Protein 7LV7 (pdb70)

B-factor: mean 26.64, std 9.07, range [10.81, 112.99]

Radius of gyration: 42.6 Å; Cα contacts (8 Å, |Δi|>4): 3576; chains: 4; bounding box: 91×140×83 Å

Foldseek 3Di:
DDAADDLVPDPQLPFAPDDGQFQWKWKWKDADHDIDDIDTDGDPDDDFDPQFCCVVPFQKFKFKWWWAQFPVRFIWTFQVLVRQVQQCVQNVQVVHDGDHSVSSVVSVLVQCVVRVSQADHPPQLKTKMKMKMKGGRAGDDDPDGHNMMMIMIDIHIGTNNDPDDAFAFAEEEDPPADLAAQPGSLQHGDVSLVSCVVVCVVCVVVVGNWYWYAHPVPRFWTAQISAWFKKFKAPFDADPVRHTQEIEIEGEDGPNHHPAPLVVVLQCCQCVVRNYHYHHYTGTPVCPLRGLWMWTAHNSNSIHTHQWYHYPPDIRGNHDGRNDGDPVRVVSVVVVVCCSRVNDPVPPPRIGTHDD/DAADDLVPDPQLPFADDDGQFQWKWKWKDAPHDIDPIDTGRDPDDDADPQFCCVPPFLKFKFKWWWAQFPVRFIWTFQVLVRQVQQCVQNVQVVHDGDHSVSSVVRVLVQCVVRVSQADHPPQQKTKMKMWMKGGRAGDDDDDGHNMMMIMIDIHIGGNNDPDDAFAFAEEEDPPADLAAQPGSLQHGDVSQVSCVVVCVVCVVVVGNWYWYAHPVPRFWTAQISAFFKKFKAPFDADPVRHTQEIEIETEDGPNHHPAPLVVVLQCCQCVVRNYHYHHYTHTPVCPLRGLWMWTDHNSNSIHTHQWYHYPPDIRGNHDGRRDGDDSRVVSVCVVVCCSRVNDDVVVPRIGTHDD/DDADDLVPDPQLPFADDDGQFQWKWKWKDAPHDIDDIDTDRDPDDDFDPQFCCVPPFLKFKFKWWWAQFPVRFIWTFQVLVRQVQQCVQNVQVVHDHDHSVSSVVRVLVQCVVRVSQADHPPFLKTKMKMWMKGGRAGDDDNDYHNMMMIMIDIHIGGRNDPDDAFAFAEEEDPPAAQAAQPGSLQHGDVSLVSCVVVCVVCVVVVGNWYWYAHPVPRFWTAQISAFFKKFKAPFDADPVRHTLEIEIEGEDGPNHHPAPLVVVLQCCQCVVRNYHYHHYTGTPVCPLRGLWMWTDHNSNSIHTYQWYHYPPDIRGNHDDRRDHDPSRVVSVCVVVCCSNVNDDPVVPRIGTHDD/DDAADDLVPDPQLPFADDDGQFQWKWKWKDAPHDIDDIDTGGDPDDDFDPQFCCVPPFLKFKFKWWWAQFPVGFIWTFQVLVRQVQQCVQNVQVVHDGDHSVSSVVRVLVQCVVRVSQADHPPQLKTKMKMKMKGGRAGDDDPDGHNMIMIMIDIHIGGRNDPDDAFAFAEEEDPPADQAAQPGSLQHGDVSLVSCVVVCVVCVVVVGNWYWYAHPVPSFWTAAISAWFKWFKAPFDADPVRHTQEIEIETEDGPNHHPAPLVVVLQCCQCVVRNYHYHYYTGTPVCVLRGLWMWTDHNSNSIHTHQWYDYPNDIRGNHDGRVDGDPSRRVSVCVVSCPSRVNDPPPPPRIGTHGD

Solvent-accessible surface area: 52538 Å² total

Structure (mmCIF, N/CA/C/O backbone):
data_7LV7
#
_entry.id   7LV7
#
_cell.length_a   58.990
_cell.length_b   243.180
_cell.length_c   60.500
_cell.angle_alpha   90.000
_cell.angle_beta   118.918
_cell.angle_gamma   90.000
#
_symmetry.space_group_name_H-M   'P 1 21 1'
#
loop_
_entity.id
_entity.type
_entity.pdbx_description
1 polymer 'Branched-chain amino acid aminotransferase'
2 non-polymer 1,2-ETHANEDIOL
3 non-polymer 'MAGNESIUM ION'
4 non-polymer 'CHLORIDE ION'
5 water water
#
loop_
_atom_site.group_PDB
_atom_site.id
_atom_site.type_symbol
_atom_site.label_atom_id
_atom_site.label_alt_id
_atom_site.label_comp_id
_atom_site.label_asym_id
_atom_site.label_entity_id
_atom_site.label_seq_id
_atom_site.pdbx_PDB_ins_code
_atom_site.Cartn_x
_atom_site.Cartn_y
_atom_site.Cartn_z
_atom_site.occupancy
_atom_site.B_iso_or_equiv
_atom_site.auth_seq_id
_atom_site.auth_comp_id
_atom_site.auth_asym_id
_atom_site.auth_atom_id
_atom_site.pdbx_PDB_model_num
ATOM 1 N N . GLY A 1 20 ? 15.74884 4.08936 35.07447 1.000 57.22224 -1 GLY A N 1
ATOM 2 C CA . GLY A 1 20 ? 16.02025 3.15034 36.14805 1.000 55.09315 -1 GLY A CA 1
ATOM 3 C C . GLY A 1 20 ? 14.81303 2.30128 36.48782 1.000 55.48210 -1 GLY A C 1
ATOM 4 O O . GLY A 1 20 ? 14.59975 1.92780 37.64109 1.000 54.17664 -1 GLY A O 1
ATOM 5 N N . SER A 1 21 ? 14.02745 1.98523 35.46417 1.000 54.18090 0 SER A N 1
ATOM 6 C CA . SER A 1 21 ? 12.77261 1.27404 35.65474 1.000 49.33574 0 SER A CA 1
ATOM 7 C C . SER A 1 21 ? 13.01714 -0.16678 36.10409 1.000 49.90767 0 SER A C 1
ATOM 8 O O . SER A 1 21 ? 13.98957 -0.81682 35.70002 1.000 43.36515 0 SER A O 1
ATOM 11 N N . MET A 1 22 ? 12.11077 -0.66491 36.94571 1.000 45.12277 1 MET A N 1
ATOM 12 C CA . MET A 1 22 ? 12.27561 -1.95570 37.59073 1.000 43.03828 1 MET A CA 1
ATOM 13 C C . MET A 1 22 ? 11.62015 -3.06491 36.78167 1.000 40.28390 1 MET A C 1
ATOM 14 O O . MET A 1 22 ? 10.64734 -2.85148 36.04960 1.000 37.27713 1 MET A O 1
ATOM 19 N N . ALA A 1 23 ? 12.18601 -4.25942 36.91771 1.000 35.25513 2 ALA A N 1
ATOM 20 C CA . ALA A 1 23 ? 11.63110 -5.43633 36.27818 1.000 36.86372 2 ALA A CA 1
ATOM 21 C C . ALA A 1 23 ? 10.22516 -5.70427 36.80121 1.000 35.76409 2 ALA A C 1
ATOM 22 O O . ALA A 1 23 ? 9.89864 -5.41382 37.95810 1.000 40.65773 2 ALA A O 1
ATOM 24 N N . VAL A 1 24 ? 9.37657 -6.23112 35.91794 1.000 36.95762 3 VAL A N 1
ATOM 25 C CA . VAL A 1 24 ? 8.03773 -6.65566 36.31345 1.000 38.23695 3 VAL A CA 1
ATOM 26 C C . VAL A 1 24 ? 8.14645 -7.85214 37.24825 1.000 37.04584 3 VAL A C 1
ATOM 27 O O . VAL A 1 24 ? 8.95461 -8.76374 37.01971 1.000 34.95201 3 VAL A O 1
ATOM 31 N N . ASP A 1 25 ? 7.35097 -7.84801 38.31169 1.000 35.56597 4 ASP A N 1
ATOM 32 C CA . ASP A 1 25 ? 7.31823 -8.96385 39.24861 1.000 37.81178 4 ASP A CA 1
ATOM 33 C C . ASP A 1 25 ? 6.76334 -10.19547 38.54710 1.000 40.21896 4 ASP A C 1
ATOM 34 O O . ASP A 1 25 ? 5.56864 -10.21750 38.22314 1.000 41.47878 4 ASP A O 1
ATOM 39 N N . PRO A 1 26 ? 7.56734 -11.23389 38.30040 1.000 38.44906 5 PRO A N 1
ATOM 40 C CA . PRO A 1 26 ? 7.04689 -12.38180 37.53909 1.000 40.69984 5 PRO A CA 1
ATOM 41 C C . PRO A 1 26 ? 5.93798 -13.11820 38.25563 1.000 43.85188 5 PRO A C 1
ATOM 42 O O . PRO A 1 26 ? 5.06005 -13.69231 37.59863 1.000 42.88180 5 PRO A O 1
ATOM 46 N N . SER A 1 27 ? 5.93702 -13.09738 39.58801 1.000 42.05700 6 SER A N 1
ATOM 47 C CA . SER A 1 27 ? 4.92816 -13.81139 40.35486 1.000 40.46222 6 SER A CA 1
ATOM 48 C C . SER A 1 27 ? 3.55105 -13.16602 40.28378 1.000 47.09633 6 SER A C 1
ATOM 49 O O . SER A 1 27 ? 2.58580 -13.74275 40.80399 1.000 47.93373 6 SER A O 1
ATOM 52 N N . THR A 1 28 ? 3.44222 -11.97638 39.69585 1.000 43.77900 7 THR A N 1
ATOM 53 C CA . THR A 1 28 ? 2.18151 -11.25172 39.61212 1.000 43.62338 7 THR A CA 1
ATOM 54 C C . THR A 1 28 ? 1.67959 -11.09872 38.18484 1.000 43.93544 7 THR A C 1
ATOM 55 O O . THR A 1 28 ? 0.71207 -10.36385 37.95879 1.000 43.95570 7 THR A O 1
ATOM 59 N N . ILE A 1 29 ? 2.31919 -11.74840 37.21621 1.000 41.82560 8 ILE A N 1
ATOM 60 C CA . ILE A 1 29 ? 1.91837 -11.59696 35.82253 1.000 40.21546 8 ILE A CA 1
ATOM 61 C C . ILE A 1 29 ? 0.65807 -12.41623 35.59032 1.000 39.49669 8 ILE A C 1
ATOM 62 O O . ILE A 1 29 ? 0.62574 -13.62790 35.83086 1.000 35.85817 8 ILE A O 1
ATOM 67 N N . ASP A 1 30 ? -0.38085 -11.75682 35.11305 1.000 38.64339 9 ASP A N 1
ATOM 68 C CA . ASP A 1 30 ? -1.58444 -12.45611 34.70054 1.000 39.70294 9 ASP A CA 1
ATOM 69 C C . ASP A 1 30 ? -1.32183 -12.95791 33.29000 1.000 40.02730 9 ASP A C 1
ATOM 70 O O . ASP A 1 30 ? -1.43022 -12.20273 32.32481 1.000 37.98841 9 ASP A O 1
ATOM 75 N N . TRP A 1 31 ? -0.91512 -14.22929 33.17999 1.000 39.43728 10 TRP A N 1
ATOM 76 C CA . TRP A 1 31 ? -0.54104 -14.79376 31.88471 1.000 35.97474 10 TRP A CA 1
ATOM 77 C C . TRP A 1 31 ? -1.68950 -14.70181 30.89644 1.000 40.51297 10 TRP A C 1
ATOM 78 O O . TRP A 1 31 ? -1.46555 -14.49934 29.69545 1.000 42.66661 10 TRP A O 1
ATOM 89 N N . SER A 1 32 ? -2.92380 -14.84482 31.38535 1.000 40.39411 11 SER A N 1
ATOM 90 C CA . SER A 1 32 ? -4.08818 -14.86380 30.50809 1.000 45.35261 11 SER A CA 1
ATOM 91 C C . SER A 1 32 ? -4.30912 -13.52519 29.80699 1.000 44.59154 11 SER A C 1
ATOM 92 O O . SER A 1 32 ? -4.90857 -13.49017 28.72606 1.000 45.39704 11 SER A O 1
ATOM 95 N N . ALA A 1 33 ? -3.83675 -12.42236 30.38847 1.000 42.09287 12 ALA A N 1
ATOM 96 C CA . ALA A 1 33 ? -3.99535 -11.11292 29.77256 1.000 37.80667 12 ALA A CA 1
ATOM 97 C C . ALA A 1 33 ? -2.87902 -10.75921 28.80156 1.000 40.06576 12 ALA A C 1
ATOM 98 O O . ALA A 1 33 ? -3.00940 -9.76814 28.07662 1.000 39.27122 12 ALA A O 1
ATOM 100 N N . LEU A 1 34 ? -1.80646 -11.54925 28.74918 1.000 37.18177 13 LEU A N 1
ATOM 101 C CA . LEU A 1 34 ? -0.68840 -11.23067 27.87420 1.000 34.39706 13 LEU A CA 1
ATOM 102 C C . LEU A 1 34 ? -1.10947 -11.27551 26.41080 1.000 33.66696 13 LEU A C 1
ATOM 103 O O . LEU A 1 34 ? -1.87774 -12.14578 25.99077 1.000 32.43760 13 LEU A O 1
ATOM 108 N N . LYS A 1 35 ? -0.61627 -10.31487 25.64544 1.000 29.51621 14 LYS A N 1
ATOM 109 C CA . LYS A 1 35 ? -0.71321 -10.32331 24.19021 1.000 29.78128 14 LYS A CA 1
ATOM 110 C C . LYS A 1 35 ? 0.70504 -10.44939 23.63156 1.000 30.53557 14 LYS A C 1
ATOM 111 O O . LYS A 1 35 ? 1.45799 -11.29286 24.12650 1.000 27.63147 14 LYS A O 1
ATOM 117 N N . PHE A 1 36 ? 1.11604 -9.61094 22.69263 1.000 31.35425 15 PHE A N 1
ATOM 118 C CA . PHE A 1 36 ? 2.44389 -9.65491 22.09427 1.000 29.38899 15 PHE A CA 1
ATOM 119 C C . PHE A 1 36 ? 3.01055 -8.24121 22.26143 1.000 31.26464 15 PHE A C 1
ATOM 120 O O . PHE A 1 36 ? 2.93101 -7.42271 21.34662 1.000 32.94880 15 PHE A O 1
ATOM 128 N N . SER A 1 37 ? 3.52989 -7.95025 23.46015 1.000 29.57634 16 SER A N 1
ATOM 129 C CA . SER A 1 37 ? 3.94591 -6.60610 23.84852 1.000 33.08045 16 SER A CA 1
ATOM 130 C C . SER A 1 37 ? 5.29369 -6.66173 24.55483 1.000 32.28029 16 SER A C 1
ATOM 131 O O . SER A 1 37 ? 5.69979 -7.69725 25.08095 1.000 33.40425 16 SER A O 1
ATOM 134 N N . TRP A 1 38 ? 6.00595 -5.54078 24.53649 1.000 32.01376 17 TRP A N 1
ATOM 135 C CA . TRP A 1 38 ? 7.25079 -5.46936 25.28462 1.000 34.16222 17 TRP A CA 1
ATOM 136 C C . TRP A 1 38 ? 6.94811 -5.47583 26.78168 1.000 35.55507 17 TRP A C 1
ATOM 137 O O . TRP A 1 38 ? 6.03734 -4.79275 27.25151 1.000 34.61423 17 TRP A O 1
ATOM 148 N N . LEU A 1 39 ? 7.70097 -6.27885 27.52546 1.000 35.53266 18 LEU A N 1
ATOM 149 C CA . LEU A 1 39 ? 7.57742 -6.39923 28.97377 1.000 37.36094 18 LEU A CA 1
ATOM 150 C C . LEU A 1 39 ? 8.99191 -6.51707 29.52120 1.000 41.49826 18 LEU A C 1
ATOM 151 O O . LEU A 1 39 ? 9.81916 -7.23840 28.95044 1.000 38.49277 18 LEU A O 1
ATOM 156 N N . GLN A 1 40 ? 9.28974 -5.79483 30.59854 1.000 36.90209 19 GLN A N 1
ATOM 157 C CA . GLN A 1 40 ? 10.64829 -5.77183 31.12934 1.000 33.49503 19 GLN A CA 1
ATOM 158 C C . GLN A 1 40 ? 10.84401 -6.95460 32.07769 1.000 31.87745 19 GLN A C 1
ATOM 159 O O . GLN A 1 40 ? 10.25510 -6.99654 33.16309 1.000 31.09317 19 GLN A O 1
ATOM 165 N N . THR A 1 41 ? 11.66967 -7.91553 31.66771 1.000 29.08197 20 THR A N 1
ATOM 166 C CA . THR A 1 41 ? 12.00029 -9.04888 32.51537 1.000 28.74429 20 THR A CA 1
ATOM 167 C C . THR A 1 41 ? 13.27536 -8.73531 33.30067 1.000 23.51233 20 THR A C 1
ATOM 168 O O . THR A 1 41 ? 13.77540 -7.60946 33.29085 1.000 25.39725 20 THR A O 1
ATOM 172 N N . ARG A 1 42 ? 13.84299 -9.75017 33.95338 1.000 28.32697 21 ARG A N 1
ATOM 173 C CA . ARG A 1 42 ? 14.94518 -9.51905 34.89153 1.000 26.92306 21 ARG A CA 1
ATOM 174 C C . ARG A 1 42 ? 16.19565 -9.03324 34.17649 1.000 28.20167 21 ARG A C 1
ATOM 175 O O . ARG A 1 42 ? 16.91949 -8.17703 34.69953 1.000 25.44118 21 ARG A O 1
ATOM 183 N N . SER A 1 43 ? 16.48228 -9.57615 32.99122 1.000 27.99078 22 SER A N 1
ATOM 184 C CA . SER A 1 43 ? 17.76361 -9.28728 32.36217 1.000 25.19176 22 SER A CA 1
ATOM 185 C C . SER A 1 43 ? 17.72399 -9.59696 30.87576 1.000 24.42218 22 SER A C 1
ATOM 186 O O . SER A 1 43 ? 16.85950 -10.32774 30.38151 1.000 22.31827 22 SER A O 1
ATOM 189 N N . HIS A 1 44 ? 18.73270 -9.07575 30.18750 1.000 21.35795 23 HIS A N 1
ATOM 190 C CA . HIS A 1 44 ? 19.08430 -9.49042 28.84320 1.000 23.76622 23 HIS A CA 1
ATOM 191 C C . HIS A 1 44 ? 20.57029 -9.81957 28.84254 1.000 23.15442 23 HIS A C 1
ATOM 192 O O . HIS A 1 44 ? 21.27856 -9.56941 29.81943 1.000 27.36989 23 HIS A O 1
ATOM 199 N N . VAL A 1 45 ? 21.05892 -10.37032 27.74704 1.000 23.45680 24 VAL A N 1
ATOM 200 C CA . VAL A 1 45 ? 22.47290 -10.69107 27.65651 1.000 23.51087 24 VAL A CA 1
ATOM 201 C C . VAL A 1 45 ? 23.09008 -9.85415 26.54211 1.000 25.34151 24 VAL A C 1
ATOM 202 O O . VAL A 1 45 ? 22.42608 -9.47233 25.57226 1.000 20.38296 24 VAL A O 1
ATOM 206 N N . ARG A 1 46 ? 24.37186 -9.54309 26.70978 1.000 27.98844 25 ARG A N 1
ATOM 207 C CA . ARG A 1 46 ? 25.07067 -8.58251 25.87561 1.000 28.40240 25 ARG A CA 1
ATOM 208 C C . ARG A 1 46 ? 26.44636 -9.14413 25.55159 1.000 26.08626 25 ARG A C 1
ATOM 209 O O . ARG A 1 46 ? 27.04897 -9.82447 26.38293 1.000 25.74876 25 ARG A O 1
ATOM 217 N N . SER A 1 47 ? 26.91685 -8.88712 24.33177 1.000 26.08482 26 SER A N 1
ATOM 218 C CA . SER A 1 47 ? 28.31146 -9.09103 23.95732 1.000 26.61674 26 SER A CA 1
ATOM 219 C C . SER A 1 47 ? 28.69683 -7.98603 22.97755 1.000 24.79497 26 SER A C 1
ATOM 220 O O . SER A 1 47 ? 27.87750 -7.54505 22.16729 1.000 23.62544 26 SER A O 1
ATOM 223 N N . VAL A 1 48 ? 29.95078 -7.55249 23.03057 1.000 25.93998 27 VAL A N 1
ATOM 224 C CA . VAL A 1 48 ? 30.40280 -6.44588 22.19380 1.000 29.17164 27 VAL A CA 1
ATOM 225 C C . VAL A 1 48 ? 31.57264 -6.89615 21.32805 1.000 28.40456 27 VAL A C 1
ATOM 226 O O . VAL A 1 48 ? 32.49060 -7.56997 21.80556 1.000 25.69134 27 VAL A O 1
ATOM 230 N N . TRP A 1 49 ? 31.53630 -6.51426 20.05185 1.000 28.76990 28 TRP A N 1
ATOM 231 C CA . TRP A 1 49 ? 32.57901 -6.85959 19.09399 1.000 31.36999 28 TRP A CA 1
ATOM 232 C C . TRP A 1 49 ? 33.45342 -5.64901 18.81870 1.000 30.69507 28 TRP A C 1
ATOM 233 O O . TRP A 1 49 ? 32.94012 -4.57045 18.50405 1.000 31.26955 28 TRP A O 1
ATOM 244 N N . ARG A 1 50 ? 34.76642 -5.83110 18.95146 1.000 31.91136 29 ARG A N 1
ATOM 245 C CA . ARG A 1 50 ? 35.75795 -4.88109 18.46199 1.000 38.05745 29 ARG A CA 1
ATOM 246 C C . ARG A 1 50 ? 37.07751 -5.63182 18.32385 1.000 38.85033 29 ARG A C 1
ATOM 247 O O . ARG A 1 50 ? 37.36828 -6.55240 19.09656 1.000 42.38620 29 ARG A O 1
ATOM 255 N N . ASN A 1 51 ? 37.87222 -5.22451 17.33719 1.000 38.54840 30 ASN A N 1
ATOM 256 C CA . ASN A 1 51 ? 39.21049 -5.77841 17.11600 1.000 40.76020 30 ASN A CA 1
ATOM 257 C C . ASN A 1 51 ? 39.17693 -7.29598 16.95021 1.000 41.12014 30 ASN A C 1
ATOM 258 O O . ASN A 1 51 ? 40.03656 -8.00917 17.46948 1.000 41.08045 30 ASN A O 1
ATOM 263 N N . GLY A 1 52 ? 38.16125 -7.80085 16.25471 1.000 37.50769 31 GLY A N 1
ATOM 264 C CA . GLY A 1 52 ? 38.18613 -9.17935 15.82364 1.000 35.55698 31 GLY A CA 1
ATOM 265 C C . GLY A 1 52 ? 37.56783 -10.18861 16.76398 1.000 37.79631 31 GLY A C 1
ATOM 266 O O . GLY A 1 52 ? 37.60854 -11.38540 16.46078 1.000 38.14452 31 GLY A O 1
ATOM 267 N N . GLU A 1 53 ? 37.01206 -9.76605 17.89734 1.000 35.00621 32 GLU A N 1
ATOM 268 C CA . GLU A 1 53 ? 36.50602 -10.73597 18.85452 1.000 33.56020 32 GLU A CA 1
ATOM 269 C C . GLU A 1 53 ? 35.30055 -10.16780 19.58526 1.000 32.38116 32 GLU A C 1
ATOM 270 O O . GLU A 1 53 ? 35.20645 -8.95860 19.82440 1.000 32.99997 32 GLU A O 1
ATOM 276 N N . TRP A 1 54 ? 34.37598 -11.06637 19.92113 1.000 30.67366 33 TRP A N 1
ATOM 277 C CA . TRP A 1 54 ? 33.26728 -10.77090 20.81574 1.000 26.78633 33 TRP A CA 1
ATOM 278 C C . TRP A 1 54 ? 33.70927 -10.91356 22.27007 1.000 28.85982 33 TRP A C 1
ATOM 279 O O . TRP A 1 54 ? 34.46114 -11.82624 22.61436 1.000 28.53814 33 TRP A O 1
ATOM 290 N N . SER A 1 55 ? 33.19466 -10.04409 23.13421 1.000 29.99181 34 SER A N 1
ATOM 291 C CA . SER A 1 55 ? 33.49686 -10.10947 24.56048 1.000 30.26384 34 SER A CA 1
ATOM 292 C C . SER A 1 55 ? 32.65127 -11.18747 25.24749 1.000 28.27692 34 SER A C 1
ATOM 293 O O . SER A 1 55 ? 31.60947 -11.58933 24.72986 1.000 27.98791 34 SER A O 1
ATOM 296 N N . PRO A 1 56 ? 33.06180 -11.65760 26.43070 1.000 29.95376 35 PRO A N 1
ATOM 297 C CA . PRO A 1 56 ? 32.26073 -12.67924 27.12550 1.000 29.65329 35 PRO A CA 1
ATOM 298 C C . PRO A 1 56 ? 30.84069 -12.19721 27.37757 1.000 27.29521 35 PRO A C 1
ATOM 299 O O . PRO A 1 56 ? 30.61470 -11.04433 27.75747 1.000 29.91277 35 PRO A O 1
ATOM 303 N N . LEU A 1 57 ? 29.88393 -13.10117 27.17701 1.000 25.17532 36 LEU A N 1
ATOM 304 C CA . LEU A 1 57 ? 28.48255 -12.77288 27.39361 1.000 28.20110 36 LEU A CA 1
ATOM 305 C C . LEU A 1 57 ? 28.26832 -12.32415 28.83149 1.000 29.90487 36 LEU A C 1
ATOM 306 O O . LEU A 1 57 ? 28.84707 -12.88575 29.76277 1.000 31.35183 36 LEU A O 1
ATOM 311 N N . GLU A 1 58 ? 27.44920 -11.29274 29.01461 1.000 27.91126 37 GLU A N 1
ATOM 312 C CA . GLU A 1 58 ? 27.14991 -10.80595 30.35495 1.000 32.13966 37 GLU A CA 1
ATOM 313 C C . GLU A 1 58 ? 25.66674 -10.51241 30.48902 1.000 29.92738 37 GLU A C 1
ATOM 314 O O . GLU A 1 58 ? 25.02362 -10.03878 29.54395 1.000 28.16973 37 GLU A O 1
ATOM 320 N N . LEU A 1 59 ? 25.12853 -10.83363 31.66213 1.000 27.65892 38 LEU A N 1
ATOM 321 C CA . LEU A 1 59 ? 23.76156 -10.47667 31.99866 1.000 31.34634 38 LEU A CA 1
ATOM 322 C C . LEU A 1 59 ? 23.69820 -9.00715 32.38650 1.000 28.58154 38 LEU A C 1
ATOM 323 O O . LEU A 1 59 ? 24.57435 -8.50518 33.09379 1.000 29.43176 38 LEU A O 1
ATOM 328 N N . VAL A 1 60 ? 22.68065 -8.30881 31.88114 1.000 29.00007 39 VAL A N 1
ATOM 329 C CA . VAL A 1 60 ? 22.48879 -6.88594 32.14218 1.000 27.92730 39 VAL A CA 1
ATOM 330 C C . VAL A 1 60 ? 21.06369 -6.70283 32.64048 1.000 27.14793 39 VAL A C 1
ATOM 331 O O . VAL A 1 60 ? 20.11748 -7.15594 31.99248 1.000 26.31350 39 VAL A O 1
ATOM 335 N N . ASN A 1 61 ? 20.90970 -6.08093 33.81084 1.000 26.49761 40 ASN A N 1
ATOM 336 C CA . ASN A 1 61 ? 19.57137 -5.94672 34.38808 1.000 26.94920 40 ASN A CA 1
ATOM 337 C C . ASN A 1 61 ? 18.81357 -4.72997 33.84755 1.000 29.44252 40 ASN A C 1
ATOM 338 O O . ASN A 1 61 ? 17.60238 -4.81214 33.60480 1.000 25.00232 40 ASN A O 1
ATOM 343 N N . GLU A 1 62 ? 19.49031 -3.59909 33.66366 1.000 27.49933 41 GLU A N 1
ATOM 344 C CA . GLU A 1 62 ? 18.79981 -2.39918 33.19795 1.000 27.27866 41 GLU A CA 1
ATOM 345 C C . GLU A 1 62 ? 18.49074 -2.54172 31.70731 1.000 27.29951 41 GLU A C 1
ATOM 346 O O . GLU A 1 62 ? 19.34747 -2.99483 30.94071 1.000 21.91091 41 GLU A O 1
ATOM 352 N N . PRO A 1 63 ? 17.27295 -2.21848 31.27006 1.000 27.81205 42 PRO A N 1
ATOM 353 C CA . PRO A 1 63 ? 16.88765 -2.49202 29.87678 1.000 26.59448 42 PRO A CA 1
ATOM 354 C C . PRO A 1 63 ? 17.20975 -1.32899 28.95068 1.000 24.24284 42 PRO A C 1
ATOM 355 O O . PRO A 1 63 ? 16.44257 -1.00212 28.04013 1.000 22.47220 42 PRO A O 1
ATOM 359 N N . THR A 1 64 ? 18.32580 -0.66350 29.22061 1.000 23.98482 43 THR A N 1
ATOM 360 C CA . THR A 1 64 ? 18.83345 0.40328 28.37509 1.000 25.53996 43 THR A CA 1
ATOM 361 C C . THR A 1 64 ? 20.34263 0.26020 28.30476 1.000 27.99693 43 THR A C 1
ATOM 362 O O . THR A 1 64 ? 20.95695 -0.42643 29.12392 1.000 29.76407 43 THR A O 1
ATOM 366 N N . PHE A 1 65 ? 20.94672 0.90686 27.31760 1.000 28.89890 44 PHE A N 1
ATOM 367 C CA . PHE A 1 65 ? 22.39724 1.01644 27.29953 1.000 28.07743 44 PHE A CA 1
ATOM 368 C C . PHE A 1 65 ? 22.77416 2.37548 26.74146 1.000 26.97512 44 PHE A C 1
ATOM 369 O O . PHE A 1 65 ? 21.93303 3.12811 26.24005 1.000 26.15326 44 PHE A O 1
ATOM 377 N N . ASN A 1 66 ? 24.05152 2.69794 26.86864 1.000 29.10886 45 ASN A N 1
ATOM 378 C CA . ASN A 1 66 ? 24.56824 3.97223 26.40213 1.000 29.50805 45 ASN A CA 1
ATOM 379 C C . ASN A 1 66 ? 25.11851 3.80287 24.99109 1.000 23.55322 45 ASN A C 1
ATOM 380 O O . ASN A 1 66 ? 26.02274 2.99887 24.75810 1.000 24.76782 45 ASN A O 1
ATOM 385 N N . ILE A 1 67 ? 24.54718 4.54044 24.05466 1.000 25.74785 46 ILE A N 1
ATOM 386 C CA . ILE A 1 67 ? 24.86107 4.42145 22.64010 1.000 22.95467 46 ILE A CA 1
ATOM 387 C C . ILE A 1 67 ? 25.37145 5.76701 22.15402 1.000 21.63204 46 ILE A C 1
ATOM 388 O O . ILE A 1 67 ? 24.88226 6.81624 22.58513 1.000 21.19851 46 ILE A O 1
ATOM 393 N N . SER A 1 68 ? 26.35853 5.73069 21.26609 1.000 20.74855 47 SER A N 1
ATOM 394 C CA . SER A 1 68 ? 26.88119 6.95109 20.67114 1.000 22.13247 47 SER A CA 1
ATOM 395 C C . SER A 1 68 ? 25.78174 7.68264 19.91761 1.000 21.57873 47 SER A C 1
ATOM 396 O O . SER A 1 68 ? 24.95881 7.06541 19.23528 1.000 18.62273 47 SER A O 1
ATOM 399 N N . ILE A 1 69 ? 25.77819 9.01408 20.03351 1.000 19.74646 48 ILE A N 1
ATOM 400 C CA . ILE A 1 69 ? 24.88725 9.80316 19.19296 1.000 22.11905 48 ILE A CA 1
ATOM 401 C C . ILE A 1 69 ? 25.23593 9.60649 17.72237 1.000 19.23692 48 ILE A C 1
ATOM 402 O O . ILE A 1 69 ? 24.43102 9.93492 16.84777 1.000 17.82708 48 ILE A O 1
ATOM 407 N N . ALA A 1 70 ? 26.43084 9.08454 17.43634 1.000 18.97554 49 ALA A N 1
ATOM 408 C CA . ALA A 1 70 ? 26.91132 8.83152 16.08416 1.000 19.79302 49 ALA A CA 1
ATOM 409 C C . ALA A 1 70 ? 26.95970 7.34456 15.72321 1.000 24.00517 49 ALA A C 1
ATOM 410 O O . ALA A 1 70 ? 27.63632 6.96833 14.74726 1.000 21.17525 49 ALA A O 1
ATOM 412 N N . ALA A 1 71 ? 26.25208 6.49172 16.46677 1.000 17.75241 50 ALA A N 1
ATOM 413 C CA . ALA A 1 71 ? 26.32191 5.05399 16.20177 1.000 23.91915 50 ALA A CA 1
ATOM 414 C C . ALA A 1 71 ? 25.79970 4.73089 14.80569 1.000 19.59221 50 ALA A C 1
ATOM 415 O O . ALA A 1 71 ? 24.73712 5.20901 14.39384 1.000 17.05805 50 ALA A O 1
ATOM 417 N N . SER A 1 72 ? 26.54789 3.87599 14.10512 1.000 19.60526 51 SER A N 1
ATOM 418 C CA . SER A 1 72 ? 26.21783 3.48179 12.73787 1.000 20.40390 51 SER A CA 1
ATOM 419 C C . SER A 1 72 ? 24.80766 2.90808 12.62848 1.000 21.54618 51 SER A C 1
ATOM 420 O O . SER A 1 72 ? 24.14785 3.09048 11.59805 1.000 20.18833 51 SER A O 1
ATOM 423 N N . ALA A 1 73 ? 24.32406 2.21334 13.67320 1.000 19.06302 52 ALA A N 1
ATOM 424 C CA . ALA A 1 73 ? 22.96041 1.66283 13.65875 1.000 17.36055 52 ALA A CA 1
ATOM 425 C C . ALA A 1 73 ? 21.89706 2.75118 13.49775 1.000 17.89353 52 ALA A C 1
ATOM 426 O O . ALA A 1 73 ? 20.81840 2.49081 12.95212 1.000 16.58507 52 ALA A O 1
ATOM 428 N N . LEU A 1 74 ? 22.13833 3.93791 14.05061 1.000 16.39714 53 LEU A N 1
ATOM 429 C CA . LEU A 1 74 ? 21.12697 4.98933 14.03601 1.000 18.30199 53 LEU A CA 1
ATOM 430 C C . LEU A 1 74 ? 21.16216 5.79410 12.74832 1.000 16.07718 53 LEU A C 1
ATOM 431 O O . LEU A 1 74 ? 20.11744 6.24365 12.26280 1.000 15.60676 53 LEU A O 1
ATOM 436 N N . HIS A 1 75 ? 22.35328 6.00572 12.20176 1.000 15.41432 54 HIS A N 1
ATOM 437 C CA . HIS A 1 75 ? 22.50293 6.82682 11.01359 1.000 17.28882 54 HIS A CA 1
ATOM 438 C C . HIS A 1 75 ? 22.44608 5.99641 9.73810 1.000 19.07815 54 HIS A C 1
ATOM 439 O O . HIS A 1 75 ? 21.76638 6.37074 8.78131 1.000 17.64590 54 HIS A O 1
ATOM 446 N N . TYR A 1 76 ? 23.11978 4.85248 9.70859 1.000 18.11548 55 TYR A N 1
ATOM 447 C CA . TYR A 1 76 ? 23.29529 4.12148 8.46122 1.000 20.23199 55 TYR A CA 1
ATOM 448 C C . TYR A 1 76 ? 22.70501 2.72046 8.51795 1.000 17.38700 55 TYR A C 1
ATOM 449 O O . TYR A 1 76 ? 23.03933 1.88884 7.67283 1.000 18.34892 55 TYR A O 1
ATOM 458 N N . GLY A 1 77 ? 21.86734 2.43533 9.51109 1.000 17.85384 56 GLY A N 1
ATOM 459 C CA . GLY A 1 77 ? 20.96000 1.30362 9.45651 1.000 17.51991 56 GLY A CA 1
ATOM 460 C C . GLY A 1 77 ? 21.56032 -0.06454 9.69586 1.000 17.51990 56 GLY A C 1
ATOM 461 O O . GLY A 1 77 ? 20.92171 -1.06782 9.34936 1.000 16.92548 56 GLY A O 1
ATOM 462 N N . GLN A 1 78 ? 22.76532 -0.15129 10.26487 1.000 16.84790 57 GLN A N 1
ATOM 463 C CA . GLN A 1 78 ? 23.38536 -1.45246 10.53202 1.000 19.83755 57 GLN A CA 1
ATOM 464 C C . GLN A 1 78 ? 22.75690 -2.03774 11.78871 1.000 18.83628 57 GLN A C 1
ATOM 465 O O . GLN A 1 78 ? 23.28437 -1.91071 12.89727 1.000 17.96781 57 GLN A O 1
ATOM 471 N N . ALA A 1 79 ? 21.62409 -2.70700 11.59147 1.000 19.74735 58 ALA A N 1
ATOM 472 C CA . ALA A 1 79 ? 20.79370 -3.21744 12.67563 1.000 17.98075 58 ALA A CA 1
ATOM 473 C C . ALA A 1 79 ? 19.93312 -4.33363 12.10055 1.000 19.13279 58 ALA A C 1
ATOM 474 O O . ALA A 1 79 ? 19.18451 -4.10299 11.14001 1.000 16.16410 58 ALA A O 1
ATOM 476 N N . VAL A 1 80 ? 20.06302 -5.54080 12.65312 1.000 16.07359 59 VAL A N 1
ATOM 477 C CA . VAL A 1 80 ? 19.25920 -6.68701 12.24721 1.000 17.04126 59 VAL A CA 1
ATOM 478 C C . VAL A 1 80 ? 18.82293 -7.43475 13.50144 1.000 17.48228 59 VAL A C 1
ATOM 479 O O . VAL A 1 80 ? 19.43132 -7.32091 14.56836 1.000 18.12675 59 VAL A O 1
ATOM 483 N N . PHE A 1 81 ? 17.77555 -8.23228 13.36806 1.000 17.14390 60 PHE A N 1
ATOM 484 C CA . PHE A 1 81 ? 17.23678 -8.87294 14.55522 1.000 18.61215 60 PHE A CA 1
ATOM 485 C C . PHE A 1 81 ? 16.70906 -10.25798 14.20064 1.000 19.08147 60 PHE A C 1
ATOM 486 O O . PHE A 1 81 ? 16.67928 -10.67032 13.03304 1.000 17.16734 60 PHE A O 1
ATOM 494 N N . GLU A 1 82 ? 16.33266 -10.99397 15.24076 1.000 18.89330 61 GLU A N 1
ATOM 495 C CA . GLU A 1 82 ? 15.71935 -12.30166 15.09046 1.000 18.23334 61 GLU A CA 1
ATOM 496 C C . GLU A 1 82 ? 14.51067 -12.41192 16.01381 1.000 21.63283 61 GLU A C 1
ATOM 497 O O . GLU A 1 82 ? 14.27106 -11.55411 16.87469 1.000 20.35499 61 GLU A O 1
ATOM 503 N N . GLY A 1 83 ? 13.76413 -13.50476 15.83946 1.000 19.00481 62 GLY A N 1
ATOM 504 C CA . GLY A 1 83 ? 12.61000 -13.80860 16.66108 1.000 20.31648 62 GLY A CA 1
ATOM 505 C C . GLY A 1 83 ? 12.34238 -15.29754 16.73911 1.000 21.95798 62 GLY A C 1
ATOM 506 O O . GLY A 1 83 ? 12.16079 -15.95851 15.71044 1.000 20.32254 62 GLY A O 1
ATOM 507 N N . LEU A 1 84 ? 12.32386 -15.83936 17.95637 1.000 20.66150 63 LEU A N 1
ATOM 508 C CA . LEU A 1 84 ? 12.02754 -17.25021 18.16280 1.000 22.20195 63 LEU A CA 1
ATOM 509 C C . LEU A 1 84 ? 11.31418 -17.38391 19.50304 1.000 22.07266 63 LEU A C 1
ATOM 510 O O . LEU A 1 84 ? 11.16769 -16.40876 20.25099 1.000 21.00559 63 LEU A O 1
ATOM 515 N N . LYS A 1 85 ? 10.83059 -18.58995 19.78854 1.000 19.04701 64 LYS A N 1
ATOM 516 C CA . LYS A 1 85 ? 10.02407 -18.80919 20.97802 1.000 21.49722 64 LYS A CA 1
ATOM 517 C C . LYS A 1 85 ? 10.59995 -19.91522 21.85500 1.000 24.75429 64 LYS A C 1
ATOM 518 O O . LYS A 1 85 ? 11.18259 -20.89077 21.36000 1.000 23.02861 64 LYS A O 1
ATOM 524 N N . VAL A 1 86 ? 10.44420 -19.73328 23.17349 1.000 20.59222 65 VAL A N 1
ATOM 525 C CA . VAL A 1 86 ? 10.82215 -20.71838 24.18002 1.000 20.70781 65 VAL A CA 1
ATOM 526 C C . VAL A 1 86 ? 9.56490 -21.14938 24.93118 1.000 22.12895 65 VAL A C 1
ATOM 527 O O . VAL A 1 86 ? 8.72683 -20.31578 25.29055 1.000 23.78236 65 VAL A O 1
ATOM 531 N N . PHE A 1 87 ? 9.43247 -22.44838 25.18429 1.000 24.86311 66 PHE A N 1
ATOM 532 C CA . PHE A 1 87 ? 8.19031 -22.98077 25.72111 1.000 23.31483 66 PHE A CA 1
ATOM 533 C C . PHE A 1 87 ? 8.44239 -23.79116 26.97975 1.000 26.59713 66 PHE A C 1
ATOM 534 O O . PHE A 1 87 ? 9.44476 -24.50922 27.07929 1.000 26.51228 66 PHE A O 1
ATOM 542 N N . ARG A 1 88 ? 7.50801 -23.67732 27.92984 1.000 27.72173 67 ARG A N 1
ATOM 543 C CA . ARG A 1 88 ? 7.36318 -24.66277 28.99429 1.000 26.16138 67 ARG A CA 1
ATOM 544 C C . ARG A 1 88 ? 6.50377 -25.79893 28.45571 1.000 28.09100 67 ARG A C 1
ATOM 545 O O . ARG A 1 88 ? 5.35440 -25.57437 28.05090 1.000 27.89831 67 ARG A O 1
ATOM 553 N N . THR A 1 89 ? 7.07435 -27.00766 28.40480 1.000 26.32579 68 THR A N 1
ATOM 554 C CA . THR A 1 89 ? 6.43576 -28.13584 27.75089 1.000 29.34403 68 THR A CA 1
ATOM 555 C C . THR A 1 89 ? 5.52973 -28.88994 28.72336 1.000 31.09515 68 THR A C 1
ATOM 556 O O . THR A 1 89 ? 5.48095 -28.61021 29.92605 1.000 25.80434 68 THR A O 1
ATOM 560 N N . VAL A 1 90 ? 4.82559 -29.89202 28.18364 1.000 28.58567 69 VAL A N 1
ATOM 561 C CA . VAL A 1 90 ? 3.81999 -30.62173 28.95111 1.000 32.75833 69 VAL A CA 1
ATOM 562 C C . VAL A 1 90 ? 4.44469 -31.34786 30.13485 1.000 32.07337 69 VAL A C 1
ATOM 563 O O . VAL A 1 90 ? 3.80008 -31.51039 31.17606 1.000 30.76037 69 VAL A O 1
ATOM 567 N N . ASP A 1 91 ? 5.69236 -31.80624 30.00444 1.000 32.13804 70 ASP A N 1
ATOM 568 C CA . ASP A 1 91 ? 6.36613 -32.52610 31.08110 1.000 31.14133 70 ASP A CA 1
ATOM 569 C C . ASP A 1 91 ? 7.23721 -31.61721 31.93617 1.000 31.00361 70 ASP A C 1
ATOM 570 O O . ASP A 1 91 ? 8.14733 -32.10180 32.61784 1.000 30.31094 70 ASP A O 1
ATOM 575 N N . GLY A 1 92 ? 7.01349 -30.30996 31.87414 1.000 31.24002 71 GLY A N 1
ATOM 576 C CA . GLY A 1 92 ? 7.66701 -29.39707 32.78322 1.000 27.08117 71 GLY A CA 1
ATOM 577 C C . GLY A 1 92 ? 9.03822 -28.93531 32.36363 1.000 27.67468 71 GLY A C 1
ATOM 578 O O . GLY A 1 92 ? 9.72976 -28.30538 33.16983 1.000 29.78123 71 GLY A O 1
ATOM 579 N N . ARG A 1 93 ? 9.47013 -29.23264 31.14316 1.000 29.40593 72 ARG A N 1
ATOM 580 C CA A ARG A 1 93 ? 10.78569 -28.82732 30.68214 0.527 28.80665 72 ARG A CA 1
ATOM 581 C CA B ARG A 1 93 ? 10.78970 -28.81123 30.70839 0.473 28.80839 72 ARG A CA 1
ATOM 582 C C . ARG A 1 93 ? 10.68794 -27.51187 29.91226 1.000 27.08198 72 ARG A C 1
ATOM 583 O O . ARG A 1 93 ? 9.61371 -26.93119 29.75244 1.000 26.18789 72 ARG A O 1
ATOM 598 N N . VAL A 1 94 ? 11.83280 -27.04062 29.42879 1.000 25.16803 73 VAL A N 1
ATOM 599 C CA . VAL A 1 94 ? 11.93640 -25.78477 28.70047 1.000 26.84189 73 VAL A CA 1
ATOM 600 C C . VAL A 1 94 ? 12.66274 -26.04071 27.38257 1.000 27.30044 73 VAL A C 1
ATOM 601 O O . VAL A 1 94 ? 13.75805 -26.61741 27.37327 1.000 24.38148 73 VAL A O 1
ATOM 605 N N . ALA A 1 95 ? 12.06643 -25.59602 26.27265 1.000 24.43196 74 ALA A N 1
ATOM 606 C CA . ALA A 1 95 ? 12.64915 -25.82024 24.95606 1.000 21.07831 74 ALA A CA 1
ATOM 607 C C . ALA A 1 95 ? 12.53170 -24.57225 24.09546 1.000 22.83802 74 ALA A C 1
ATOM 608 O O . ALA A 1 95 ? 11.48934 -23.90872 24.08280 1.000 22.64840 74 ALA A O 1
ATOM 610 N N . ALA A 1 96 ? 13.59997 -24.28435 23.35012 1.000 22.26923 75 ALA A N 1
ATOM 611 C CA . ALA A 1 96 ? 13.57037 -23.30695 22.27281 1.000 21.30354 75 ALA A CA 1
ATOM 612 C C . ALA A 1 96 ? 13.28898 -24.02348 20.95524 1.000 21.81545 75 ALA A C 1
ATOM 613 O O . ALA A 1 96 ? 13.83574 -25.09646 20.69878 1.000 20.90897 75 ALA A O 1
ATOM 615 N N . PHE A 1 97 ? 12.45978 -23.41467 20.10442 1.000 19.64609 76 PHE A N 1
ATOM 616 C CA . PHE A 1 97 ? 12.04010 -24.04920 18.85664 1.000 19.43835 76 PHE A CA 1
ATOM 617 C C . PHE A 1 97 ? 12.96021 -23.62984 17.70793 1.000 19.51973 76 PHE A C 1
ATOM 618 O O . PHE A 1 97 ? 12.90780 -22.48733 17.24928 1.000 19.15657 76 PHE A O 1
ATOM 626 N N . ARG A 1 98 ? 13.77141 -24.56860 17.21872 1.000 18.69556 77 ARG A N 1
ATOM 627 C CA . ARG A 1 98 ? 14.67035 -24.39624 16.07541 1.000 21.89707 77 ARG A CA 1
ATOM 628 C C . ARG A 1 98 ? 15.62843 -23.20216 16.14763 1.000 22.22313 77 ARG A C 1
ATOM 629 O O . ARG A 1 98 ? 15.83933 -22.54179 15.13123 1.000 20.63482 77 ARG A O 1
ATOM 637 N N . PRO A 1 99 ? 16.28370 -22.93403 17.28936 1.000 25.05336 78 PRO A N 1
ATOM 638 C CA . PRO A 1 99 ? 17.12120 -21.72246 17.38033 1.000 20.28255 78 PRO A CA 1
ATOM 639 C C . PRO A 1 99 ? 18.33568 -21.74023 16.46798 1.000 23.87338 78 PRO A C 1
ATOM 640 O O . PRO A 1 99 ? 18.83351 -20.66763 16.10455 1.000 19.82962 78 PRO A O 1
ATOM 644 N N . VAL A 1 100 ? 18.84879 -22.91816 16.09761 1.000 21.12359 79 VAL A N 1
ATOM 645 C CA . VAL A 1 100 ? 19.97340 -22.94166 15.17211 1.000 22.10053 79 VAL A CA 1
ATOM 646 C C . VAL A 1 100 ? 19.57148 -22.29153 13.85791 1.000 22.27992 79 VAL A C 1
ATOM 647 O O . VAL A 1 100 ? 20.38523 -21.63061 13.20134 1.000 20.03121 79 VAL A O 1
ATOM 651 N N . GLU A 1 101 ? 18.31522 -22.46487 13.45667 1.000 20.69484 80 GLU A N 1
ATOM 652 C CA . GLU A 1 101 ? 17.82965 -21.78526 12.26239 1.000 23.11035 80 GLU A CA 1
ATOM 653 C C . GLU A 1 101 ? 17.92036 -20.26842 12.42103 1.000 21.66789 80 GLU A C 1
ATOM 654 O O . GLU A 1 101 ? 18.27420 -19.55497 11.47441 1.000 21.45339 80 GLU A O 1
ATOM 660 N N . ASN A 1 102 ? 17.57967 -19.75899 13.60764 1.000 18.85835 81 ASN A N 1
ATOM 661 C CA . ASN A 1 102 ? 17.67736 -18.32054 13.86629 1.000 20.12122 81 ASN A CA 1
ATOM 662 C C . ASN A 1 102 ? 19.11955 -17.84268 13.92306 1.000 20.58413 81 ASN A C 1
ATOM 663 O O . ASN A 1 102 ? 19.42954 -16.74193 13.45822 1.000 19.65990 81 ASN A O 1
ATOM 668 N N . ALA A 1 103 ? 20.00262 -18.62168 14.54580 1.000 22.52805 82 ALA A N 1
ATOM 669 C CA . ALA A 1 103 ? 21.40443 -18.23686 14.60369 1.000 20.82389 82 ALA A CA 1
ATOM 670 C C . ALA A 1 103 ? 21.98928 -18.09897 13.20544 1.000 21.95928 82 ALA A C 1
ATOM 671 O O . ALA A 1 103 ? 22.75463 -17.16802 12.93474 1.000 18.26809 82 ALA A O 1
ATOM 673 N N . ARG A 1 104 ? 21.63566 -19.02163 12.30269 1.000 23.90355 83 ARG A N 1
ATOM 674 C CA . ARG A 1 104 ? 22.16355 -18.97216 10.94111 1.000 21.51117 83 ARG A CA 1
ATOM 675 C C . ARG A 1 104 ? 21.55637 -17.82188 10.14636 1.000 21.39873 83 ARG A C 1
ATOM 676 O O . ARG A 1 104 ? 22.24975 -17.17931 9.35156 1.000 22.71802 83 ARG A O 1
ATOM 684 N N . ARG A 1 105 ? 20.26653 -17.54772 10.33780 1.000 19.96536 84 ARG A N 1
ATOM 685 C CA . ARG A 1 105 ? 19.66928 -16.43851 9.61309 1.000 19.78298 84 ARG A CA 1
ATOM 686 C C . ARG A 1 105 ? 20.22510 -15.10912 10.10346 1.000 22.22182 84 ARG A C 1
ATOM 687 O O . ARG A 1 105 ? 20.45642 -14.18949 9.30187 1.000 18.49217 84 ARG A O 1
ATOM 695 N N . LEU A 1 106 ? 20.47247 -15.00201 11.41413 1.000 20.60277 85 LEU A N 1
ATOM 696 C CA . LEU A 1 106 ? 21.11089 -13.80794 11.95409 1.000 19.50355 85 LEU A CA 1
ATOM 697 C C . LEU A 1 106 ? 22.44149 -13.55424 11.26247 1.000 19.62488 85 LEU A C 1
ATOM 698 O O . LEU A 1 106 ? 22.73245 -12.42739 10.84545 1.000 17.19752 85 LEU A O 1
ATOM 703 N N . ILE A 1 107 ? 23.24911 -14.60475 11.09764 1.000 19.58253 86 ILE A N 1
ATOM 704 C CA . ILE A 1 107 ? 24.52304 -14.46440 10.38833 1.000 21.06431 86 ILE A CA 1
ATOM 705 C C . ILE A 1 107 ? 24.29241 -14.00056 8.95329 1.000 22.21025 86 ILE A C 1
ATOM 706 O O . ILE A 1 107 ? 25.00829 -13.12769 8.43856 1.000 20.67608 86 ILE A O 1
ATOM 711 N N . SER A 1 108 ? 23.29283 -14.58207 8.28763 1.000 20.81788 87 SER A N 1
ATOM 712 C CA . SER A 1 108 ? 22.94953 -14.16787 6.93581 1.000 21.70169 87 SER A CA 1
ATOM 713 C C . SER A 1 108 ? 22.47374 -12.71615 6.88377 1.000 19.42396 87 SER A C 1
ATOM 714 O O . SER A 1 108 ? 22.80010 -11.99116 5.93970 1.000 21.83213 87 SER A O 1
ATOM 717 N N . SER A 1 109 ? 21.64790 -12.28887 7.84767 1.000 21.17745 88 SER A N 1
ATOM 718 C CA . SER A 1 109 ? 21.20467 -10.89545 7.84497 1.000 19.63647 88 SER A CA 1
ATOM 719 C C . SER A 1 109 ? 22.37174 -9.95295 8.07999 1.000 19.91290 88 SER A C 1
ATOM 720 O O . SER A 1 109 ? 22.47464 -8.91181 7.42071 1.000 19.61230 88 SER A O 1
ATOM 723 N N . CYS A 1 110 ? 23.25294 -10.30357 9.01788 1.000 19.66881 89 CYS A N 1
ATOM 724 C CA . CYS A 1 110 ? 24.44428 -9.50612 9.27584 1.000 19.75163 89 CYS A CA 1
ATOM 725 C C . CYS A 1 110 ? 25.32226 -9.40246 8.03646 1.000 20.30124 89 CYS A C 1
ATOM 726 O O . CYS A 1 110 ? 25.73909 -8.30258 7.65614 1.000 23.32800 89 CYS A O 1
ATOM 729 N N . ASP A 1 111 ? 25.61579 -10.53588 7.39348 1.000 20.14478 90 ASP A N 1
ATOM 730 C CA . ASP A 1 111 ? 26.46657 -10.49906 6.20690 1.000 23.61326 90 ASP A CA 1
ATOM 731 C C . ASP A 1 111 ? 25.89966 -9.58175 5.12744 1.000 21.50062 90 ASP A C 1
ATOM 732 O O . ASP A 1 111 ? 26.64201 -8.80921 4.52368 1.000 22.27160 90 ASP A O 1
ATOM 737 N N . GLY A 1 112 ? 24.58623 -9.63741 4.88583 1.000 22.67445 91 GLY A N 1
ATOM 738 C CA . GLY A 1 112 ? 23.98160 -8.82733 3.83964 1.000 22.30183 91 GLY A CA 1
ATOM 739 C C . GLY A 1 112 ? 24.11133 -7.33112 4.06677 1.000 21.42362 91 GLY A C 1
ATOM 740 O O . GLY A 1 112 ? 23.98618 -6.55055 3.11508 1.000 20.10257 91 GLY A O 1
ATOM 741 N N . LEU A 1 113 ? 24.34398 -6.91485 5.31081 1.000 21.80082 92 LEU A N 1
ATOM 742 C CA . LEU A 1 113 ? 24.54618 -5.51789 5.66924 1.000 20.60650 92 LEU A CA 1
ATOM 743 C C . LEU A 1 113 ? 25.97991 -5.24403 6.12061 1.000 21.50256 92 LEU A C 1
ATOM 744 O O . LEU A 1 113 ? 26.23768 -4.21042 6.73825 1.000 19.97217 92 LEU A O 1
ATOM 749 N N . CYS A 1 114 ? 26.91315 -6.15750 5.82701 1.000 22.11036 93 CYS A N 1
ATOM 750 C CA . CYS A 1 114 ? 28.33549 -5.97809 6.13383 1.000 20.32908 93 CYS A CA 1
ATOM 751 C C . CYS A 1 114 ? 28.56512 -5.75857 7.62772 1.000 20.84927 93 CYS A C 1
ATOM 752 O O . CYS A 1 114 ? 29.33059 -4.88225 8.04235 1.000 22.23653 93 CYS A O 1
ATOM 755 N N . MET A 1 115 ? 27.88978 -6.56194 8.44114 1.000 20.40755 94 MET A N 1
ATOM 756 C CA . MET A 1 115 ? 28.00507 -6.49685 9.89108 1.000 23.67370 94 MET A CA 1
ATOM 757 C C . MET A 1 115 ? 28.67440 -7.76036 10.41760 1.000 25.63916 94 MET A C 1
ATOM 758 O O . MET A 1 115 ? 28.55682 -8.83262 9.82232 1.000 19.77953 94 MET A O 1
ATOM 763 N N . GLU A 1 116 ? 29.39761 -7.62687 11.52831 1.000 25.25578 95 GLU A N 1
ATOM 764 C CA . GLU A 1 116 ? 29.87255 -8.81352 12.22288 1.000 23.79003 95 GLU A CA 1
ATOM 765 C C . GLU A 1 116 ? 28.70100 -9.49080 12.92830 1.000 25.28164 95 GLU A C 1
ATOM 766 O O . GLU A 1 116 ? 27.71974 -8.84604 13.31247 1.000 25.01528 95 GLU A O 1
ATOM 772 N N . SER A 1 117 ? 28.82749 -10.79352 13.14388 1.000 24.19413 96 SER A N 1
ATOM 773 C CA . SER A 1 117 ? 27.75292 -11.57165 13.73653 1.000 23.71870 96 SER A CA 1
ATOM 774 C C . SER A 1 117 ? 28.33473 -12.56080 14.73146 1.000 22.15404 96 SER A C 1
ATOM 775 O O . SER A 1 117 ? 29.47709 -13.00364 14.57603 1.000 26.77686 96 SER A O 1
ATOM 778 N N . PRO A 1 118 ? 27.58778 -12.89982 15.77506 1.000 23.84133 97 PRO A N 1
ATOM 779 C CA . PRO A 1 118 ? 28.01879 -13.98311 16.66305 1.000 24.21585 97 PRO A CA 1
ATOM 780 C C . PRO A 1 118 ? 27.96118 -15.30733 15.93365 1.000 24.23301 97 PRO A C 1
ATOM 781 O O . PRO A 1 118 ? 27.11955 -15.52367 15.05635 1.000 22.18430 97 PRO A O 1
ATOM 785 N N . SER A 1 119 ? 28.86621 -16.20277 16.30487 1.000 25.43888 98 SER A N 1
ATOM 786 C CA . SER A 1 119 ? 28.78580 -17.54488 15.76077 1.000 26.04153 98 SER A CA 1
ATOM 787 C C . SER A 1 119 ? 27.53317 -18.22646 16.30021 1.000 25.12970 98 SER A C 1
ATOM 788 O O . SER A 1 119 ? 26.86261 -17.72800 17.21552 1.000 24.24127 98 SER A O 1
ATOM 791 N N . GLU A 1 120 ? 27.18775 -19.35040 15.67106 1.000 27.29827 99 GLU A N 1
ATOM 792 C CA . GLU A 1 120 ? 26.05634 -20.15076 16.12672 1.000 28.40285 99 GLU A CA 1
ATOM 793 C C . GLU A 1 120 ? 26.18775 -20.51223 17.59836 1.000 26.87417 99 GLU A C 1
ATOM 794 O O . GLU A 1 120 ? 25.19853 -20.49868 18.33949 1.000 29.05451 99 GLU A O 1
ATOM 800 N N . GLN A 1 121 ? 27.39616 -20.89330 18.02800 1.000 26.84015 100 GLN A N 1
ATOM 801 C CA . GLN A 1 121 ? 27.58421 -21.30764 19.41608 1.000 28.58595 100 GLN A CA 1
ATOM 802 C C . GLN A 1 121 ? 27.43991 -20.14193 20.38323 1.000 27.00974 100 GLN A C 1
ATOM 803 O O . GLN A 1 121 ? 26.84098 -20.29495 21.45388 1.000 27.99558 100 GLN A O 1
ATOM 809 N N . LEU A 1 122 ? 28.00962 -18.98145 20.04701 1.000 26.52224 101 LEU A N 1
ATOM 810 C CA . LEU A 1 122 ? 27.81455 -17.80957 20.89708 1.000 24.91008 101 LEU A CA 1
ATOM 811 C C . LEU A 1 122 ? 26.33485 -17.47803 20.99620 1.000 26.05534 101 LEU A C 1
ATOM 812 O O . LEU A 1 122 ? 25.81829 -17.18589 22.08437 1.000 24.04734 101 LEU A O 1
ATOM 817 N N . PHE A 1 123 ? 25.63087 -17.56719 19.86606 1.000 25.34871 102 PHE A N 1
ATOM 818 C CA . PHE A 1 123 ? 24.18801 -17.36082 19.84913 1.000 21.74898 102 PHE A CA 1
ATOM 819 C C . PHE A 1 123 ? 23.48896 -18.32562 20.79643 1.000 23.29444 102 PHE A C 1
ATOM 820 O O . PHE A 1 123 ? 22.67511 -17.91412 21.63566 1.000 22.28867 102 PHE A O 1
ATOM 828 N N . LEU A 1 124 ? 23.80656 -19.62051 20.68350 1.000 21.74038 103 LEU A N 1
ATOM 829 C CA . LEU A 1 124 ? 23.15796 -20.61519 21.53080 1.000 25.36482 103 LEU A CA 1
ATOM 830 C C . LEU A 1 124 ? 23.54075 -20.44471 22.99311 1.000 23.48083 103 LEU A C 1
ATOM 831 O O . LEU A 1 124 ? 22.72671 -20.72469 23.87560 1.000 21.40251 103 LEU A O 1
ATOM 836 N N . ASN A 1 125 ? 24.78247 -20.03829 23.26376 1.000 23.23008 104 ASN A N 1
ATOM 837 C CA . ASN A 1 125 ? 25.18647 -19.73368 24.63528 1.000 24.08727 104 ASN A CA 1
ATOM 838 C C . ASN A 1 125 ? 24.41211 -18.54473 25.18393 1.000 23.20340 104 ASN A C 1
ATOM 839 O O . ASN A 1 125 ? 23.98451 -18.54872 26.34533 1.000 22.48758 104 ASN A O 1
ATOM 844 N N . ALA A 1 126 ? 24.23397 -17.50791 24.36638 1.000 22.66245 105 ALA A N 1
ATOM 845 C CA . ALA A 1 126 ? 23.44660 -16.36552 24.80637 1.000 22.45422 105 ALA A CA 1
ATOM 846 C C . ALA A 1 126 ? 22.02078 -16.79366 25.14685 1.000 24.44723 105 ALA A C 1
ATOM 847 O O . ALA A 1 126 ? 21.47983 -16.40659 26.19527 1.000 19.74804 105 ALA A O 1
ATOM 849 N N . LEU A 1 127 ? 21.42811 -17.65328 24.30334 1.000 23.31648 106 LEU A N 1
ATOM 850 C CA . LEU A 1 127 ? 20.05962 -18.11283 24.52120 1.000 20.83533 106 LEU A CA 1
ATOM 851 C C . LEU A 1 127 ? 19.92924 -18.83880 25.85265 1.000 23.80113 106 LEU A C 1
ATOM 852 O O . LEU A 1 127 ? 19.05810 -18.50879 26.66335 1.000 24.85807 106 LEU A O 1
ATOM 857 N N . ALA A 1 128 ? 20.80235 -19.82216 26.10638 1.000 23.98611 107 ALA A N 1
ATOM 858 C CA . ALA A 1 128 ? 20.73132 -20.55338 27.36826 1.000 24.72775 107 ALA A CA 1
ATOM 859 C C . ALA A 1 128 ? 20.93732 -19.61347 28.55286 1.000 26.81479 107 ALA A C 1
ATOM 860 O O . ALA A 1 128 ? 20.22440 -19.70159 29.56362 1.000 27.12089 107 ALA A O 1
ATOM 862 N N . MET A 1 129 ? 21.88165 -18.67918 28.43035 1.000 24.83608 108 MET A N 1
ATOM 863 C CA . MET A 1 129 ? 22.16226 -17.77576 29.53813 1.000 27.39531 108 MET A CA 1
ATOM 864 C C . MET A 1 129 ? 20.95969 -16.88980 29.82369 1.000 25.58991 108 MET A C 1
ATOM 865 O O . MET A 1 129 ? 20.55494 -16.73156 30.98157 1.000 23.32648 108 MET A O 1
ATOM 870 N N . VAL A 1 130 ? 20.35726 -16.31669 28.77391 1.000 25.62706 109 VAL A N 1
ATOM 871 C CA . VAL A 1 130 ? 19.24927 -15.40277 29.02051 1.000 24.04100 109 VAL A CA 1
ATOM 872 C C . VAL A 1 130 ? 18.00866 -16.16832 29.44627 1.000 24.28008 109 VAL A C 1
ATOM 873 O O . VAL A 1 130 ? 17.25563 -15.69591 30.30549 1.000 21.60892 109 VAL A O 1
ATOM 877 N N . VAL A 1 131 ? 17.79753 -17.37771 28.91193 1.000 23.07608 110 VAL A N 1
ATOM 878 C CA . VAL A 1 131 ? 16.62415 -18.14713 29.31659 1.000 26.02004 110 VAL A CA 1
ATOM 879 C C . VAL A 1 131 ? 16.73692 -18.56252 30.78354 1.000 24.62330 110 VAL A C 1
ATOM 880 O O . VAL A 1 131 ? 15.76322 -18.47949 31.53691 1.000 27.83697 110 VAL A O 1
ATOM 884 N N . ARG A 1 132 ? 17.91822 -19.01102 31.21604 1.000 27.04405 111 ARG A N 1
ATOM 885 C CA . ARG A 1 132 ? 18.06875 -19.43905 32.60558 1.000 26.64902 111 ARG A CA 1
ATOM 886 C C . ARG A 1 132 ? 17.84315 -18.28164 33.57000 1.000 27.21868 111 ARG A C 1
ATOM 887 O O . ARG A 1 132 ? 17.23545 -18.45942 34.63050 1.000 26.44467 111 ARG A O 1
ATOM 895 N N . ASP A 1 133 ? 18.35843 -17.09618 33.24412 1.000 25.34813 112 ASP A N 1
ATOM 896 C CA . ASP A 1 133 ? 18.19099 -15.98069 34.16586 1.000 27.52014 112 ASP A CA 1
ATOM 897 C C . ASP A 1 133 ? 16.75382 -15.47174 34.19141 1.000 27.40616 112 ASP A C 1
ATOM 898 O O . ASP A 1 133 ? 16.39151 -14.72760 35.11119 1.000 24.52246 112 ASP A O 1
ATOM 903 N N . ASN A 1 134 ? 15.95170 -15.77046 33.16343 1.000 24.75363 113 ASN A N 1
ATOM 904 C CA . ASN A 1 134 ? 14.57231 -15.29636 33.14356 1.000 24.85711 113 ASN A CA 1
ATOM 905 C C . ASN A 1 134 ? 13.56089 -16.43558 33.19161 1.000 27.27099 113 ASN A C 1
ATOM 906 O O . ASN A 1 134 ? 12.41161 -16.24467 32.77967 1.000 27.60964 113 ASN A O 1
ATOM 911 N N . VAL A 1 135 ? 13.96197 -17.61040 33.69985 1.000 26.60603 114 VAL A N 1
ATOM 912 C CA . VAL A 1 135 ? 13.11168 -18.79966 33.63159 1.000 26.00681 114 VAL A CA 1
ATOM 913 C C . VAL A 1 135 ? 11.76898 -18.55446 34.32012 1.000 29.29708 114 VAL A C 1
ATOM 914 O O . VAL A 1 135 ? 10.72125 -19.02986 33.85822 1.000 28.36674 114 VAL A O 1
ATOM 918 N N . ASP A 1 136 ? 11.76333 -17.79245 35.41704 1.000 29.64558 115 ASP A N 1
ATOM 919 C CA . ASP A 1 136 ? 10.47359 -17.56854 36.07522 1.000 31.09934 115 ASP A CA 1
ATOM 920 C C . ASP A 1 136 ? 9.51200 -16.72283 35.24161 1.000 26.87040 115 ASP A C 1
ATOM 921 O O . ASP A 1 136 ? 8.37342 -16.52829 35.67612 1.000 27.13989 115 ASP A O 1
ATOM 926 N N . TYR A 1 137 ? 9.92636 -16.21206 34.07724 1.000 26.16799 116 TYR A N 1
ATOM 927 C CA . TYR A 1 137 ? 9.05213 -15.44586 33.19329 1.000 27.16955 116 TYR A CA 1
ATOM 928 C C . TYR A 1 137 ? 8.43454 -16.28234 32.07977 1.000 27.69409 116 TYR A C 1
ATOM 929 O O . TYR A 1 137 ? 7.62143 -15.75987 31.31192 1.000 29.82590 116 TYR A O 1
ATOM 938 N N . ILE A 1 138 ? 8.78654 -17.55708 31.97168 1.000 25.49832 117 ILE A N 1
ATOM 939 C CA . ILE A 1 138 ? 8.19737 -18.42726 30.95917 1.000 25.70673 117 ILE A CA 1
ATOM 940 C C . ILE A 1 138 ? 6.76866 -18.76316 31.37393 1.000 27.72352 117 ILE A C 1
ATOM 941 O O . ILE A 1 138 ? 6.55163 -19.28993 32.47474 1.000 26.90876 117 ILE A O 1
ATOM 946 N N . PRO A 1 139 ? 5.76920 -18.45032 30.55260 1.000 26.31135 118 PRO A N 1
ATOM 947 C CA . PRO A 1 139 ? 4.36909 -18.73053 30.92512 1.000 24.18181 118 PRO A CA 1
ATOM 948 C C . PRO A 1 139 ? 4.15225 -20.21678 31.14619 1.000 28.62107 118 PRO A C 1
ATOM 949 O O . PRO A 1 139 ? 4.66312 -21.04006 30.37422 1.000 28.58705 118 PRO A O 1
ATOM 953 N N . PRO A 1 140 ? 3.41913 -20.60146 32.19415 1.000 28.02322 119 PRO A N 1
ATOM 954 C CA . PRO A 1 140 ? 3.31400 -22.02406 32.54339 1.000 28.41929 119 PRO A CA 1
ATOM 955 C C . PRO A 1 140 ? 2.48553 -22.80645 31.53606 1.000 29.70340 119 PRO A C 1
ATOM 956 O O . PRO A 1 140 ? 1.65757 -22.26183 30.79891 1.000 28.23591 119 PRO A O 1
ATOM 960 N N . TYR A 1 141 ? 2.70121 -24.12373 31.54008 1.000 31.84672 120 TYR A N 1
ATOM 961 C CA . TYR A 1 141 ? 1.98547 -24.99936 30.61599 1.000 30.41911 120 TYR A CA 1
ATOM 962 C C . TYR A 1 141 ? 0.48836 -24.95688 30.88916 1.000 29.79230 120 TYR A C 1
ATOM 963 O O . TYR A 1 141 ? 0.04671 -25.04884 32.03717 1.000 30.72996 120 TYR A O 1
ATOM 972 N N . GLY A 1 142 ? -0.29554 -24.83196 29.82670 1.000 30.53322 121 GLY A N 1
ATOM 973 C CA . GLY A 1 142 ? -1.71346 -24.63038 29.95329 1.000 28.22442 121 GLY A CA 1
ATOM 974 C C . GLY A 1 142 ? -2.15754 -23.21409 29.67521 1.000 26.04033 121 GLY A C 1
ATOM 975 O O . GLY A 1 142 ? -3.35769 -22.97698 29.51337 1.000 31.88943 121 GLY A O 1
ATOM 976 N N . THR A 1 143 ? -1.23452 -22.25755 29.68697 1.000 27.61184 122 THR A N 1
ATOM 977 C CA . THR A 1 143 ? -1.59241 -20.88363 29.35438 1.000 28.59071 122 THR A CA 1
ATOM 978 C C . THR A 1 143 ? -1.59861 -20.63200 27.85377 1.000 29.10785 122 THR A C 1
ATOM 979 O O . THR A 1 143 ? -2.16938 -19.62707 27.41023 1.000 29.28796 122 THR A O 1
ATOM 983 N N . GLY A 1 144 ? -0.95530 -21.49820 27.06795 1.000 28.13354 123 GLY A N 1
ATOM 984 C CA . GLY A 1 144 ? -0.78204 -21.20429 25.66369 1.000 27.17908 123 GLY A CA 1
ATOM 985 C C . GLY A 1 144 ? 0.17611 -20.07158 25.38147 1.000 26.45508 123 GLY A C 1
ATOM 986 O O . GLY A 1 144 ? 0.27022 -19.62845 24.23359 1.000 23.61709 123 GLY A O 1
ATOM 987 N N . GLY A 1 145 ? 0.88699 -19.58156 26.40028 1.000 24.56811 124 GLY A N 1
ATOM 988 C CA . GLY A 1 145 ? 1.86012 -18.52940 26.22127 1.000 22.50470 124 GLY A CA 1
ATOM 989 C C . GLY A 1 145 ? 3.24105 -19.09061 25.96027 1.000 24.61684 124 GLY A C 1
ATOM 990 O O . GLY A 1 145 ? 3.45263 -20.29902 25.85877 1.000 23.72162 124 GLY A O 1
ATOM 991 N N . SER A 1 146 ? 4.20175 -18.18211 25.86400 1.000 22.81533 125 SER A N 1
ATOM 992 C CA . SER A 1 146 ? 5.56981 -18.56511 25.56120 1.000 21.09092 125 SER A CA 1
ATOM 993 C C . SER A 1 146 ? 6.47722 -17.40398 25.93552 1.000 20.84933 125 SER A C 1
ATOM 994 O O . SER A 1 146 ? 6.01965 -16.33641 26.34222 1.000 23.32700 125 SER A O 1
ATOM 997 N N . LEU A 1 147 ? 7.76951 -17.63860 25.82928 1.000 21.01149 126 LEU A N 1
ATOM 998 C CA . LEU A 1 147 ? 8.77861 -16.60977 26.02231 1.000 20.05164 126 LEU A CA 1
ATOM 999 C C . LEU A 1 147 ? 9.32352 -16.23934 24.64921 1.000 23.51715 126 LEU A C 1
ATOM 1000 O O . LEU A 1 147 ? 9.98740 -17.05405 23.99244 1.000 24.45301 126 LEU A O 1
ATOM 1005 N N . TYR A 1 148 ? 8.99922 -15.03006 24.19846 1.000 22.52657 127 TYR A N 1
ATOM 1006 C CA . TYR A 1 148 ? 9.49867 -14.52384 22.93109 1.000 21.60605 127 TYR A CA 1
ATOM 1007 C C . TYR A 1 148 ? 10.94647 -14.08576 23.09825 1.000 21.86596 127 TYR A C 1
ATOM 1008 O O . TYR A 1 148 ? 11.28629 -13.38299 24.06146 1.000 18.77122 127 TYR A O 1
ATOM 1017 N N . VAL A 1 149 ? 11.79840 -14.52075 22.17381 1.000 17.29654 128 VAL A N 1
ATOM 1018 C CA . VAL A 1 149 ? 13.22733 -14.24268 22.22310 1.000 17.63683 128 VAL A CA 1
ATOM 1019 C C . VAL A 1 149 ? 13.57641 -13.31955 21.06958 1.000 19.61292 128 VAL A C 1
ATOM 1020 O O . VAL A 1 149 ? 13.31001 -13.64216 19.90408 1.000 21.82224 128 VAL A O 1
ATOM 1024 N N . ARG A 1 150 ? 14.19275 -12.17944 21.38423 1.000 18.23592 129 ARG A N 1
ATOM 1025 C CA . ARG A 1 150 ? 14.54606 -11.17232 20.38422 1.000 16.85483 129 ARG A CA 1
ATOM 1026 C C . ARG A 1 150 ? 16.05387 -10.96222 20.40804 1.000 16.29717 129 ARG A C 1
ATOM 1027 O O . ARG A 1 150 ? 16.56254 -10.10209 21.14252 1.000 15.87838 129 ARG A O 1
ATOM 1035 N N . PRO A 1 151 ? 16.80958 -11.71816 19.62087 1.000 17.08013 130 PRO A N 1
ATOM 1036 C CA . PRO A 1 151 ? 18.21088 -11.34565 19.37828 1.000 18.47378 130 PRO A CA 1
ATOM 1037 C C . PRO A 1 151 ? 18.30655 -10.11850 18.46990 1.000 19.23800 130 PRO A C 1
ATOM 1038 O O . PRO A 1 151 ? 17.42447 -9.86148 17.64173 1.000 19.23216 130 PRO A O 1
ATOM 1042 N N . LEU A 1 152 ? 19.39939 -9.36119 18.64475 1.000 16.73142 131 LEU A N 1
ATOM 1043 C CA . LEU A 1 152 ? 19.65456 -8.09203 17.96383 1.000 16.15389 131 LEU A CA 1
ATOM 1044 C C . LEU A 1 152 ? 21.15685 -7.90394 17.78721 1.000 19.14298 131 LEU A C 1
ATOM 1045 O O . LEU A 1 152 ? 21.92650 -8.16869 18.71442 1.000 17.88460 131 LEU A O 1
ATOM 1050 N N . VAL A 1 153 ? 21.57695 -7.48089 16.59197 1.000 17.76752 132 VAL A N 1
ATOM 1051 C CA . VAL A 1 153 ? 22.94736 -7.02994 16.35562 1.000 18.21341 132 VAL A CA 1
ATOM 1052 C C . VAL A 1 153 ? 22.88620 -5.65152 15.72148 1.000 16.90889 132 VAL A C 1
ATOM 1053 O O . VAL A 1 153 ? 22.12760 -5.43345 14.76763 1.000 18.31444 132 VAL A O 1
ATOM 1057 N N . ILE A 1 154 ? 23.68807 -4.72953 16.24593 1.000 16.71706 133 ILE A N 1
ATOM 1058 C CA . ILE A 1 154 ? 23.68712 -3.33380 15.82987 1.000 17.37794 133 ILE A CA 1
ATOM 1059 C C . ILE A 1 154 ? 25.12602 -2.85049 15.74747 1.000 17.36235 133 ILE A C 1
ATOM 1060 O O . ILE A 1 154 ? 25.96800 -3.21246 16.57616 1.000 20.65755 133 ILE A O 1
ATOM 1065 N N . GLY A 1 155 ? 25.40854 -2.03198 14.74446 1.000 19.32603 134 GLY A N 1
ATOM 1066 C CA . GLY A 1 155 ? 26.68167 -1.34587 14.67815 1.000 18.06922 134 GLY A CA 1
ATOM 1067 C C . GLY A 1 155 ? 26.69627 -0.20012 15.66343 1.000 20.37259 134 GLY A C 1
ATOM 1068 O O . GLY A 1 155 ? 25.81749 0.66440 15.63858 1.000 21.73330 134 GLY A O 1
ATOM 1069 N N . THR A 1 156 ? 27.68184 -0.18278 16.55082 1.000 21.75126 135 THR A N 1
ATOM 1070 C CA . THR A 1 156 ? 27.73573 0.82795 17.58546 1.000 22.19459 135 THR A CA 1
ATOM 1071 C C . THR A 1 156 ? 28.94039 1.74792 17.48754 1.000 23.52728 135 THR A C 1
ATOM 1072 O O . THR A 1 156 ? 29.03758 2.68376 18.29218 1.000 25.07119 135 THR A O 1
ATOM 1076 N N . GLY A 1 157 ? 29.87398 1.50224 16.57226 1.000 21.03295 136 GLY A N 1
ATOM 1077 C CA . GLY A 1 157 ? 30.95894 2.44738 16.38128 1.000 25.74133 136 GLY A CA 1
ATOM 1078 C C . GLY A 1 157 ? 30.44930 3.80294 15.91744 1.000 30.51454 136 GLY A C 1
ATOM 1079 O O . GLY A 1 157 ? 29.45705 3.91026 15.19197 1.000 27.40361 136 GLY A O 1
ATOM 1080 N N . ALA A 1 158 ? 31.13226 4.85395 16.35928 1.000 31.58172 137 ALA A N 1
ATOM 1081 C CA . ALA A 1 158 ? 30.82250 6.22392 15.96575 1.000 30.00776 137 ALA A CA 1
ATOM 1082 C C . ALA A 1 158 ? 31.55512 6.58053 14.67753 1.000 38.62871 137 ALA A C 1
ATOM 1083 O O . ALA A 1 158 ? 32.78937 6.51110 14.62158 1.000 40.59915 137 ALA A O 1
ATOM 1085 N N . GLN A 1 159 ? 30.80621 7.00632 13.65980 1.000 48.67460 138 GLN A N 1
ATOM 1086 C CA . GLN A 1 159 ? 31.41090 7.30349 12.36598 1.000 48.38118 138 GLN A CA 1
ATOM 1087 C C . GLN A 1 159 ? 30.54183 8.26783 11.56215 1.000 47.41385 138 GLN A C 1
ATOM 1088 O O . GLN A 1 159 ? 29.31613 8.31374 11.72331 1.000 45.66040 138 GLN A O 1
ATOM 1094 N N . LEU A 1 160 ? 31.19648 9.00799 10.66783 1.000 37.84027 139 LEU A N 1
ATOM 1095 C CA . LEU A 1 160 ? 30.54409 9.94358 9.75863 1.000 34.75489 139 LEU A CA 1
ATOM 1096 C C . LEU A 1 160 ? 30.45572 9.41821 8.33145 1.000 31.37690 139 LEU A C 1
ATOM 1097 O O . LEU A 1 160 ? 29.38421 9.44265 7.72479 1.000 30.06163 139 LEU A O 1
ATOM 1102 N N . GLY A 1 161 ? 31.56459 8.94446 7.77485 1.000 35.19621 140 GLY A N 1
ATOM 1103 C CA . GLY A 1 161 ? 31.51302 8.36380 6.44701 1.000 33.19150 140 GLY A CA 1
ATOM 1104 C C . GLY A 1 161 ? 30.64151 7.12302 6.41632 1.000 31.61429 140 GLY A C 1
ATOM 1105 O O . GLY A 1 161 ? 30.53976 6.37147 7.38816 1.000 30.65549 140 GLY A O 1
ATOM 1106 N N . VAL A 1 162 ? 29.98563 6.91783 5.28285 1.000 29.31690 141 VAL A N 1
ATOM 1107 C CA . VAL A 1 162 ? 29.14965 5.73905 5.09511 1.000 29.47102 141 VAL A CA 1
ATOM 1108 C C . VAL A 1 162 ? 30.06748 4.54357 4.83705 1.000 28.56658 141 VAL A C 1
ATOM 1109 O O . VAL A 1 162 ? 30.73567 4.46506 3.80372 1.000 30.83392 141 VAL A O 1
ATOM 1113 N N . ALA A 1 163 ? 30.14508 3.65014 5.81058 1.000 27.48764 142 ALA A N 1
ATOM 1114 C CA . ALA A 1 163 ? 31.03494 2.49658 5.80876 1.000 28.51911 142 ALA A CA 1
ATOM 1115 C C . ALA A 1 163 ? 30.60307 1.58509 6.94986 1.000 28.22437 142 ALA A C 1
ATOM 1116 O O . ALA A 1 163 ? 29.90314 2.03439 7.85714 1.000 31.63203 142 ALA A O 1
ATOM 1118 N N . PRO A 1 164 ? 30.96581 0.30149 6.90716 1.000 27.18774 143 PRO A N 1
ATOM 1119 C CA . PRO A 1 164 ? 30.61165 -0.58974 8.02293 1.000 25.37371 143 PRO A CA 1
ATOM 1120 C C . PRO A 1 164 ? 31.24519 -0.13768 9.32785 1.000 24.74462 143 PRO A C 1
ATOM 1121 O O . PRO A 1 164 ? 32.41081 0.26343 9.37323 1.000 26.78097 143 PRO A O 1
ATOM 1125 N N . SER A 1 165 ? 30.46794 -0.22566 10.39979 1.000 23.87447 144 SER A N 1
ATOM 1126 C CA . SER A 1 165 ? 30.97762 0.12601 11.71492 1.000 27.44867 144 SER A CA 1
ATOM 1127 C C . SER A 1 165 ? 32.16622 -0.75567 12.09253 1.000 27.28992 144 SER A C 1
ATOM 1128 O O . SER A 1 165 ? 32.30679 -1.88795 11.61893 1.000 23.95481 144 SER A O 1
ATOM 1131 N N . SER A 1 166 ? 33.03427 -0.21066 12.94582 1.000 25.07005 145 SER A N 1
ATOM 1132 C CA . SER A 1 166 ? 34.17086 -0.92400 13.51814 1.000 26.34277 145 SER A CA 1
ATOM 1133 C C . SER A 1 166 ? 33.84794 -1.59637 14.84729 1.000 29.99161 145 SER A C 1
ATOM 1134 O O . SER A 1 166 ? 34.73255 -2.22093 15.44237 1.000 27.91018 145 SER A O 1
ATOM 1137 N N . GLU A 1 167 ? 32.62026 -1.45982 15.34002 1.000 25.79653 146 GLU A N 1
ATOM 1138 C CA . GLU A 1 167 ? 32.22486 -2.06436 16.59956 1.000 26.16057 146 GLU A CA 1
ATOM 1139 C C . GLU A 1 167 ? 30.76456 -2.47248 16.48441 1.000 25.58526 146 GLU A C 1
ATOM 1140 O O . GLU A 1 167 ? 29.96668 -1.76875 15.85931 1.000 22.86392 146 GLU A O 1
ATOM 1146 N N . TYR A 1 168 ? 30.42805 -3.62351 17.06828 1.000 23.81983 147 TYR A N 1
ATOM 1147 C CA . TYR A 1 168 ? 29.07313 -4.15371 17.02143 1.000 25.13474 147 TYR A CA 1
ATOM 1148 C C . TYR A 1 168 ? 28.67557 -4.65813 18.40137 1.000 21.73468 147 TYR A C 1
ATOM 1149 O O . TYR A 1 168 ? 29.52127 -5.08688 19.18767 1.000 24.59200 147 TYR A O 1
ATOM 1158 N N . MET A 1 169 ? 27.37423 -4.64963 18.67066 1.000 20.71713 148 MET A N 1
ATOM 1159 C CA . MET A 1 169 ? 26.84284 -5.18319 19.91989 1.000 24.24787 148 MET A CA 1
ATOM 1160 C C . MET A 1 169 ? 25.78246 -6.22451 19.60523 1.000 22.13282 148 MET A C 1
ATOM 1161 O O . MET A 1 169 ? 24.89547 -5.98865 18.77417 1.000 21.66575 148 MET A O 1
ATOM 1166 N N . PHE A 1 170 ? 25.86241 -7.35511 20.29117 1.000 22.21572 149 PHE A N 1
ATOM 1167 C CA . PHE A 1 170 ? 24.91128 -8.44902 20.15572 1.000 19.27810 149 PHE A CA 1
ATOM 1168 C C . PHE A 1 170 ? 24.10509 -8.50598 21.44589 1.000 21.11293 149 PHE A C 1
ATOM 1169 O O . PHE A 1 170 ? 24.67078 -8.65277 22.53886 1.000 21.59811 149 PHE A O 1
ATOM 1177 N N . LEU A 1 171 ? 22.80017 -8.32338 21.32984 1.000 18.44591 150 LEU A N 1
ATOM 1178 C CA . LEU A 1 171 ? 21.91880 -8.40300 22.48023 1.000 17.70895 150 LEU A CA 1
ATOM 1179 C C . LEU A 1 171 ? 20.92849 -9.52974 22.26585 1.000 20.57770 150 LEU A C 1
ATOM 1180 O O . LEU A 1 171 ? 20.60842 -9.87952 21.12766 1.000 19.33108 150 LEU A O 1
ATOM 1185 N N . MET A 1 172 ? 20.47257 -10.11782 23.36955 1.000 19.99700 151 MET A N 1
ATOM 1186 C CA . MET A 1 172 ? 19.36240 -11.05553 23.32227 1.000 19.21929 151 MET A CA 1
ATOM 1187 C C . MET A 1 172 ? 18.46277 -10.76414 24.50777 1.000 18.67536 151 MET A C 1
ATOM 1188 O O . MET A 1 172 ? 18.89150 -10.86430 25.66176 1.000 18.70218 151 MET A O 1
ATOM 1193 N N . MET A 1 173 ? 17.24129 -10.34080 24.21421 1.000 17.58897 152 MET A N 1
ATOM 1194 C CA . MET A 1 173 ? 16.25611 -9.98386 25.21639 1.000 18.99566 152 MET A CA 1
ATOM 1195 C C . MET A 1 173 ? 15.04846 -10.89368 25.06507 1.000 17.29423 152 MET A C 1
ATOM 1196 O O . MET A 1 173 ? 14.86453 -11.54230 24.03413 1.000 18.25249 152 MET A O 1
ATOM 1201 N N . VAL A 1 174 ? 14.21884 -10.93689 26.10228 1.000 16.71040 153 VAL A N 1
ATOM 1202 C CA . VAL A 1 174 ? 13.10261 -11.86724 26.14584 1.000 20.55326 153 VAL A CA 1
ATOM 1203 C C . VAL A 1 174 ? 11.90047 -11.18153 26.76957 1.000 22.93722 153 VAL A C 1
ATOM 1204 O O . VAL A 1 174 ? 12.03011 -10.27110 27.59105 1.000 23.01141 153 VAL A O 1
ATOM 1208 N N . ALA A 1 175 ? 10.71979 -11.66407 26.40098 1.000 22.86967 154 ALA A N 1
ATOM 1209 C CA . ALA A 1 175 ? 9.51436 -11.17865 26.99319 1.000 24.08781 154 ALA A CA 1
ATOM 1210 C C . ALA A 1 175 ? 8.47724 -12.28323 26.89612 1.000 20.76580 154 ALA A C 1
ATOM 1211 O O . ALA A 1 175 ? 8.36292 -12.92554 25.84104 1.000 22.94116 154 ALA A O 1
ATOM 1213 N N . PRO A 1 176 ? 7.72652 -12.53881 27.96070 1.000 23.65870 155 PRO A N 1
ATOM 1214 C CA . PRO A 1 176 ? 6.59985 -13.46881 27.84445 1.000 24.26937 155 PRO A CA 1
ATOM 1215 C C . PRO A 1 176 ? 5.46039 -12.84504 27.04706 1.000 24.42185 155 PRO A C 1
ATOM 1216 O O . PRO A 1 176 ? 5.13095 -11.66917 27.21264 1.000 25.94323 155 PRO A O 1
ATOM 1220 N N . VAL A 1 177 ? 4.87323 -13.64631 26.16551 1.000 20.78528 156 VAL A N 1
ATOM 1221 C CA . VAL A 1 177 ? 3.72248 -13.25663 25.36697 1.000 20.93947 156 VAL A CA 1
ATOM 1222 C C . VAL A 1 177 ? 2.65377 -14.31871 25.57658 1.000 25.55030 156 VAL A C 1
ATOM 1223 O O . VAL A 1 177 ? 2.95247 -15.45891 25.94386 1.000 24.08174 156 VAL A O 1
ATOM 1227 N N . GLY A 1 178 ? 1.39792 -13.92910 25.39594 1.000 27.05013 157 GLY A N 1
ATOM 1228 C CA . GLY A 1 178 ? 0.29943 -14.83454 25.63106 1.000 28.24818 157 GLY A CA 1
ATOM 1229 C C . GLY A 1 178 ? 0.00161 -15.68387 24.41392 1.000 28.87773 157 GLY A C 1
ATOM 1230 O O . GLY A 1 178 ? 0.69562 -15.61465 23.39327 1.000 26.31372 157 GLY A O 1
ATOM 1231 N N . PRO A 1 179 ? -1.04140 -16.50502 24.49035 1.000 27.01785 158 PRO A N 1
ATOM 1232 C CA . PRO A 1 179 ? -1.48714 -17.20762 23.28449 1.000 30.23969 158 PRO A CA 1
ATOM 1233 C C . PRO A 1 179 ? -1.93488 -16.18947 22.25180 1.000 30.47472 158 PRO A C 1
ATOM 1234 O O . PRO A 1 179 ? -2.73977 -15.30468 22.54493 1.000 31.84888 158 PRO A O 1
ATOM 1238 N N . TYR A 1 180 ? -1.36060 -16.28113 21.05087 1.000 29.06955 159 TYR A N 1
ATOM 1239 C CA . TYR A 1 180 ? -1.75548 -15.35138 20.00239 1.000 28.45534 159 TYR A CA 1
ATOM 1240 C C . TYR A 1 180 ? -3.24094 -15.50981 19.67682 1.000 33.67467 159 TYR A C 1
ATOM 1241 O O . TYR A 1 180 ? -3.94882 -14.51901 19.46168 1.000 32.28257 159 TYR A O 1
ATOM 1250 N N . TYR A 1 181 ? -3.73356 -16.75020 19.65961 1.000 32.26901 160 TYR A N 1
ATOM 1251 C CA . TYR A 1 181 ? -5.14791 -17.05917 19.47420 1.000 35.87463 160 TYR A CA 1
ATOM 1252 C C . TYR A 1 181 ? -5.68482 -17.51028 20.83166 1.000 42.20158 160 TYR A C 1
ATOM 1253 O O . TYR A 1 181 ? -5.64153 -18.69294 21.17463 1.000 42.27314 160 TYR A O 1
ATOM 1262 N N . ARG A 1 182 ? -6.19980 -16.56019 21.60772 1.000 54.10387 161 ARG A N 1
ATOM 1263 C CA . ARG A 1 182 ? -6.94495 -16.90304 22.81725 1.000 55.55885 161 ARG A CA 1
ATOM 1264 C C . ARG A 1 182 ? -8.34994 -17.26837 22.36907 1.000 60.96666 161 ARG A C 1
ATOM 1265 O O . ARG A 1 182 ? -9.19825 -16.39826 22.17620 1.000 75.37043 161 ARG A O 1
ATOM 1267 N N . GLY A 1 183 ? -8.59762 -18.55891 22.18852 1.000 59.36768 162 GLY A N 1
ATOM 1268 C CA . GLY A 1 183 ? -9.90572 -19.01897 21.76322 1.000 67.43478 162 GLY A CA 1
ATOM 1269 C C . GLY A 1 183 ? -10.06053 -19.30558 20.27959 1.000 61.50397 162 GLY A C 1
ATOM 1270 O O . GLY A 1 183 ? -11.07247 -18.94794 19.66819 1.000 63.69964 162 GLY A O 1
ATOM 1271 N N . GLY A 1 184 ? -9.07337 -19.95519 19.69209 1.000 51.49716 163 GLY A N 1
ATOM 1272 C CA . GLY A 1 184 ? -9.27204 -20.53397 18.38091 1.000 47.92014 163 GLY A CA 1
ATOM 1273 C C . GLY A 1 184 ? -8.75333 -19.66048 17.25429 1.000 43.96246 163 GLY A C 1
ATOM 1274 O O . GLY A 1 184 ? -8.74406 -18.42384 17.33291 1.000 40.32736 163 GLY A O 1
ATOM 1275 N N . LEU A 1 185 ? -8.36188 -20.32472 16.16346 1.000 38.10595 164 LEU A N 1
ATOM 1276 C CA . LEU A 1 185 ? -7.84204 -19.66896 14.97031 1.000 36.36031 164 LEU A CA 1
ATOM 1277 C C . LEU A 1 185 ? -8.88795 -18.77336 14.30600 1.000 33.05960 164 LEU A C 1
ATOM 1278 O O . LEU A 1 185 ? -10.06216 -19.13507 14.18826 1.000 35.28308 164 LEU A O 1
ATOM 1283 N N . LYS A 1 186 ? -8.44833 -17.60252 13.85536 1.000 31.30070 165 LYS A N 1
ATOM 1284 C CA . LYS A 1 186 ? -9.30412 -16.65410 13.16422 1.000 33.13100 165 LYS A CA 1
ATOM 1285 C C . LYS A 1 186 ? -8.68314 -16.27678 11.82870 1.000 30.52121 165 LYS A C 1
ATOM 1286 O O . LYS A 1 186 ? -7.47038 -16.06304 11.73869 1.000 30.37549 165 LYS A O 1
ATOM 1292 N N . SER A 1 187 ? -9.51583 -16.19672 10.79615 1.000 27.36446 166 SER A N 1
ATOM 1293 C CA . SER A 1 187 ? -9.06265 -15.78524 9.47399 1.000 30.23316 166 SER A CA 1
ATOM 1294 C C . SER A 1 187 ? -9.20749 -14.27075 9.29683 1.000 28.31208 166 SER A C 1
ATOM 1295 O O . SER A 1 187 ? -10.07290 -13.64118 9.90738 1.000 31.16525 166 SER A O 1
ATOM 1298 N N . VAL A 1 188 ? -8.38663 -13.69007 8.41400 1.000 28.75983 167 VAL A N 1
ATOM 1299 C CA . VAL A 1 188 ? -8.37661 -12.24070 8.20017 1.000 29.67952 167 VAL A CA 1
ATOM 1300 C C . VAL A 1 188 ? -8.45802 -11.91737 6.70386 1.000 27.47143 167 VAL A C 1
ATOM 1301 O O . VAL A 1 188 ? -8.31560 -12.78478 5.83956 1.000 26.37824 167 VAL A O 1
ATOM 1305 N N . ASN A 1 189 ? -8.76041 -10.65017 6.41212 1.000 26.50811 168 ASN A N 1
ATOM 1306 C CA . ASN A 1 189 ? -8.79841 -10.13051 5.04959 1.000 25.99862 168 ASN A CA 1
ATOM 1307 C C . ASN A 1 189 ? -7.48687 -9.41840 4.73155 1.000 28.05387 168 ASN A C 1
ATOM 1308 O O . ASN A 1 189 ? -7.03013 -8.58700 5.52271 1.000 26.28498 168 ASN A O 1
ATOM 1313 N N . ALA A 1 190 ? -6.90016 -9.73770 3.57000 1.000 24.33213 169 ALA A N 1
ATOM 1314 C CA . ALA A 1 190 ? -5.64763 -9.16967 3.08554 1.000 25.25014 169 ALA A CA 1
ATOM 1315 C C . ALA A 1 190 ? -5.87137 -8.26315 1.87937 1.000 27.62390 169 ALA A C 1
ATOM 1316 O O . ALA A 1 190 ? -6.74055 -8.52073 1.03850 1.000 23.92252 169 ALA A O 1
ATOM 1318 N N . ILE A 1 191 ? -5.03980 -7.22352 1.76591 1.000 24.90982 170 ILE A N 1
ATOM 1319 C CA . ILE A 1 191 ? -5.04573 -6.35130 0.59516 1.000 26.37465 170 ILE A CA 1
ATOM 1320 C C . ILE A 1 191 ? -3.67710 -6.41678 -0.07357 1.000 25.54732 170 ILE A C 1
ATOM 1321 O O . ILE A 1 191 ? -2.64194 -6.46860 0.59867 1.000 24.93192 170 ILE A O 1
ATOM 1326 N N . VAL A 1 192 ? -3.67929 -6.42525 -1.40268 1.000 28.69005 171 VAL A N 1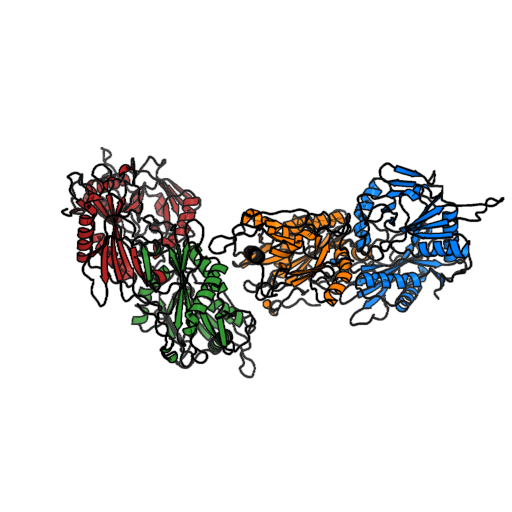
ATOM 1327 C CA . VAL A 1 192 ? -2.45934 -6.34877 -2.20180 1.000 24.76200 171 VAL A CA 1
ATOM 1328 C C . VAL A 1 192 ? -2.10783 -4.87993 -2.39488 1.000 25.27715 171 VAL A C 1
ATOM 1329 O O . VAL A 1 192 ? -2.95409 -4.08431 -2.82445 1.000 26.25463 171 VAL A O 1
ATOM 1333 N N . MET A 1 193 ? -0.86183 -4.51941 -2.07227 1.000 25.98505 172 MET A N 1
ATOM 1334 C CA . MET A 1 193 ? -0.37010 -3.13866 -2.15554 1.000 28.61517 172 MET A CA 1
ATOM 1335 C C . MET A 1 193 ? 0.16868 -2.89685 -3.56366 1.000 27.83325 172 MET A C 1
ATOM 1336 O O . MET A 1 193 ? 1.30920 -3.24754 -3.87321 1.000 27.73794 172 MET A O 1
ATOM 1341 N N . ASP A 1 194 ? -0.63656 -2.27129 -4.42159 1.000 26.87060 173 ASP A N 1
ATOM 1342 C CA . ASP A 1 194 ? -0.20959 -2.11377 -5.80763 1.000 30.52849 173 ASP A CA 1
ATOM 1343 C C . ASP A 1 194 ? 0.79339 -0.97939 -6.00449 1.000 32.18976 173 ASP A C 1
ATOM 1344 O O . ASP A 1 194 ? 1.62715 -1.04905 -6.91109 1.000 34.39910 173 ASP A O 1
ATOM 1349 N N . GLU A 1 195 ? 0.72439 0.07271 -5.19374 1.000 34.13902 174 GLU A N 1
ATOM 1350 C CA . GLU A 1 195 ? 1.59840 1.23064 -5.33174 1.000 33.54282 174 GLU A CA 1
ATOM 1351 C C . GLU A 1 195 ? 2.71780 1.24986 -4.28160 1.000 33.27042 174 GLU A C 1
ATOM 1352 O O . GLU A 1 195 ? 3.31504 2.30244 -4.03037 1.000 30.96027 174 GLU A O 1
ATOM 1358 N N . PHE A 1 196 ? 3.02589 0.10314 -3.68122 1.000 26.26975 175 PHE A N 1
ATOM 1359 C CA . PHE A 1 196 ? 4.03705 0.00650 -2.63868 1.000 25.59309 175 PHE A CA 1
ATOM 1360 C C . PHE A 1 196 ? 4.87786 -1.23974 -2.85258 1.000 23.06638 175 PHE A C 1
ATOM 1361 O O . PHE A 1 196 ? 4.34458 -2.29721 -3.18902 1.000 23.34091 175 PHE A O 1
ATOM 1369 N N . ASP A 1 197 ? 6.18599 -1.12207 -2.64196 1.000 22.30900 176 ASP A N 1
ATOM 1370 C CA . ASP A 1 197 ? 7.07225 -2.27904 -2.59583 1.000 22.65532 176 ASP A CA 1
ATOM 1371 C C . ASP A 1 197 ? 7.62019 -2.42903 -1.18587 1.000 21.27801 176 ASP A C 1
ATOM 1372 O O . ASP A 1 197 ? 7.81144 -1.43599 -0.47952 1.000 22.26364 176 ASP A O 1
ATOM 1377 N N . ARG A 1 198 ? 7.93020 -3.66876 -0.80501 1.000 16.50172 177 ARG A N 1
ATOM 1378 C CA . ARG A 1 198 ? 8.62316 -3.92864 0.44901 1.000 17.69872 177 ARG A CA 1
ATOM 1379 C C . ARG A 1 198 ? 10.09743 -4.23283 0.23948 1.000 21.32833 177 ARG A C 1
ATOM 1380 O O . ARG A 1 198 ? 10.87228 -4.18469 1.20734 1.000 20.78462 177 ARG A O 1
ATOM 1388 N N . ALA A 1 199 ? 10.50831 -4.51363 -0.99561 1.000 21.12553 178 ALA A N 1
ATOM 1389 C CA . ALA A 1 199 ? 11.90129 -4.84496 -1.26149 1.000 19.79302 178 ALA A CA 1
ATOM 1390 C C . ALA A 1 199 ? 12.21716 -4.59398 -2.72948 1.000 21.49132 178 ALA A C 1
ATOM 1391 O O . ALA A 1 199 ? 11.36512 -4.77998 -3.60577 1.000 17.60239 178 ALA A O 1
ATOM 1393 N N . ALA A 1 200 ? 13.46024 -4.17522 -2.97787 1.000 20.68700 179 ALA A N 1
ATOM 1394 C CA . ALA A 1 200 ? 13.96485 -4.04114 -4.33357 1.000 19.49652 179 ALA A CA 1
ATOM 1395 C C . ALA A 1 200 ? 14.23152 -5.42551 -4.91819 1.000 20.60967 179 ALA A C 1
ATOM 1396 O O . ALA A 1 200 ? 14.46758 -6.37801 -4.17274 1.000 21.52078 179 ALA A O 1
ATOM 1398 N N . PRO A 1 201 ? 14.17870 -5.57144 -6.25193 1.000 21.72766 180 PRO A N 1
ATOM 1399 C CA . PRO A 1 201 ? 14.48920 -6.89054 -6.83804 1.000 23.86800 180 PRO A CA 1
ATOM 1400 C C . PRO A 1 201 ? 15.88551 -7.37713 -6.48775 1.000 22.95224 180 PRO A C 1
ATOM 1401 O O . PRO A 1 201 ? 16.05387 -8.56362 -6.18955 1.000 25.50598 180 PRO A O 1
ATOM 1405 N N . TYR A 1 202 ? 16.88919 -6.49474 -6.49467 1.000 20.80313 181 TYR A N 1
ATOM 1406 C CA . TYR A 1 202 ? 18.22505 -6.85675 -6.03453 1.000 22.74294 181 TYR A CA 1
ATOM 1407 C C . TYR A 1 202 ? 18.56671 -6.09465 -4.75526 1.000 23.92744 181 TYR A C 1
ATOM 1408 O O . TYR A 1 202 ? 19.55910 -5.35848 -4.70934 1.000 24.17725 181 TYR A O 1
ATOM 1417 N N . GLY A 1 203 ? 17.74760 -6.25272 -3.71679 1.000 21.89825 182 GLY A N 1
ATOM 1418 C CA . GLY A 1 203 ? 17.94118 -5.52694 -2.47232 1.000 22.52568 182 GLY A CA 1
ATOM 1419 C C . GLY A 1 203 ? 18.09674 -6.43161 -1.26490 1.000 22.02928 182 GLY A C 1
ATOM 1420 O O . GLY A 1 203 ? 18.60161 -7.55093 -1.38613 1.000 22.65243 182 GLY A O 1
ATOM 1421 N N . VAL A 1 204 ? 17.60077 -5.98402 -0.11342 1.000 20.16325 183 VAL A N 1
ATOM 1422 C CA . VAL A 1 204 ? 17.80660 -6.67072 1.16286 1.000 22.74975 183 VAL A CA 1
ATOM 1423 C C . VAL A 1 204 ? 16.49783 -7.26000 1.69372 1.000 21.90135 183 VAL A C 1
ATOM 1424 O O . VAL A 1 204 ? 16.34352 -7.45496 2.90503 1.000 19.84709 183 VAL A O 1
ATOM 1428 N N . GLY A 1 205 ? 15.56189 -7.58253 0.79550 1.000 20.22092 184 GLY A N 1
ATOM 1429 C CA . GLY A 1 205 ? 14.30864 -8.17013 1.23655 1.000 21.03052 184 GLY A CA 1
ATOM 1430 C C . GLY A 1 205 ? 14.46320 -9.48628 1.98344 1.000 22.42025 184 GLY A C 1
ATOM 1431 O O . GLY A 1 205 ? 13.63656 -9.81508 2.84151 1.000 21.39295 184 GLY A O 1
ATOM 1432 N N . SER A 1 206 ? 15.52666 -10.24294 1.70021 1.000 20.06539 185 SER A N 1
ATOM 1433 C CA . SER A 1 206 ? 15.74257 -11.51368 2.38973 1.000 23.63835 185 SER A CA 1
ATOM 1434 C C . SER A 1 206 ? 16.48077 -11.36396 3.71039 1.000 21.91008 185 SER A C 1
ATOM 1435 O O . SER A 1 206 ? 16.71126 -12.37212 4.38088 1.000 22.03538 185 SER A O 1
ATOM 1438 N N . LYS A 1 207 ? 16.85304 -10.14859 4.09564 1.000 20.76719 186 LYS A N 1
ATOM 1439 C CA . LYS A 1 207 ? 17.53751 -9.92268 5.36442 1.000 20.26597 186 LYS A CA 1
ATOM 1440 C C . LYS A 1 207 ? 16.51957 -9.37323 6.34617 1.000 23.27203 186 LYS A C 1
ATOM 1441 O O . LYS A 1 207 ? 15.66503 -8.56536 5.96606 1.000 21.12569 186 LYS A O 1
ATOM 1471 N N . CYS A 1 209 ? 16.32181 -7.05294 8.52577 1.000 18.91233 188 CYS A N 1
ATOM 1472 C CA . CYS A 1 209 ? 16.99604 -5.82431 8.91843 1.000 18.41761 188 CYS A CA 1
ATOM 1473 C C . CYS A 1 209 ? 15.98572 -4.74373 9.27077 1.000 18.29505 188 CYS A C 1
ATOM 1474 O O . CYS A 1 209 ? 14.87931 -4.71618 8.73023 1.000 20.08496 188 CYS A O 1
ATOM 1477 N N . ALA A 1 210 ? 16.38877 -3.85574 10.18260 1.000 17.04517 189 ALA A N 1
ATOM 1478 C CA . ALA A 1 210 ? 15.48858 -2.83329 10.71286 1.000 18.04649 189 ALA A CA 1
ATOM 1479 C C . ALA A 1 210 ? 14.82185 -2.02343 9.60824 1.000 15.31754 189 ALA A C 1
ATOM 1480 O O . ALA A 1 210 ? 13.61847 -1.76245 9.65482 1.000 15.72274 189 ALA A O 1
ATOM 1482 N N . GLY A 1 211 ? 15.59643 -1.59472 8.61475 1.000 16.85469 190 GLY A N 1
ATOM 1483 C CA . GLY A 1 211 ? 15.06546 -0.67788 7.62028 1.000 17.35179 190 GLY A CA 1
ATOM 1484 C C . GLY A 1 211 ? 13.87686 -1.22173 6.84753 1.000 17.89739 190 GLY A C 1
ATOM 1485 O O . GLY A 1 211 ? 13.00903 -0.45369 6.41803 1.000 18.12143 190 GLY A O 1
ATOM 1486 N N . ASN A 1 212 ? 13.81331 -2.54339 6.65356 1.000 18.05615 191 ASN A N 1
ATOM 1487 C CA . ASN A 1 212 ? 12.69515 -3.09647 5.89611 1.000 19.58865 191 ASN A CA 1
ATOM 1488 C C . ASN A 1 212 ? 11.37592 -2.83142 6.60471 1.000 19.64952 191 ASN A C 1
ATOM 1489 O O . ASN A 1 212 ? 10.33586 -2.69105 5.95685 1.000 18.10242 191 ASN A O 1
ATOM 1494 N N . TYR A 1 213 ? 11.39408 -2.72839 7.92908 1.000 18.97176 192 TYR A N 1
ATOM 1495 C CA . TYR A 1 213 ? 10.11612 -2.63567 8.62403 1.000 19.35760 192 TYR A CA 1
ATOM 1496 C C . TYR A 1 213 ? 9.60850 -1.19804 8.63896 1.000 18.44326 192 TYR A C 1
ATOM 1497 O O . TYR A 1 213 ? 8.45057 -0.95583 8.27330 1.000 18.79035 192 TYR A O 1
ATOM 1506 N N . ALA A 1 214 ? 10.47811 -0.21999 8.92283 1.000 17.53425 193 ALA A N 1
ATOM 1507 C CA . ALA A 1 214 ? 10.06471 1.18027 8.78074 1.000 18.58612 193 ALA A CA 1
ATOM 1508 C C . ALA A 1 214 ? 9.63990 1.49518 7.34427 1.000 18.79354 193 ALA A C 1
ATOM 1509 O O . ALA A 1 214 ? 8.69991 2.26656 7.12954 1.000 17.93190 193 ALA A O 1
ATOM 1511 N N . ALA A 1 215 ? 10.32241 0.91312 6.34453 1.000 19.11896 194 ALA A N 1
ATOM 1512 C CA . ALA A 1 215 ? 9.95955 1.17526 4.95273 1.000 18.47772 194 ALA A CA 1
ATOM 1513 C C . ALA A 1 215 ? 8.59352 0.60914 4.57650 1.000 19.00900 194 ALA A C 1
ATOM 1514 O O . ALA A 1 215 ? 8.07238 0.94858 3.51241 1.000 21.94584 194 ALA A O 1
ATOM 1516 N N . SER A 1 216 ? 7.99058 -0.21351 5.42727 1.000 18.94405 195 SER A N 1
ATOM 1517 C CA . SER A 1 216 ? 6.67616 -0.77544 5.17476 1.000 16.57804 195 SER A C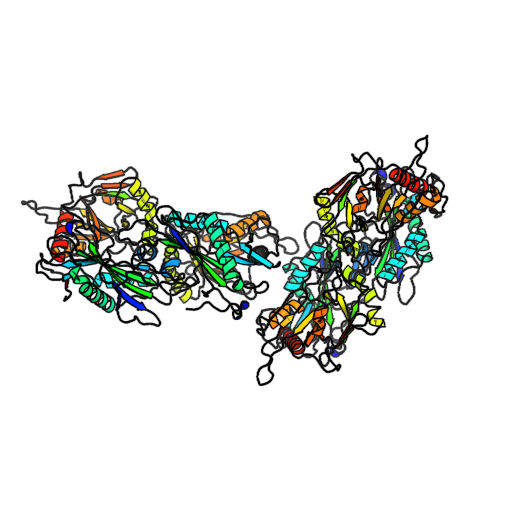A 1
ATOM 1518 C C . SER A 1 216 ? 5.57396 -0.08791 5.95722 1.000 18.31800 195 SER A C 1
ATOM 1519 O O . SER A 1 216 ? 4.40697 -0.45325 5.78847 1.000 18.58376 195 SER A O 1
ATOM 1522 N N . LEU A 1 217 ? 5.90734 0.88048 6.82143 1.000 20.31988 196 LEU A N 1
ATOM 1523 C CA . LEU A 1 217 ? 4.89666 1.46142 7.70352 1.000 21.57016 196 LEU A CA 1
ATOM 1524 C C . LEU A 1 217 ? 3.87300 2.29892 6.93146 1.000 19.46547 196 LEU A C 1
ATOM 1525 O O . LEU A 1 217 ? 2.67650 2.27867 7.24923 1.000 21.27451 196 LEU A O 1
ATOM 1530 N N . LYS A 1 218 ? 4.31226 3.04086 5.91814 1.000 19.02868 197 LYS A N 1
ATOM 1531 C CA . LYS A 1 218 ? 3.36886 3.85950 5.15252 1.000 20.52391 197 LYS A CA 1
ATOM 1532 C C . LYS A 1 218 ? 2.28361 2.99015 4.50448 1.000 21.89577 197 LYS A C 1
ATOM 1533 O O . LYS A 1 218 ? 1.08856 3.31677 4.55542 1.000 20.92869 197 LYS A O 1
ATOM 1539 N N . ALA A 1 219 ? 2.67973 1.87389 3.88864 1.000 20.12673 198 ALA A N 1
ATOM 1540 C CA . ALA A 1 219 ? 1.68768 0.95474 3.32874 1.000 20.76104 198 ALA A CA 1
ATOM 1541 C C . ALA A 1 219 ? 0.77996 0.39185 4.41398 1.000 22.79762 198 ALA A C 1
ATOM 1542 O O . ALA A 1 219 ? -0.42433 0.20421 4.19669 1.000 19.14870 198 ALA A O 1
ATOM 1544 N N . GLN A 1 220 ? 1.34666 0.10508 5.58984 1.000 22.06367 199 GLN A N 1
ATOM 1545 C CA . GLN A 1 220 ? 0.55438 -0.43265 6.68922 1.000 21.31859 199 GLN A CA 1
ATOM 1546 C C . GLN A 1 220 ? -0.58006 0.50956 7.07186 1.000 21.81721 199 GLN A C 1
ATOM 1547 O O . GLN A 1 220 ? -1.72598 0.07649 7.24437 1.000 24.24145 199 GLN A O 1
ATOM 1553 N N . SER A 1 221 ? -0.28063 1.80500 7.21838 1.000 22.66662 200 SER A N 1
ATOM 1554 C CA . SER A 1 221 ? -1.31328 2.74600 7.64145 1.000 22.66991 200 SER A CA 1
ATOM 1555 C C . SER A 1 221 ? -2.39127 2.90409 6.56989 1.000 22.66181 200 SER A C 1
ATOM 1556 O O . SER A 1 221 ? -3.58207 3.01054 6.89372 1.000 26.04921 200 SER A O 1
ATOM 1559 N N . VAL A 1 222 ? -1.99975 2.89427 5.29230 1.000 19.25562 201 VAL A N 1
ATOM 1560 C CA . VAL A 1 222 ? -2.97796 2.90586 4.20345 1.000 25.47717 201 VAL A CA 1
ATOM 1561 C C . VAL A 1 222 ? -3.88010 1.67544 4.28159 1.000 24.82098 201 VAL A C 1
ATOM 1562 O O . VAL A 1 222 ? -5.10243 1.76582 4.12815 1.000 27.78410 201 VAL A O 1
ATOM 1566 N N . ALA A 1 223 ? -3.29227 0.50420 4.50971 1.000 23.25074 202 ALA A N 1
ATOM 1567 C CA . ALA A 1 223 ? -4.10812 -0.70107 4.62023 1.000 26.97339 202 ALA A CA 1
ATOM 1568 C C . ALA A 1 223 ? -4.94952 -0.69763 5.89481 1.000 26.07506 202 ALA A C 1
ATOM 1569 O O . ALA A 1 223 ? -6.09973 -1.14125 5.88423 1.000 23.10186 202 ALA A O 1
ATOM 1571 N N . LEU A 1 224 ? -4.38510 -0.24327 7.01788 1.000 26.79214 203 LEU A N 1
ATOM 1572 C CA . LEU A 1 224 ? -5.17486 -0.20354 8.24767 1.000 25.97092 203 LEU A CA 1
ATOM 1573 C C . LEU A 1 224 ? -6.35688 0.75334 8.11941 1.000 26.85706 203 LEU A C 1
ATOM 1574 O O . LEU A 1 224 ? -7.44915 0.45615 8.61179 1.000 27.11774 203 LEU A O 1
ATOM 1579 N N . LYS A 1 225 ? -6.16344 1.90566 7.46084 1.000 24.95377 204 LYS A N 1
ATOM 1580 C CA . LYS A 1 225 ? -7.28139 2.82538 7.24953 1.000 29.54231 204 LYS A CA 1
ATOM 1581 C C . LYS A 1 225 ? -8.39785 2.18842 6.41900 1.000 34.02305 204 LYS A C 1
ATOM 1582 O O . LYS A 1 225 ? -9.56866 2.56324 6.56450 1.000 31.12821 204 LYS A O 1
ATOM 1584 N N . LYS A 1 226 ? -8.07707 1.20653 5.57524 1.000 29.47549 205 LYS A N 1
ATOM 1585 C CA . LYS A 1 226 ? -9.11570 0.48199 4.85491 1.000 28.97037 205 LYS A CA 1
ATOM 1586 C C . LYS A 1 226 ? -9.57072 -0.77328 5.59147 1.000 30.91698 205 LYS A C 1
ATOM 1587 O O . LYS A 1 226 ? -10.30820 -1.58156 5.01430 1.000 28.57900 205 LYS A O 1
ATOM 1593 N N . SER A 1 227 ? -9.12566 -0.95951 6.84022 1.000 30.75937 206 SER A N 1
ATOM 1594 C CA . SER A 1 227 ? -9.50749 -2.08256 7.69600 1.000 29.99867 206 SER A CA 1
ATOM 1595 C C . SER A 1 227 ? -8.96534 -3.42426 7.20054 1.000 28.38878 206 SER A C 1
ATOM 1596 O O . SER A 1 227 ? -9.62202 -4.45145 7.36209 1.000 29.50677 206 SER A O 1
ATOM 1599 N N . PHE A 1 228 ? -7.77283 -3.43364 6.59844 1.000 30.92461 207 PHE A N 1
ATOM 1600 C CA . PHE A 1 228 ? -7.07813 -4.67095 6.24543 1.000 27.66330 207 PHE A CA 1
ATOM 1601 C C . PHE A 1 228 ? -5.93843 -4.90124 7.22953 1.000 29.07796 207 PHE A C 1
ATOM 1602 O O . PHE A 1 228 ? -4.95647 -4.14071 7.21969 1.000 25.83186 207 PHE A O 1
ATOM 1610 N N . PRO A 1 229 ? -6.00146 -5.92913 8.08186 1.000 30.08847 208 PRO A N 1
ATOM 1611 C CA . PRO A 1 229 ? -4.93348 -6.11944 9.06799 1.000 27.27238 208 PRO A CA 1
ATOM 1612 C C . PRO A 1 229 ? -3.65197 -6.68448 8.49120 1.000 25.89856 208 PRO A C 1
ATOM 1613 O O . PRO A 1 229 ? -2.64897 -6.72586 9.21260 1.000 26.60308 208 PRO A O 1
ATOM 1617 N N . ILE A 1 230 ? -3.63128 -7.11867 7.23262 1.000 26.61365 209 ILE A N 1
ATOM 1618 C CA . ILE A 1 230 ? -2.42422 -7.70574 6.66207 1.000 23.28425 209 ILE A CA 1
ATOM 1619 C C . ILE A 1 230 ? -2.29525 -7.25992 5.21107 1.000 24.37073 209 ILE A C 1
ATOM 1620 O O . ILE A 1 230 ? -3.29360 -7.11849 4.49086 1.000 24.26830 209 ILE A O 1
ATOM 1625 N N . GLN A 1 231 ? -1.05239 -7.02222 4.79322 1.000 24.75478 210 GLN A N 1
ATOM 1626 C CA . GLN A 1 231 ? -0.72921 -6.43968 3.49355 1.000 23.28517 210 GLN A CA 1
ATOM 1627 C C . GLN A 1 231 ? 0.11320 -7.43056 2.70978 1.000 21.10369 210 GLN A C 1
ATOM 1628 O O . GLN A 1 231 ? 1.19667 -7.81609 3.16050 1.000 22.23177 210 GLN A O 1
ATOM 1634 N N . LEU A 1 232 ? -0.36695 -7.82139 1.53748 1.000 21.09997 211 LEU A N 1
ATOM 1635 C CA . LEU A 1 232 ? 0.34560 -8.75681 0.67684 1.000 22.08423 211 LEU A CA 1
ATOM 1636 C C . LEU A 1 232 ? 1.09108 -7.99836 -0.41619 1.000 22.16178 211 LEU A C 1
ATOM 1637 O O . LEU A 1 232 ? 0.52671 -7.10180 -1.05090 1.000 21.63653 211 LEU A O 1
ATOM 1642 N N . TYR A 1 233 ? 2.35049 -8.35423 -0.63066 1.000 18.44514 212 TYR A N 1
ATOM 1643 C CA . TYR A 1 233 ? 3.16216 -7.74588 -1.67541 1.000 23.00096 212 TYR A CA 1
ATOM 1644 C C . TYR A 1 233 ? 3.36845 -8.69374 -2.85152 1.000 24.56161 212 TYR A C 1
ATOM 1645 O O . TYR A 1 233 ? 3.49495 -9.91345 -2.67942 1.000 24.46528 212 TYR A O 1
ATOM 1654 N N . LEU A 1 234 ? 3.41402 -8.11720 -4.04631 1.000 25.41227 213 LEU A N 1
ATOM 1655 C CA . LEU A 1 234 ? 3.85166 -8.82360 -5.23811 1.000 23.39107 213 LEU A CA 1
ATOM 1656 C C . LEU A 1 234 ? 5.31051 -8.47684 -5.51625 1.000 21.09428 213 LEU A C 1
ATOM 1657 O O . LEU A 1 234 ? 5.89568 -7.61565 -4.86045 1.000 21.82981 213 LEU A O 1
ATOM 1662 N N . ASP A 1 235 ? 5.91087 -9.16670 -6.48466 1.000 19.76311 214 ASP A N 1
ATOM 1663 C CA . ASP A 1 235 ? 7.31343 -8.90035 -6.79578 1.000 21.10405 214 ASP A CA 1
ATOM 1664 C C . ASP A 1 235 ? 7.45661 -7.46572 -7.29588 1.000 25.32817 214 ASP A C 1
ATOM 1665 O O . ASP A 1 235 ? 6.66982 -7.00686 -8.13193 1.000 24.05182 214 ASP A O 1
ATOM 1670 N N . ALA A 1 236 ? 8.45357 -6.74940 -6.76685 1.000 22.81502 215 ALA A N 1
ATOM 1671 C CA . ALA A 1 236 ? 8.67783 -5.36858 -7.18985 1.000 22.58467 215 ALA A CA 1
ATOM 1672 C C . ALA A 1 236 ? 9.07843 -5.27138 -8.65718 1.000 25.46543 215 ALA A C 1
ATOM 1673 O O . ALA A 1 236 ? 8.89445 -4.21500 -9.27760 1.000 27.15141 215 ALA A O 1
ATOM 1675 N N . ALA A 1 237 ? 9.68343 -6.32950 -9.20937 1.000 25.39242 216 ALA A N 1
ATOM 1676 C CA . ALA A 1 237 ? 10.18824 -6.27149 -10.58206 1.000 27.64814 216 ALA A CA 1
ATOM 1677 C C . ALA A 1 237 ? 9.05610 -6.16341 -11.60110 1.000 28.94510 216 ALA A C 1
ATOM 1678 O O . ALA A 1 237 ? 9.13723 -5.37592 -12.55469 1.000 28.32442 216 ALA A O 1
ATOM 1680 N N . THR A 1 238 ? 8.00859 -6.97713 -11.44832 1.000 27.10820 217 THR A N 1
ATOM 1681 C CA . THR A 1 238 ? 6.93940 -7.01432 -12.43987 1.000 27.23736 217 THR A CA 1
ATOM 1682 C C . THR A 1 238 ? 5.55041 -6.87040 -11.84901 1.000 28.68900 217 THR A C 1
ATOM 1683 O O . THR A 1 238 ? 4.59352 -6.69852 -12.61744 1.000 23.80582 217 THR A O 1
ATOM 1687 N N . HIS A 1 239 ? 5.39673 -6.99327 -10.52885 1.000 24.58996 218 HIS A N 1
ATOM 1688 C CA . HIS A 1 239 ? 4.08469 -6.93526 -9.90111 1.000 22.86748 218 HIS A CA 1
ATOM 1689 C C . HIS A 1 239 ? 3.11900 -7.93470 -10.53905 1.000 26.82753 218 HIS A C 1
ATOM 1690 O O . HIS A 1 239 ? 1.95156 -7.62661 -10.78379 1.000 25.87195 218 HIS A O 1
ATOM 1697 N N . THR A 1 240 ? 3.62043 -9.14671 -10.82739 1.000 24.61813 219 THR A N 1
ATOM 1698 C CA . THR A 1 240 ? 2.78547 -10.22843 -11.34591 1.000 25.75769 219 THR A CA 1
ATOM 1699 C C . THR A 1 240 ? 2.87783 -11.52918 -10.56006 1.000 27.24981 219 THR A C 1
ATOM 1700 O O . THR A 1 240 ? 2.07446 -12.43067 -10.82309 1.000 25.39298 219 THR A O 1
ATOM 1704 N N . PHE A 1 241 ? 3.83340 -11.67337 -9.64245 1.000 23.60304 220 PHE A N 1
ATOM 1705 C CA . PHE A 1 241 ? 3.97956 -12.87268 -8.82802 1.000 26.23386 220 PHE A CA 1
ATOM 1706 C C . PHE A 1 241 ? 3.79263 -12.52836 -7.35173 1.000 26.64791 220 PHE A C 1
ATOM 1707 O O . PHE A 1 241 ? 4.18711 -11.44364 -6.90170 1.000 23.90906 220 PHE A O 1
ATOM 1715 N N . VAL A 1 242 ? 3.21552 -13.47044 -6.58971 1.000 22.77076 221 VAL A N 1
ATOM 1716 C CA . VAL A 1 242 ? 3.11290 -13.29331 -5.14435 1.000 22.21392 221 VAL A CA 1
ATOM 1717 C C . VAL A 1 242 ? 4.51349 -13.28253 -4.54925 1.000 22.08862 221 VAL A C 1
ATOM 1718 O O . VAL A 1 242 ? 5.38082 -14.07695 -4.93686 1.000 21.43411 221 VAL A O 1
ATOM 1722 N N . GLU A 1 243 ? 4.75462 -12.36333 -3.61246 1.000 20.90289 222 GLU A N 1
ATOM 1723 C CA . GLU A 1 243 ? 6.03612 -12.31200 -2.92903 1.000 20.90819 222 GLU A CA 1
ATOM 1724 C C . GLU A 1 243 ? 5.78174 -12.74817 -1.49854 1.000 22.87464 222 GLU A C 1
ATOM 1725 O O . GLU A 1 243 ? 5.88981 -13.95812 -1.19311 1.000 22.61227 222 GLU A O 1
ATOM 1731 N N . GLU A 1 244 ? 5.43361 -11.83975 -0.58507 1.000 21.63027 223 GLU A N 1
ATOM 1732 C CA . GLU A 1 244 ? 5.03397 -12.22348 0.76061 1.000 19.69039 223 GLU A CA 1
ATOM 1733 C C . GLU A 1 244 ? 4.28063 -11.06041 1.38972 1.000 22.30583 223 GLU A C 1
ATOM 1734 O O . GLU A 1 244 ? 4.14355 -9.98478 0.79806 1.000 21.83363 223 GLU A O 1
ATOM 1740 N N . PHE A 1 245 ? 3.76962 -11.29617 2.59423 1.000 21.89527 224 PHE A N 1
ATOM 1741 C CA . PHE A 1 245 ? 3.20985 -10.21992 3.39254 1.000 20.73656 224 PHE A CA 1
ATOM 1742 C C . PHE A 1 245 ? 4.34485 -9.43061 4.04890 1.000 21.62085 224 PHE A C 1
ATOM 1743 O O . PHE A 1 245 ? 5.51476 -9.81877 3.99685 1.000 22.10757 224 PHE A O 1
ATOM 1751 N N . SER A 1 246 ? 4.00263 -8.29321 4.65671 1.000 20.38292 225 SER A N 1
ATOM 1752 C CA . SER A 1 246 ? 5.05338 -7.41078 5.16874 1.000 21.68083 225 SER A CA 1
ATOM 1753 C C . SER A 1 246 ? 5.86008 -8.05442 6.30442 1.000 22.34024 225 SER A C 1
ATOM 1754 O O . SER A 1 246 ? 7.04995 -7.75482 6.46413 1.000 22.03387 225 SER A O 1
ATOM 1757 N N . THR A 1 247 ? 5.25793 -8.95492 7.08921 1.000 20.52310 226 THR A N 1
ATOM 1758 C CA . THR A 1 247 ? 5.99719 -9.60313 8.17177 1.000 24.09167 226 THR A CA 1
ATOM 1759 C C . THR A 1 247 ? 5.77049 -11.11181 8.22151 1.000 22.08241 226 THR A C 1
ATOM 1760 O O . THR A 1 247 ? 6.01709 -11.71976 9.26775 1.000 22.26679 226 THR A O 1
ATOM 1764 N N . SER A 1 248 ? 5.32405 -11.73521 7.12613 1.000 21.72708 227 SER A N 1
ATOM 1765 C CA . SER A 1 248 ? 5.06243 -13.17745 7.13220 1.000 22.82798 227 SER A CA 1
ATOM 1766 C C . SER A 1 248 ? 5.06576 -13.71059 5.70306 1.000 23.20107 227 SER A C 1
ATOM 1767 O O . SER A 1 248 ? 4.69417 -12.99529 4.76758 1.000 23.37564 227 SER A O 1
ATOM 1770 N N . ASN A 1 249 ? 5.48894 -14.97272 5.54353 1.000 19.90030 228 ASN A N 1
ATOM 1771 C CA . ASN A 1 249 ? 5.47308 -15.60818 4.22670 1.000 23.01627 228 ASN A CA 1
ATOM 1772 C C . ASN A 1 249 ? 4.04588 -15.97046 3.80855 1.000 22.43279 228 ASN A C 1
ATOM 1773 O O . ASN A 1 249 ? 3.13491 -16.08684 4.63157 1.000 22.53852 228 ASN A O 1
ATOM 1778 N N . PHE A 1 250 ? 3.87090 -16.18946 2.50703 1.000 22.10403 229 PHE A N 1
ATOM 1779 C CA . PHE A 1 250 ? 2.59683 -16.60288 1.92949 1.000 18.97917 229 PHE A CA 1
ATOM 1780 C C . PHE A 1 250 ? 2.67012 -18.08901 1.59557 1.000 21.97588 229 PHE A C 1
ATOM 1781 O O . PHE A 1 250 ? 3.71725 -18.58591 1.16698 1.000 21.32114 229 PHE A O 1
ATOM 1789 N N . PHE A 1 251 ? 1.56882 -18.80771 1.82268 1.000 22.19468 230 PHE A N 1
ATOM 1790 C CA . PHE A 1 251 ? 1.43366 -20.15549 1.28967 1.000 22.17990 230 PHE A CA 1
ATOM 1791 C C . PHE A 1 251 ? 0.01500 -20.34419 0.78496 1.000 23.00920 230 PHE A C 1
ATOM 1792 O O . PHE A 1 251 ? -0.90633 -19.63354 1.18901 1.000 24.31255 230 PHE A O 1
ATOM 1800 N N . GLY A 1 252 ? -0.13229 -21.28597 -0.13992 1.000 22.87051 231 GLY A N 1
ATOM 1801 C CA . GLY A 1 252 ? -1.43855 -21.69796 -0.61343 1.000 22.37701 231 GLY A CA 1
ATOM 1802 C C . GLY A 1 252 ? -1.55434 -23.20882 -0.59821 1.000 24.39722 231 GLY A C 1
ATOM 1803 O O . GLY A 1 252 ? -0.56517 -23.93171 -0.75049 1.000 24.28986 231 GLY A O 1
ATOM 1804 N N . ILE A 1 253 ? -2.78993 -23.68033 -0.40768 1.000 23.46172 232 ILE A N 1
ATOM 1805 C CA . ILE A 1 253 ? -3.14021 -25.09993 -0.40484 1.000 24.16164 232 ILE A CA 1
ATOM 1806 C C . ILE A 1 253 ? -4.14145 -25.36253 -1.53474 1.000 26.43209 232 ILE A C 1
ATOM 1807 O O . ILE A 1 253 ? -5.10987 -24.60729 -1.69982 1.000 26.87379 232 ILE A O 1
ATOM 1812 N N . LYS A 1 254 ? -3.90765 -26.42617 -2.31198 1.000 27.59688 233 LYS A N 1
ATOM 1813 C CA . LYS A 1 254 ? -4.83023 -26.85689 -3.35867 1.000 26.60604 233 LYS A CA 1
ATOM 1814 C C . LYS A 1 254 ? -4.71408 -28.37168 -3.50848 1.000 28.41456 233 LYS A C 1
ATOM 1815 O O . LYS A 1 254 ? -3.91846 -29.01652 -2.82375 1.000 29.15708 233 LYS A O 1
ATOM 1821 N N . ASP A 1 255 ? -5.53229 -28.93394 -4.40930 1.000 28.32018 234 ASP A N 1
ATOM 1822 C CA . ASP A 1 255 ? -5.55759 -30.36743 -4.75627 1.000 30.00817 234 ASP A CA 1
ATOM 1823 C C . ASP A 1 255 ? -5.88158 -31.26132 -3.56018 1.000 30.43236 234 ASP A C 1
ATOM 1824 O O . ASP A 1 255 ? -5.40505 -32.39414 -3.47584 1.000 33.98609 234 ASP A O 1
ATOM 1829 N N . ILE A 1 256 ? -6.68876 -30.76909 -2.62460 1.000 32.36377 235 ILE A N 1
ATOM 1830 C CA . ILE A 1 256 ? -7.03344 -31.54302 -1.43849 1.000 29.82225 235 ILE A CA 1
ATOM 1831 C C . ILE A 1 256 ? -7.90464 -32.72229 -1.84015 1.000 31.84514 235 ILE A C 1
ATOM 1832 O O . ILE A 1 256 ? -8.94308 -32.54215 -2.48402 1.000 32.19465 235 ILE A O 1
ATOM 1837 N N . GLN A 1 257 ? -7.49660 -33.93483 -1.45119 1.000 31.01995 236 GLN A N 1
ATOM 1838 C CA . GLN A 1 257 ? -8.28450 -35.13953 -1.70303 1.000 34.09200 236 GLN A CA 1
ATOM 1839 C C . GLN A 1 257 ? -8.50180 -35.90795 -0.40694 1.000 34.41310 236 GLN A C 1
ATOM 1840 O O . GLN A 1 257 ? -7.60918 -35.95723 0.44633 1.000 33.93745 236 GLN A O 1
ATOM 1846 N N . ARG A 1 258 ? -9.68369 -36.52083 -0.26813 1.000 33.58251 237 ARG A N 1
ATOM 1847 C CA . ARG A 1 258 ? -10.07984 -37.17175 0.97626 1.000 35.63050 237 ARG A CA 1
ATOM 1848 C C . ARG A 1 258 ? -10.56292 -38.59008 0.70663 1.000 37.43892 237 ARG A C 1
ATOM 1849 O O . ARG A 1 258 ? -10.93358 -38.94178 -0.41825 1.000 34.51318 237 ARG A O 1
ATOM 1857 N N . ASP A 1 259 ? -10.54215 -39.40934 1.76164 1.000 39.35521 238 ASP A N 1
ATOM 1858 C CA . ASP A 1 259 ? -11.01113 -40.78790 1.69804 1.000 35.78616 238 ASP A CA 1
ATOM 1859 C C . ASP A 1 259 ? -12.48367 -40.86837 2.10616 1.000 37.80908 238 ASP A C 1
ATOM 1860 O O . ASP A 1 259 ? -13.13774 -39.84986 2.36161 1.000 35.93860 238 ASP A O 1
ATOM 1865 N N . GLY A 1 260 ? -12.99855 -42.10009 2.22108 1.000 36.33570 239 GLY A N 1
ATOM 1866 C CA . GLY A 1 260 ? -14.39181 -42.32839 2.56228 1.000 36.99470 239 GLY A CA 1
ATOM 1867 C C . GLY A 1 260 ? -14.77188 -41.84973 3.95337 1.000 36.56033 239 GLY A C 1
ATOM 1868 O O . GLY A 1 260 ? -15.96233 -41.69608 4.24727 1.000 36.98383 239 GLY A O 1
ATOM 1869 N N . ALA A 1 261 ? -13.79622 -41.63246 4.82613 1.000 35.84373 240 ALA A N 1
ATOM 1870 C CA . ALA A 1 261 ? -14.07966 -41.08565 6.14246 1.000 35.45733 240 ALA A CA 1
ATOM 1871 C C . ALA A 1 261 ? -13.91669 -39.57336 6.20516 1.000 34.41552 240 ALA A C 1
ATOM 1872 O O . ALA A 1 261 ? -14.05258 -38.99994 7.28904 1.000 34.06274 240 ALA A O 1
ATOM 1874 N N . GLY A 1 262 ? -13.60443 -38.91819 5.08390 1.000 33.98590 241 GLY A N 1
ATOM 1875 C CA . GLY A 1 262 ? -13.38108 -37.48973 5.07548 1.000 34.83046 241 GLY A CA 1
ATOM 1876 C C . GLY A 1 262 ? -11.96873 -37.09208 5.44110 1.000 37.50792 241 GLY A C 1
ATOM 1877 O O . GLY A 1 262 ? -11.67849 -35.89095 5.52958 1.000 38.52164 241 GLY A O 1
ATOM 1878 N N . LYS A 1 263 ? -11.09358 -38.06429 5.68933 1.000 35.94421 242 LYS A N 1
ATOM 1879 C CA . LYS A 1 263 ? -9.70916 -37.77958 6.03411 1.000 36.34059 242 LYS A CA 1
ATOM 1880 C C . LYS A 1 263 ? -8.93781 -37.31053 4.80423 1.000 35.45012 242 LYS A C 1
ATOM 1881 O O . LYS A 1 263 ? -9.03534 -37.91272 3.73114 1.000 36.71221 242 LYS A O 1
ATOM 1887 N N . ILE A 1 264 ? -8.15972 -36.24156 4.96644 1.000 33.74837 243 ILE A N 1
ATOM 1888 C CA . ILE A 1 264 ? -7.32883 -35.74419 3.87622 1.000 36.38606 243 ILE A CA 1
ATOM 1889 C C . ILE A 1 264 ? -6.20438 -36.73210 3.61228 1.000 33.45488 243 ILE A C 1
ATOM 1890 O O . ILE A 1 264 ? -5.44835 -37.09572 4.52123 1.000 37.65341 243 ILE A O 1
ATOM 1895 N N . VAL A 1 265 ? -6.07439 -37.15522 2.36067 1.000 31.35307 244 VAL A N 1
ATOM 1896 C CA . VAL A 1 265 ? -5.07568 -38.14748 1.97910 1.000 34.26905 244 VAL A CA 1
ATOM 1897 C C . VAL A 1 265 ? -4.03757 -37.58730 1.02239 1.000 32.38119 244 VAL A C 1
ATOM 1898 O O . VAL A 1 265 ? -2.99600 -38.22771 0.81445 1.000 31.46899 244 VAL A O 1
ATOM 1902 N N . SER A 1 266 ? -4.24675 -36.38803 0.49824 1.000 33.07792 245 SER A N 1
ATOM 1903 C CA . SER A 1 266 ? -3.33922 -35.79393 -0.46568 1.000 30.19829 245 SER A CA 1
ATOM 1904 C C . SER A 1 266 ? -3.64710 -34.30521 -0.55811 1.000 29.29708 245 SER A C 1
ATOM 1905 O O . SER A 1 266 ? -4.78804 -33.88831 -0.34246 1.000 29.61805 245 SER A O 1
ATOM 1908 N N . CYS A 1 267 ? -2.61341 -33.50693 -0.83012 1.000 30.58019 246 CYS A N 1
ATOM 1909 C CA . CYS A 1 267 ? -2.78518 -32.08819 -1.13847 1.000 29.11574 246 CYS A CA 1
ATOM 1910 C C . CYS A 1 267 ? -1.42191 -31.52400 -1.52279 1.000 28.85775 246 CYS A C 1
ATOM 1911 O O . CYS A 1 267 ? -0.40295 -32.21685 -1.46620 1.000 27.87121 246 CYS A O 1
ATOM 1914 N N . THR A 1 268 ? -1.42273 -30.25867 -1.93967 1.000 23.91556 247 THR A N 1
ATOM 1915 C CA . THR A 1 268 ? -0.22016 -29.57981 -2.40531 1.000 26.57642 247 THR A CA 1
ATOM 1916 C C . THR A 1 268 ? -0.05758 -28.26231 -1.66511 1.000 24.23935 247 THR A C 1
ATOM 1917 O O . THR A 1 268 ? -0.98018 -27.44175 -1.63722 1.000 21.47883 247 THR A O 1
ATOM 1921 N N . TYR A 1 269 ? 1.09659 -28.08761 -1.03709 1.000 25.30250 248 TYR A N 1
ATOM 1922 C CA . TYR A 1 269 ? 1.48333 -26.84650 -0.37141 1.000 25.18523 248 TYR A CA 1
ATOM 1923 C C . TYR A 1 269 ? 2.37298 -26.04203 -1.31897 1.000 24.17754 248 TYR A C 1
ATOM 1924 O O . TYR A 1 269 ? 3.42544 -26.53150 -1.74776 1.000 26.79971 248 TYR A O 1
ATOM 1933 N N . VAL A 1 270 ? 1.95363 -24.82055 -1.64563 1.000 24.23889 249 VAL A N 1
ATOM 1934 C CA . VAL A 1 270 ? 2.64023 -23.97170 -2.61510 1.000 24.18492 249 VAL A CA 1
ATOM 1935 C C . VAL A 1 270 ? 3.12142 -22.71381 -1.90397 1.000 23.62704 249 VAL A C 1
ATOM 1936 O O . VAL A 1 270 ? 2.36682 -22.09435 -1.14581 1.000 26.00671 249 VAL A O 1
ATOM 1940 N N . THR A 1 271 ? 4.38451 -22.35058 -2.12090 1.000 23.93113 250 THR A N 1
ATOM 1941 C CA . THR A 1 271 ? 4.88655 -21.12769 -1.51326 1.000 23.07239 250 THR A CA 1
ATOM 1942 C C . THR A 1 271 ? 5.89820 -20.44425 -2.42714 1.000 25.33019 250 THR A C 1
ATOM 1943 O O . THR A 1 271 ? 6.70928 -21.12915 -3.07675 1.000 28.23712 250 THR A O 1
ATOM 1947 N N . PRO A 1 272 ? 5.85474 -19.11345 -2.51858 1.000 24.74722 251 PRO A N 1
ATOM 1948 C CA . PRO A 1 272 ? 6.68931 -18.40339 -3.49800 1.000 23.74547 251 PRO A CA 1
ATOM 1949 C C . PRO A 1 272 ? 8.18335 -18.55627 -3.26550 1.000 26.26581 251 PRO A C 1
ATOM 1950 O O . PRO A 1 272 ? 8.66413 -18.67381 -2.13214 1.000 23.47236 251 PRO A O 1
ATOM 1954 N N . LYS A 1 273 ? 8.91654 -18.54140 -4.37607 1.000 24.53855 252 LYS A N 1
ATOM 1955 C CA . LYS A 1 273 ? 10.37256 -18.59541 -4.38097 1.000 29.61133 252 LYS A CA 1
ATOM 1956 C C . LYS A 1 273 ? 10.91303 -17.32731 -5.02546 1.000 28.53454 252 LYS A C 1
ATOM 1957 O O . LYS A 1 273 ? 10.54353 -16.99864 -6.16043 1.000 23.55915 252 LYS A O 1
ATOM 1963 N N . SER A 1 274 ? 11.79741 -16.63290 -4.31532 1.000 21.21471 253 SER A N 1
ATOM 1964 C CA . SER A 1 274 ? 12.29014 -15.35225 -4.80287 1.000 23.37492 253 SER A CA 1
ATOM 1965 C C . SER A 1 274 ? 13.45410 -14.91055 -3.94063 1.000 22.97116 253 SER A C 1
ATOM 1966 O O . SER A 1 274 ? 13.38767 -15.05717 -2.71446 1.000 23.77864 253 SER A O 1
ATOM 1969 N N . PRO A 1 275 ? 14.50855 -14.32207 -4.51980 1.000 22.38618 254 PRO A N 1
ATOM 1970 C CA . PRO A 1 275 ? 15.61580 -13.83634 -3.68379 1.000 21.81042 254 PRO A CA 1
ATOM 1971 C C . PRO A 1 275 ? 15.22218 -12.67596 -2.77426 1.000 24.11657 254 PRO A C 1
ATOM 1972 O O . PRO A 1 275 ? 15.99197 -12.35081 -1.85980 1.000 24.88718 254 PRO A O 1
ATOM 1976 N N . SER A 1 276 ? 14.04561 -12.06860 -2.99204 1.000 22.20188 255 SER A N 1
ATOM 1977 C CA . SER A 1 276 ? 13.51593 -10.93022 -2.24312 1.000 24.08603 255 SER A CA 1
ATOM 1978 C C . SER A 1 276 ? 12.71927 -11.31569 -1.01228 1.000 23.26947 255 SER A C 1
ATOM 1979 O O . SER A 1 276 ? 12.32298 -10.42168 -0.25946 1.000 23.49970 255 SER A O 1
ATOM 1982 N N . ILE A 1 277 ? 12.41440 -12.59669 -0.83061 1.000 23.80181 256 ILE A N 1
ATOM 1983 C CA . ILE A 1 277 ? 11.51523 -13.05438 0.22155 1.000 23.40325 256 ILE A CA 1
ATOM 1984 C C . ILE A 1 277 ? 12.33377 -13.37912 1.46427 1.000 23.54871 256 ILE A C 1
ATOM 1985 O O . ILE A 1 277 ? 13.38636 -14.02381 1.36847 1.000 25.80988 256 ILE A O 1
ATOM 1990 N N . LEU A 1 278 ? 11.87425 -12.91173 2.62162 1.000 21.33022 257 LEU A N 1
ATOM 1991 C CA . LEU A 1 278 ? 12.47526 -13.32778 3.88727 1.000 22.99262 257 LEU A CA 1
ATOM 1992 C C . LEU A 1 278 ? 12.22853 -14.82442 4.08071 1.000 23.24321 257 LEU A C 1
ATOM 1993 O O . LEU A 1 278 ? 11.06348 -15.24611 4.14191 1.000 23.88374 257 LEU A O 1
ATOM 1998 N N . PRO A 1 279 ? 13.26832 -15.65229 4.17316 1.000 21.06260 258 PRO A N 1
ATOM 1999 C CA . PRO A 1 279 ? 13.05064 -17.09948 4.33451 1.000 25.68744 258 PRO A CA 1
ATOM 2000 C C . PRO A 1 279 ? 12.50242 -17.48021 5.71174 1.000 22.87686 258 PRO A C 1
ATOM 2001 O O . PRO A 1 279 ? 13.24647 -17.69278 6.67732 1.000 24.04489 258 PRO A O 1
ATOM 2005 N N . SER A 1 280 ? 11.18030 -17.54695 5.80833 1.000 21.19471 259 SER A N 1
ATOM 2006 C CA . SER A 1 280 ? 10.54171 -17.82720 7.08287 1.000 21.51558 259 SER A CA 1
ATOM 2007 C C . SER A 1 280 ? 10.90442 -19.22277 7.58779 1.000 22.39111 259 SER A C 1
ATOM 2008 O O . SER A 1 280 ? 10.80476 -20.21390 6.85036 1.000 21.76242 259 SER A O 1
ATOM 2011 N N . ILE A 1 281 ? 11.31505 -19.29282 8.86113 1.000 21.46841 260 ILE A N 1
ATOM 2012 C CA . ILE A 1 281 ? 11.60327 -20.57570 9.49967 1.000 21.27043 260 ILE A CA 1
ATOM 2013 C C . ILE A 1 281 ? 10.31129 -21.34061 9.76750 1.000 20.53849 260 ILE A C 1
ATOM 2014 O O . ILE A 1 281 ? 10.27888 -22.57605 9.67301 1.000 17.98898 260 ILE A O 1
ATOM 2019 N N . THR A 1 282 ? 9.21698 -20.63092 10.07163 1.000 20.42019 261 THR A N 1
ATOM 2020 C CA . THR A 1 282 ? 7.94046 -21.31478 10.21925 1.000 18.11142 261 THR A CA 1
ATOM 2021 C C . THR A 1 282 ? 7.49710 -21.91955 8.88816 1.000 21.82935 261 THR A C 1
ATOM 2022 O O . THR A 1 282 ? 7.06182 -23.08270 8.83991 1.000 19.66930 261 THR A O 1
ATOM 2026 N N . ASN A 1 283 ? 7.63868 -21.15583 7.79714 1.000 17.48493 262 ASN A N 1
ATOM 2027 C CA . ASN A 1 283 ? 7.34467 -21.67757 6.46363 1.000 20.67892 262 ASN A CA 1
ATOM 2028 C C . ASN A 1 283 ? 8.12190 -22.96887 6.21378 1.000 21.01527 262 ASN A C 1
ATOM 2029 O O . ASN A 1 283 ? 7.54513 -23.99639 5.84214 1.000 18.19187 262 ASN A O 1
ATOM 2034 N N . LYS A 1 284 ? 9.44052 -22.93381 6.44553 1.000 21.12743 263 LYS A N 1
ATOM 2035 C CA . LYS A 1 284 ? 10.25600 -24.13467 6.29553 1.000 24.65521 263 LYS A CA 1
ATOM 2036 C C . LYS A 1 284 ? 9.69843 -25.28148 7.13087 1.000 24.24307 263 LYS A C 1
ATOM 2037 O O . LYS A 1 284 ? 9.62173 -26.42260 6.65911 1.000 23.67303 263 LYS A O 1
ATOM 2043 N N . THR A 1 285 ? 9.30016 -24.98805 8.37513 1.000 21.45333 264 THR A N 1
ATOM 2044 C CA . THR A 1 285 ? 8.68104 -25.99642 9.22710 1.000 22.75738 264 THR A CA 1
ATOM 2045 C C . THR A 1 285 ? 7.42458 -26.57524 8.59329 1.000 22.18436 264 THR A C 1
ATOM 2046 O O . THR A 1 285 ? 7.21737 -27.79686 8.61345 1.000 24.34749 264 THR A O 1
ATOM 2050 N N . LEU A 1 286 ? 6.56293 -25.71745 8.04154 1.000 22.28716 265 LEU A N 1
ATOM 2051 C CA . LEU A 1 286 ? 5.33504 -26.21487 7.43301 1.000 20.06101 265 LEU A CA 1
ATOM 2052 C C . LEU A 1 286 ? 5.63629 -27.10410 6.23528 1.000 24.44815 265 LEU A C 1
ATOM 2053 O O . LEU A 1 286 ? 4.99834 -28.15066 6.05871 1.000 21.14537 265 LEU A O 1
ATOM 2058 N N . ARG A 1 287 ? 6.61116 -26.70595 5.40708 1.000 24.38335 266 ARG A N 1
ATOM 2059 C CA . ARG A 1 287 ? 7.00541 -27.52604 4.26484 1.000 24.30574 266 ARG A CA 1
ATOM 2060 C C . ARG A 1 287 ? 7.46772 -28.89848 4.72178 1.000 26.33259 266 ARG A C 1
ATOM 2061 O O . ARG A 1 287 ? 7.07439 -29.92116 4.14463 1.000 24.88300 266 ARG A O 1
ATOM 2069 N N . GLU A 1 288 ? 8.30267 -28.93597 5.76819 1.000 23.52698 267 GLU A N 1
ATOM 2070 C CA . GLU A 1 288 ? 8.79956 -30.20855 6.28561 1.000 27.35261 267 GLU A CA 1
ATOM 2071 C C . GLU A 1 288 ? 7.67016 -31.04813 6.87539 1.000 25.01932 267 GLU A C 1
ATOM 2072 O O . GLU A 1 288 ? 7.67043 -32.27544 6.73367 1.000 27.13435 267 GLU A O 1
ATOM 2078 N N . LEU A 1 289 ? 6.68544 -30.41243 7.51408 1.000 24.71742 268 LEU A N 1
ATOM 2079 C CA . LEU A 1 289 ? 5.52723 -31.16064 8.00622 1.000 23.46900 268 LEU A CA 1
ATOM 2080 C C . LEU A 1 289 ? 4.68078 -31.70813 6.86016 1.000 26.27012 268 LEU A C 1
ATOM 2081 O O . LEU A 1 289 ? 4.23247 -32.86016 6.90542 1.000 24.63920 268 LEU A O 1
ATOM 2086 N N . ILE A 1 290 ? 4.40383 -30.87602 5.84954 1.000 25.75210 269 ILE A N 1
ATOM 2087 C CA . ILE A 1 290 ? 3.57734 -31.30548 4.71798 1.000 23.96074 269 ILE A CA 1
ATOM 2088 C C . ILE A 1 290 ? 4.19628 -32.50974 4.01705 1.000 25.57080 269 ILE A C 1
ATOM 2089 O O . ILE A 1 290 ? 3.51810 -33.51197 3.75857 1.000 23.01453 269 ILE A O 1
ATOM 2094 N N . SER A 1 291 ? 5.48579 -32.42201 3.66772 1.000 24.67289 270 SER A N 1
ATOM 2095 C CA . SER A 1 291 ? 6.06099 -33.48170 2.84709 1.000 28.94324 270 SER A CA 1
ATOM 2096 C C . SER A 1 291 ? 6.57205 -34.67495 3.65709 1.000 28.61117 270 SER A C 1
ATOM 2097 O O . SER A 1 291 ? 6.33854 -35.82240 3.25975 1.000 27.76112 270 SER A O 1
ATOM 2100 N N . GLN A 1 292 ? 7.27569 -34.45041 4.77011 1.000 25.89547 271 GLN A N 1
ATOM 2101 C CA . GLN A 1 292 ? 7.89931 -35.56639 5.47665 1.000 27.95000 271 GLN A CA 1
ATOM 2102 C C . GLN A 1 292 ? 7.06014 -36.12081 6.61515 1.000 29.07932 271 GLN A C 1
ATOM 2103 O O . GLN A 1 292 ? 7.28123 -37.26527 7.01648 1.000 30.26194 271 GLN A O 1
ATOM 2109 N N . TYR A 1 293 ? 6.12622 -35.34704 7.16453 1.000 27.71021 272 TYR A N 1
ATOM 2110 C CA . TYR A 1 293 ? 5.29083 -35.83650 8.25263 1.000 26.84184 272 TYR A CA 1
ATOM 2111 C C . TYR A 1 293 ? 3.95410 -36.36703 7.74863 1.000 28.00932 272 TYR A C 1
ATOM 2112 O O . TYR A 1 293 ? 3.53674 -37.46631 8.11925 1.000 26.65996 272 TYR A O 1
ATOM 2121 N N . PHE A 1 294 ? 3.27231 -35.60959 6.89402 1.000 28.05128 273 PHE A N 1
ATOM 2122 C CA . PHE A 1 294 ? 1.99080 -36.03366 6.34923 1.000 26.25603 273 PHE A CA 1
ATOM 2123 C C . PHE A 1 294 ? 2.09420 -36.71288 4.98214 1.000 29.22455 273 PHE A C 1
ATOM 2124 O O . PHE A 1 294 ? 1.11453 -37.32545 4.54580 1.000 28.64310 273 PHE A O 1
ATOM 2132 N N . GLY A 1 295 ? 3.23910 -36.62396 4.29968 1.000 30.12918 274 GLY A N 1
ATOM 2133 C CA . GLY A 1 295 ? 3.42146 -37.31042 3.02828 1.000 27.26617 274 GLY A CA 1
ATOM 2134 C C . GLY A 1 295 ? 2.73541 -36.69586 1.82509 1.000 28.61150 274 GLY A C 1
ATOM 2135 O O . GLY A 1 295 ? 2.35408 -37.42476 0.90261 1.000 25.48666 274 GLY A O 1
ATOM 2136 N N . TRP A 1 296 ? 2.57132 -35.37323 1.79491 1.000 27.03448 275 TRP A N 1
ATOM 2137 C CA . TRP A 1 296 ? 1.92083 -34.68749 0.68554 1.000 29.65616 275 TRP A CA 1
ATOM 2138 C C . TRP A 1 296 ? 2.94749 -33.90712 -0.15057 1.000 26.51767 275 TRP A C 1
ATOM 2139 O O . TRP A 1 296 ? 4.16211 -34.08644 -0.01934 1.000 27.58711 275 TRP A O 1
ATOM 2150 N N . LYS A 1 297 ? 2.45199 -33.04933 -1.03596 1.000 23.69272 276 LYS A N 1
ATOM 2151 C CA . LYS A 1 297 ? 3.28095 -32.42021 -2.05255 1.000 26.67455 276 LYS A CA 1
ATOM 2152 C C . LYS A 1 297 ? 3.59426 -30.97815 -1.66401 1.000 26.55442 276 LYS A C 1
ATOM 2153 O O . LYS A 1 297 ? 2.71667 -30.24260 -1.19664 1.000 23.86065 276 LYS A O 1
ATOM 2159 N N . VAL A 1 298 ? 4.85341 -30.58602 -1.85457 1.000 24.12783 277 VAL A N 1
ATOM 2160 C CA . VAL A 1 298 ? 5.32756 -29.23430 -1.57006 1.000 27.89135 277 VAL A CA 1
ATOM 2161 C C . VAL A 1 298 ? 5.90612 -28.65417 -2.85418 1.000 27.61177 277 VAL A C 1
ATOM 2162 O O . VAL A 1 298 ? 6.69615 -29.31860 -3.53583 1.000 29.30003 277 VAL A O 1
ATOM 2166 N N . ASP A 1 299 ? 5.51483 -27.42211 -3.17763 1.000 24.78859 278 ASP A N 1
ATOM 2167 C CA . ASP A 1 299 ? 6.00558 -26.68314 -4.34241 1.000 26.89107 278 ASP A CA 1
ATOM 2168 C C . ASP A 1 299 ? 6.63585 -25.37501 -3.88149 1.000 25.41462 278 ASP A C 1
ATOM 2169 O O . ASP A 1 299 ? 5.92936 -24.48331 -3.40503 1.000 27.22864 278 ASP A O 1
ATOM 2174 N N . VAL A 1 300 ? 7.94272 -25.22604 -4.06308 1.000 28.03571 279 VAL A N 1
ATOM 2175 C CA . VAL A 1 300 ? 8.60776 -23.94407 -3.84125 1.000 27.83009 279 VAL A CA 1
ATOM 2176 C C . VAL A 1 300 ? 8.96403 -23.39393 -5.21913 1.000 27.02124 279 VAL A C 1
ATOM 2177 O O . VAL A 1 300 ? 9.94390 -23.82545 -5.83967 1.000 25.67519 279 VAL A O 1
ATOM 2181 N N . ARG A 1 301 ? 8.17881 -22.42774 -5.69191 1.000 27.62868 280 ARG A N 1
ATOM 2182 C CA . ARG A 1 301 ? 8.26134 -21.96792 -7.07324 1.000 29.79841 280 ARG A CA 1
ATOM 2183 C C . ARG A 1 301 ? 7.57539 -20.61284 -7.19328 1.000 28.10772 280 ARG A C 1
ATOM 2184 O O . ARG A 1 301 ? 6.91304 -20.14463 -6.26259 1.000 23.19119 280 ARG A O 1
ATOM 2192 N N . GLU A 1 302 ? 7.72185 -19.99934 -8.37375 1.000 28.34142 281 GLU A N 1
ATOM 2193 C CA A GLU A 1 302 ? 7.02158 -18.74955 -8.62560 0.271 29.12898 281 GLU A CA 1
ATOM 2194 C CA B GLU A 1 302 ? 7.01974 -18.75778 -8.69126 0.729 29.15696 281 GLU A CA 1
ATOM 2195 C C . GLU A 1 302 ? 5.51530 -18.98141 -8.65047 1.000 29.17341 281 GLU A C 1
ATOM 2196 O O . GLU A 1 302 ? 5.01016 -19.91829 -9.28189 1.000 28.10361 281 GLU A O 1
ATOM 2207 N N . VAL A 1 303 ? 4.80565 -18.12724 -7.91976 1.000 26.29579 282 VAL A N 1
ATOM 2208 C CA . VAL A 1 303 ? 3.35343 -18.18343 -7.82225 1.000 28.04054 282 VAL A CA 1
ATOM 2209 C C . VAL A 1 303 ? 2.78800 -16.96783 -8.53757 1.000 28.07847 282 VAL A C 1
ATOM 2210 O O . VAL A 1 303 ? 2.71321 -15.88398 -7.93714 1.000 24.60978 282 VAL A O 1
ATOM 2214 N N . PRO A 1 304 ? 2.38385 -17.08958 -9.80347 1.000 29.46212 283 PRO A N 1
ATOM 2215 C CA . PRO A 1 304 ? 1.76856 -15.94025 -10.47469 1.000 27.28339 283 PRO A CA 1
ATOM 2216 C C . PRO A 1 304 ? 0.50506 -15.54065 -9.73490 1.000 27.49193 283 PRO A C 1
ATOM 2217 O O . PRO A 1 304 ? -0.20763 -16.38825 -9.18557 1.000 29.91015 283 PRO A O 1
ATOM 2221 N N . PHE A 1 305 ? 0.25022 -14.23228 -9.68280 1.000 23.41575 284 PHE A N 1
ATOM 2222 C CA . PHE A 1 305 ? -0.92299 -13.77901 -8.95059 1.000 27.15613 284 PHE A CA 1
ATOM 2223 C C . PHE A 1 305 ? -2.20788 -14.35046 -9.52196 1.000 29.41578 284 PHE A C 1
ATOM 2224 O O . PHE A 1 305 ? -3.17239 -14.55762 -8.77652 1.000 27.96802 284 PHE A O 1
ATOM 2232 N N . THR A 1 306 ? -2.24831 -14.60526 -10.83289 1.000 28.22443 285 THR A N 1
ATOM 2233 C CA . THR A 1 306 ? -3.44033 -15.19500 -11.42725 1.000 28.53053 285 THR A CA 1
ATOM 2234 C C . THR A 1 306 ? -3.72715 -16.59653 -10.88229 1.000 30.93795 285 THR A C 1
ATOM 2235 O O . THR A 1 306 ? -4.85830 -17.07991 -11.00806 1.000 30.50716 285 THR A O 1
ATOM 2239 N N . GLU A 1 307 ? -2.74272 -17.25122 -10.25766 1.000 31.44958 286 GLU A N 1
ATOM 2240 C CA . GLU A 1 307 ? -2.97744 -18.56541 -9.67028 1.000 29.07950 286 GLU A CA 1
ATOM 2241 C C . GLU A 1 307 ? -3.68053 -18.48168 -8.32195 1.000 29.39135 286 GLU A C 1
ATOM 2242 O O . GLU A 1 307 ? -4.22452 -19.48713 -7.84312 1.000 30.56816 286 GLU A O 1
ATOM 2248 N N . VAL A 1 308 ? -3.69335 -17.30857 -7.69549 1.000 29.50347 287 VAL A N 1
ATOM 2249 C CA . VAL A 1 308 ? -4.17311 -17.24298 -6.32029 1.000 28.63851 287 VAL A CA 1
ATOM 2250 C C . VAL A 1 308 ? -5.63091 -17.69921 -6.22071 1.000 29.45346 287 VAL A C 1
ATOM 2251 O O . VAL A 1 308 ? -6.01823 -18.34931 -5.24304 1.000 30.49251 287 VAL A O 1
ATOM 2255 N N . LYS A 1 309 ? -6.45468 -17.40797 -7.23704 1.000 28.59072 288 LYS A N 1
ATOM 2256 C CA . LYS A 1 309 ? -7.86124 -17.82009 -7.17449 1.000 28.18886 288 LYS A CA 1
ATOM 2257 C C . LYS A 1 309 ? -8.04871 -19.33475 -7.25558 1.000 30.54077 288 LYS A C 1
ATOM 2258 O O . LYS A 1 309 ? -9.17012 -19.82066 -7.04553 1.000 29.45964 288 LYS A O 1
ATOM 2264 N N . THR A 1 310 ? -7.00307 -20.09382 -7.58299 1.000 29.38725 289 THR A N 1
ATOM 2265 C CA . THR A 1 310 ? -7.12959 -21.54264 -7.61852 1.000 28.69056 289 THR A CA 1
ATOM 2266 C C . THR A 1 310 ? -6.76407 -22.19951 -6.28993 1.000 30.88409 289 THR A C 1
ATOM 2267 O O . THR A 1 310 ? -6.97394 -23.40711 -6.13908 1.000 28.54455 289 THR A O 1
ATOM 2271 N N . PHE A 1 311 ? -6.23615 -21.44731 -5.32494 1.000 25.43976 290 PHE A N 1
ATOM 2272 C CA . PHE A 1 311 ? -5.93696 -22.03283 -4.02665 1.000 27.78076 290 PHE A CA 1
ATOM 2273 C C . PHE A 1 311 ? -7.23039 -22.30022 -3.25726 1.000 30.94928 290 PHE A C 1
ATOM 2274 O O . PHE A 1 311 ? -8.19012 -21.52645 -3.33007 1.000 27.20669 290 PHE A O 1
ATOM 2282 N N . GLN A 1 312 ? -7.27453 -23.43512 -2.56115 1.000 27.39211 291 GLN A N 1
ATOM 2283 C CA . GLN A 1 312 ? -8.40794 -23.74184 -1.69823 1.000 28.78473 291 GLN A CA 1
ATOM 2284 C C . GLN A 1 312 ? -8.24056 -23.16256 -0.29700 1.000 27.41401 291 GLN A C 1
ATOM 2285 O O . GLN A 1 312 ? -9.23303 -22.81190 0.35759 1.000 25.38977 291 GLN A O 1
ATOM 2291 N N . GLU A 1 313 ? -7.00686 -23.07755 0.18023 1.000 26.50154 292 GLU A N 1
ATOM 2292 C CA . GLU A 1 313 ? -6.68870 -22.41701 1.43315 1.000 26.41027 292 GLU A CA 1
ATOM 2293 C C . GLU A 1 313 ? -5.53954 -21.45905 1.17424 1.000 24.50879 292 GLU A C 1
ATOM 2294 O O . GLU A 1 313 ? -4.72346 -21.66009 0.26600 1.000 22.35774 292 GLU A O 1
ATOM 2300 N N . CYS A 1 314 ? -5.49364 -20.39537 1.96130 1.000 24.70413 293 CYS A N 1
ATOM 2301 C CA . CYS A 1 314 ? -4.40710 -19.43917 1.84982 1.000 24.47781 293 CYS A CA 1
ATOM 2302 C C . CYS A 1 314 ? -4.02120 -18.98624 3.24996 1.000 23.00232 293 CYS A C 1
ATOM 2303 O O . CYS A 1 314 ? -4.88816 -18.83006 4.11047 1.000 24.67060 293 CYS A O 1
ATOM 2306 N N . GLY A 1 315 ? -2.71955 -18.81378 3.48929 1.000 23.08418 294 GLY A N 1
ATOM 2307 C CA . GLY A 1 315 ? -2.25563 -18.44245 4.81279 1.000 23.46138 294 GLY A CA 1
ATOM 2308 C C . GLY A 1 315 ? -0.99287 -17.60735 4.78415 1.000 24.63093 294 GLY A C 1
ATOM 2309 O O . GLY A 1 315 ? -0.25113 -17.57661 3.79931 1.000 20.72069 294 GLY A O 1
ATOM 2310 N N . ALA A 1 316 ? -0.77158 -16.91100 5.88699 1.000 23.45099 295 ALA A N 1
ATOM 2311 C CA . ALA A 1 316 ? 0.49990 -16.27959 6.18069 1.000 24.18136 295 ALA A CA 1
ATOM 2312 C C . ALA A 1 316 ? 1.15296 -17.04356 7.32067 1.000 22.33603 295 ALA A C 1
ATOM 2313 O O . ALA A 1 316 ? 0.46368 -17.65443 8.14658 1.000 22.40211 295 ALA A O 1
ATOM 2315 N N . THR A 1 317 ? 2.48471 -17.01036 7.36667 1.000 20.19603 296 THR A N 1
ATOM 2316 C CA . THR A 1 317 ? 3.21728 -17.79261 8.35679 1.000 20.93536 296 THR A CA 1
ATOM 2317 C C . THR A 1 317 ? 4.37890 -17.01591 8.96588 1.000 21.05584 296 THR A C 1
ATOM 2318 O O . THR A 1 317 ? 5.15501 -16.36938 8.25888 1.000 21.76208 296 THR A O 1
ATOM 2322 N N . GLY A 1 318 ? 4.50677 -17.10348 10.28727 1.000 22.96027 297 GLY A N 1
ATOM 2323 C CA . GLY A 1 318 ? 5.58632 -16.43469 11.00038 1.000 21.00938 297 GLY A CA 1
ATOM 2324 C C . GLY A 1 318 ? 5.56480 -16.86287 12.45061 1.000 22.45107 297 GLY A C 1
ATOM 2325 O O . GLY A 1 318 ? 4.62487 -17.51261 12.90812 1.000 22.91141 297 GLY A O 1
ATOM 2326 N N . THR A 1 319 ? 6.61318 -16.48543 13.18106 1.000 20.02130 298 THR A N 1
ATOM 2327 C CA . THR A 1 319 ? 6.80556 -17.05540 14.51781 1.000 24.74476 298 THR A CA 1
ATOM 2328 C C . THR A 1 319 ? 5.67465 -16.66829 15.47747 1.000 23.00539 298 THR A C 1
ATOM 2329 O O . THR A 1 319 ? 5.15614 -17.51584 16.21295 1.000 25.70947 298 THR A O 1
ATOM 2333 N N . ALA A 1 320 ? 5.27581 -15.39631 15.48530 1.000 21.57978 299 ALA A N 1
ATOM 2334 C CA . ALA A 1 320 ? 4.27750 -14.93727 16.44861 1.000 24.07408 299 ALA A CA 1
ATOM 2335 C C . ALA A 1 320 ? 2.90179 -15.55634 16.20556 1.000 24.87837 299 ALA A C 1
ATOM 2336 O O . ALA A 1 320 ? 2.16036 -15.80009 17.15941 1.000 22.62507 299 ALA A O 1
ATOM 2338 N N . VAL A 1 321 ? 2.53730 -15.82403 14.95359 1.000 21.88052 300 VAL A N 1
ATOM 2339 C CA . VAL A 1 321 ? 1.19732 -16.32583 14.65738 1.000 23.18865 300 VAL A CA 1
ATOM 2340 C C . VAL A 1 321 ? 1.18407 -17.82152 14.35916 1.000 23.27712 300 VAL A C 1
ATOM 2341 O O . VAL A 1 321 ? 0.10812 -18.43485 14.39625 1.000 27.36510 300 VAL A O 1
ATOM 2345 N N . VAL A 1 322 ? 2.33613 -18.42217 14.07723 1.000 22.78377 301 VAL A N 1
ATOM 2346 C CA . VAL A 1 322 ? 2.45037 -19.71445 13.39555 1.000 25.67743 301 VAL A CA 1
ATOM 2347 C C . VAL A 1 322 ? 1.78095 -19.61261 12.03559 1.000 23.04897 301 VAL A C 1
ATOM 2348 O O . VAL A 1 322 ? 2.46472 -19.63058 11.00836 1.000 22.64336 301 VAL A O 1
ATOM 2352 N N . VAL A 1 323 ? 0.45124 -19.53277 12.00582 1.000 20.56213 302 VAL A N 1
ATOM 2353 C CA . VAL A 1 323 ? -0.25704 -19.25894 10.76204 1.000 24.59358 302 VAL A CA 1
ATOM 2354 C C . VAL A 1 323 ? -1.31051 -18.18474 10.97733 1.000 24.99338 302 VAL A C 1
ATOM 2355 O O . VAL A 1 323 ? -1.93328 -18.08603 12.03784 1.000 22.91991 302 VAL A O 1
ATOM 2359 N N . THR A 1 324 ? -1.53233 -17.40543 9.93074 1.000 21.60722 303 THR A N 1
ATOM 2360 C CA . THR A 1 324 ? -2.68063 -16.51655 9.85732 1.000 24.15115 303 THR A CA 1
ATOM 2361 C C . THR A 1 324 ? -3.52552 -17.01479 8.69740 1.000 24.66270 303 THR A C 1
ATOM 2362 O O . THR A 1 324 ? -3.09654 -16.90571 7.53219 1.000 23.95627 303 THR A O 1
ATOM 2366 N N . PRO A 1 325 ? -4.69052 -17.59540 8.94713 1.000 22.01415 304 PRO A N 1
ATOM 2367 C CA . PRO A 1 325 ? -5.55010 -18.01808 7.83293 1.000 23.51398 304 PRO A CA 1
ATOM 2368 C C . PRO A 1 325 ? -6.08621 -16.80862 7.08155 1.000 24.23410 304 PRO A C 1
ATOM 2369 O O . PRO A 1 325 ? -6.53338 -15.83348 7.68723 1.000 23.24696 304 PRO A O 1
ATOM 2373 N N . ILE A 1 326 ? -6.05977 -16.88706 5.75268 1.000 22.48966 305 ILE A N 1
ATOM 2374 C CA . ILE A 1 326 ? -6.51390 -15.80462 4.88051 1.000 22.66704 305 ILE A CA 1
ATOM 2375 C C . ILE A 1 326 ? -7.92700 -16.11258 4.39702 1.000 28.86570 305 ILE A C 1
ATOM 2376 O O . ILE A 1 326 ? -8.14931 -17.10776 3.69376 1.000 27.74597 305 ILE A O 1
ATOM 2381 N N . ALA A 1 327 ? -8.89012 -15.27143 4.79194 1.000 25.98070 306 ALA A N 1
ATOM 2382 C CA . ALA A 1 327 ? -10.27081 -15.44477 4.34702 1.000 29.04179 306 ALA A CA 1
ATOM 2383 C C . ALA A 1 327 ? -10.51113 -14.84647 2.96333 1.000 29.94143 306 ALA A C 1
ATOM 2384 O O . ALA A 1 327 ? -11.39793 -15.31853 2.24155 1.000 26.86322 306 ALA A O 1
ATOM 2386 N N . SER A 1 328 ? -9.78158 -13.78869 2.59729 1.000 27.83939 307 SER A N 1
ATOM 2387 C CA . SER A 1 328 ? -9.94393 -13.16150 1.29000 1.000 28.10663 307 SER A CA 1
ATOM 2388 C C . SER A 1 328 ? -8.70449 -12.34243 0.95583 1.000 27.09305 307 SER A C 1
ATOM 2389 O O . SER A 1 328 ? -7.96549 -11.89703 1.84022 1.000 24.88310 307 SER A O 1
ATOM 2392 N N . ILE A 1 329 ? -8.49708 -12.13404 -0.33993 1.000 28.19706 308 ILE A N 1
ATOM 2393 C CA . ILE A 1 329 ? -7.42996 -11.27118 -0.84105 1.000 26.76335 308 ILE A CA 1
ATOM 2394 C C . ILE A 1 329 ? -8.05967 -10.25033 -1.77023 1.000 29.37727 308 ILE A C 1
ATOM 2395 O O . ILE A 1 329 ? -8.76966 -10.62129 -2.71239 1.000 31.88349 308 ILE A O 1
ATOM 2400 N N . THR A 1 330 ? -7.83232 -8.97279 -1.49096 1.000 28.09509 309 THR A N 1
ATOM 2401 C CA . THR A 1 330 ? -8.33319 -7.88863 -2.32013 1.000 28.74342 309 THR A CA 1
ATOM 2402 C C . THR A 1 330 ? -7.18428 -7.23825 -3.08574 1.000 31.05677 309 THR A C 1
ATOM 2403 O O . THR A 1 330 ? -6.17366 -6.85697 -2.48212 1.000 29.68443 309 THR A O 1
ATOM 2407 N N . ARG A 1 331 ? -7.34443 -7.12321 -4.41586 1.000 31.34009 310 ARG A N 1
ATOM 2408 C CA . ARG A 1 331 ? -6.44368 -6.36250 -5.28370 1.000 31.42093 310 ARG A CA 1
ATOM 2409 C C . ARG A 1 331 ? -7.29603 -5.44197 -6.14402 1.000 33.30702 310 ARG A C 1
ATOM 2410 O O . ARG A 1 331 ? -8.01992 -5.90600 -7.03286 1.000 34.47072 310 ARG A O 1
ATOM 2418 N N . GLY A 1 332 ? -7.21435 -4.14831 -5.87690 1.000 34.03626 311 GLY A N 1
ATOM 2419 C CA . GLY A 1 332 ? -8.05692 -3.20086 -6.58206 1.000 33.23585 311 GLY A CA 1
ATOM 2420 C C . GLY A 1 332 ? -9.50974 -3.50874 -6.28848 1.000 35.80672 311 GLY A C 1
ATOM 2421 O O . GLY A 1 332 ? -9.93406 -3.55029 -5.12801 1.000 39.24564 311 GLY A O 1
ATOM 2422 N N . SER A 1 333 ? -10.28928 -3.77092 -7.33342 1.000 36.45677 312 SER A N 1
ATOM 2423 C CA . SER A 1 333 ? -11.69920 -4.09209 -7.17895 1.000 38.87130 312 SER A CA 1
ATOM 2424 C C . SER A 1 333 ? -11.96575 -5.58403 -7.28132 1.000 37.37696 312 SER A C 1
ATOM 2425 O O . SER A 1 333 ? -13.12581 -5.99873 -7.22246 1.000 37.12509 312 SER A O 1
ATOM 2428 N N . THR A 1 334 ? -10.92454 -6.39611 -7.41473 1.000 36.87631 313 THR A N 1
ATOM 2429 C CA . THR A 1 334 ? -11.07228 -7.83714 -7.53663 1.000 36.88695 313 THR A CA 1
ATOM 2430 C C . THR A 1 334 ? -10.87892 -8.47946 -6.17037 1.000 34.76870 313 THR A C 1
ATOM 2431 O O . THR A 1 334 ? -9.85678 -8.25743 -5.50657 1.000 33.82511 313 THR A O 1
ATOM 2435 N N . VAL A 1 335 ? -11.84510 -9.30419 -5.77320 1.000 38.03757 314 VAL A N 1
ATOM 2436 C CA . VAL A 1 335 ? -11.84178 -9.97030 -4.47686 1.000 34.68380 314 VAL A CA 1
ATOM 2437 C C . VAL A 1 335 ? -11.84624 -11.47701 -4.69727 1.000 33.90736 314 VAL A C 1
ATOM 2438 O O . VAL A 1 335 ? -12.71608 -12.00686 -5.39577 1.000 32.61471 314 VAL A O 1
ATOM 2442 N N . ILE A 1 336 ? -10.87391 -12.15750 -4.09935 1.000 33.47365 315 ILE A N 1
ATOM 2443 C CA . ILE A 1 336 ? -10.78872 -13.61132 -4.09697 1.000 35.51047 315 ILE A CA 1
ATOM 2444 C C . ILE A 1 336 ? -11.17267 -14.07529 -2.69754 1.000 34.54776 315 ILE A C 1
ATOM 2445 O O . ILE A 1 336 ? -10.42912 -13.86043 -1.73277 1.000 31.83683 315 ILE A O 1
ATOM 2450 N N . ASP A 1 337 ? -12.30475 -14.76371 -2.59287 1.000 33.93152 316 ASP A N 1
ATOM 2451 C CA . ASP A 1 337 ? -12.85852 -15.17832 -1.31127 1.000 33.71053 316 ASP A CA 1
ATOM 2452 C C . ASP A 1 337 ? -12.53443 -16.64677 -1.07109 1.000 36.26033 316 ASP A C 1
ATOM 2453 O O . ASP A 1 337 ? -12.91847 -17.51098 -1.86985 1.000 38.45794 316 ASP A O 1
ATOM 2458 N N . PHE A 1 338 ? -11.83216 -16.92366 0.02925 1.000 32.84454 317 PHE A N 1
ATOM 2459 C CA . PHE A 1 338 ? -11.51140 -18.28354 0.45021 1.000 32.01780 317 PHE A CA 1
ATOM 2460 C C . PHE A 1 338 ? -12.41225 -18.78673 1.56818 1.000 32.33114 317 PHE A C 1
ATOM 2461 O O . PHE A 1 338 ? -12.78180 -19.96004 1.56497 1.000 31.74553 317 PHE A O 1
ATOM 2469 N N . LEU A 1 339 ? -12.74030 -17.94192 2.54994 1.000 32.45040 318 LEU A N 1
ATOM 2470 C CA . LEU A 1 339 ? -13.52821 -18.34504 3.70632 1.000 35.67147 318 LEU A CA 1
ATOM 2471 C C . LEU A 1 339 ? -14.64009 -17.33677 3.92979 1.000 37.74711 318 LEU A C 1
ATOM 2472 O O . LEU A 1 339 ? -14.44952 -16.13795 3.71332 1.000 38.30621 318 LEU A O 1
ATOM 2477 N N . GLN A 1 340 ? -15.79670 -17.82312 4.38387 1.000 40.06933 319 GLN A N 1
ATOM 2478 C CA . GLN A 1 340 ? -16.97127 -16.96126 4.46820 1.000 45.30928 319 GLN A CA 1
ATOM 2479 C C . GLN A 1 340 ? -16.99527 -16.11424 5.73155 1.000 44.37793 319 GLN A C 1
ATOM 2480 O O . GLN A 1 340 ? -17.58056 -15.02714 5.72648 1.000 44.58093 319 GLN A O 1
ATOM 2482 N N . SER A 1 341 ? -16.37719 -16.58038 6.80986 1.000 44.94917 320 SER A N 1
ATOM 2483 C CA . SER A 1 341 ? -16.42214 -15.88307 8.08520 1.000 41.45931 320 SER A CA 1
ATOM 2484 C C . SER A 1 341 ? -15.05552 -15.96140 8.75004 1.000 42.02786 320 SER A C 1
ATOM 2485 O O . SER A 1 341 ? -14.25823 -16.85717 8.45951 1.000 43.03238 320 SER A O 1
ATOM 2488 N N . ASP A 1 342 ? -14.77923 -15.01479 9.65329 1.000 39.11806 321 ASP A N 1
ATOM 2489 C CA . ASP A 1 342 ? -13.52700 -15.09149 10.40394 1.000 38.77441 321 ASP A CA 1
ATOM 2490 C C . ASP A 1 342 ? -13.50237 -16.29043 11.35282 1.000 41.04510 321 ASP A C 1
ATOM 2491 O O . ASP A 1 342 ? -12.41308 -16.70483 11.77210 1.000 39.68624 321 ASP A O 1
ATOM 2496 N N . ASP A 1 343 ? -14.67032 -16.87396 11.67350 1.000 38.94065 322 ASP A N 1
ATOM 2497 C CA . ASP A 1 343 ? -14.70046 -18.11878 12.44340 1.000 44.93326 322 ASP A CA 1
ATOM 2498 C C . ASP A 1 343 ? -14.11585 -19.26947 11.63356 1.000 41.57434 322 ASP A C 1
ATOM 2499 O O . ASP A 1 343 ? -13.57170 -20.21982 12.20550 1.000 41.99319 322 ASP A O 1
ATOM 2504 N N . GLN A 1 344 ? -14.25413 -19.21894 10.31186 1.000 40.90459 323 GLN A N 1
ATOM 2505 C CA . GLN A 1 344 ? -13.76235 -20.28249 9.44767 1.000 39.30172 323 GLN A CA 1
ATOM 2506 C C . GLN A 1 344 ? -12.26255 -20.17024 9.22566 1.000 34.49832 323 GLN A C 1
ATOM 2507 O O . GLN A 1 344 ? -11.71777 -19.07135 9.08298 1.000 32.71336 323 GLN A O 1
ATOM 2513 N N . VAL A 1 345 ? -11.59905 -21.32628 9.17850 1.000 32.61517 324 VAL A N 1
ATOM 2514 C CA . VAL A 1 345 ? -10.17076 -21.42532 8.90240 1.000 31.21770 324 VAL A CA 1
ATOM 2515 C C . VAL A 1 345 ? -9.96905 -22.66054 8.03862 1.000 31.90544 324 VAL A C 1
ATOM 2516 O O . VAL A 1 345 ? -10.76355 -23.60625 8.08700 1.000 29.31329 324 VAL A O 1
ATOM 2520 N N . GLY A 1 346 ? -8.93320 -22.62748 7.20169 1.000 27.36515 325 GLY A N 1
ATOM 2521 C CA . GLY A 1 346 ? -8.67608 -23.76137 6.32846 1.000 29.47155 325 GLY A CA 1
ATOM 2522 C C . GLY A 1 346 ? -8.34821 -25.01580 7.11764 1.000 24.15994 325 GLY A C 1
ATOM 2523 O O . GLY A 1 346 ? -7.71460 -24.96677 8.16919 1.000 24.32302 325 GLY A O 1
ATOM 2524 N N . GLU A 1 347 ? -8.79111 -26.15992 6.59963 1.000 27.34342 326 GLU A N 1
ATOM 2525 C CA . GLU A 1 347 ? -8.60397 -27.40276 7.33732 1.000 26.56389 326 GLU A CA 1
ATOM 2526 C C . GLU A 1 347 ? -7.13170 -27.76583 7.45763 1.000 25.82595 326 GLU A C 1
ATOM 2527 O O . GLU A 1 347 ? -6.64687 -28.06841 8.55434 1.000 27.55556 326 GLU A O 1
ATOM 2533 N N . VAL A 1 348 ? -6.40201 -27.74918 6.33824 1.000 26.04659 327 VAL A N 1
ATOM 2534 C CA . VAL A 1 348 ? -4.97611 -28.06196 6.37315 1.000 23.56814 327 VAL A CA 1
ATOM 2535 C C . VAL A 1 348 ? -4.22199 -27.00530 7.17397 1.000 23.66272 327 VAL A C 1
ATOM 2536 O O . VAL A 1 348 ? -3.28433 -27.31769 7.91635 1.000 21.69711 327 VAL A O 1
ATOM 2540 N N . THR A 1 349 ? -4.61806 -25.73859 7.02985 1.000 25.59975 328 THR A N 1
ATOM 2541 C CA . THR A 1 349 ? -4.01002 -24.65568 7.79886 1.000 24.00916 328 THR A CA 1
ATOM 2542 C C . THR A 1 349 ? -4.13572 -24.90964 9.29619 1.000 24.08718 328 THR A C 1
ATOM 2543 O O . THR A 1 349 ? -3.17923 -24.72179 10.05877 1.000 23.60336 328 THR A O 1
ATOM 2547 N N . LYS A 1 350 ? -5.32630 -25.31027 9.73503 1.000 22.95839 329 LYS A N 1
ATOM 2548 C CA . LYS A 1 350 ? -5.54146 -25.61570 11.14335 1.000 26.75009 329 LYS A CA 1
ATOM 2549 C C . LYS A 1 350 ? -4.72329 -26.83150 11.57222 1.000 27.83528 329 LYS A C 1
ATOM 2550 O O . LYS A 1 350 ? -4.15006 -26.84825 12.67015 1.000 25.61761 329 LYS A O 1
ATOM 2556 N N . LEU A 1 351 ? -4.67006 -27.86160 10.71818 1.000 23.35735 330 LEU A N 1
ATOM 2557 C CA . LEU A 1 351 ? -3.84970 -29.03499 11.00823 1.000 25.13877 330 LEU A CA 1
ATOM 2558 C C . LEU A 1 351 ? -2.38670 -28.64427 11.21658 1.000 24.94466 330 LEU A C 1
ATOM 2559 O O . LEU A 1 351 ? -1.72126 -29.14138 12.13565 1.000 22.53516 330 LEU A O 1
ATOM 2564 N N . LEU A 1 352 ? -1.87715 -27.73985 10.37769 1.000 24.97144 331 LEU A N 1
ATOM 2565 C CA . LEU A 1 352 ? -0.49464 -27.30415 10.49464 1.000 22.26933 331 LEU A CA 1
ATOM 2566 C C . LEU A 1 352 ? -0.26816 -26.60969 11.82268 1.000 23.86508 331 LEU A C 1
ATOM 2567 O O . LEU A 1 352 ? 0.68655 -26.91428 12.55040 1.000 21.62202 331 LEU A O 1
ATOM 2572 N N . TYR A 1 353 ? -1.17292 -25.69419 12.16152 1.000 24.06105 332 TYR A N 1
ATOM 2573 C CA . TYR A 1 353 ? -1.10974 -24.96842 13.41866 1.000 23.47971 332 TYR A CA 1
ATOM 2574 C C . TYR A 1 353 ? -1.08853 -25.92096 14.60699 1.000 23.93965 332 TYR A C 1
ATOM 2575 O O . TYR A 1 353 ? -0.26062 -25.78478 15.51461 1.000 24.79485 332 TYR A O 1
ATOM 2584 N N . GLU A 1 354 ? -2.00479 -26.89038 14.62561 1.000 24.65623 333 GLU A N 1
ATOM 2585 C CA . GLU A 1 354 ? -2.06551 -27.79620 15.76397 1.000 25.68481 333 GLU A CA 1
ATOM 2586 C C . GLU A 1 354 ? -0.83658 -28.69462 15.84095 1.000 25.62577 333 GLU A C 1
ATOM 2587 O O . GLU A 1 354 ? -0.38227 -29.02468 16.94900 1.000 24.00529 333 GLU A O 1
ATOM 2593 N N . THR A 1 355 ? -0.26714 -29.06452 14.68772 1.000 23.70869 334 THR A N 1
ATOM 2594 C CA . THR A 1 355 ? 0.89364 -29.95315 14.67174 1.000 24.87778 334 THR A CA 1
ATOM 2595 C C . THR A 1 355 ? 2.15921 -29.22368 15.11624 1.000 23.31880 334 THR A C 1
ATOM 2596 O O . THR A 1 355 ? 2.97996 -29.78296 15.85375 1.000 24.76818 334 THR A O 1
ATOM 2600 N N . VAL A 1 356 ? 2.34901 -27.98655 14.65582 1.000 23.44342 335 VAL A N 1
ATOM 2601 C CA . VAL A 1 356 ? 3.47501 -27.18299 15.12748 1.000 22.14997 335 VAL A CA 1
ATOM 2602 C C . VAL A 1 356 ? 3.39580 -27.00430 16.63913 1.000 22.12909 335 VAL A C 1
ATOM 2603 O O . VAL A 1 356 ? 4.36907 -27.23660 17.36762 1.000 22.45684 335 VAL A O 1
ATOM 2607 N N . GLN A 1 357 ? 2.22967 -26.57726 17.12830 1.000 21.54928 336 GLN A N 1
ATOM 2608 C CA . GLN A 1 357 ? 2.05145 -26.35313 18.55900 1.000 23.64675 336 GLN A CA 1
ATOM 2609 C C . GLN A 1 357 ? 2.19372 -27.64690 19.34873 1.000 25.10169 336 GLN A C 1
ATOM 2610 O O . GLN A 1 357 ? 2.76374 -27.65176 20.45031 1.000 24.36813 336 GLN A O 1
ATOM 2616 N N . GLY A 1 358 ? 1.70085 -28.75975 18.80288 1.000 23.55154 337 GLY A N 1
ATOM 2617 C CA . GLY A 1 358 ? 1.88201 -30.02316 19.49440 1.000 25.98004 337 GLY A CA 1
ATOM 2618 C C . GLY A 1 358 ? 3.34837 -30.33870 19.72151 1.000 25.04294 337 GLY A C 1
ATOM 2619 O O . GLY A 1 358 ? 3.74036 -30.75140 20.81485 1.000 24.50336 337 GLY A O 1
ATOM 2620 N N . ILE A 1 359 ? 4.18585 -30.08629 18.70780 1.000 22.61916 338 ILE A N 1
ATOM 2621 C CA . ILE A 1 359 ? 5.62098 -30.35525 18.81413 1.000 22.29952 338 ILE A CA 1
ATOM 2622 C C . ILE A 1 359 ? 6.29365 -29.36024 19.75525 1.000 26.43781 338 ILE A C 1
ATOM 2623 O O . ILE A 1 359 ? 7.12057 -29.73858 20.60171 1.000 21.80137 338 ILE A O 1
ATOM 2628 N N . GLN A 1 360 ? 5.95594 -28.07162 19.61170 1.000 23.31828 339 GLN A N 1
ATOM 2629 C CA . GLN A 1 360 ? 6.57854 -27.03370 20.42874 1.000 25.17032 339 GLN A CA 1
ATOM 2630 C C . GLN A 1 360 ? 6.36312 -27.28411 21.92095 1.000 25.66634 339 GLN A C 1
ATOM 2631 O O . GLN A 1 360 ? 7.26221 -27.04610 22.73387 1.000 26.99720 339 GLN A O 1
ATOM 2637 N N . TYR A 1 361 ? 5.18172 -27.75701 22.30255 1.000 25.84672 340 TYR A N 1
ATOM 2638 C CA . TYR A 1 361 ? 4.84761 -27.91646 23.70996 1.000 25.66801 340 TYR A CA 1
ATOM 2639 C C . TYR A 1 361 ? 5.13139 -29.31516 24.25837 1.000 25.20187 340 TYR A C 1
ATOM 2640 O O . TYR A 1 361 ? 4.81696 -29.57583 25.42076 1.000 26.77362 340 TYR A O 1
ATOM 2649 N N . GLY A 1 362 ? 5.68694 -30.22156 23.46084 1.000 29.37775 341 GLY A N 1
ATOM 2650 C CA . GLY A 1 362 ? 6.05085 -31.55009 23.93295 1.000 27.28242 341 GLY A CA 1
ATOM 2651 C C . GLY A 1 362 ? 4.95062 -32.59120 23.88933 1.000 29.00853 341 GLY A C 1
ATOM 2652 O O . GLY A 1 362 ? 5.15843 -33.70388 24.38610 1.000 29.19269 341 GLY A O 1
ATOM 2653 N N . VAL A 1 363 ? 3.80271 -32.28319 23.27704 1.000 27.55936 342 VAL A N 1
ATOM 2654 C CA . VAL A 1 363 ? 2.69392 -33.23476 23.23145 1.000 30.90649 342 VAL A CA 1
ATOM 2655 C C . VAL A 1 363 ? 2.85974 -34.23287 22.08249 1.000 30.46971 342 VAL A C 1
ATOM 2656 O O . VAL A 1 363 ? 2.49682 -35.40366 22.20997 1.000 30.75768 342 VAL A O 1
ATOM 2660 N N . ILE A 1 364 ? 3.35188 -33.79194 20.93671 1.000 30.08788 343 ILE A N 1
ATOM 2661 C CA . ILE A 1 364 ? 3.67331 -34.67893 19.81784 1.000 31.95320 343 ILE A CA 1
ATOM 2662 C C . ILE A 1 364 ? 5.17065 -34.96824 19.87645 1.000 26.85250 343 ILE A C 1
ATOM 2663 O O . ILE A 1 364 ? 5.95645 -34.03258 20.06016 1.000 26.93188 343 ILE A O 1
ATOM 2668 N N . PRO A 1 365 ? 5.60539 -36.21831 19.74520 1.000 29.16423 344 PRO A N 1
ATOM 2669 C CA . PRO A 1 365 ? 7.05077 -36.48255 19.76766 1.000 29.46111 344 PRO A CA 1
ATOM 2670 C C . PRO A 1 365 ? 7.76468 -35.66660 18.69732 1.000 29.04224 344 PRO A C 1
ATOM 2671 O O . PRO A 1 365 ? 7.27321 -35.51560 17.57530 1.000 29.97651 344 PRO A O 1
ATOM 2675 N N . ASP A 1 366 ? 8.95237 -35.16590 19.04410 1.000 28.80905 345 ASP A N 1
ATOM 2676 C CA . ASP A 1 366 ? 9.71346 -34.25584 18.17907 1.000 26.24866 345 ASP A CA 1
ATOM 2677 C C . ASP A 1 366 ? 10.53944 -35.05923 17.17512 1.000 26.64253 345 ASP A C 1
ATOM 2678 O O . ASP A 1 366 ? 11.76101 -35.19672 17.28600 1.000 26.22026 345 ASP A O 1
ATOM 2683 N N . ARG A 1 367 ? 9.83807 -35.55232 16.14194 1.000 27.37615 346 ARG A N 1
ATOM 2684 C CA . ARG A 1 367 ? 10.41304 -36.46903 15.15720 1.000 28.48863 346 ARG A CA 1
ATOM 2685 C C . ARG A 1 367 ? 11.58871 -35.86566 14.39004 1.000 29.82802 346 ARG A C 1
ATOM 2686 O O . ARG A 1 367 ? 12.51164 -36.59465 14.00565 1.000 26.95326 346 ARG A O 1
ATOM 2694 N N . PHE A 1 368 ? 11.56169 -34.55670 14.12001 1.000 26.98093 347 PHE A N 1
ATOM 2695 C CA . PHE A 1 368 ? 12.59953 -33.90108 13.32548 1.000 29.46725 347 PHE A CA 1
ATOM 2696 C C . PHE A 1 368 ? 13.63681 -33.17014 14.17970 1.000 27.44423 347 PHE A C 1
ATOM 2697 O O . PHE A 1 368 ? 14.46558 -32.42952 13.63591 1.000 27.02490 347 PHE A O 1
ATOM 2705 N N . ASN A 1 369 ? 13.60578 -33.35656 15.50134 1.000 28.53358 348 ASN A N 1
ATOM 2706 C CA . ASN A 1 369 ? 14.57773 -32.74679 16.41372 1.000 26.17072 348 ASN A CA 1
ATOM 2707 C C . ASN A 1 369 ? 14.57588 -31.22744 16.25667 1.000 24.13360 348 ASN A C 1
ATOM 2708 O O . ASN A 1 369 ? 15.62002 -30.60327 16.08327 1.000 26.37341 348 ASN A O 1
ATOM 2713 N N . TRP A 1 370 ? 13.38560 -30.64146 16.26074 1.000 23.23880 349 TRP A N 1
ATOM 2714 C CA . TRP A 1 370 ? 13.26118 -29.19015 16.21465 1.000 23.48622 349 TRP A CA 1
ATOM 2715 C C . TRP A 1 370 ? 13.41653 -28.54618 17.58113 1.000 25.46848 349 TRP A C 1
ATOM 2716 O O . TRP A 1 370 ? 13.75395 -27.36041 17.66587 1.000 19.89735 349 TRP A O 1
ATOM 2727 N N . ASN A 1 371 ? 13.19392 -29.29431 18.65388 1.000 25.07638 350 ASN A N 1
ATOM 2728 C CA . ASN A 1 371 ? 13.21991 -28.71841 19.98851 1.000 22.65197 350 ASN A CA 1
ATOM 2729 C C . ASN A 1 371 ? 14.62907 -28.75889 20.56780 1.000 24.69118 350 ASN A C 1
ATOM 2730 O O . ASN A 1 371 ? 15.25969 -29.81962 20.64486 1.000 23.96743 350 ASN A O 1
ATOM 2735 N N . HIS A 1 372 ? 15.11848 -27.59283 20.95993 1.000 22.82094 351 HIS A N 1
ATOM 2736 C CA . HIS A 1 372 ? 16.39743 -27.45410 21.63797 1.000 25.60682 351 HIS A CA 1
ATOM 2737 C C . HIS A 1 372 ? 16.07414 -27.24025 23.11475 1.000 23.45148 351 HIS A C 1
ATOM 2738 O O . HIS A 1 372 ? 15.73261 -26.12535 23.53086 1.000 23.89930 351 HIS A O 1
ATOM 2745 N N . TYR A 1 373 ? 16.16730 -28.31388 23.90442 1.000 23.89330 352 TYR A N 1
ATOM 2746 C CA . TYR A 1 373 ? 15.87988 -28.22357 25.33595 1.000 26.23847 352 TYR A CA 1
ATOM 2747 C C . TYR A 1 373 ? 17.01888 -27.52715 26.06071 1.000 25.93437 352 TYR A C 1
ATOM 2748 O O . TYR A 1 373 ? 18.18819 -27.68886 25.71146 1.000 28.67037 352 TYR A O 1
ATOM 2757 N N . ILE A 1 374 ? 16.66074 -26.71027 27.04715 1.000 28.42837 353 ILE A N 1
ATOM 2758 C CA . ILE A 1 374 ? 17.60677 -25.91197 27.82020 1.000 27.47684 353 ILE A CA 1
ATOM 2759 C C . ILE A 1 374 ? 17.52112 -26.37656 29.26089 1.000 30.16920 353 ILE A C 1
ATOM 2760 O O . ILE A 1 374 ? 16.44622 -26.33803 29.87342 1.000 31.12849 353 ILE A O 1
ATOM 2765 N N . ASP A 1 375 ? 18.64787 -26.80633 29.79699 1.000 30.57799 354 ASP A N 1
ATOM 2766 C CA . ASP A 1 375 ? 18.72922 -27.21429 31.18593 1.000 35.05783 354 ASP A CA 1
ATOM 2767 C C . ASP A 1 375 ? 18.57188 -25.98748 32.07214 1.000 35.03176 354 ASP A C 1
ATOM 2768 O O . ASP A 1 375 ? 19.46553 -25.13966 32.12415 1.000 35.22053 354 ASP A O 1
ATOM 2773 N N . VAL A 1 376 ? 17.47475 -25.92050 32.81905 1.000 37.49178 355 VAL A N 1
ATOM 2774 C CA . VAL A 1 376 ? 17.22136 -24.78501 33.70924 1.000 40.82811 355 VAL A CA 1
ATOM 2775 C C . VAL A 1 376 ? 17.15598 -25.24966 35.15883 1.000 42.66395 355 VAL A C 1
ATOM 2776 O O . VAL A 1 376 ? 17.17490 -24.43805 36.09206 1.000 52.28526 355 VAL A O 1
ATOM 2781 N N . SER B 1 21 ? 34.30416 9.86771 27.82445 1.000 56.10571 0 SER B N 1
ATOM 2782 C CA . SER B 1 21 ? 35.15862 10.42346 26.77727 1.000 56.18253 0 SER B CA 1
ATOM 2783 C C . SER B 1 21 ? 35.04464 11.95047 26.71177 1.000 55.93468 0 SER B C 1
ATOM 2784 O O . SER B 1 21 ? 33.93990 12.50282 26.79841 1.000 50.11894 0 SER B O 1
ATOM 2787 N N . MET B 1 22 ? 36.18909 12.61762 26.52920 1.000 51.83841 1 MET B N 1
ATOM 2788 C CA . MET B 1 22 ? 36.29530 14.06891 26.60983 1.000 46.61235 1 MET B CA 1
ATOM 2789 C C . MET B 1 22 ? 36.27694 14.71541 25.22637 1.000 39.66567 1 MET B C 1
ATOM 2790 O O . MET B 1 22 ? 36.72626 14.13426 24.23841 1.000 41.97664 1 MET B O 1
ATOM 2792 N N . ALA B 1 23 ? 35.74713 15.93387 25.17329 1.000 38.44031 2 ALA B N 1
ATOM 2793 C CA . ALA B 1 23 ? 35.70912 16.70761 23.94103 1.000 34.07990 2 ALA B CA 1
ATOM 2794 C C . ALA B 1 23 ? 37.11241 17.06834 23.47105 1.000 33.84110 2 ALA B C 1
ATOM 2795 O O . ALA B 1 23 ? 38.00107 17.35894 24.27097 1.000 35.95779 2 ALA B O 1
ATOM 2797 N N . VAL B 1 24 ? 37.29287 17.09777 22.14742 1.000 31.84959 3 VAL B N 1
ATOM 2798 C CA . VAL B 1 24 ? 38.57259 17.49666 21.57950 1.000 34.17381 3 VAL B CA 1
ATOM 2799 C C . VAL B 1 24 ? 38.83443 18.97004 21.86555 1.000 34.05554 3 VAL B C 1
ATOM 2800 O O . VAL B 1 24 ? 37.95304 19.82791 21.70123 1.000 30.67020 3 VAL B O 1
ATOM 2804 N N . ASP B 1 25 ? 40.05600 19.26671 22.28168 1.000 36.04082 4 ASP B N 1
ATOM 2805 C CA . ASP B 1 25 ? 40.50311 20.62797 22.54032 1.000 35.84966 4 ASP B CA 1
ATOM 2806 C C . ASP B 1 25 ? 40.55514 21.38525 21.22241 1.000 34.18183 4 ASP B C 1
ATOM 2807 O O . ASP B 1 25 ? 41.41929 21.08564 20.39187 1.000 36.31071 4 ASP B O 1
ATOM 2812 N N . PRO B 1 26 ? 39.68565 22.37077 20.99133 1.000 33.65177 5 PRO B N 1
ATOM 2813 C CA . PRO B 1 26 ? 39.68505 23.03400 19.68205 1.000 34.62319 5 PRO B CA 1
ATOM 2814 C C . PRO B 1 26 ? 40.98989 23.74201 19.36906 1.000 35.73893 5 PRO B C 1
ATOM 2815 O O . PRO B 1 26 ? 41.34552 23.86185 18.19143 1.000 37.42694 5 PRO B O 1
ATOM 2819 N N . SER B 1 27 ? 41.74346 24.18313 20.37678 1.000 36.18945 6 SER B N 1
ATOM 2820 C CA . SER B 1 27 ? 43.00774 24.84898 20.07621 1.000 38.25284 6 SER B CA 1
ATOM 2821 C C . SER B 1 27 ? 44.07880 23.89355 19.55718 1.000 35.28873 6 SER B C 1
ATOM 2822 O O . SER B 1 27 ? 45.13227 24.36560 19.12208 1.000 36.81339 6 SER B O 1
ATOM 2825 N N . THR B 1 28 ? 43.83653 22.58019 19.54981 1.000 34.05364 7 THR B N 1
ATOM 2826 C CA . THR B 1 28 ? 44.83127 21.62885 19.06768 1.000 38.45633 7 THR B CA 1
ATOM 2827 C C . THR B 1 28 ? 44.47540 21.00549 17.71802 1.000 38.23134 7 THR B C 1
ATOM 2828 O O . THR B 1 28 ? 45.21800 20.13999 17.24146 1.000 40.50986 7 THR B O 1
ATOM 2832 N N . ILE B 1 29 ? 43.37001 21.41197 17.09702 1.000 36.80360 8 ILE B N 1
ATOM 2833 C CA . ILE B 1 29 ? 42.90188 20.81389 15.84513 1.000 37.53437 8 ILE B CA 1
ATOM 2834 C C . ILE B 1 29 ? 43.64834 21.41959 14.66218 1.000 36.92901 8 ILE B C 1
ATOM 2835 O O . ILE B 1 29 ? 43.69557 22.64578 14.50706 1.000 38.02188 8 ILE B O 1
ATOM 2840 N N . ASP B 1 30 ? 44.25773 20.56192 13.83779 1.000 40.61907 9 ASP B N 1
ATOM 2841 C CA . ASP B 1 30 ? 44.89776 20.97652 12.58105 1.000 40.68827 9 ASP B CA 1
ATOM 2842 C C . ASP B 1 30 ? 43.81179 21.02838 11.50823 1.000 43.73255 9 ASP B C 1
ATOM 2843 O O . ASP B 1 30 ? 43.50999 20.03204 10.84581 1.000 44.51713 9 ASP B O 1
ATOM 2848 N N . TRP B 1 31 ? 43.24830 22.22339 11.30281 1.000 41.61933 10 TRP B N 1
ATOM 2849 C CA . TRP B 1 31 ? 42.05826 22.34965 10.46598 1.000 42.34583 10 TRP B CA 1
ATOM 2850 C C . TRP B 1 31 ? 42.29927 21.85726 9.04512 1.000 47.38779 10 TRP B C 1
ATOM 2851 O O . TRP B 1 31 ? 41.42741 21.21109 8.45453 1.000 44.53619 10 TRP B O 1
ATOM 2862 N N . SER B 1 32 ? 43.46793 22.16038 8.47661 1.000 60.13444 11 SER B N 1
ATOM 2863 C CA . SER B 1 32 ? 43.73246 21.80404 7.08592 1.000 60.52402 11 SER B CA 1
ATOM 2864 C C . SER B 1 32 ? 43.92118 20.30293 6.90167 1.000 61.13462 11 SER B C 1
ATOM 2865 O O . SER B 1 32 ? 43.65902 19.77594 5.81269 1.000 63.75335 11 SER B O 1
ATOM 2868 N N . ALA B 1 33 ? 44.36687 19.60035 7.94315 1.000 50.65331 12 ALA B N 1
ATOM 2869 C CA . ALA B 1 33 ? 44.55670 18.15863 7.85729 1.000 48.37315 12 ALA B CA 1
ATOM 2870 C C . ALA B 1 33 ? 43.27801 17.37746 8.14364 1.000 45.01614 12 ALA B C 1
ATOM 2871 O O . ALA B 1 33 ? 43.26198 16.15339 7.96980 1.000 46.55907 12 ALA B O 1
ATOM 2873 N N . LEU B 1 34 ? 42.21558 18.04185 8.58448 1.000 39.85916 13 LEU B N 1
ATOM 2874 C CA . LEU B 1 34 ? 40.95806 17.34503 8.81336 1.000 39.91888 13 LEU B CA 1
ATOM 2875 C C . LEU B 1 34 ? 40.43022 16.77810 7.49996 1.000 38.38630 13 LEU B C 1
ATOM 2876 O O . LEU B 1 34 ? 40.61528 17.36869 6.43439 1.000 37.42747 13 LEU B O 1
ATOM 2881 N N . LYS B 1 35 ? 39.80459 15.61238 7.57193 1.000 34.72486 14 LYS B N 1
ATOM 2882 C CA . LYS B 1 35 ? 39.11451 15.01298 6.43258 1.000 35.94001 14 LYS B CA 1
ATOM 2883 C C . LYS B 1 35 ? 37.61133 15.04416 6.71744 1.000 32.81548 14 LYS B C 1
ATOM 2884 O O . LYS B 1 35 ? 37.11140 16.10550 7.09797 1.000 32.07076 14 LYS B O 1
ATOM 2890 N N . PHE B 1 36 ? 36.88131 13.94191 6.58395 1.000 30.26072 15 PHE B N 1
ATOM 2891 C CA . PHE B 1 36 ? 35.43919 13.92867 6.84453 1.000 32.23580 15 PHE B CA 1
ATOM 2892 C C . PHE B 1 36 ? 35.18133 12.81035 7.85032 1.000 32.46305 15 PHE B C 1
ATOM 2893 O O . PHE B 1 36 ? 34.70852 11.72457 7.50219 1.000 32.30432 15 PHE B O 1
ATOM 2901 N N . SER B 1 37 ? 35.48295 13.08589 9.11738 1.000 31.07646 16 SER B N 1
ATOM 2902 C CA . SER B 1 37 ? 35.48645 12.04375 10.13345 1.000 32.37762 16 SER B CA 1
ATOM 2903 C C . SER B 1 37 ? 34.79124 12.54497 11.38370 1.000 29.54897 16 SER B C 1
ATOM 2904 O O . SER B 1 37 ? 34.70882 13.74757 11.63128 1.000 25.59478 16 SER B O 1
ATOM 2907 N N . TRP B 1 38 ? 34.28946 11.60454 12.17522 1.000 31.03733 17 TRP B N 1
ATOM 2908 C CA . TRP B 1 38 ? 33.67649 11.98289 13.44081 1.000 31.61779 17 TRP B CA 1
ATOM 2909 C C . TRP B 1 38 ? 34.74665 12.53408 14.38646 1.000 25.97800 17 TRP B C 1
ATOM 2910 O O . TRP B 1 38 ? 35.84005 11.97590 14.50880 1.000 27.36409 17 TRP B O 1
ATOM 2921 N N . LEU B 1 39 ? 34.43280 13.65366 15.02317 1.000 28.03909 18 LEU B N 1
ATOM 2922 C CA . LEU B 1 39 ? 35.28459 14.33138 15.98691 1.000 28.52371 18 LEU B CA 1
ATOM 2923 C C . LEU B 1 39 ? 34.35902 14.83486 17.08069 1.000 28.97467 18 LEU B C 1
ATOM 2924 O O . LEU B 1 39 ? 33.28494 15.35980 16.78101 1.000 29.59771 18 LEU B O 1
ATOM 2929 N N . GLN B 1 40 ? 34.74563 14.65017 18.34361 1.000 30.25593 19 GLN B N 1
ATOM 2930 C CA . GLN B 1 40 ? 33.85936 14.97238 19.45784 1.000 30.11086 19 GLN B CA 1
ATOM 2931 C C . GLN B 1 40 ? 34.00508 16.44152 19.83362 1.000 27.93679 19 GLN B C 1
ATOM 2932 O O . GLN B 1 40 ? 35.02000 16.83940 20.40334 1.000 28.64421 19 GLN B O 1
ATOM 2938 N N . THR B 1 41 ? 32.96499 17.23247 19.56675 1.000 26.00141 20 THR B N 1
ATOM 2939 C CA . THR B 1 41 ? 32.95635 18.64559 19.90928 1.000 22.95659 20 THR B CA 1
ATOM 2940 C C . THR B 1 41 ? 32.34456 18.84113 21.29258 1.000 22.79337 20 THR B C 1
ATOM 2941 O O . THR B 1 41 ? 32.16581 17.90063 22.07422 1.000 21.91706 20 THR B O 1
ATOM 2945 N N . ARG B 1 42 ? 32.00976 20.08805 21.59814 1.000 22.59163 21 ARG B N 1
ATOM 2946 C CA . ARG B 1 42 ? 31.59589 20.44015 22.94511 1.000 21.69800 21 ARG B CA 1
ATOM 2947 C C . ARG B 1 42 ? 30.27325 19.78717 23.32128 1.000 24.48972 21 ARG B C 1
ATOM 2948 O O . ARG B 1 42 ? 30.14268 19.25269 24.42925 1.000 24.59257 21 ARG B O 1
ATOM 2956 N N . SER B 1 43 ? 29.29838 19.78641 22.40877 1.000 18.85271 22 SER B N 1
ATOM 2957 C CA . SER B 1 43 ? 27.94684 19.37113 22.76285 1.000 23.19528 22 SER B CA 1
ATOM 2958 C C . SER B 1 43 ? 27.15571 19.06798 21.49622 1.000 19.31722 22 SER B C 1
ATOM 2959 O O . SER B 1 43 ? 27.59607 19.33395 20.37319 1.000 19.08518 22 SER B O 1
ATOM 2962 N N . HIS B 1 44 ? 25.98004 18.48878 21.70208 1.000 17.90999 23 HIS B N 1
ATOM 2963 C CA . HIS B 1 44 ? 24.94631 18.40004 20.68882 1.000 18.85319 23 HIS B CA 1
ATOM 2964 C C . HIS B 1 44 ? 23.65694 18.91921 21.31019 1.000 20.92826 23 HIS B C 1
ATOM 2965 O O . HIS B 1 44 ? 23.58795 19.17183 22.51670 1.000 19.21806 23 HIS B O 1
ATOM 2972 N N . VAL B 1 45 ? 22.61265 19.05919 20.49239 1.000 18.60240 24 VAL B N 1
ATOM 2973 C CA A VAL B 1 45 ? 21.29419 19.51593 20.93400 0.528 20.16423 24 VAL B CA 1
ATOM 2974 C CA B VAL B 1 45 ? 21.31515 19.49242 20.99125 0.472 20.10635 24 VAL B CA 1
ATOM 2975 C C . VAL B 1 45 ? 20.30949 18.35791 20.82999 1.000 19.37230 24 VAL B C 1
ATOM 2976 O O . VAL B 1 45 ? 20.36032 17.58473 19.86699 1.000 21.37040 24 VAL B O 1
ATOM 2983 N N . ARG B 1 46 ? 19.39616 18.25191 21.80561 1.000 21.88378 25 ARG B N 1
ATOM 2984 C CA . ARG B 1 46 ? 18.42528 17.16521 21.86644 1.000 23.86766 25 ARG B CA 1
ATOM 2985 C C . ARG B 1 46 ? 17.04015 17.68504 22.22906 1.000 20.80372 25 ARG B C 1
ATOM 2986 O O . ARG B 1 46 ? 16.89344 18.64153 22.98999 1.000 20.07280 25 ARG B O 1
ATOM 2994 N N . SER B 1 47 ? 16.02744 17.04221 21.65439 1.000 21.23948 26 SER B N 1
ATOM 2995 C CA . SER B 1 47 ? 14.62294 17.19922 22.02746 1.000 20.35055 26 SER B CA 1
ATOM 2996 C C . SER B 1 47 ? 13.94667 15.83829 21.90053 1.000 17.28181 26 SER B C 1
ATOM 2997 O O . SER B 1 47 ? 14.32945 15.03379 21.05052 1.000 16.40905 26 SER B O 1
ATOM 3000 N N . VAL B 1 48 ? 12.94378 15.56481 22.72911 1.000 17.93942 27 VAL B N 1
ATOM 3001 C CA . VAL B 1 48 ? 12.21496 14.30104 22.62755 1.000 17.83225 27 VAL B CA 1
ATOM 3002 C C . VAL B 1 48 ? 10.72876 14.57852 22.42490 1.000 19.00864 27 VAL B C 1
ATOM 3003 O O . VAL B 1 48 ? 10.20439 15.59032 22.90156 1.000 23.45597 27 VAL B O 1
ATOM 3007 N N . TRP B 1 49 ? 10.08302 13.73492 21.61805 1.000 18.55329 28 TRP B N 1
ATOM 3008 C CA . TRP B 1 49 ? 8.66247 13.84865 21.31530 1.000 21.57123 28 TRP B CA 1
ATOM 3009 C C . TRP B 1 49 ? 7.89431 12.78860 22.08586 1.000 20.92037 28 TRP B C 1
ATOM 3010 O O . TRP B 1 49 ? 8.22006 11.59900 22.00320 1.000 20.96943 28 TRP B O 1
ATOM 3021 N N . ARG B 1 50 ? 6.84606 13.21516 22.78135 1.000 22.28091 29 ARG B N 1
ATOM 3022 C CA . ARG B 1 50 ? 5.91371 12.32308 23.44978 1.000 22.94208 29 ARG B CA 1
ATOM 3023 C C . ARG B 1 50 ? 4.60313 13.06021 23.60906 1.000 23.06619 29 ARG B C 1
ATOM 3024 O O . ARG B 1 50 ? 4.59262 14.28263 23.77243 1.000 24.33009 29 ARG B O 1
ATOM 3032 N N . ASN B 1 51 ? 3.50220 12.31228 23.55551 1.000 24.10350 30 ASN B N 1
ATOM 3033 C CA . ASN B 1 51 ? 2.20512 12.87212 23.91577 1.000 25.40749 30 ASN B CA 1
ATOM 3034 C C . ASN B 1 51 ? 1.93900 14.16429 23.14584 1.000 25.78108 30 ASN B C 1
ATOM 3035 O O . ASN B 1 51 ? 1.44207 15.14781 23.69893 1.000 26.22618 30 ASN B O 1
ATOM 3040 N N . GLY B 1 52 ? 2.34487 14.18739 21.86924 1.000 22.44732 31 GLY B N 1
ATOM 3041 C CA . GLY B 1 52 ? 1.95782 15.25885 20.96943 1.000 24.41219 31 GLY B CA 1
ATOM 3042 C C . GLY B 1 52 ? 2.89835 16.44394 20.85680 1.000 23.41140 31 GLY B C 1
ATOM 3043 O O . GLY B 1 52 ? 2.56394 17.39442 20.14942 1.000 26.54911 31 GLY B O 1
ATOM 3044 N N . GLU B 1 53 ? 4.04518 16.44663 21.53747 1.000 22.54729 32 GLU B N 1
ATOM 3045 C CA . GLU B 1 53 ? 4.88543 17.64023 21.54265 1.000 22.47316 32 GLU B CA 1
ATOM 3046 C C . GLU B 1 53 ? 6.34568 17.24760 21.64034 1.000 21.83776 32 GLU B C 1
ATOM 3047 O O . GLU B 1 53 ? 6.68426 16.24078 22.27056 1.000 23.73025 32 GLU B O 1
ATOM 3053 N N . TRP B 1 54 ? 7.20455 18.08501 21.05031 1.000 18.10631 33 TRP B N 1
ATOM 3054 C CA . TRP B 1 54 ? 8.64131 18.04311 21.28982 1.000 17.90644 33 TRP B CA 1
ATOM 3055 C C . TRP B 1 54 ? 8.95882 18.79252 22.57893 1.000 18.67427 33 TRP B C 1
ATOM 3056 O O . TRP B 1 54 ? 8.30985 19.78364 22.92202 1.000 21.93003 33 TRP B O 1
ATOM 3067 N N . SER B 1 55 ? 9.95562 18.31392 23.29159 1.000 19.01058 34 SER B N 1
ATOM 3068 C CA . SER B 1 55 ? 10.37699 18.96244 24.51832 1.000 20.52719 34 SER B CA 1
ATOM 3069 C C . SER B 1 55 ? 11.25686 20.16860 24.20588 1.000 19.74530 34 SER B C 1
ATOM 3070 O O . SER B 1 55 ? 11.75643 20.29598 23.09583 1.000 20.53331 34 SER B O 1
ATOM 3073 N N . PRO B 1 56 ? 11.43473 21.09604 25.15441 1.000 19.21097 35 PRO B N 1
ATOM 3074 C CA . PRO B 1 56 ? 12.32920 22.23145 24.88525 1.000 20.11646 35 PRO B CA 1
ATOM 3075 C C . PRO B 1 56 ? 13.73481 21.74588 24.58175 1.000 24.46808 35 PRO B C 1
ATOM 3076 O O . PRO B 1 56 ? 14.22818 20.81635 25.21830 1.000 20.68339 35 PRO B O 1
ATOM 3080 N N . LEU B 1 57 ? 14.36881 22.37795 23.58493 1.000 22.88050 36 LEU B N 1
ATOM 3081 C CA . LEU B 1 57 ? 15.71904 22.00475 23.17915 1.000 21.61289 36 LEU B CA 1
ATOM 3082 C C . LEU B 1 57 ? 16.70251 22.12518 24.33897 1.000 23.40305 36 LEU B C 1
ATOM 3083 O O . LEU B 1 57 ? 16.67043 23.09604 25.10088 1.000 20.34580 36 LEU B O 1
ATOM 3088 N N . GLU B 1 58 ? 17.60153 21.14406 24.46359 1.000 21.99151 37 GLU B N 1
ATOM 3089 C CA . GLU B 1 58 ? 18.63239 21.21948 25.49446 1.000 24.87414 37 GLU B CA 1
ATOM 3090 C C . GLU B 1 58 ? 19.98615 20.82634 24.91100 1.000 22.36039 37 GLU B C 1
ATOM 3091 O O . GLU B 1 58 ? 20.08218 19.92702 24.06793 1.000 20.00454 37 GLU B O 1
ATOM 3097 N N . LEU B 1 59 ? 21.02086 21.55058 25.34284 1.000 20.46886 38 LEU B N 1
ATOM 3098 C CA . LEU B 1 59 ? 22.40073 21.22602 25.02693 1.000 20.90016 38 LEU B CA 1
ATOM 3099 C C . LEU B 1 59 ? 22.89107 20.10384 25.93821 1.000 21.98023 38 LEU B C 1
ATOM 3100 O O . LEU B 1 59 ? 22.69643 20.15735 27.15476 1.000 19.20069 38 LEU B O 1
ATOM 3105 N N . VAL B 1 60 ? 23.56072 19.11120 25.34766 1.000 18.51707 39 VAL B N 1
ATOM 3106 C CA . VAL B 1 60 ? 24.07210 17.93433 26.04530 1.000 22.01516 39 VAL B CA 1
ATOM 3107 C C . VAL B 1 60 ? 25.54338 17.78956 25.68543 1.000 24.36564 39 VAL B C 1
ATOM 3108 O O . VAL B 1 60 ? 25.88231 17.68696 24.49867 1.000 21.52092 39 VAL B O 1
ATOM 3112 N N . ASN B 1 61 ? 26.41279 17.74325 26.70034 1.000 20.90098 40 ASN B N 1
ATOM 3113 C CA . ASN B 1 61 ? 27.84728 17.69954 26.43203 1.000 22.18868 40 ASN B CA 1
ATOM 3114 C C . ASN B 1 61 ? 28.31676 16.29188 26.09249 1.000 23.80356 40 ASN B C 1
ATOM 3115 O O . ASN B 1 61 ? 29.16892 16.12509 25.21322 1.000 21.04894 40 ASN B O 1
ATOM 3120 N N . GLU B 1 62 ? 27.79584 15.28080 26.79382 1.000 20.02753 41 GLU B N 1
ATOM 3121 C CA . GLU B 1 62 ? 28.26988 13.91456 26.60247 1.000 25.68331 41 GLU B CA 1
ATOM 3122 C C . GLU B 1 62 ? 27.72043 13.34989 25.28990 1.000 23.47842 41 GLU B C 1
ATOM 3123 O O . GLU B 1 62 ? 26.53646 13.52030 24.99257 1.000 25.21212 41 GLU B O 1
ATOM 3129 N N . PRO B 1 63 ? 28.54528 12.70819 24.47299 1.000 23.76926 42 PRO B N 1
ATOM 3130 C CA . PRO B 1 63 ? 28.09832 12.29161 23.13718 1.000 23.65376 42 PRO B CA 1
ATOM 3131 C C . PRO B 1 63 ? 27.46866 10.90587 23.08161 1.000 23.67372 42 PRO B C 1
ATOM 3132 O O . PRO B 1 63 ? 27.69071 10.15839 22.12715 1.000 21.77028 42 PRO B O 1
ATOM 3136 N N . THR B 1 64 ? 26.72144 10.54295 24.11807 1.000 25.31067 43 THR B N 1
ATOM 3137 C CA . THR B 1 64 ? 25.95590 9.30749 24.15852 1.000 25.02057 43 THR B CA 1
ATOM 3138 C C . THR B 1 64 ? 24.61735 9.60052 24.82515 1.000 27.18301 43 THR B C 1
ATOM 3139 O O . THR B 1 64 ? 24.45717 10.60286 25.52826 1.000 27.18316 43 THR B O 1
ATOM 3143 N N . PHE B 1 65 ? 23.65795 8.70029 24.63356 1.000 23.26100 44 PHE B N 1
ATOM 3144 C CA . PHE B 1 65 ? 22.42442 8.77460 25.39748 1.000 25.73549 44 PHE B CA 1
ATOM 3145 C C . PHE B 1 65 ? 21.97981 7.36462 25.76072 1.000 26.49598 44 PHE B C 1
ATOM 3146 O O . PHE B 1 65 ? 22.45262 6.36829 25.21398 1.000 25.88950 44 PHE B O 1
ATOM 3154 N N . ASN B 1 66 ? 21.10698 7.30470 26.74775 1.000 27.66470 45 ASN B N 1
ATOM 3155 C CA A ASN B 1 66 ? 20.55148 6.03482 27.19711 0.547 26.54339 45 ASN B CA 1
ATOM 3156 C CA B ASN B 1 66 ? 20.52595 6.06174 27.22132 0.453 26.54760 45 ASN B CA 1
ATOM 3157 C C . ASN B 1 66 ? 19.40345 5.64252 26.27335 1.000 25.04925 45 ASN B C 1
ATOM 3158 O O . ASN B 1 66 ? 18.40473 6.36201 26.14516 1.000 22.76308 45 ASN B O 1
ATOM 3167 N N . ILE B 1 67 ? 19.55846 4.51538 25.58695 1.000 23.49238 46 ILE B N 1
ATOM 3168 C CA . ILE B 1 67 ? 18.53948 4.07778 24.63985 1.000 24.39192 46 ILE B CA 1
ATOM 3169 C C . ILE B 1 67 ? 17.99761 2.73014 25.08854 1.000 23.22667 46 ILE B C 1
ATOM 3170 O O . ILE B 1 67 ? 18.74485 1.87359 25.56848 1.000 22.82209 46 ILE B O 1
ATOM 3175 N N . SER B 1 68 ? 16.68724 2.55332 24.93347 1.000 24.47361 47 SER B N 1
ATOM 3176 C CA . SER B 1 68 ? 16.06123 1.28129 25.25311 1.000 21.55885 47 SER B CA 1
ATOM 3177 C C . SER B 1 68 ? 16.64119 0.17414 24.37925 1.000 21.62090 47 SER B C 1
ATOM 3178 O O . SER B 1 68 ? 16.88670 0.37057 23.18409 1.000 21.38366 47 SER B O 1
ATOM 3181 N N . ILE B 1 69 ? 16.85909 -1.00195 24.97796 1.000 20.96906 48 ILE B N 1
ATOM 3182 C CA . ILE B 1 69 ? 17.25163 -2.15501 24.17262 1.000 19.31635 48 ILE B CA 1
ATOM 3183 C C . ILE B 1 69 ? 16.16122 -2.54541 23.17658 1.000 22.22336 48 ILE B C 1
ATOM 3184 O O . ILE B 1 69 ? 16.44372 -3.26429 22.21568 1.000 19.31748 48 ILE B O 1
ATOM 3189 N N . ALA B 1 70 ? 14.92181 -2.07859 23.37677 1.000 20.50643 49 ALA B N 1
ATOM 3190 C CA . ALA B 1 70 ? 13.79478 -2.35982 22.48871 1.000 22.38018 49 ALA B CA 1
ATOM 3191 C C . ALA B 1 70 ? 13.37390 -1.14034 21.65765 1.000 22.60567 49 ALA B C 1
ATOM 3192 O O . ALA B 1 70 ? 12.24542 -1.10080 21.14884 1.000 22.58000 49 ALA B O 1
ATOM 3194 N N . ALA B 1 71 ? 14.25432 -0.14628 21.51225 1.000 20.82281 50 ALA B N 1
ATOM 3195 C CA . ALA B 1 71 ? 13.91647 1.07217 20.78266 1.000 18.05084 50 ALA B CA 1
ATOM 3196 C C . ALA B 1 71 ? 13.54977 0.77655 19.33431 1.000 18.58311 50 ALA B C 1
ATOM 3197 O O . ALA B 1 71 ? 14.19784 -0.01895 18.65869 1.000 17.48415 50 ALA B O 1
ATOM 3199 N N . SER B 1 72 ? 12.50602 1.44980 18.85983 1.000 20.39077 51 SER B N 1
ATOM 3200 C CA . SER B 1 72 ? 12.03517 1.27538 17.49152 1.000 19.34013 51 SER B CA 1
ATOM 3201 C C . SER B 1 72 ? 13.14016 1.53558 16.45679 1.000 18.66446 51 SER B C 1
ATOM 3202 O O . SER B 1 72 ? 13.19505 0.86118 15.41820 1.000 19.85534 51 SER B O 1
ATOM 3205 N N . ALA B 1 73 ? 14.04193 2.48886 16.71577 1.000 15.13702 52 ALA B N 1
ATOM 3206 C CA . ALA B 1 73 ? 15.12342 2.74013 15.75625 1.000 15.78862 52 ALA B CA 1
ATOM 3207 C C . ALA B 1 73 ? 16.02010 1.51593 15.56107 1.000 18.90699 52 ALA B C 1
ATOM 3208 O O . ALA B 1 73 ? 16.54745 1.29084 14.46035 1.000 16.52296 52 ALA B O 1
ATOM 3210 N N . LEU B 1 74 ? 16.24741 0.74292 16.62763 1.000 15.95333 53 LEU B N 1
ATOM 3211 C CA . LEU B 1 74 ? 17.18885 -0.36769 16.55799 1.000 16.74140 53 LEU B CA 1
ATOM 3212 C C . LEU B 1 74 ? 16.55928 -1.61021 15.94011 1.000 18.90916 53 LEU B C 1
ATOM 3213 O O . LEU B 1 74 ? 17.26921 -2.41872 15.32769 1.000 19.18082 53 LEU B O 1
ATOM 3218 N N . HIS B 1 75 ? 15.26155 -1.82375 16.14694 1.000 16.06698 54 HIS B N 1
ATOM 3219 C CA . HIS B 1 75 ? 14.62422 -3.03082 15.63513 1.000 17.21533 54 HIS B CA 1
ATOM 3220 C C . HIS B 1 75 ? 13.93655 -2.83415 14.29905 1.000 19.02621 54 HIS B C 1
ATOM 3221 O O . HIS B 1 75 ? 14.08040 -3.68581 13.41305 1.000 16.22170 54 HIS B O 1
ATOM 3228 N N . TYR B 1 76 ? 13.20946 -1.72521 14.12810 1.000 14.23700 55 TYR B N 1
ATOM 3229 C CA . TYR B 1 76 ? 12.32974 -1.55628 12.97802 1.000 17.51443 55 TYR B CA 1
ATOM 3230 C C . TYR B 1 76 ? 12.66548 -0.33060 12.12690 1.000 17.37513 55 TYR B C 1
ATOM 3231 O O . TYR B 1 76 ? 11.83303 0.07796 11.31723 1.000 17.14104 55 TYR B O 1
ATOM 3240 N N . GLY B 1 77 ? 13.84292 0.27533 12.30530 1.000 15.57199 56 GLY B N 1
ATOM 3241 C CA . GLY B 1 77 ? 14.41523 1.18096 11.31976 1.000 17.44979 56 GLY B CA 1
ATOM 3242 C C . GLY B 1 77 ? 13.85144 2.59315 11.23511 1.000 18.48221 56 GLY B C 1
ATOM 3243 O O . GLY B 1 77 ? 14.11590 3.29287 10.25073 1.000 19.55128 56 GLY B O 1
ATOM 3244 N N . GLN B 1 78 ? 13.10731 3.05270 12.22765 1.000 15.17515 57 GLN B N 1
ATOM 3245 C CA . GLN B 1 78 ? 12.59100 4.42608 12.19192 1.000 20.93097 57 GLN B CA 1
ATOM 3246 C C . GLN B 1 78 ? 13.73360 5.35764 12.58224 1.000 18.64119 57 GLN B C 1
ATOM 3247 O O . GLN B 1 78 ? 13.92554 5.69070 13.75523 1.000 15.81523 57 GLN B O 1
ATOM 3253 N N . ALA B 1 79 ? 14.51327 5.75818 11.57466 1.000 17.84688 58 ALA B N 1
ATOM 3254 C CA . ALA B 1 79 ? 15.72119 6.56088 11.76344 1.000 17.22425 58 ALA B CA 1
ATOM 3255 C C . ALA B 1 79 ? 16.01102 7.27388 10.45016 1.000 18.23239 58 ALA B C 1
ATOM 3256 O O . ALA B 1 79 ? 16.13977 6.61160 9.41556 1.000 18.22977 58 ALA B O 1
ATOM 3258 N N . VAL B 1 80 ? 16.05471 8.61522 10.47843 1.000 15.65591 59 VAL B N 1
ATOM 3259 C CA . VAL B 1 80 ? 16.37105 9.43058 9.31231 1.000 14.98995 59 VAL B CA 1
ATOM 3260 C C . VAL B 1 80 ? 17.33438 10.52173 9.75673 1.000 17.59291 59 VAL B C 1
ATOM 3261 O O . VAL B 1 80 ? 17.41093 10.87103 10.93129 1.000 15.24008 59 VAL B O 1
ATOM 3265 N N . PHE B 1 81 ? 18.06991 11.07673 8.80261 1.000 15.50230 60 PHE B N 1
ATOM 3266 C CA . PHE B 1 81 ? 19.08829 12.04470 9.16526 1.000 15.95272 60 PHE B CA 1
ATOM 3267 C C . PHE B 1 81 ? 19.18211 13.08258 8.06181 1.000 17.82783 60 PHE B C 1
ATOM 3268 O O . PHE B 1 81 ? 18.59581 12.93360 6.98177 1.000 14.72890 60 PHE B O 1
ATOM 3276 N N . GLU B 1 82 ? 19.93263 14.14439 8.35247 1.000 16.31955 61 GLU B N 1
ATOM 3277 C CA . GLU B 1 82 ? 20.21466 15.19510 7.38991 1.000 16.90361 61 GLU B CA 1
ATOM 3278 C C . GLU B 1 82 ? 21.70214 15.50302 7.41229 1.000 18.12854 61 GLU B C 1
ATOM 3279 O O . GLU B 1 82 ? 22.45450 14.98898 8.24192 1.000 19.37823 61 GLU B O 1
ATOM 3285 N N . GLY B 1 83 ? 22.11457 16.36148 6.48887 1.000 17.13570 62 GLY B N 1
ATOM 3286 C CA . GLY B 1 83 ? 23.48236 16.80785 6.40940 1.000 18.14657 62 GLY B CA 1
ATOM 3287 C C . GLY B 1 83 ? 23.55146 18.17228 5.76465 1.000 18.60754 62 GLY B C 1
ATOM 3288 O O . GLY B 1 83 ? 23.02833 18.37941 4.66728 1.000 18.75907 62 GLY B O 1
ATOM 3289 N N . LEU B 1 84 ? 24.14820 19.12786 6.45881 1.000 17.25173 63 LEU B N 1
ATOM 3290 C CA . LEU B 1 84 ? 24.36233 20.45519 5.90578 1.000 16.47517 63 LEU B CA 1
ATOM 3291 C C . LEU B 1 84 ? 25.63148 20.99218 6.53478 1.000 19.02417 63 LEU B C 1
ATOM 3292 O O . LEU B 1 84 ? 26.18789 20.38832 7.45674 1.000 17.35921 63 LEU B O 1
ATOM 3297 N N . LYS B 1 85 ? 26.10763 22.12014 6.01018 1.000 22.69257 64 LYS B N 1
ATOM 3298 C CA . LYS B 1 85 ? 27.38185 22.68453 6.42858 1.000 19.52306 64 LYS B CA 1
ATOM 3299 C C . LYS B 1 85 ? 27.22065 24.11299 6.92568 1.000 20.29359 64 LYS B C 1
ATOM 3300 O O . LYS B 1 85 ? 26.36640 24.86637 6.45832 1.000 19.06027 64 LYS B O 1
ATOM 3306 N N . VAL B 1 86 ? 28.05009 24.45043 7.90315 1.000 20.45681 65 VAL B N 1
ATOM 3307 C CA . VAL B 1 86 ? 28.14614 25.78188 8.47313 1.000 19.68896 65 VAL B CA 1
ATOM 3308 C C . VAL B 1 86 ? 29.54606 26.30742 8.20341 1.000 21.44704 65 VAL B C 1
ATOM 3309 O O . VAL B 1 86 ? 30.52716 25.56786 8.32549 1.000 18.91572 65 VAL B O 1
ATOM 3313 N N . PHE B 1 87 ? 29.63954 27.58236 7.83181 1.000 21.38749 66 PHE B N 1
ATOM 3314 C CA . PHE B 1 87 ? 30.89991 28.15923 7.40171 1.000 23.22551 66 PHE B CA 1
ATOM 3315 C C . PHE B 1 87 ? 31.19666 29.43695 8.17954 1.000 21.83793 66 PHE B C 1
ATOM 3316 O O . PHE B 1 87 ? 30.29840 30.24280 8.45567 1.000 21.43152 66 PHE B O 1
ATOM 3324 N N . ARG B 1 88 ? 32.46490 29.62555 8.50698 1.000 22.35916 67 ARG B N 1
ATOM 3325 C CA . ARG B 1 88 ? 32.96891 30.93339 8.90254 1.000 25.65084 67 ARG B CA 1
ATOM 3326 C C . ARG B 1 88 ? 33.32601 31.68606 7.62900 1.000 27.33773 67 ARG B C 1
ATOM 3327 O O . ARG B 1 88 ? 34.20171 31.24965 6.87245 1.000 25.40776 67 ARG B O 1
ATOM 3335 N N . THR B 1 89 ? 32.65243 32.81054 7.39612 1.000 27.97316 68 THR B N 1
ATOM 3336 C CA . THR B 1 89 ? 32.74936 33.53480 6.13962 1.000 27.30389 68 THR B CA 1
ATOM 3337 C C . THR B 1 89 ? 33.90786 34.52542 6.14296 1.000 31.29083 68 THR B C 1
ATOM 3338 O O . THR B 1 89 ? 34.60449 34.73227 7.14447 1.000 27.87839 68 THR B O 1
ATOM 3342 N N . VAL B 1 90 ? 34.09229 35.15863 4.98168 1.000 30.94064 69 VAL B N 1
ATOM 3343 C CA . VAL B 1 90 ? 35.21497 36.05927 4.75918 1.000 32.51483 69 VAL B CA 1
ATOM 3344 C C . VAL B 1 90 ? 35.14614 37.28721 5.66616 1.000 32.57559 69 VAL B C 1
ATOM 3345 O O . VAL B 1 90 ? 36.18436 37.81220 6.07845 1.000 31.51240 69 VAL B O 1
ATOM 3349 N N . ASP B 1 91 ? 33.94398 37.77482 5.98908 1.000 32.31234 70 ASP B N 1
ATOM 3350 C CA . ASP B 1 91 ? 33.81103 38.95749 6.83779 1.000 31.65000 70 ASP B CA 1
ATOM 3351 C C . ASP B 1 91 ? 33.59780 38.61415 8.31145 1.000 30.26750 70 ASP B C 1
ATOM 3352 O O . ASP B 1 91 ? 33.21176 39.48902 9.08741 1.000 30.88459 70 ASP B O 1
ATOM 3357 N N . GLY B 1 92 ? 33.87323 37.37375 8.71694 1.000 30.81025 71 GLY B N 1
ATOM 3358 C CA . GLY B 1 92 ? 33.81906 36.97192 10.11387 1.000 28.88227 71 GLY B CA 1
ATOM 3359 C C . GLY B 1 92 ? 32.47895 36.45712 10.60043 1.000 29.93329 71 GLY B C 1
ATOM 3360 O O . GLY B 1 92 ? 32.38635 35.98966 11.74411 1.000 28.93438 71 GLY B O 1
ATOM 3361 N N . ARG B 1 93 ? 31.43778 36.50560 9.78192 1.000 28.38009 72 ARG B N 1
ATOM 3362 C CA . ARG B 1 93 ? 30.17801 35.97223 10.25714 1.000 27.37655 72 ARG B CA 1
ATOM 3363 C C . ARG B 1 93 ? 30.14445 34.45072 10.09531 1.000 31.93719 72 ARG B C 1
ATOM 3364 O O . ARG B 1 93 ? 31.05122 33.82121 9.53011 1.000 27.97485 72 ARG B O 1
ATOM 3372 N N . VAL B 1 94 ? 29.07645 33.85720 10.61535 1.000 27.82876 73 VAL B N 1
ATOM 3373 C CA . VAL B 1 94 ? 28.85120 32.42464 10.53576 1.000 24.75319 73 VAL B CA 1
ATOM 3374 C C . VAL B 1 94 ? 27.51443 32.18654 9.84229 1.000 24.88950 73 VAL B C 1
ATOM 3375 O O . VAL B 1 94 ? 26.50596 32.81287 10.19293 1.000 24.46106 73 VAL B O 1
ATOM 3379 N N . ALA B 1 95 ? 27.50861 31.29706 8.84913 1.000 21.91146 74 ALA B N 1
ATOM 3380 C CA . ALA B 1 95 ? 26.28219 31.02285 8.11615 1.000 23.46533 74 ALA B CA 1
ATOM 3381 C C . ALA B 1 95 ? 26.11023 29.53391 7.86767 1.000 22.13212 74 ALA B C 1
ATOM 3382 O O . ALA B 1 95 ? 27.08247 28.81699 7.60241 1.000 22.87387 74 ALA B O 1
ATOM 3384 N N . ALA B 1 96 ? 24.85991 29.08388 7.94547 1.000 21.18344 75 ALA B N 1
ATOM 3385 C CA . ALA B 1 96 ? 24.46914 27.77494 7.43822 1.000 18.25140 75 ALA B CA 1
ATOM 3386 C C . ALA B 1 96 ? 23.96086 27.91753 6.00683 1.000 19.66970 75 ALA B C 1
ATOM 3387 O O . ALA B 1 96 ? 23.30513 28.90445 5.66473 1.000 21.96619 75 ALA B O 1
ATOM 3389 N N . PHE B 1 97 ? 24.27576 26.93635 5.16748 1.000 18.74825 76 PHE B N 1
ATOM 3390 C CA . PHE B 1 97 ? 23.91856 26.98753 3.75581 1.000 18.07749 76 PHE B CA 1
ATOM 3391 C C . PHE B 1 97 ? 22.58123 26.29056 3.54978 1.000 16.99365 76 PHE B C 1
ATOM 3392 O O . PHE B 1 97 ? 22.48534 25.07494 3.69871 1.000 16.17586 76 PHE B O 1
ATOM 3400 N N . ARG B 1 98 ? 21.55165 27.07604 3.21983 1.000 17.10561 77 ARG B N 1
ATOM 3401 C CA . ARG B 1 98 ? 20.22141 26.58081 2.88673 1.000 18.20227 77 ARG B CA 1
ATOM 3402 C C . ARG B 1 98 ? 19.60477 25.64062 3.92743 1.000 19.06420 77 ARG B C 1
ATOM 3403 O O . ARG B 1 98 ? 19.01716 24.61745 3.56517 1.000 16.45835 77 ARG B O 1
ATOM 3411 N N . PRO B 1 99 ? 19.68185 25.97323 5.22725 1.000 18.50581 78 PRO B N 1
ATOM 3412 C CA . PRO B 1 99 ? 19.20543 25.00854 6.23248 1.000 17.17279 78 PRO B CA 1
ATOM 3413 C C . PRO B 1 99 ? 17.70394 24.74660 6.18775 1.000 15.86472 78 PRO B C 1
ATOM 3414 O O . PRO B 1 99 ? 17.28659 23.64593 6.56243 1.000 14.94364 78 PRO B O 1
ATOM 3418 N N . VAL B 1 100 ? 16.88401 25.69542 5.71296 1.000 19.33814 79 VAL B N 1
ATOM 3419 C CA . VAL B 1 100 ? 15.44193 25.45477 5.57987 1.000 17.43669 79 VAL B CA 1
ATOM 3420 C C . VAL B 1 100 ? 15.17468 24.31072 4.59854 1.000 18.01784 79 VAL B C 1
ATOM 3421 O O . VAL B 1 100 ? 14.20430 23.56128 4.75623 1.000 21.34732 79 VAL B O 1
ATOM 3425 N N . GLU B 1 101 ? 16.01064 24.15992 3.56871 1.000 17.99864 80 GLU B N 1
ATOM 3426 C CA . GLU B 1 101 ? 15.87109 23.01111 2.67277 1.000 20.02720 80 GLU B CA 1
ATOM 3427 C C . GLU B 1 101 ? 16.04395 21.69697 3.42911 1.000 18.37892 80 GLU B C 1
ATOM 3428 O O . GLU B 1 101 ? 15.30882 20.72730 3.19177 1.000 17.29635 80 GLU B O 1
ATOM 3434 N N . ASN B 1 102 ? 17.01736 21.64145 4.33654 1.000 18.14840 81 ASN B N 1
ATOM 3435 C CA . ASN B 1 102 ? 17.20892 20.43609 5.14931 1.000 19.09663 81 ASN B CA 1
ATOM 3436 C C . ASN B 1 102 ? 16.04846 20.20958 6.11017 1.000 16.86177 81 ASN B C 1
ATOM 3437 O O . ASN B 1 102 ? 15.64510 19.06289 6.35095 1.000 17.39119 81 ASN B O 1
ATOM 3442 N N . ALA B 1 103 ? 15.53331 21.27790 6.70590 1.000 16.31561 82 ALA B N 1
ATOM 3443 C CA . ALA B 1 103 ? 14.41690 21.12065 7.63059 1.000 15.83046 82 ALA B CA 1
ATOM 3444 C C . ALA B 1 103 ? 13.20200 20.52321 6.92823 1.000 18.19347 82 ALA B C 1
ATOM 3445 O O . ALA B 1 103 ? 12.54424 19.61857 7.46466 1.000 16.76410 82 ALA B O 1
ATOM 3447 N N . ARG B 1 104 ? 12.91965 20.98335 5.70279 1.000 15.94627 83 ARG B N 1
ATOM 3448 C CA . ARG B 1 104 ? 11.76570 20.48904 4.95482 1.000 18.70028 83 ARG B CA 1
ATOM 3449 C C . ARG B 1 104 ? 11.97533 19.05757 4.48601 1.000 18.04023 83 ARG B C 1
ATOM 3450 O O . ARG B 1 104 ? 11.03090 18.25651 4.47573 1.000 18.65681 83 ARG B O 1
ATOM 3458 N N . ARG B 1 105 ? 13.19467 18.71930 4.06954 1.000 16.91872 84 ARG B N 1
ATOM 3459 C CA . ARG B 1 105 ? 13.45720 17.34104 3.66717 1.000 19.31564 84 ARG B CA 1
ATOM 3460 C C . ARG B 1 105 ? 13.43687 16.39630 4.86882 1.000 16.37064 84 ARG B C 1
ATOM 3461 O O . ARG B 1 105 ? 13.02692 15.23453 4.74409 1.000 17.14654 84 ARG B O 1
ATOM 3469 N N . LEU B 1 106 ? 13.92284 16.85951 6.02741 1.000 18.56198 85 LEU B N 1
ATOM 3470 C CA . LEU B 1 106 ? 13.83722 16.05085 7.24405 1.000 16.94560 85 LEU B CA 1
ATOM 3471 C C . LEU B 1 106 ? 12.38885 15.67589 7.52859 1.000 16.87326 85 LEU B C 1
ATOM 3472 O O . LEU B 1 106 ? 12.06207 14.49751 7.72468 1.000 16.44925 85 LEU B O 1
ATOM 3477 N N . ILE B 1 107 ? 11.49343 16.66246 7.46613 1.000 16.70737 86 ILE B N 1
ATOM 3478 C CA . ILE B 1 107 ? 10.07253 16.38662 7.65776 1.000 20.12137 86 ILE B CA 1
ATOM 3479 C C . ILE B 1 107 ? 9.56386 15.38351 6.61873 1.000 18.81760 86 ILE B C 1
ATOM 3480 O O . ILE B 1 107 ? 8.84373 14.43789 6.95789 1.000 16.92111 86 ILE B O 1
ATOM 3485 N N . SER B 1 108 ? 9.95964 15.55165 5.34812 1.000 17.69721 87 SER B N 1
ATOM 3486 C CA . SER B 1 108 ? 9.53483 14.62512 4.29994 1.000 18.15404 87 SER B CA 1
ATOM 3487 C C . SER B 1 108 ? 10.05234 13.20802 4.54364 1.000 17.55246 87 SER B C 1
ATOM 3488 O O . SER B 1 108 ? 9.32113 12.23234 4.33332 1.000 14.71661 87 SER B O 1
ATOM 3491 N N . SER B 1 109 ? 11.31687 13.06890 4.96634 1.000 17.15663 88 SER B N 1
ATOM 3492 C CA . SER B 1 109 ? 11.85243 11.73893 5.25703 1.000 16.40526 88 SER B CA 1
ATOM 3493 C C . SER B 1 109 ? 11.12264 11.11705 6.44727 1.000 18.66735 88 SER B C 1
ATOM 3494 O O . SER B 1 109 ? 10.75006 9.94070 6.40546 1.000 15.33813 88 SER B O 1
ATOM 3497 N N . CYS B 1 110 ? 10.87303 11.91153 7.49594 1.000 16.11479 89 CYS B N 1
ATOM 3498 C CA . CYS B 1 110 ? 10.10495 11.43190 8.64825 1.000 18.84364 89 CYS B CA 1
ATOM 3499 C C . CYS B 1 110 ? 8.70881 10.97447 8.23787 1.000 19.18653 89 CYS B C 1
ATOM 3500 O O . CYS B 1 110 ? 8.24081 9.90755 8.66381 1.000 17.60778 89 CYS B O 1
ATOM 3503 N N . ASP B 1 111 ? 8.01613 11.79133 7.44038 1.000 16.79018 90 ASP B N 1
ATOM 3504 C CA . ASP B 1 111 ? 6.68419 11.41274 6.97468 1.000 20.31705 90 ASP B CA 1
ATOM 3505 C C . ASP B 1 111 ? 6.70367 10.05933 6.26805 1.000 17.97177 90 ASP B C 1
ATOM 3506 O O . ASP B 1 111 ? 5.81249 9.22684 6.48134 1.000 18.20940 90 ASP B O 1
ATOM 3511 N N . GLY B 1 112 ? 7.71196 9.82478 5.42263 1.000 18.32116 91 GLY B N 1
ATOM 3512 C CA . GLY B 1 112 ? 7.78602 8.59545 4.65319 1.000 18.46797 91 GLY B CA 1
ATOM 3513 C C . GLY B 1 112 ? 7.93679 7.33543 5.48011 1.000 20.91281 91 GLY B C 1
ATOM 3514 O O . GLY B 1 112 ? 7.58770 6.24375 4.99770 1.000 18.15366 91 GLY B O 1
ATOM 3515 N N . LEU B 1 113 ? 8.45282 7.45725 6.70835 1.000 14.18469 92 LEU B N 1
ATOM 3516 C CA . LEU B 1 113 ? 8.60324 6.34065 7.63815 1.000 15.44112 92 LEU B CA 1
ATOM 3517 C C . LEU B 1 113 ? 7.65427 6.45806 8.81837 1.000 17.76773 92 LEU B C 1
ATOM 3518 O O . LEU B 1 113 ? 7.87117 5.80748 9.84238 1.000 18.39852 92 LEU B O 1
ATOM 3523 N N . CYS B 1 114 ? 6.62195 7.30328 8.69611 1.000 17.32136 93 CYS B N 1
ATOM 3524 C CA . CYS B 1 114 ? 5.57746 7.45094 9.70263 1.000 19.08328 93 CYS B CA 1
ATOM 3525 C C . CYS B 1 114 ? 6.17483 7.86134 11.04941 1.000 20.54599 93 CYS B C 1
ATOM 3526 O O . CYS B 1 114 ? 5.79233 7.34316 12.10346 1.000 18.38874 93 CYS B O 1
ATOM 3529 N N . MET B 1 115 ? 7.13284 8.79138 11.00975 1.000 19.96362 94 MET B N 1
ATOM 3530 C CA . MET B 1 115 ? 7.79060 9.30997 12.20371 1.000 19.15151 94 MET B CA 1
ATOM 3531 C C . MET B 1 115 ? 7.39346 10.76750 12.42543 1.000 17.91276 94 MET B C 1
ATOM 3532 O O . MET B 1 115 ? 7.11474 11.49870 11.47222 1.000 16.22482 94 MET B O 1
ATOM 3537 N N . GLU B 1 116 ? 7.38352 11.18716 13.69467 1.000 17.87822 95 GLU B N 1
ATOM 3538 C CA . GLU B 1 116 ? 7.25901 12.60870 14.01390 1.000 20.52538 95 GLU B CA 1
ATOM 3539 C C . GLU B 1 116 ? 8.53940 13.36360 13.66003 1.000 19.39486 95 GLU B C 1
ATOM 3540 O O . GLU B 1 116 ? 9.64346 12.80559 13.64530 1.000 17.90818 95 GLU B O 1
ATOM 3546 N N . SER B 1 117 ? 8.38702 14.65711 13.40871 1.000 16.90097 96 SER B N 1
ATOM 3547 C CA . SER B 1 117 ? 9.48658 15.48955 12.96004 1.000 17.13155 96 SER B CA 1
ATOM 3548 C C . SER B 1 117 ? 9.41670 16.85779 13.62094 1.000 17.65158 96 SER B C 1
ATOM 3549 O O . SER B 1 117 ? 8.32247 17.36779 13.87508 1.000 18.64964 96 SER B O 1
ATOM 3552 N N . PRO B 1 118 ? 10.56578 17.48420 13.88377 1.000 16.98902 97 PRO B N 1
ATOM 3553 C CA . PRO B 1 118 ? 10.55916 18.87121 14.35807 1.000 16.82836 97 PRO B CA 1
ATOM 3554 C C . PRO B 1 118 ? 10.05801 19.79325 13.26158 1.000 19.14464 97 PRO B C 1
ATOM 3555 O O . PRO B 1 118 ? 10.26452 19.52977 12.08210 1.000 14.25325 97 PRO B O 1
ATOM 3559 N N . SER B 1 119 ? 9.40068 20.88621 13.65611 1.000 18.00400 98 SER B N 1
ATOM 3560 C CA . SER B 1 119 ? 9.00733 21.89046 12.67224 1.000 18.74129 98 SER B CA 1
ATOM 3561 C C . SER B 1 119 ? 10.24209 22.59955 12.11624 1.000 16.78276 98 SER B C 1
ATOM 3562 O O . SER B 1 119 ? 11.34176 22.47217 12.65248 1.000 18.62212 98 SER B O 1
ATOM 3565 N N . GLU B 1 120 ? 10.06105 23.34060 11.00614 1.000 19.37471 99 GLU B N 1
ATOM 3566 C CA . GLU B 1 120 ? 11.16867 24.12903 10.45274 1.000 20.45159 99 GLU B CA 1
ATOM 3567 C C . GLU B 1 120 ? 11.76450 25.05194 11.50258 1.000 19.29960 99 GLU B C 1
ATOM 3568 O O . GLU B 1 120 ? 12.99055 25.18040 11.61313 1.000 20.20986 99 GLU B O 1
ATOM 3574 N N . GLN B 1 121 ? 10.90721 25.73014 12.26531 1.000 19.94875 100 GLN B N 1
ATOM 3575 C CA . GLN B 1 121 ? 11.42207 26.70050 13.22433 1.000 21.54336 100 GLN B CA 1
ATOM 3576 C C . GLN B 1 121 ? 12.19478 26.01779 14.34147 1.000 17.98919 100 GLN B C 1
ATOM 3577 O O . GLN B 1 121 ? 13.23497 26.52847 14.77169 1.000 19.64141 100 GLN B O 1
ATOM 3583 N N . LEU B 1 122 ? 11.69519 24.87388 14.83552 1.000 19.57758 101 LEU B N 1
ATOM 3584 C CA . LEU B 1 122 ? 12.42593 24.10362 15.84858 1.000 17.81865 101 LEU B CA 1
ATOM 3585 C C . LEU B 1 122 ? 13.77108 23.62954 15.31543 1.000 16.25070 101 LEU B C 1
ATOM 3586 O O . LEU B 1 122 ? 14.78089 23.65152 16.02847 1.000 18.09767 101 LEU B O 1
ATOM 3591 N N . PHE B 1 123 ? 13.79454 23.16847 14.06920 1.000 16.04629 102 PHE B N 1
ATOM 3592 C CA . PHE B 1 123 ? 15.04899 22.78754 13.43679 1.000 14.72325 102 PHE B CA 1
ATOM 3593 C C . PHE B 1 123 ? 16.01621 23.97114 13.41508 1.000 16.73274 102 PHE B C 1
ATOM 3594 O O . PHE B 1 123 ? 17.19702 23.83279 13.74714 1.000 14.25013 102 PHE B O 1
ATOM 3602 N N . LEU B 1 124 ? 15.53593 25.14242 12.98890 1.000 15.76921 103 LEU B N 1
ATOM 3603 C CA . LEU B 1 124 ? 16.40936 26.31451 12.92930 1.000 17.45027 103 LEU B CA 1
ATOM 3604 C C . LEU B 1 124 ? 16.82616 26.77786 14.32302 1.000 19.31047 103 LEU B C 1
ATOM 3605 O O . LEU B 1 124 ? 17.96157 27.22706 14.51715 1.000 17.83638 103 LEU B O 1
ATOM 3610 N N . ASN B 1 125 ? 15.92973 26.66584 15.30726 1.000 18.48121 104 ASN B N 1
ATOM 3611 C CA . ASN B 1 125 ? 16.31546 26.95598 16.68562 1.000 22.25750 104 ASN B CA 1
ATOM 3612 C C . ASN B 1 125 ? 17.39240 25.98859 17.15133 1.000 19.65050 104 ASN B C 1
ATOM 3613 O O . ASN B 1 125 ? 18.36914 26.39657 17.78817 1.000 17.48924 104 ASN B O 1
ATOM 3618 N N . ALA B 1 126 ? 17.23743 24.70154 16.83447 1.000 17.82627 105 ALA B N 1
ATOM 3619 C CA . ALA B 1 126 ? 18.25926 23.73757 17.22913 1.000 16.57057 105 ALA B CA 1
ATOM 3620 C C . ALA B 1 126 ? 19.59330 24.06770 16.58184 1.000 15.48704 105 ALA B C 1
ATOM 3621 O O . ALA B 1 126 ? 20.63725 24.03561 17.24166 1.000 16.67885 105 ALA B O 1
ATOM 3623 N N . LEU B 1 127 ? 19.56462 24.44195 15.29947 1.000 15.65748 106 LEU B N 1
ATOM 3624 C CA . LEU B 1 127 ? 20.77965 24.76344 14.55738 1.000 16.25413 106 LEU B CA 1
ATOM 3625 C C . LEU B 1 127 ? 21.52937 25.94440 15.16680 1.000 16.85778 106 LEU B C 1
ATOM 3626 O O . LEU B 1 127 ? 22.73861 25.86524 15.41522 1.000 18.17553 106 LEU B O 1
ATOM 3631 N N . ALA B 1 128 ? 20.83595 27.05773 15.40630 1.000 16.35154 107 ALA B N 1
ATOM 3632 C CA . ALA B 1 128 ? 21.51404 28.21658 15.97834 1.000 17.34431 107 ALA B CA 1
ATOM 3633 C C . ALA B 1 128 ? 22.13162 27.87789 17.33651 1.000 17.52492 107 ALA B C 1
ATOM 3634 O O . ALA B 1 128 ? 23.22467 28.34516 17.66196 1.000 18.17240 107 ALA B O 1
ATOM 3636 N N . MET B 1 129 ? 21.43762 27.06877 18.13820 1.000 17.06955 108 MET B N 1
ATOM 3637 C CA . MET B 1 129 ? 21.88731 26.75346 19.49764 1.000 19.87762 108 MET B CA 1
ATOM 3638 C C . MET B 1 129 ? 23.16853 25.91267 19.48969 1.000 19.55280 108 MET B C 1
ATOM 3639 O O . MET B 1 129 ? 24.13144 26.20874 20.21365 1.000 19.46207 108 MET B O 1
ATOM 3644 N N . VAL B 1 130 ? 23.20215 24.86231 18.66377 1.000 18.02097 109 VAL B N 1
ATOM 3645 C CA . VAL B 1 130 ? 24.36667 23.98085 18.61804 1.000 17.70496 109 VAL B CA 1
ATOM 3646 C C . VAL B 1 130 ? 25.52979 24.68626 17.92736 1.000 19.94107 109 VAL B C 1
ATOM 3647 O O . VAL B 1 130 ? 26.69929 24.46199 18.26734 1.000 20.86299 109 VAL B O 1
ATOM 3651 N N . VAL B 1 131 ? 25.24266 25.54363 16.94950 1.000 18.02818 110 VAL B N 1
ATOM 3652 C CA . VAL B 1 131 ? 26.32460 26.23720 16.25954 1.000 20.69896 110 VAL B CA 1
ATOM 3653 C C . VAL B 1 131 ? 27.00144 27.22579 17.20168 1.000 21.11222 110 VAL B C 1
ATOM 3654 O O . VAL B 1 131 ? 28.23190 27.26432 17.30274 1.000 20.90725 110 VAL B O 1
ATOM 3658 N N . ARG B 1 132 ? 26.21136 28.00504 17.94810 1.000 24.08845 111 ARG B N 1
ATOM 3659 C CA . ARG B 1 132 ? 26.81480 28.95852 18.87340 1.000 23.65707 111 ARG B CA 1
ATOM 3660 C C . ARG B 1 132 ? 27.59835 28.24411 19.96302 1.000 23.37348 111 ARG B C 1
ATOM 3661 O O . ARG B 1 132 ? 28.71359 28.65349 20.30635 1.000 21.21787 111 ARG B O 1
ATOM 3669 N N . ASP B 1 133 ? 27.05422 27.14038 20.47869 1.000 24.71844 112 ASP B N 1
ATOM 3670 C CA . ASP B 1 133 ? 27.71456 26.44242 21.57353 1.000 24.64339 112 ASP B CA 1
ATOM 3671 C C . ASP B 1 133 ? 29.02069 25.80569 21.12563 1.000 22.90964 112 ASP B C 1
ATOM 3672 O O . ASP B 1 133 ? 29.97611 25.75600 21.90385 1.000 22.23489 112 ASP B O 1
ATOM 3677 N N . ASN B 1 134 ? 29.12706 25.44237 19.84685 1.000 21.79055 113 ASN B N 1
ATOM 3678 C CA . ASN B 1 134 ? 30.31247 24.77778 19.31881 1.000 22.51995 113 ASN B CA 1
ATOM 3679 C C . ASN B 1 134 ? 31.11452 25.68951 18.40424 1.000 24.13033 113 ASN B C 1
ATOM 3680 O O . ASN B 1 134 ? 31.89308 25.20344 17.57463 1.000 25.72280 113 ASN B O 1
ATOM 3685 N N . VAL B 1 135 ? 30.96890 27.00401 18.58133 1.000 22.17177 114 VAL B N 1
ATOM 3686 C CA . VAL B 1 135 ? 31.55588 27.97082 17.66014 1.000 24.80090 114 VAL B CA 1
ATOM 3687 C C . VAL B 1 135 ? 33.05895 27.76472 17.53802 1.000 28.37629 114 VAL B C 1
ATOM 3688 O O . VAL B 1 135 ? 33.62963 27.95301 16.45412 1.000 25.80491 114 VAL B O 1
ATOM 3692 N N . ASP B 1 136 ? 33.72453 27.36209 18.63071 1.000 25.89126 115 ASP B N 1
ATOM 3693 C CA . ASP B 1 136 ? 35.17419 27.19566 18.60239 1.000 25.08114 115 ASP B CA 1
ATOM 3694 C C . ASP B 1 136 ? 35.61320 26.04599 17.70826 1.000 25.46573 115 ASP B C 1
ATOM 3695 O O . ASP B 1 136 ? 36.80886 25.92670 17.43278 1.000 29.35605 115 ASP B O 1
ATOM 3700 N N . TYR B 1 137 ? 34.68539 25.23178 17.21561 1.000 25.18452 116 TYR B N 1
ATOM 3701 C CA . TYR B 1 137 ? 35.01254 24.13268 16.31607 1.000 24.28829 116 TYR B CA 1
ATOM 3702 C C . TYR B 1 137 ? 34.78825 24.47076 14.84684 1.000 27.03628 116 TYR B C 1
ATOM 3703 O O . TYR B 1 137 ? 35.00765 23.60461 13.98448 1.000 26.30037 116 TYR B O 1
ATOM 3712 N N . ILE B 1 138 ? 34.29415 25.66557 14.54012 1.000 23.96360 117 ILE B N 1
ATOM 3713 C CA . ILE B 1 138 ? 34.10548 26.06741 13.14645 1.000 24.37591 117 ILE B CA 1
ATOM 3714 C C . ILE B 1 138 ? 35.48630 26.37578 12.58439 1.000 25.72159 117 ILE B C 1
ATOM 3715 O O . ILE B 1 138 ? 36.15860 27.28942 13.08592 1.000 25.51943 117 ILE B O 1
ATOM 3720 N N . PRO B 1 139 ? 35.94553 25.66904 11.55445 1.000 27.11059 118 PRO B N 1
ATOM 3721 C CA . PRO B 1 139 ? 37.28456 25.95014 10.99520 1.000 27.78017 118 PRO B CA 1
ATOM 3722 C C . PRO B 1 139 ? 37.37868 27.38463 10.50309 1.000 27.50188 118 PRO B C 1
ATOM 3723 O O . PRO B 1 139 ? 36.46324 27.89311 9.83501 1.000 28.64550 118 PRO B O 1
ATOM 3727 N N . PRO B 1 140 ? 38.46667 28.07712 10.82607 1.000 29.33300 119 PRO B N 1
ATOM 3728 C CA . PRO B 1 140 ? 38.54395 29.51676 10.53782 1.000 30.03636 119 PRO B CA 1
ATOM 3729 C C . PRO B 1 140 ? 38.69855 29.82437 9.04884 1.000 34.71368 119 PRO B C 1
ATOM 3730 O O . PRO B 1 140 ? 39.13648 28.99397 8.24928 1.000 29.43058 119 PRO B O 1
ATOM 3734 N N . TYR B 1 141 ? 38.35097 31.06420 8.68671 1.000 30.68016 120 TYR B N 1
ATOM 3735 C CA . TYR B 1 141 ? 38.40630 31.46188 7.28516 1.000 34.26611 120 TYR B CA 1
ATOM 3736 C C . TYR B 1 141 ? 39.83519 31.37345 6.76948 1.000 35.33157 120 TYR B C 1
ATOM 3737 O O . TYR B 1 141 ? 40.78041 31.77110 7.45238 1.000 41.28638 120 TYR B O 1
ATOM 3746 N N . GLY B 1 142 ? 39.99457 30.82193 5.56658 1.000 31.49012 121 GLY B N 1
ATOM 3747 C CA . GLY B 1 142 ? 41.30319 30.54137 5.02139 1.000 34.76525 121 GLY B CA 1
ATOM 3748 C C . GLY B 1 142 ? 41.68605 29.07664 5.06622 1.000 35.20722 121 GLY B C 1
ATOM 3749 O O . GLY B 1 142 ? 42.65408 28.67615 4.40164 1.000 36.89512 121 GLY B O 1
ATOM 3750 N N . THR B 1 143 ? 40.98755 28.28446 5.87822 1.000 29.34348 122 THR B N 1
ATOM 3751 C CA . THR B 1 143 ? 41.25603 26.86037 5.97266 1.000 32.61882 122 THR B CA 1
ATOM 3752 C C . THR B 1 143 ? 40.54244 26.04245 4.89791 1.000 34.29279 122 THR B C 1
ATOM 3753 O O . THR B 1 143 ? 40.97003 24.91977 4.60938 1.000 34.76367 122 THR B O 1
ATOM 3757 N N . GLY B 1 144 ? 39.47451 26.56982 4.29803 1.000 29.84145 123 GLY B N 1
ATOM 3758 C CA . GLY B 1 144 ? 38.66698 25.75554 3.41854 1.000 26.93057 123 GLY B CA 1
ATOM 3759 C C . GLY B 1 144 ? 37.87387 24.67291 4.11507 1.000 30.38368 123 GLY B C 1
ATOM 3760 O O . GLY B 1 144 ? 37.26783 23.84238 3.43666 1.000 27.92707 123 GLY B O 1
ATOM 3761 N N . GLY B 1 145 ? 37.85934 24.65551 5.45456 1.000 28.37560 124 GLY B N 1
ATOM 3762 C CA . GLY B 1 145 ? 37.08459 23.69154 6.20510 1.000 24.27298 124 GLY B CA 1
ATOM 3763 C C . GLY B 1 145 ? 35.69234 24.20722 6.52524 1.000 23.98410 124 GLY B C 1
ATOM 3764 O O . GLY B 1 145 ? 35.28040 25.28749 6.10484 1.000 25.80601 124 GLY B O 1
ATOM 3765 N N . SER B 1 146 ? 34.95397 23.41227 7.29288 1.000 23.78653 125 SER B N 1
ATOM 3766 C CA . SER B 1 146 ? 33.56727 23.75648 7.58167 1.000 22.41408 125 SER B CA 1
ATOM 3767 C C . SER B 1 146 ? 33.10532 22.96903 8.79408 1.000 21.07216 125 SER B C 1
ATOM 3768 O O . SER B 1 146 ? 33.80518 22.08606 9.29087 1.000 21.13969 125 SER B O 1
ATOM 3771 N N . LEU B 1 147 ? 31.91723 23.30433 9.27020 1.000 20.21449 126 LEU B N 1
ATOM 3772 C CA . LEU B 1 147 ? 31.28751 22.56211 10.35397 1.000 18.74345 126 LEU B CA 1
ATOM 3773 C C . LEU B 1 147 ? 30.13864 21.75311 9.77957 1.000 17.48411 126 LEU B C 1
ATOM 3774 O O . LEU B 1 147 ? 29.09268 22.31495 9.44615 1.000 17.08167 126 LEU B O 1
ATOM 3779 N N . TYR B 1 148 ? 30.31111 20.43369 9.71265 1.000 17.11614 127 TYR B N 1
ATOM 3780 C CA . TYR B 1 148 ? 29.25008 19.56067 9.24261 1.000 16.51761 127 TYR B CA 1
ATOM 3781 C C . TYR B 1 148 ? 28.20839 19.39589 10.33774 1.000 17.10862 127 TYR B C 1
ATOM 3782 O O . TYR B 1 148 ? 28.54425 19.19766 11.50839 1.000 18.29333 127 TYR B O 1
ATOM 3791 N N . VAL B 1 149 ? 26.94965 19.55631 9.96683 1.000 15.20072 128 VAL B N 1
ATOM 3792 C CA . VAL B 1 149 ? 25.82837 19.48128 10.89464 1.000 14.92701 128 VAL B CA 1
ATOM 3793 C C . VAL B 1 149 ? 25.02912 18.24003 10.55659 1.000 15.83551 128 VAL B C 1
ATOM 3794 O O . VAL B 1 149 ? 24.55239 18.09784 9.42346 1.000 16.14896 128 VAL B O 1
ATOM 3798 N N . ARG B 1 150 ? 24.82873 17.37321 11.54520 1.000 15.02795 129 ARG B N 1
ATOM 3799 C CA . ARG B 1 150 ? 24.14891 16.09321 11.34642 1.000 13.56798 129 ARG B CA 1
ATOM 3800 C C . ARG B 1 150 ? 22.87827 16.08801 12.18597 1.000 16.18046 129 ARG B C 1
ATOM 3801 O O . ARG B 1 150 ? 22.90412 15.69527 13.36041 1.000 18.19680 129 ARG B O 1
ATOM 3809 N N . PRO B 1 151 ? 21.74597 16.53169 11.63480 1.000 15.05969 130 PRO B N 1
ATOM 3810 C CA . PRO B 1 151 ? 20.47122 16.31148 12.31515 1.000 14.56851 130 PRO B CA 1
ATOM 3811 C C . PRO B 1 151 ? 20.04355 14.85198 12.20870 1.000 17.34744 130 PRO B C 1
ATOM 3812 O O . PRO B 1 151 ? 20.37370 14.15022 11.25051 1.000 16.61963 130 PRO B O 1
ATOM 3816 N N . LEU B 1 152 ? 19.29098 14.39919 13.21110 1.000 15.78742 131 LEU B N 1
ATOM 3817 C CA . LEU B 1 152 ? 18.89816 12.99955 13.31961 1.000 13.13842 131 LEU B CA 1
ATOM 3818 C C . LEU B 1 152 ? 17.53347 12.92506 14.00054 1.000 15.92908 131 LEU B C 1
ATOM 3819 O O . LEU B 1 152 ? 17.32051 13.59758 15.01187 1.000 14.34759 131 LEU B O 1
ATOM 3824 N N . VAL B 1 153 ? 16.61993 12.10252 13.46357 1.000 12.73132 132 VAL B N 1
ATOM 3825 C CA . VAL B 1 153 ? 15.37183 11.76878 14.14721 1.000 17.03324 132 VAL B CA 1
ATOM 3826 C C . VAL B 1 153 ? 15.28046 10.25319 14.26272 1.000 15.92392 132 VAL B C 1
ATOM 3827 O O . VAL B 1 153 ? 15.47581 9.54519 13.27204 1.000 16.18744 132 VAL B O 1
ATOM 3831 N N . ILE B 1 154 ? 14.96525 9.75443 15.46239 1.000 15.50538 133 ILE B N 1
ATOM 3832 C CA . ILE B 1 154 ? 14.93552 8.31365 15.70949 1.000 15.86075 133 ILE B CA 1
ATOM 3833 C C . ILE B 1 154 ? 13.69859 7.96599 16.52127 1.000 18.39926 133 ILE B C 1
ATOM 3834 O O . ILE B 1 154 ? 13.26920 8.74376 17.38136 1.000 20.59583 133 ILE B O 1
ATOM 3839 N N . GLY B 1 155 ? 13.11016 6.80332 16.23055 1.000 16.86349 134 GLY B N 1
ATOM 3840 C CA . GLY B 1 155 ? 12.07236 6.26175 17.08920 1.000 17.32161 134 GLY B CA 1
ATOM 3841 C C . GLY B 1 155 ? 12.69798 5.65206 18.33140 1.000 19.73254 134 GLY B C 1
ATOM 3842 O O . GLY B 1 155 ? 13.59989 4.81894 18.22012 1.000 19.53370 134 GLY B O 1
ATOM 3843 N N . THR B 1 156 ? 12.26950 6.08317 19.51942 1.000 18.47619 135 THR B N 1
ATOM 3844 C CA . THR B 1 156 ? 12.87596 5.63324 20.76679 1.000 18.58982 135 THR B CA 1
ATOM 3845 C C . THR B 1 156 ? 11.92554 4.86812 21.67766 1.000 18.69514 135 THR B C 1
ATOM 3846 O O . THR B 1 156 ? 12.37962 4.31532 22.68780 1.000 19.83246 135 THR B O 1
ATOM 3850 N N . GLY B 1 157 ? 10.63369 4.82263 21.36492 1.000 19.35334 136 GLY B N 1
ATOM 3851 C CA . GLY B 1 157 ? 9.73455 3.98007 22.13444 1.000 25.20556 136 GLY B CA 1
ATOM 3852 C C . GLY B 1 157 ? 10.07436 2.50465 21.98852 1.000 28.62027 136 GLY B C 1
ATOM 3853 O O . GLY B 1 157 ? 10.47832 2.03589 20.91784 1.000 27.92032 136 GLY B O 1
ATOM 3854 N N . ALA B 1 158 ? 9.89384 1.77201 23.08618 1.000 28.19787 137 ALA B N 1
ATOM 3855 C CA . ALA B 1 158 ? 10.07230 0.32838 23.14699 1.000 31.07049 137 ALA B CA 1
ATOM 3856 C C . ALA B 1 158 ? 8.77020 -0.35412 22.75298 1.000 40.13239 137 ALA B C 1
ATOM 3857 O O . ALA B 1 158 ? 7.70962 -0.07069 23.32336 1.000 33.98297 137 ALA B O 1
ATOM 3859 N N . GLN B 1 159 ? 8.85466 -1.24659 21.77434 1.000 53.65365 138 GLN B N 1
ATOM 3860 C CA . GLN B 1 159 ? 7.67576 -1.91368 21.24813 1.000 57.24554 138 GLN B CA 1
ATOM 3861 C C . GLN B 1 159 ? 8.09397 -3.23853 20.63710 1.000 58.53433 138 GLN B C 1
ATOM 3862 O O . GLN B 1 159 ? 9.23309 -3.39210 20.18289 1.000 59.54801 138 GLN B O 1
ATOM 3868 N N . LEU B 1 160 ? 7.15158 -4.18390 20.61408 1.000 42.94575 139 LEU B N 1
ATOM 3869 C CA . LEU B 1 160 ? 7.36165 -5.48076 19.98032 1.000 36.88293 139 LEU B CA 1
ATOM 3870 C C . LEU B 1 160 ? 6.66886 -5.56069 18.62863 1.000 34.46062 139 LEU B C 1
ATOM 3871 O O . LEU B 1 160 ? 7.30280 -5.90963 17.63468 1.000 27.40775 139 LEU B O 1
ATOM 3876 N N . GLY B 1 161 ? 5.38033 -5.22686 18.57830 1.000 35.01843 140 GLY B N 1
ATOM 3877 C CA . GLY B 1 161 ? 4.68356 -5.18952 17.30675 1.000 32.70136 140 GLY B CA 1
ATOM 3878 C C . GLY B 1 161 ? 5.24979 -4.11988 16.39126 1.000 31.79109 140 GLY B C 1
ATOM 3879 O O . GLY B 1 161 ? 5.71940 -3.06921 16.83655 1.000 34.53424 140 GLY B O 1
ATOM 3880 N N . VAL B 1 162 ? 5.21515 -4.40524 15.09149 1.000 29.94366 141 VAL B N 1
ATOM 3881 C CA . VAL B 1 162 ? 5.69034 -3.47877 14.06680 1.000 27.50523 141 VAL B CA 1
ATOM 3882 C C . VAL B 1 162 ? 4.63551 -2.39547 13.84749 1.000 26.76456 141 VAL B C 1
ATOM 3883 O O . VAL B 1 162 ? 3.56138 -2.65987 13.30638 1.000 30.38936 141 VAL B O 1
ATOM 3887 N N . ALA B 1 163 ? 4.94618 -1.17600 14.25892 1.000 27.00273 142 ALA B N 1
ATOM 3888 C CA . ALA B 1 163 ? 4.03609 -0.03864 14.22202 1.000 25.13047 142 ALA B CA 1
ATOM 3889 C C . ALA B 1 163 ? 4.86007 1.21093 14.45937 1.000 26.97138 142 ALA B C 1
ATOM 3890 O O . ALA B 1 163 ? 5.94907 1.12145 15.02033 1.000 29.58892 142 ALA B O 1
ATOM 3892 N N . PRO B 1 164 ? 4.37206 2.38568 14.05760 1.000 25.63915 143 PRO B N 1
ATOM 3893 C CA . PRO B 1 164 ? 5.15350 3.59860 14.33498 1.000 25.41298 143 PRO B CA 1
ATOM 3894 C C . PRO B 1 164 ? 5.33886 3.76117 15.83674 1.000 25.92463 143 PRO B C 1
ATOM 3895 O O . PRO B 1 164 ? 4.41079 3.54160 16.61417 1.000 24.35530 143 PRO B O 1
ATOM 3899 N N . SER B 1 165 ? 6.56777 4.10694 16.23593 1.000 23.91399 144 SER B N 1
ATOM 3900 C CA . SER B 1 165 ? 6.88445 4.32372 17.64220 1.000 24.60265 144 SER B CA 1
ATOM 3901 C C . SER B 1 165 ? 6.03948 5.44365 18.22141 1.000 23.71709 144 SER B C 1
ATOM 3902 O O . SER B 1 165 ? 5.62877 6.36608 17.51570 1.000 19.71834 144 SER B O 1
ATOM 3905 N N . SER B 1 166 ? 5.82365 5.37972 19.53491 1.000 23.88059 145 SER B N 1
ATOM 3906 C CA . SER B 1 166 ? 5.10113 6.41990 20.25124 1.000 22.77738 145 SER B CA 1
ATOM 3907 C C . SER B 1 166 ? 6.00543 7.51515 20.78683 1.000 23.59439 145 SER B C 1
ATOM 3908 O O . SER B 1 166 ? 5.49664 8.49748 21.33215 1.000 24.80085 145 SER B O 1
ATOM 3911 N N . GLU B 1 167 ? 7.32336 7.34820 20.68879 1.000 24.84966 146 GLU B N 1
ATOM 3912 C CA A GLU B 1 167 ? 8.28508 8.32068 21.18600 0.489 22.27387 146 GLU B CA 1
ATOM 3913 C CA B GLU B 1 167 ? 8.27732 8.32980 21.18076 0.511 22.39924 146 GLU B CA 1
ATOM 3914 C C . GLU B 1 167 ? 9.37833 8.49930 20.14724 1.000 20.57282 146 GLU B C 1
ATOM 3915 O O . GLU B 1 167 ? 9.79197 7.53216 19.50526 1.000 19.78275 146 GLU B O 1
ATOM 3926 N N . TYR B 1 168 ? 9.83311 9.73623 19.97137 1.000 19.85720 147 TYR B N 1
ATOM 3927 C CA . TYR B 1 168 ? 10.92150 10.04650 19.06043 1.000 18.26901 147 TYR B CA 1
ATOM 3928 C C . TYR B 1 168 ? 11.91326 10.97013 19.75120 1.000 19.31353 147 TYR B C 1
ATOM 3929 O O . TYR B 1 168 ? 11.58229 11.66622 20.71380 1.000 17.73998 147 TYR B O 1
ATOM 3938 N N . MET B 1 169 ? 13.14371 10.95507 19.25190 1.000 18.25323 148 MET B N 1
ATOM 3939 C CA . MET B 1 169 ? 14.18827 11.84711 19.72294 1.000 17.53549 148 MET B CA 1
ATOM 3940 C C . MET B 1 169 ? 14.76241 12.62019 18.54104 1.000 18.76138 148 MET B C 1
ATOM 3941 O O . MET B 1 169 ? 14.97262 12.05383 17.46542 1.000 18.13344 148 MET B O 1
ATOM 3946 N N . PHE B 1 170 ? 14.97791 13.92487 18.72976 1.000 18.71567 149 PHE B N 1
ATOM 3947 C CA . PHE B 1 170 ? 15.57765 14.78423 17.71039 1.000 17.45283 149 PHE B CA 1
ATOM 3948 C C . PHE B 1 170 ? 16.94564 15.24129 18.21854 1.000 19.45110 149 PHE B C 1
ATOM 3949 O O . PHE B 1 170 ? 17.03371 15.91683 19.25009 1.000 16.38732 149 PHE B O 1
ATOM 3957 N N . LEU B 1 171 ? 18.00898 14.85593 17.50898 1.000 17.44926 150 LEU B N 1
ATOM 3958 C CA . LEU B 1 171 ? 19.36363 15.26062 17.85075 1.000 15.93996 150 LEU B CA 1
ATOM 3959 C C . LEU B 1 171 ? 19.95824 16.07557 16.71623 1.000 16.61374 150 LEU B C 1
ATOM 3960 O O . LEU B 1 171 ? 19.64364 15.86639 15.54491 1.000 17.88305 150 LEU B O 1
ATOM 3965 N N . MET B 1 172 ? 20.84349 16.99818 17.06576 1.000 18.42600 151 MET B N 1
ATOM 3966 C CA . MET B 1 172 ? 21.62553 17.71213 16.06218 1.000 15.90926 151 MET B CA 1
ATOM 3967 C C . MET B 1 172 ? 23.04277 17.83315 16.60645 1.000 17.14573 151 MET B C 1
ATOM 3968 O O . MET B 1 172 ? 23.27663 18.51259 17.60985 1.000 17.90190 151 MET B O 1
ATOM 3973 N N . MET B 1 173 ? 23.97472 17.15477 15.95190 1.000 15.65207 152 MET B N 1
ATOM 3974 C CA . MET B 1 173 ? 25.36823 17.09718 16.33911 1.000 16.06057 152 MET B CA 1
ATOM 3975 C C . MET B 1 173 ? 26.20366 17.68382 15.20556 1.000 14.20838 152 MET B C 1
ATOM 3976 O O . MET B 1 173 ? 25.73134 17.83892 14.07482 1.000 12.75138 152 MET B O 1
ATOM 3981 N N . VAL B 1 174 ? 27.45462 18.01106 15.51571 1.000 14.25835 153 VAL B N 1
ATOM 3982 C CA . VAL B 1 174 ? 28.32557 18.71959 14.58544 1.000 16.11601 153 VAL B CA 1
ATOM 3983 C C . VAL B 1 174 ? 29.73308 18.16391 14.70104 1.000 18.81385 153 VAL B C 1
ATOM 3984 O O . VAL B 1 174 ? 30.13480 17.64465 15.74862 1.000 19.54982 153 VAL B O 1
ATOM 3988 N N . ALA B 1 175 ? 30.49768 18.30487 13.61390 1.000 19.92529 154 ALA B N 1
ATOM 3989 C CA . ALA B 1 175 ? 31.90517 17.95029 13.62855 1.000 17.12714 154 ALA B CA 1
ATOM 3990 C C . ALA B 1 175 ? 32.61076 18.81169 12.59621 1.000 21.61654 154 ALA B C 1
ATOM 3991 O O . ALA B 1 175 ? 32.06328 19.03063 11.50138 1.000 19.60463 154 ALA B O 1
ATOM 3993 N N . PRO B 1 176 ? 33.79333 19.33045 12.91417 1.000 21.45936 155 PRO B N 1
ATOM 3994 C CA . PRO B 1 176 ? 34.57207 20.04360 11.90045 1.000 22.88498 155 PRO B CA 1
ATOM 3995 C C . PRO B 1 176 ? 35.13618 19.06793 10.88348 1.000 25.82638 155 PRO B C 1
ATOM 3996 O O . PRO B 1 176 ? 35.65825 18.00414 11.23075 1.000 27.20660 155 PRO B O 1
ATOM 4000 N N . VAL B 1 177 ? 35.03626 19.44114 9.62009 1.000 25.56511 156 VAL B N 1
ATOM 4001 C CA . VAL B 1 177 ? 35.59542 18.64579 8.53896 1.000 25.24884 156 VAL B CA 1
ATOM 4002 C C . VAL B 1 177 ? 36.48440 19.56590 7.72278 1.000 27.44624 156 VAL B C 1
ATOM 4003 O O . VAL B 1 177 ? 36.27640 20.78287 7.68640 1.000 27.90709 156 VAL B O 1
ATOM 4007 N N . GLY B 1 178 ? 37.50595 18.98950 7.09460 1.000 28.94392 157 GLY B N 1
ATOM 4008 C CA . GLY B 1 178 ? 38.45263 19.78960 6.35820 1.000 30.19250 157 GLY B CA 1
ATOM 4009 C C . GLY B 1 178 ? 37.96379 20.08606 4.96145 1.000 29.75690 157 GLY B C 1
ATOM 4010 O O . GLY B 1 178 ? 36.82555 19.76304 4.57723 1.000 27.96216 157 GLY B O 1
ATOM 4011 N N . PRO B 1 179 ? 38.81176 20.76329 4.18545 1.000 29.92748 158 PRO B N 1
ATOM 4012 C CA . PRO B 1 179 ? 38.52099 20.91789 2.75174 1.000 32.78468 158 PRO B CA 1
ATOM 4013 C C . PRO B 1 179 ? 38.53685 19.55044 2.09371 1.000 30.92070 158 PRO B C 1
ATOM 4014 O O . PRO B 1 179 ? 39.50199 18.79876 2.21551 1.000 32.52410 158 PRO B O 1
ATOM 4018 N N . TYR B 1 180 ? 37.43591 19.20754 1.43351 1.000 30.00552 159 TYR B N 1
ATOM 4019 C CA . TYR B 1 180 ? 37.38080 17.91339 0.76637 1.000 32.10374 159 TYR B CA 1
ATOM 4020 C C . TYR B 1 180 ? 38.43605 17.82417 -0.33641 1.000 36.09123 159 TYR B C 1
ATOM 4021 O O . TYR B 1 180 ? 39.07337 16.77794 -0.51287 1.000 33.40014 159 TYR B O 1
ATOM 4030 N N . TYR B 1 181 ? 38.63577 18.91044 -1.08870 1.000 34.74733 160 TYR B N 1
ATOM 4031 C CA . TYR B 1 181 ? 39.69030 18.98646 -2.09766 1.000 43.38196 160 TYR B CA 1
ATOM 4032 C C . TYR B 1 181 ? 40.76494 19.92926 -1.57466 1.000 46.65835 160 TYR B C 1
ATOM 4033 O O . TYR B 1 181 ? 40.70687 21.13751 -1.79407 1.000 48.43401 160 TYR B O 1
ATOM 4042 N N . ARG B 1 182 ? 41.75988 19.37242 -0.90012 1.000 66.60339 161 ARG B N 1
ATOM 4043 C CA . ARG B 1 182 ? 42.94985 20.14578 -0.56163 1.000 70.41741 161 ARG B CA 1
ATOM 4044 C C . ARG B 1 182 ? 43.83954 20.16526 -1.80174 1.000 80.87783 161 ARG B C 1
ATOM 4045 O O . ARG B 1 182 ? 44.57135 19.21085 -2.07465 1.000 87.09046 161 ARG B O 1
ATOM 4047 N N . GLY B 1 183 ? 43.74443 21.23875 -2.58407 1.000 65.31083 162 GLY B N 1
ATOM 4048 C CA . GLY B 1 183 ? 44.56079 21.38184 -3.77448 1.000 62.36283 162 GLY B CA 1
ATOM 4049 C C . GLY B 1 183 ? 43.90882 20.98449 -5.08632 1.000 59.61507 162 GLY B C 1
ATOM 4050 O O . GLY B 1 183 ? 44.54832 20.32546 -5.91264 1.000 58.78034 162 GLY B O 1
ATOM 4051 N N . GLY B 1 184 ? 42.66009 21.38535 -5.30011 1.000 54.44052 163 GLY B N 1
ATOM 4052 C CA . GLY B 1 184 ? 42.03275 21.29243 -6.60706 1.000 53.95313 163 GLY B CA 1
ATOM 4053 C C . GLY B 1 184 ? 41.12768 20.07638 -6.75679 1.000 45.71359 163 GLY B C 1
ATOM 4054 O O . GLY B 1 184 ? 41.30846 19.04239 -6.10223 1.000 44.69274 163 GLY B O 1
ATOM 4055 N N . LEU B 1 185 ? 40.14370 20.19502 -7.65349 1.000 41.61634 164 LEU B N 1
ATOM 4056 C CA . LEU B 1 185 ? 39.20210 19.10490 -7.88968 1.000 38.72063 164 LEU B CA 1
ATOM 4057 C C . LEU B 1 185 ? 39.92863 17.86960 -8.40642 1.000 38.14452 164 LEU B C 1
ATOM 4058 O O . LEU B 1 185 ? 40.88003 17.96838 -9.18689 1.000 45.88722 164 LEU B O 1
ATOM 4063 N N . LYS B 1 186 ? 39.50086 16.70057 -7.94358 1.000 37.49376 165 LYS B N 1
ATOM 4064 C CA . LYS B 1 186 ? 40.04851 15.43583 -8.41495 1.000 41.14911 165 LYS B CA 1
ATOM 4065 C C . LYS B 1 186 ? 38.90114 14.57139 -8.91887 1.000 36.84197 165 LYS B C 1
ATOM 4066 O O . LYS B 1 186 ? 37.86576 14.47105 -8.25452 1.000 32.94253 165 LYS B O 1
ATOM 4068 N N . SER B 1 187 ? 39.09036 13.93817 -10.08175 1.000 34.42012 166 SER B N 1
ATOM 4069 C CA . SER B 1 187 ? 38.07130 13.08675 -10.69267 1.000 35.10928 166 SER B CA 1
ATOM 4070 C C . SER B 1 187 ? 38.22568 11.62860 -10.25565 1.000 37.27740 166 SER B C 1
ATOM 4071 O O . SER B 1 187 ? 39.29555 11.20569 -9.80966 1.000 37.32567 166 SER B O 1
ATOM 4074 N N . VAL B 1 188 ? 37.12667 10.85980 -10.36080 1.000 29.75519 167 VAL B N 1
ATOM 4075 C CA . VAL B 1 188 ? 37.13734 9.45478 -9.95647 1.000 29.80828 167 VAL B CA 1
ATOM 4076 C C . VAL B 1 188 ? 36.45724 8.57371 -11.00242 1.000 26.02903 167 VAL B C 1
ATOM 4077 O O . VAL B 1 188 ? 35.73200 9.04221 -11.88317 1.000 22.65568 167 VAL B O 1
ATOM 4081 N N . ASN B 1 189 ? 36.69619 7.27180 -10.87090 1.000 24.23377 168 ASN B N 1
ATOM 4082 C CA . ASN B 1 189 ? 36.08811 6.25515 -11.71588 1.000 26.16353 168 ASN B CA 1
ATOM 4083 C C . ASN B 1 189 ? 34.87503 5.65115 -11.02208 1.000 27.81718 168 ASN B C 1
ATOM 4084 O O . ASN B 1 189 ? 34.95219 5.25225 -9.85230 1.000 25.77415 168 ASN B O 1
ATOM 4089 N N . ALA B 1 190 ? 33.76692 5.56669 -11.75460 1.000 24.55346 169 ALA B N 1
ATOM 4090 C CA . ALA B 1 190 ? 32.51454 5.04141 -11.23889 1.000 26.59095 169 ALA B CA 1
ATOM 4091 C C . ALA B 1 190 ? 32.21129 3.70213 -11.89324 1.000 27.44275 169 ALA B C 1
ATOM 4092 O O . ALA B 1 190 ? 32.59237 3.46242 -13.04042 1.000 26.12860 169 ALA B O 1
ATOM 4094 N N . ILE B 1 191 ? 31.53851 2.82354 -11.14380 1.000 25.92869 170 ILE B N 1
ATOM 4095 C CA . ILE B 1 191 ? 31.05574 1.55362 -11.66565 1.000 25.72246 170 ILE B CA 1
ATOM 4096 C C . ILE B 1 191 ? 29.54074 1.50494 -11.50717 1.000 24.78391 170 ILE B C 1
ATOM 4097 O O . ILE B 1 191 ? 28.99944 1.95628 -10.49444 1.000 23.87975 170 ILE B O 1
ATOM 4102 N N . VAL B 1 192 ? 28.85776 0.95703 -12.51518 1.000 26.85408 171 VAL B N 1
ATOM 4103 C CA . VAL B 1 192 ? 27.41729 0.72684 -12.46878 1.000 24.91901 171 VAL B CA 1
ATOM 4104 C C . VAL B 1 192 ? 27.17064 -0.62655 -11.81163 1.000 28.89080 171 VAL B C 1
ATOM 4105 O O . VAL B 1 192 ? 27.75709 -1.64166 -12.21172 1.000 28.46850 171 VAL B O 1
ATOM 4109 N N . MET B 1 193 ? 26.33987 -0.64385 -10.77216 1.000 26.95332 172 MET B N 1
ATOM 4110 C CA . MET B 1 193 ? 26.05744 -1.88807 -10.04960 1.000 32.58263 172 MET B CA 1
ATOM 4111 C C . MET B 1 193 ? 24.87793 -2.57948 -10.72908 1.000 29.08421 172 MET B C 1
ATOM 4112 O O . MET B 1 193 ? 23.72309 -2.23978 -10.47366 1.000 30.86123 172 MET B O 1
ATOM 4117 N N . ASP B 1 194 ? 25.15923 -3.55309 -11.60565 1.000 29.78907 173 ASP B N 1
ATOM 4118 C CA . ASP B 1 194 ? 24.06706 -4.19875 -12.34220 1.000 33.01636 173 ASP B CA 1
ATOM 4119 C C . ASP B 1 194 ? 23.33188 -5.24535 -11.51438 1.000 31.86950 173 ASP B C 1
ATOM 4120 O O . ASP B 1 194 ? 22.14177 -5.48350 -11.74047 1.000 34.07178 173 ASP B O 1
ATOM 4125 N N . GLU B 1 195 ? 23.99907 -5.87466 -10.55628 1.000 31.45453 174 GLU B N 1
ATOM 4126 C CA . GLU B 1 195 ? 23.37121 -6.90748 -9.74560 1.000 35.27115 174 GLU B CA 1
ATOM 4127 C C . GLU B 1 195 ? 22.93607 -6.38280 -8.37424 1.000 31.80070 174 GLU B C 1
ATOM 4128 O O . GLU B 1 195 ? 22.69128 -7.17323 -7.45871 1.000 32.03053 174 GLU B O 1
ATOM 4134 N N . PHE B 1 196 ? 22.82118 -5.06226 -8.22481 1.000 29.96947 175 PHE B N 1
ATOM 4135 C CA . PHE B 1 196 ? 22.43720 -4.43162 -6.97093 1.000 27.64430 175 PHE B CA 1
ATOM 4136 C C . PHE B 1 196 ? 21.48502 -3.27443 -7.22971 1.000 26.27207 175 PHE B C 1
ATOM 4137 O O . PHE B 1 196 ? 21.69267 -2.48744 -8.15803 1.000 25.85019 175 PHE B O 1
ATOM 4145 N N . ASP B 1 197 ? 20.46884 -3.14437 -6.37902 1.000 22.13128 176 ASP B N 1
ATOM 4146 C CA . ASP B 1 197 ? 19.63348 -1.95586 -6.35331 1.000 21.71342 176 ASP B CA 1
ATOM 4147 C C . ASP B 1 197 ? 19.87096 -1.20381 -5.04579 1.000 25.24686 176 ASP B C 1
ATOM 4148 O O . ASP B 1 197 ? 20.23394 -1.79898 -4.01919 1.000 25.89575 176 ASP B O 1
ATOM 4153 N N . ARG B 1 198 ? 19.65842 0.11495 -5.08760 1.000 22.08156 177 ARG B N 1
ATOM 4154 C CA . ARG B 1 198 ? 19.68275 0.94189 -3.88822 1.000 22.54315 177 ARG B CA 1
ATOM 4155 C C . ARG B 1 198 ? 18.28358 1.28797 -3.39695 1.000 21.47265 177 ARG B C 1
ATOM 4156 O O . ARG B 1 198 ? 18.12928 1.72229 -2.24782 1.000 20.30688 177 ARG B O 1
ATOM 4164 N N . ALA B 1 199 ? 17.26098 1.07077 -4.21892 1.000 17.96791 178 ALA B N 1
ATOM 4165 C CA . ALA B 1 199 ? 15.91590 1.46369 -3.84177 1.000 17.69951 178 ALA B CA 1
ATOM 4166 C C . ALA B 1 199 ? 14.93562 0.65817 -4.65919 1.000 18.42506 178 ALA B C 1
ATOM 4167 O O . ALA B 1 199 ? 15.19577 0.33867 -5.81966 1.000 17.93380 178 ALA B O 1
ATOM 4169 N N . ALA B 1 200 ? 13.81597 0.33427 -4.04462 1.000 18.74728 179 ALA B N 1
ATOM 4170 C CA . ALA B 1 200 ? 12.75174 -0.30830 -4.78490 1.000 21.38900 179 ALA B CA 1
ATOM 4171 C C . ALA B 1 200 ? 12.04111 0.72099 -5.66290 1.000 21.54721 179 ALA B C 1
ATOM 4172 O O . ALA B 1 200 ? 12.08715 1.92086 -5.38553 1.000 20.21452 179 ALA B O 1
ATOM 4174 N N . PRO B 1 201 ? 11.39710 0.27931 -6.75065 1.000 21.91089 180 PRO B N 1
ATOM 4175 C CA . PRO B 1 201 ? 10.67088 1.24163 -7.60006 1.000 19.90431 180 PRO B CA 1
ATOM 4176 C C . PRO B 1 201 ? 9.60180 2.01592 -6.85148 1.000 23.34745 180 PRO B C 1
ATOM 4177 O O . PRO B 1 201 ? 9.43737 3.21822 -7.09865 1.000 23.38561 180 PRO B O 1
ATOM 4181 N N . TYR B 1 202 ? 8.86194 1.35909 -5.95235 1.000 20.35478 181 TYR B N 1
ATOM 4182 C CA . TYR B 1 202 ? 7.90539 2.03618 -5.08085 1.000 20.51084 181 TYR B CA 1
ATOM 4183 C C . TYR B 1 202 ? 8.35790 1.92166 -3.62408 1.000 21.93507 181 TYR B C 1
ATOM 4184 O O . TYR B 1 202 ? 7.62185 1.41244 -2.76767 1.000 20.27274 181 TYR B O 1
ATOM 4193 N N . GLY B 1 203 ? 9.56279 2.39499 -3.33249 1.000 21.19521 182 GLY B N 1
ATOM 4194 C CA . GLY B 1 203 ? 10.11710 2.27988 -1.99041 1.000 20.62827 182 GLY B CA 1
ATOM 4195 C C . GLY B 1 203 ? 10.45514 3.61764 -1.36939 1.000 18.72824 182 GLY B C 1
ATOM 4196 O O . GLY B 1 203 ? 9.78048 4.61279 -1.64566 1.000 17.20943 182 GLY B O 1
ATOM 4197 N N . VAL B 1 204 ? 11.50618 3.65877 -0.54552 1.000 20.09173 183 VAL B N 1
ATOM 4198 C CA . VAL B 1 204 ? 11.84445 4.83021 0.26008 1.000 17.32040 183 VAL B CA 1
ATOM 4199 C C . VAL B 1 204 ? 13.17226 5.42321 -0.19045 1.000 18.35440 183 VAL B C 1
ATOM 4200 O O . VAL B 1 204 ? 13.91478 5.99670 0.62087 1.000 16.99151 183 VAL B O 1
ATOM 4204 N N . GLY B 1 205 ? 13.50334 5.24130 -1.47087 1.000 16.97895 184 GLY B N 1
ATOM 4205 C CA . GLY B 1 205 ? 14.71535 5.80893 -2.02376 1.000 15.61394 184 GLY B CA 1
ATOM 4206 C C . GLY B 1 205 ? 14.78373 7.32197 -1.96785 1.000 17.70969 184 GLY B C 1
ATOM 4207 O O . GLY B 1 205 ? 15.88619 7.88518 -2.02287 1.000 20.36713 184 GLY B O 1
ATOM 4208 N N . SER B 1 206 ? 13.63753 7.99777 -1.92233 1.000 17.33643 185 SER B N 1
ATOM 4209 C CA . SER B 1 206 ? 13.60680 9.45482 -1.83011 1.000 19.90936 185 SER B CA 1
ATOM 4210 C C . SER B 1 206 ? 13.68418 9.95317 -0.39704 1.000 19.43684 185 SER B C 1
ATOM 4211 O O . SER B 1 206 ? 13.65306 11.17291 -0.18384 1.000 17.56704 185 SER B O 1
ATOM 4214 N N . LYS B 1 207 ? 13.76546 9.04681 0.57661 1.000 16.93962 186 LYS B N 1
ATOM 4215 C CA . LYS B 1 207 ? 13.87689 9.42509 1.98632 1.000 16.56647 186 LYS B CA 1
ATOM 4216 C C . LYS B 1 207 ? 15.31279 9.20153 2.43382 1.000 18.98564 186 LYS B C 1
ATOM 4217 O O . LYS B 1 207 ? 15.94334 8.20399 2.06906 1.000 21.27040 186 LYS B O 1
ATOM 4247 N N . CYS B 1 209 ? 16.91302 7.91310 4.87551 1.000 16.11047 188 CYS B N 1
ATOM 4248 C CA . CYS B 1 209 ? 16.65744 7.04676 6.01989 1.000 19.55451 188 CYS B CA 1
ATOM 4249 C C . CYS B 1 209 ? 17.81773 6.07800 6.21996 1.000 20.22374 188 CYS B C 1
ATOM 4250 O O . CYS B 1 209 ? 18.51257 5.72535 5.25895 1.000 16.75059 188 CYS B O 1
ATOM 4253 N N . ALA B 1 210 ? 18.02334 5.68944 7.48420 1.000 15.05987 189 ALA B N 1
ATOM 4254 C CA . ALA B 1 210 ? 19.16265 4.85965 7.85880 1.000 17.01768 189 ALA B CA 1
ATOM 4255 C C . ALA B 1 210 ? 19.25351 3.59487 7.00120 1.000 17.81815 189 ALA B C 1
ATOM 4256 O O . ALA B 1 210 ? 20.32806 3.26012 6.48787 1.000 19.22403 189 ALA B O 1
ATOM 4258 N N . GLY B 1 211 ? 18.12293 2.90637 6.79827 1.000 17.88892 190 GLY B N 1
ATOM 4259 C CA . GLY B 1 211 ? 18.15711 1.60921 6.12641 1.000 17.26912 190 GLY B CA 1
ATOM 4260 C C . GLY B 1 211 ? 18.73605 1.66995 4.72272 1.000 19.32227 190 GLY B C 1
ATOM 4261 O O . GLY B 1 211 ? 19.37023 0.70615 4.26574 1.000 20.29004 190 GLY B O 1
ATOM 4262 N N . ASN B 1 212 ? 18.56781 2.80944 4.03117 1.000 18.39218 191 ASN B N 1
ATOM 4263 C CA . ASN B 1 212 ? 19.07490 2.92435 2.66352 1.000 18.85598 191 ASN B CA 1
ATOM 4264 C C . ASN B 1 212 ? 20.58780 2.75648 2.60239 1.000 20.11267 191 ASN B C 1
ATOM 4265 O O . ASN B 1 212 ? 21.11635 2.29745 1.58789 1.000 19.69532 191 ASN B O 1
ATOM 4270 N N . TYR B 1 213 ? 21.30761 3.12407 3.66291 1.000 19.22156 192 TYR B N 1
ATOM 4271 C CA . TYR B 1 213 ? 22.76539 3.11552 3.57539 1.000 18.80170 192 TYR B CA 1
ATOM 4272 C C . TYR B 1 213 ? 23.35875 1.75184 3.92969 1.000 18.73623 192 TYR B C 1
ATOM 4273 O O . TYR B 1 213 ? 24.26951 1.28464 3.24031 1.000 21.87565 192 TYR B O 1
ATOM 4282 N N . ALA B 1 214 ? 22.84641 1.08863 4.96832 1.000 18.61863 193 ALA B N 1
ATOM 4283 C CA . ALA B 1 214 ? 23.25546 -0.29078 5.22906 1.000 19.77374 193 ALA B CA 1
ATOM 4284 C C . ALA B 1 214 ? 22.95792 -1.17884 4.02932 1.000 21.19752 193 ALA B C 1
ATOM 4285 O O . ALA B 1 214 ? 23.77807 -2.02457 3.64901 1.000 22.17350 193 ALA B O 1
ATOM 4287 N N . ALA B 1 215 ? 21.80923 -0.96301 3.38937 1.000 19.75836 194 ALA B N 1
ATOM 4288 C CA . ALA B 1 215 ? 21.44909 -1.75758 2.22884 1.000 23.47627 194 ALA B CA 1
ATOM 4289 C C . ALA B 1 215 ? 22.36304 -1.49572 1.04090 1.000 21.46937 194 ALA B C 1
ATOM 4290 O O . ALA B 1 215 ? 22.26411 -2.21542 0.04405 1.000 23.20647 194 ALA B O 1
ATOM 4292 N N . SER B 1 216 ? 23.22634 -0.48119 1.10356 1.000 19.61684 195 SER B N 1
ATOM 4293 C CA . SER B 1 216 ? 24.13732 -0.22328 0.00172 1.000 22.08136 195 SER B CA 1
ATOM 4294 C C . SER B 1 216 ? 25.55620 -0.69882 0.28925 1.000 25.09231 195 SER B C 1
ATOM 4295 O O . SER B 1 216 ? 26.39194 -0.67957 -0.62553 1.000 23.70003 195 SER B O 1
ATOM 4298 N N . LEU B 1 217 ? 25.81844 -1.17588 1.51581 1.000 21.35232 196 LEU B N 1
ATOM 4299 C CA . LEU B 1 217 ? 27.18044 -1.47214 1.95207 1.000 22.39775 196 LEU B CA 1
ATOM 4300 C C . LEU B 1 217 ? 27.76177 -2.68425 1.23769 1.000 23.79359 196 LEU B C 1
ATOM 4301 O O . LEU B 1 217 ? 28.96040 -2.70596 0.94087 1.000 24.31034 196 LEU B O 1
ATOM 4306 N N . LYS B 1 218 ? 26.95099 -3.71793 0.97791 1.000 24.56793 197 LYS B N 1
ATOM 4307 C CA . LYS B 1 218 ? 27.47830 -4.86887 0.24924 1.000 25.09522 197 LYS B CA 1
ATOM 4308 C C . LYS B 1 218 ? 27.95174 -4.44835 -1.13556 1.000 22.93367 197 LYS B C 1
ATOM 4309 O O . LYS B 1 218 ? 29.06996 -4.76751 -1.55086 1.000 25.62356 197 LYS B O 1
ATOM 4315 N N . ALA B 1 219 ? 27.12662 -3.68502 -1.84827 1.000 26.28194 198 ALA B N 1
ATOM 4316 C CA . ALA B 1 219 ? 27.53967 -3.18152 -3.15220 1.000 26.15850 198 ALA B CA 1
ATOM 4317 C C . ALA B 1 219 ? 28.78389 -2.30865 -3.03007 1.000 26.38898 198 ALA B C 1
ATOM 4318 O O . ALA B 1 219 ? 29.67633 -2.35240 -3.88934 1.000 22.32124 198 ALA B O 1
ATOM 4320 N N . GLN B 1 220 ? 28.85857 -1.51400 -1.96004 1.000 25.59884 199 GLN B N 1
ATOM 4321 C CA . GLN B 1 220 ? 30.00809 -0.64231 -1.75854 1.000 26.18159 199 GLN B CA 1
ATOM 4322 C C . GLN B 1 220 ? 31.28364 -1.45305 -1.61278 1.000 23.95881 199 GLN B C 1
ATOM 4323 O O . GLN B 1 220 ? 32.30739 -1.13282 -2.22374 1.000 24.73199 199 GLN B O 1
ATOM 4329 N N . SER B 1 221 ? 31.23801 -2.51580 -0.80641 1.000 23.86516 200 SER B N 1
ATOM 4330 C CA . SER B 1 221 ? 32.43542 -3.32246 -0.59908 1.000 26.66131 200 SER B CA 1
ATOM 4331 C C . SER B 1 221 ? 32.87672 -3.98884 -1.89662 1.000 26.27280 200 SER B C 1
ATOM 4332 O O . SER B 1 221 ? 34.07720 -4.06347 -2.18360 1.000 30.73993 200 SER B O 1
ATOM 4335 N N . VAL B 1 222 ? 31.92000 -4.46454 -2.69938 1.000 23.18342 201 VAL B N 1
ATOM 4336 C CA . VAL B 1 222 ? 32.24779 -5.07329 -3.98809 1.000 27.38253 201 VAL B CA 1
ATOM 4337 C C . VAL B 1 222 ? 32.95307 -4.07188 -4.89374 1.000 28.09913 201 VAL B C 1
ATOM 4338 O O . VAL B 1 222 ? 33.92663 -4.40626 -5.57024 1.000 28.29438 201 VAL B O 1
ATOM 4342 N N . ALA B 1 223 ? 32.45538 -2.83627 -4.93985 1.000 23.50393 202 ALA B N 1
ATOM 4343 C CA . ALA B 1 223 ? 33.07319 -1.81788 -5.77692 1.000 28.60074 202 ALA B CA 1
ATOM 4344 C C . ALA B 1 223 ? 34.45324 -1.41948 -5.26207 1.000 28.97640 202 ALA B C 1
ATOM 4345 O O . ALA B 1 223 ? 35.38210 -1.22695 -6.05680 1.000 31.64554 202 ALA B O 1
ATOM 4347 N N . LEU B 1 224 ? 34.60599 -1.26726 -3.94417 1.000 28.14760 203 LEU B N 1
ATOM 4348 C CA . LEU B 1 224 ? 35.91317 -0.90089 -3.40491 1.000 30.08962 203 LEU B CA 1
ATOM 4349 C C . LEU B 1 224 ? 36.94464 -1.98669 -3.68383 1.000 32.62265 203 LEU B C 1
ATOM 4350 O O . LEU B 1 224 ? 38.09364 -1.68282 -4.02242 1.000 34.51532 203 LEU B O 1
ATOM 4355 N N . LYS B 1 225 ? 36.54129 -3.25691 -3.58558 1.000 27.53021 204 LYS B N 1
ATOM 4356 C CA . LYS B 1 225 ? 37.44686 -4.35296 -3.90376 1.000 33.73198 204 LYS B CA 1
ATOM 4357 C C . LYS B 1 225 ? 37.95514 -4.28108 -5.33590 1.000 36.98335 204 LYS B C 1
ATOM 4358 O O . LYS B 1 225 ? 39.00562 -4.85584 -5.63845 1.000 37.94034 204 LYS B O 1
ATOM 4364 N N . LYS B 1 226 ? 37.21131 -3.63999 -6.23270 1.000 34.40172 205 LYS B N 1
ATOM 4365 C CA . LYS B 1 226 ? 37.65689 -3.42154 -7.59900 1.000 32.74023 205 LYS B CA 1
ATOM 4366 C C . LYS B 1 226 ? 38.28124 -2.04680 -7.80425 1.000 35.89998 205 LYS B C 1
ATOM 4367 O O . LYS B 1 226 ? 38.53679 -1.66575 -8.95194 1.000 34.32849 205 LYS B O 1
ATOM 4373 N N . SER B 1 227 ? 38.50417 -1.28894 -6.72419 1.000 34.33245 206 SER B N 1
ATOM 4374 C CA . SER B 1 227 ? 39.11883 0.04222 -6.76534 1.000 36.42514 206 SER B CA 1
ATOM 4375 C C . SER B 1 227 ? 38.20459 1.10021 -7.38536 1.000 31.72247 206 SER B C 1
ATOM 4376 O O . SER B 1 227 ? 38.68787 2.04183 -8.01393 1.000 35.28783 206 SER B O 1
ATOM 4379 N N . PHE B 1 228 ? 36.88675 0.97558 -7.22057 1.000 32.58315 207 PHE B N 1
ATOM 4380 C CA . PHE B 1 228 ? 35.95395 2.01896 -7.64622 1.000 28.69428 207 PHE B CA 1
ATOM 4381 C C . PHE B 1 228 ? 35.41497 2.74287 -6.42376 1.000 29.37175 207 PHE B C 1
ATOM 4382 O O . PHE B 1 228 ? 34.66183 2.14162 -5.64400 1.000 29.83432 207 PHE B O 1
ATOM 4390 N N . PRO B 1 229 ? 35.74775 4.01952 -6.21585 1.000 26.86070 208 PRO B N 1
ATOM 4391 C CA . PRO B 1 229 ? 35.29028 4.72307 -5.00496 1.000 29.36447 208 PRO B CA 1
ATOM 4392 C C . PRO B 1 229 ? 33.84016 5.17317 -5.02697 1.000 26.39012 208 PRO B C 1
ATOM 4393 O O . PRO B 1 229 ? 33.34944 5.64605 -3.99263 1.000 22.79314 208 PRO B O 1
ATOM 4397 N N . ILE B 1 230 ? 33.13981 5.07898 -6.15200 1.000 24.48655 209 ILE B N 1
ATOM 4398 C CA . ILE B 1 230 ? 31.76332 5.54750 -6.21133 1.000 22.31423 209 ILE B CA 1
ATOM 4399 C C . ILE B 1 230 ? 30.95210 4.57415 -7.05442 1.000 25.80873 209 ILE B C 1
ATOM 4400 O O . ILE B 1 230 ? 31.44893 4.01270 -8.03874 1.000 23.33644 209 ILE B O 1
ATOM 4405 N N . GLN B 1 231 ? 29.70779 4.34555 -6.63941 1.000 23.44521 210 GLN B N 1
ATOM 4406 C CA . GLN B 1 231 ? 28.84768 3.33720 -7.24378 1.000 20.92249 210 GLN B CA 1
ATOM 4407 C C . GLN B 1 231 ? 27.61122 4.01662 -7.80132 1.000 22.21313 210 GLN B C 1
ATOM 4408 O O . GLN B 1 231 ? 26.94042 4.75720 -7.07999 1.000 24.46705 210 GLN B O 1
ATOM 4414 N N . LEU B 1 232 ? 27.35335 3.81485 -9.09395 1.000 20.83643 211 LEU B N 1
ATOM 4415 C CA . LEU B 1 232 ? 26.20176 4.38549 -9.78062 1.000 20.50292 211 LEU B CA 1
ATOM 4416 C C . LEU B 1 232 ? 25.12319 3.33332 -9.94148 1.000 20.63174 211 LEU B C 1
ATOM 4417 O O . LEU B 1 232 ? 25.41997 2.20778 -10.34822 1.000 22.20654 211 LEU B O 1
ATOM 4422 N N . TYR B 1 233 ? 23.88088 3.69632 -9.62966 1.000 18.14830 212 TYR B N 1
ATOM 4423 C CA . TYR B 1 233 ? 22.74276 2.79895 -9.79060 1.000 19.30567 212 TYR B CA 1
ATOM 4424 C C . TYR B 1 233 ? 21.88492 3.25185 -10.95946 1.000 20.02482 212 TYR B C 1
ATOM 4425 O O . TYR B 1 233 ? 21.69570 4.45021 -11.17872 1.000 19.94238 212 TYR B O 1
ATOM 4434 N N . LEU B 1 234 ? 21.34015 2.28805 -11.68018 1.000 21.25297 213 LEU B N 1
ATOM 4435 C CA . LEU B 1 234 ? 20.29635 2.53870 -12.65511 1.000 20.62073 213 LEU B CA 1
ATOM 4436 C C . LEU B 1 234 ? 18.96078 2.23117 -11.98792 1.000 21.04067 213 LEU B C 1
ATOM 4437 O O . LEU B 1 234 ? 18.91734 1.78149 -10.83889 1.000 26.07689 213 LEU B O 1
ATOM 4442 N N . ASP B 1 235 ? 17.85891 2.52495 -12.68089 1.000 19.68420 214 ASP B N 1
ATOM 4443 C CA . ASP B 1 235 ? 16.55531 2.29387 -12.05934 1.000 20.75927 214 ASP B CA 1
ATOM 4444 C C . ASP B 1 235 ? 16.34068 0.80805 -11.78719 1.000 23.38354 214 ASP B C 1
ATOM 4445 O O . ASP B 1 235 ? 16.58594 -0.03674 -12.65533 1.000 23.25229 214 ASP B O 1
ATOM 4450 N N . ALA B 1 236 ? 15.86741 0.49050 -10.57104 1.000 21.28085 215 ALA B N 1
ATOM 4451 C CA . ALA B 1 236 ? 15.60557 -0.90467 -10.22353 1.000 21.24977 215 ALA B CA 1
ATOM 4452 C C . ALA B 1 236 ? 14.52429 -1.51167 -11.10774 1.000 23.69165 215 ALA B C 1
ATOM 4453 O O . ALA B 1 236 ? 14.55112 -2.72155 -11.38585 1.000 21.82453 215 ALA B O 1
ATOM 4455 N N . ALA B 1 237 ? 13.59948 -0.68715 -11.60459 1.000 21.66686 216 ALA B N 1
ATOM 4456 C CA . ALA B 1 237 ? 12.46422 -1.21215 -12.36222 1.000 22.09198 216 ALA B CA 1
ATOM 4457 C C . ALA B 1 237 ? 12.90281 -1.85607 -13.68740 1.000 25.93278 216 ALA B C 1
ATOM 4458 O O . ALA B 1 237 ? 12.43485 -2.94432 -14.04321 1.000 27.49826 216 ALA B O 1
ATOM 4460 N N . THR B 1 238 ? 13.78705 -1.20014 -14.44451 1.000 23.19280 217 THR B N 1
ATOM 4461 C CA . THR B 1 238 ? 14.19281 -1.70850 -15.75760 1.000 24.60687 217 THR B CA 1
ATOM 4462 C C . THR B 1 238 ? 15.69278 -1.78963 -15.97447 1.000 24.01291 217 THR B C 1
ATOM 4463 O O . THR B 1 238 ? 16.11526 -2.37746 -16.97367 1.000 26.55570 217 THR B O 1
ATOM 4467 N N . HIS B 1 239 ? 16.49932 -1.16921 -15.11988 1.000 23.85420 218 HIS B N 1
ATOM 4468 C CA . HIS B 1 239 ? 17.94683 -1.09055 -15.30326 1.000 25.79925 218 HIS B CA 1
ATOM 4469 C C . HIS B 1 239 ? 18.32741 -0.51134 -16.66871 1.000 23.19142 218 HIS B C 1
ATOM 4470 O O . HIS B 1 239 ? 19.24951 -0.98751 -17.32717 1.000 25.24486 218 HIS B O 1
ATOM 4477 N N . THR B 1 240 ? 17.61078 0.53751 -17.10035 1.000 22.40538 219 THR B N 1
ATOM 4478 C CA . THR B 1 240 ? 17.95458 1.24109 -18.33701 1.000 23.72344 219 THR B CA 1
ATOM 4479 C C . THR B 1 240 ? 18.10380 2.75420 -18.17946 1.000 26.22399 219 THR B C 1
ATOM 4480 O O . THR B 1 240 ? 18.59746 3.40771 -19.11289 1.000 23.72096 219 THR B O 1
ATOM 4484 N N . PHE B 1 241 ? 17.70311 3.33176 -17.05000 1.000 20.49350 220 PHE B N 1
ATOM 4485 C CA . PHE B 1 241 ? 17.81654 4.76516 -16.82748 1.000 23.42742 220 PHE B CA 1
ATOM 4486 C C . PHE B 1 241 ? 18.76217 5.02754 -15.66517 1.000 20.18032 220 PHE B C 1
ATOM 4487 O O . PHE B 1 241 ? 18.78866 4.26496 -14.69929 1.000 21.33419 220 PHE B O 1
ATOM 4495 N N . VAL B 1 242 ? 19.53579 6.11160 -15.76012 1.000 20.14388 221 VAL B N 1
ATOM 4496 C CA . VAL B 1 242 ? 20.37515 6.51188 -14.63857 1.000 19.77096 221 VAL B CA 1
ATOM 4497 C C . VAL B 1 242 ? 19.47613 6.90085 -13.48033 1.000 19.66961 221 VAL B C 1
ATOM 4498 O O . VAL B 1 242 ? 18.41674 7.51677 -13.66861 1.000 17.11183 221 VAL B O 1
ATOM 4502 N N . GLU B 1 243 ? 19.87273 6.48592 -12.27258 1.000 19.37373 222 GLU B N 1
ATOM 4503 C CA . GLU B 1 243 ? 19.16062 6.86227 -11.06398 1.000 17.66776 222 GLU B CA 1
ATOM 4504 C C . GLU B 1 243 ? 20.08464 7.79152 -10.29983 1.000 17.91781 222 GLU B C 1
ATOM 4505 O O . GLU B 1 243 ? 20.06527 9.01342 -10.54013 1.000 16.26525 222 GLU B O 1
ATOM 4511 N N . GLU B 1 244 ? 20.94773 7.28547 -9.42044 1.000 16.23263 223 GLU B N 1
ATOM 4512 C CA . GLU B 1 244 ? 21.93692 8.12901 -8.76151 1.000 18.38633 223 GLU B CA 1
ATOM 4513 C C . GLU B 1 244 ? 23.03703 7.24073 -8.19671 1.000 17.61582 223 GLU B C 1
ATOM 4514 O O . GLU B 1 244 ? 22.99358 6.01169 -8.30650 1.000 18.15620 223 GLU B O 1
ATOM 4520 N N . PHE B 1 245 ? 24.04696 7.88250 -7.62482 1.000 17.55514 224 PHE B N 1
ATOM 4521 C CA . PHE B 1 245 ? 25.08300 7.18556 -6.87805 1.000 20.35079 224 PHE B CA 1
ATOM 4522 C C . PHE B 1 245 ? 24.57399 6.81983 -5.48534 1.000 20.37416 224 PHE B C 1
ATOM 4523 O O . PHE B 1 245 ? 23.47425 7.20135 -5.07550 1.000 20.83496 224 PHE B O 1
ATOM 4531 N N . SER B 1 246 ? 25.36516 6.03309 -4.75815 1.000 18.70386 225 SER B N 1
ATOM 4532 C CA . SER B 1 246 ? 24.83881 5.51842 -3.49881 1.000 22.26150 225 SER B CA 1
ATOM 4533 C C . SER B 1 246 ? 24.57050 6.63983 -2.50514 1.000 19.56556 225 SER B C 1
ATOM 4534 O O . SER B 1 246 ? 23.65650 6.53022 -1.67712 1.000 21.11475 225 SER B O 1
ATOM 4537 N N . THR B 1 247 ? 25.33625 7.72989 -2.57304 1.000 20.17064 226 THR B N 1
ATOM 4538 C CA . THR B 1 247 ? 25.12587 8.84028 -1.65178 1.000 18.74065 226 THR B CA 1
ATOM 4539 C C . THR B 1 247 ? 25.17566 10.20776 -2.33093 1.000 21.76088 226 THR B C 1
ATOM 4540 O O . THR B 1 247 ? 25.42519 11.21066 -1.64364 1.000 23.05383 226 THR B O 1
ATOM 4544 N N . SER B 1 248 ? 24.95041 10.28260 -3.64757 1.000 18.40501 227 SER B N 1
ATOM 4545 C CA . SER B 1 248 ? 24.98290 11.56282 -4.35009 1.000 20.76013 227 SER B CA 1
ATOM 4546 C C . SER B 1 248 ? 24.21223 11.45450 -5.66286 1.000 20.72221 227 SER B C 1
ATOM 4547 O O . SER B 1 248 ? 24.12390 10.37768 -6.26583 1.000 18.61925 227 SER B O 1
ATOM 4550 N N . ASN B 1 249 ? 23.62756 12.57737 -6.07805 1.000 16.81603 228 ASN B N 1
ATOM 4551 C CA . ASN B 1 249 ? 22.90495 12.63678 -7.34156 1.000 16.19656 228 ASN B CA 1
ATOM 4552 C C . ASN B 1 249 ? 23.87802 12.66132 -8.52584 1.000 16.50946 228 ASN B C 1
ATOM 4553 O O . ASN B 1 249 ? 25.04205 13.02764 -8.40511 1.000 15.69329 228 ASN B O 1
ATOM 4558 N N . PHE B 1 250 ? 23.36014 12.31440 -9.68832 1.000 16.67727 229 PHE B N 1
ATOM 4559 C CA . PHE B 1 250 ? 24.11531 12.31155 -10.93552 1.000 15.29252 229 PHE B CA 1
ATOM 4560 C C . PHE B 1 250 ? 23.68674 13.52746 -11.74079 1.000 14.00448 229 PHE B C 1
ATOM 4561 O O . PHE B 1 250 ? 22.50598 13.88773 -11.74935 1.000 16.19687 229 PHE B O 1
ATOM 4569 N N . PHE B 1 251 ? 24.64198 14.16590 -12.40865 1.000 15.71824 230 PHE B N 1
ATOM 4570 C CA . PHE B 1 251 ? 24.30543 15.13301 -13.44624 1.000 16.92841 230 PHE B CA 1
ATOM 4571 C C . PHE B 1 251 ? 25.24851 14.95902 -14.61790 1.000 16.92915 230 PHE B C 1
ATOM 4572 O O . PHE B 1 251 ? 26.38058 14.49185 -14.46982 1.000 19.69152 230 PHE B O 1
ATOM 4580 N N . GLY B 1 252 ? 24.77880 15.38676 -15.78000 1.000 17.12459 231 GLY B N 1
ATOM 4581 C CA . GLY B 1 252 ? 25.61796 15.45503 -16.95937 1.000 19.45150 231 GLY B CA 1
ATOM 4582 C C . GLY B 1 252 ? 25.53642 16.82665 -17.59753 1.000 17.50895 231 GLY B C 1
ATOM 4583 O O . GLY B 1 252 ? 24.52080 17.51499 -17.51329 1.000 17.66943 231 GLY B O 1
ATOM 4584 N N . ILE B 1 253 ? 26.63320 17.21604 -18.24680 1.000 17.47851 232 ILE B N 1
ATOM 4585 C CA . ILE B 1 253 ? 26.72990 18.48392 -18.96477 1.000 21.16310 232 ILE B CA 1
ATOM 4586 C C . ILE B 1 253 ? 26.96044 18.18129 -20.44467 1.000 20.75210 232 ILE B C 1
ATOM 4587 O O . ILE B 1 253 ? 27.84303 17.38094 -20.78345 1.000 18.83794 232 ILE B O 1
ATOM 4592 N N . LYS B 1 254 ? 26.18279 18.82898 -21.32170 1.000 19.18912 233 LYS B N 1
ATOM 4593 C CA . LYS B 1 254 ? 26.40115 18.71760 -22.76272 1.000 21.69732 233 LYS B CA 1
ATOM 4594 C C . LYS B 1 254 ? 26.00776 20.03799 -23.42021 1.000 20.88567 233 LYS B C 1
ATOM 4595 O O . LYS B 1 254 ? 25.57293 20.97985 -22.75078 1.000 21.68518 233 LYS B O 1
ATOM 4601 N N . ASP B 1 255 ? 26.17325 20.10057 -24.74620 1.000 19.09244 234 ASP B N 1
ATOM 4602 C CA . ASP B 1 255 ? 25.82233 21.27955 -25.54663 1.000 22.99213 234 ASP B CA 1
ATOM 4603 C C . ASP B 1 255 ? 26.64229 22.49780 -25.14695 1.000 20.70957 234 ASP B C 1
ATOM 4604 O O . ASP B 1 255 ? 26.16840 23.63160 -25.26305 1.000 18.17719 234 ASP B O 1
ATOM 4609 N N . ILE B 1 256 ? 27.86658 22.26678 -24.67545 1.000 18.37330 235 ILE B N 1
ATOM 4610 C CA . ILE B 1 256 ? 28.73024 23.36134 -24.25862 1.000 18.14713 235 ILE B CA 1
ATOM 4611 C C . ILE B 1 256 ? 29.12987 24.17060 -25.48146 1.000 20.62362 235 ILE B C 1
ATOM 4612 O O . ILE B 1 256 ? 29.61197 23.61356 -26.47587 1.000 15.97954 235 ILE B O 1
ATOM 4617 N N . GLN B 1 257 ? 28.89184 25.48353 -25.43447 1.000 17.38496 236 GLN B N 1
ATOM 4618 C CA . GLN B 1 257 ? 29.32908 26.38465 -26.49146 1.000 15.70543 236 GLN B CA 1
ATOM 4619 C C . GLN B 1 257 ? 30.04414 27.57769 -25.87491 1.000 19.43208 236 GLN B C 1
ATOM 4620 O O . GLN B 1 257 ? 29.72559 28.00038 -24.75995 1.000 17.62392 236 GLN B O 1
ATOM 4626 N N . ARG B 1 258 ? 31.02979 28.10225 -26.60913 1.000 15.78094 237 ARG B N 1
ATOM 4627 C CA . ARG B 1 258 ? 31.95765 29.09090 -26.09317 1.000 16.46138 237 ARG B CA 1
ATOM 4628 C C . ARG B 1 258 ? 32.05377 30.30166 -27.01456 1.000 17.46113 237 ARG B C 1
ATOM 4629 O O . ARG B 1 258 ? 31.74780 30.22394 -28.21072 1.000 17.38091 237 ARG B O 1
ATOM 4637 N N . ASP B 1 259 ? 32.54075 31.42063 -26.45275 1.000 16.66498 238 ASP B N 1
ATOM 4638 C CA . ASP B 1 259 ? 32.75557 32.62369 -27.24440 1.000 18.29216 238 ASP B CA 1
ATOM 4639 C C . ASP B 1 259 ? 34.15852 32.53526 -27.83277 1.000 17.64964 238 ASP B C 1
ATOM 4640 O O . ASP B 1 259 ? 34.84167 31.52082 -27.67099 1.000 17.58925 238 ASP B O 1
ATOM 4645 N N . GLY B 1 260 ? 34.61243 33.60527 -28.49547 1.000 18.21030 239 GLY B N 1
ATOM 4646 C CA . GLY B 1 260 ? 35.88306 33.59506 -29.20290 1.000 18.78987 239 GLY B CA 1
ATOM 4647 C C . GLY B 1 260 ? 37.11517 33.44566 -28.32819 1.000 19.02871 239 GLY B C 1
ATOM 4648 O O . GLY B 1 260 ? 38.16894 33.03758 -28.82831 1.000 19.50727 239 GLY B O 1
ATOM 4649 N N . ALA B 1 261 ? 37.01464 33.75215 -27.04057 1.000 18.81728 240 ALA B N 1
ATOM 4650 C CA . ALA B 1 261 ? 38.12716 33.53194 -26.12469 1.000 20.77772 240 ALA B CA 1
ATOM 4651 C C . ALA B 1 261 ? 38.03539 32.18584 -25.40653 1.000 18.63875 240 ALA B C 1
ATOM 4652 O O . ALA B 1 261 ? 38.87877 31.90044 -24.54675 1.000 18.79176 240 ALA B O 1
ATOM 4654 N N . GLY B 1 262 ? 37.04575 31.35411 -25.74195 1.000 18.24765 241 GLY B N 1
ATOM 4655 C CA . GLY B 1 262 ? 36.86557 30.07922 -25.07072 1.000 19.82565 241 GLY B CA 1
ATOM 4656 C C . GLY B 1 262 ? 35.99502 30.11563 -23.83071 1.000 19.37453 241 GLY B C 1
ATOM 4657 O O . GLY B 1 262 ? 35.80913 29.06842 -23.18607 1.000 19.48734 241 GLY B O 1
ATOM 4658 N N . LYS B 1 263 ? 35.42809 31.26945 -23.48870 1.000 17.92308 242 LYS B N 1
ATOM 4659 C CA . LYS B 1 263 ? 34.54578 31.33523 -22.33169 1.000 19.02983 242 LYS B CA 1
ATOM 4660 C C . LYS B 1 263 ? 33.24602 30.62275 -22.63952 1.000 18.57662 242 LYS B C 1
ATOM 4661 O O . LYS B 1 263 ? 32.64062 30.84414 -23.69482 1.000 20.23849 242 LYS B O 1
ATOM 4667 N N . ILE B 1 264 ? 32.80040 29.78554 -21.70104 1.000 18.33459 243 ILE B N 1
ATOM 4668 C CA . ILE B 1 264 ? 31.53449 29.08660 -21.85547 1.000 17.28183 243 ILE B CA 1
ATOM 4669 C C . ILE B 1 264 ? 30.37822 30.07751 -21.75687 1.000 19.07900 243 ILE B C 1
ATOM 4670 O O . ILE B 1 264 ? 30.29868 30.87194 -20.81636 1.000 15.38556 243 ILE B O 1
ATOM 4675 N N . VAL B 1 265 ? 29.51597 30.07948 -22.77491 1.000 15.66731 244 VAL B N 1
ATOM 4676 C CA . VAL B 1 265 ? 28.36645 30.97168 -22.85476 1.000 18.89280 244 VAL B CA 1
ATOM 4677 C C . VAL B 1 265 ? 27.04981 30.22092 -22.98009 1.000 20.81893 244 VAL B C 1
ATOM 4678 O O . VAL B 1 265 ? 25.99494 30.86031 -23.02289 1.000 18.56061 244 VAL B O 1
ATOM 4682 N N . SER B 1 266 ? 27.07780 28.89137 -23.09476 1.000 14.97619 245 SER B N 1
ATOM 4683 C CA . SER B 1 266 ? 25.84358 28.11844 -23.19050 1.000 20.09569 245 SER B CA 1
ATOM 4684 C C . SER B 1 266 ? 26.16059 26.65008 -22.88631 1.000 16.79196 245 SER B C 1
ATOM 4685 O O . SER B 1 266 ? 27.26219 26.18265 -23.15832 1.000 14.49882 245 SER B O 1
ATOM 4688 N N . CYS B 1 267 ? 25.20553 25.94283 -22.28180 1.000 17.09841 246 CYS B N 1
ATOM 4689 C CA . CYS B 1 267 ? 25.34028 24.50948 -22.01548 1.000 18.52534 246 CYS B CA 1
ATOM 4690 C C . CYS B 1 267 ? 24.02337 23.99966 -21.44338 1.000 16.87449 246 CYS B C 1
ATOM 4691 O O . CYS B 1 267 ? 23.11098 24.77468 -21.15349 1.000 18.90671 246 CYS B O 1
ATOM 4694 N N . THR B 1 268 ? 23.93936 22.68315 -21.26250 1.000 18.55997 247 THR B N 1
ATOM 4695 C CA . THR B 1 268 ? 22.73328 22.04592 -20.72998 1.000 19.40221 247 THR B CA 1
ATOM 4696 C C . THR B 1 268 ? 23.12425 21.17792 -19.54644 1.000 19.12189 247 THR B C 1
ATOM 4697 O O . THR B 1 268 ? 24.01535 20.32881 -19.66439 1.000 20.52483 247 THR B O 1
ATOM 4701 N N . TYR B 1 269 ? 22.48354 21.41605 -18.40505 1.000 18.93709 248 TYR B N 1
ATOM 4702 C CA . TYR B 1 269 ? 22.64864 20.60548 -17.20695 1.000 16.80153 248 TYR B CA 1
ATOM 4703 C C . TYR B 1 269 ? 21.50907 19.59551 -17.15367 1.000 20.11165 248 TYR B C 1
ATOM 4704 O O . TYR B 1 269 ? 20.33593 19.98407 -17.10168 1.000 20.73915 248 TYR B O 1
ATOM 4713 N N . VAL B 1 270 ? 21.84822 18.30800 -17.16650 1.000 18.63107 249 VAL B N 1
ATOM 4714 C CA . VAL B 1 270 ? 20.86368 17.22951 -17.23092 1.000 18.13691 249 VAL B CA 1
ATOM 4715 C C . VAL B 1 270 ? 20.96360 16.40171 -15.95306 1.000 18.61034 249 VAL B C 1
ATOM 4716 O O . VAL B 1 270 ? 22.05867 15.96487 -15.58426 1.000 19.26452 249 VAL B O 1
ATOM 4720 N N . THR B 1 271 ? 19.82273 16.14611 -15.29754 1.000 18.02275 250 THR B N 1
ATOM 4721 C CA . THR B 1 271 ? 19.88550 15.30556 -14.11074 1.000 16.42195 250 THR B CA 1
ATOM 4722 C C . THR B 1 271 ? 18.64508 14.42466 -14.09367 1.000 18.26439 250 THR B C 1
ATOM 4723 O O . THR B 1 271 ? 17.56167 14.86947 -14.49845 1.000 17.85131 250 THR B O 1
ATOM 4727 N N . PRO B 1 272 ? 18.78406 13.15465 -13.69412 1.000 19.91188 251 PRO B N 1
ATOM 4728 C CA . PRO B 1 272 ? 17.64972 12.22086 -13.79436 1.000 18.43432 251 PRO B CA 1
ATOM 4729 C C . PRO B 1 272 ? 16.46279 12.62539 -12.92044 1.000 20.48972 251 PRO B C 1
ATOM 4730 O O . PRO B 1 272 ? 16.60952 13.18400 -11.82301 1.000 20.04562 251 PRO B O 1
ATOM 4734 N N . LYS B 1 273 ? 15.27696 12.28946 -13.41601 1.000 19.60610 252 LYS B N 1
ATOM 4735 C CA . LYS B 1 273 ? 14.01000 12.49176 -12.73149 1.000 21.97945 252 LYS B CA 1
ATOM 4736 C C . LYS B 1 273 ? 13.44692 11.13373 -12.32899 1.000 22.83819 252 LYS B C 1
ATOM 4737 O O . LYS B 1 273 ? 13.28405 10.25813 -13.18324 1.000 18.97603 252 LYS B O 1
ATOM 4743 N N . SER B 1 274 ? 13.12610 10.96656 -11.03803 1.000 24.18099 253 SER B N 1
ATOM 4744 C CA . SER B 1 274 ? 12.52949 9.70831 -10.59060 1.000 23.02397 253 SER B CA 1
ATOM 4745 C C . SER B 1 274 ? 12.04881 9.78056 -9.14515 1.000 21.74007 253 SER B C 1
ATOM 4746 O O . SER B 1 274 ? 12.69240 10.42673 -8.30770 1.000 20.41036 253 SER B O 1
ATOM 4749 N N . PRO B 1 275 ? 10.92175 9.13521 -8.81303 1.000 20.54972 254 PRO B N 1
ATOM 4750 C CA . PRO B 1 275 ? 10.48078 9.09333 -7.40610 1.000 19.44643 254 PRO B CA 1
ATOM 4751 C C . PRO B 1 275 ? 11.39901 8.29026 -6.49370 1.000 21.57687 254 PRO B C 1
ATOM 4752 O O . PRO B 1 275 ? 11.21746 8.34206 -5.26767 1.000 18.88289 254 PRO B O 1
ATOM 4756 N N . SER B 1 276 ? 12.35883 7.53925 -7.03477 1.000 18.79713 255 SER B N 1
ATOM 4757 C CA . SER B 1 276 ? 13.28838 6.77299 -6.20939 1.000 18.45040 255 SER B CA 1
ATOM 4758 C C . SER B 1 276 ? 14.51281 7.56789 -5.78795 1.000 18.11375 255 SER B C 1
ATOM 4759 O O . SER B 1 276 ? 15.31969 7.05797 -5.00684 1.000 17.94291 255 SER B O 1
ATOM 4762 N N . ILE B 1 277 ? 14.69870 8.76788 -6.33213 1.000 19.62610 256 ILE B N 1
ATOM 4763 C CA . ILE B 1 277 ? 15.92875 9.53423 -6.15378 1.000 22.15434 256 ILE B CA 1
ATOM 4764 C C . ILE B 1 277 ? 15.79680 10.44139 -4.94044 1.000 17.25093 256 ILE B C 1
ATOM 4765 O O . ILE B 1 277 ? 14.79250 11.13921 -4.77567 1.000 18.92582 256 ILE B O 1
ATOM 4770 N N . LEU B 1 278 ? 16.81141 10.42752 -4.09531 1.000 18.58581 257 LEU B N 1
ATOM 4771 C CA . LEU B 1 278 ? 16.90759 11.37321 -3.00241 1.000 17.20316 257 LEU B CA 1
ATOM 4772 C C . LEU B 1 278 ? 17.05868 12.77633 -3.58643 1.000 19.07310 257 LEU B C 1
ATOM 4773 O O . LEU B 1 278 ? 18.00632 13.01873 -4.35518 1.000 16.33553 257 LEU B O 1
ATOM 4778 N N . PRO B 1 279 ? 16.13717 13.71443 -3.28552 1.000 19.81344 258 PRO B N 1
ATOM 4779 C CA . PRO B 1 279 ? 16.23603 15.07206 -3.84457 1.000 19.22178 258 PRO B CA 1
ATOM 4780 C C . PRO B 1 279 ? 17.35391 15.87998 -3.20337 1.000 20.08853 258 PRO B C 1
ATOM 4781 O O . PRO B 1 279 ? 17.15220 16.55356 -2.18045 1.000 17.01571 258 PRO B O 1
ATOM 4785 N N . SER B 1 280 ? 18.53649 15.79307 -3.81983 1.000 17.26836 259 SER B N 1
ATOM 4786 C CA . SER B 1 280 ? 19.73798 16.45316 -3.32992 1.000 18.20146 259 SER B CA 1
ATOM 4787 C C . SER B 1 280 ? 19.57081 17.96951 -3.32910 1.000 18.09652 259 SER B C 1
ATOM 4788 O O . SER B 1 280 ? 19.13516 18.56445 -4.32086 1.000 17.40718 259 SER B O 1
ATOM 4791 N N . ILE B 1 281 ? 19.91419 18.59535 -2.20478 1.000 14.65031 260 ILE B N 1
ATOM 4792 C CA . ILE B 1 281 ? 19.85115 20.05036 -2.14124 1.000 17.20912 260 ILE B CA 1
ATOM 4793 C C . ILE B 1 281 ? 20.99538 20.66507 -2.92981 1.000 17.20378 260 ILE B C 1
ATOM 4794 O O . ILE B 1 281 ? 20.84248 21.74841 -3.51002 1.000 17.37439 260 ILE B O 1
ATOM 4799 N N . THR B 1 282 ? 22.15055 19.98923 -2.98578 1.000 15.77322 261 THR B N 1
ATOM 4800 C CA . THR B 1 282 ? 23.24455 20.49297 -3.80610 1.000 17.28948 261 THR B CA 1
ATOM 4801 C C . THR B 1 282 ? 22.86516 20.47427 -5.28165 1.000 19.35412 261 THR B C 1
ATOM 4802 O O . THR B 1 282 ? 23.14386 21.43109 -6.00948 1.000 17.62023 261 THR B O 1
ATOM 4806 N N . ASN B 1 283 ? 22.24033 19.38371 -5.73476 1.000 18.75881 262 ASN B N 1
ATOM 4807 C CA . ASN B 1 283 ? 21.71856 19.31195 -7.10028 1.000 17.98686 262 ASN B CA 1
ATOM 4808 C C . ASN B 1 283 ? 20.75831 20.46892 -7.36909 1.000 19.83034 262 ASN B C 1
ATOM 4809 O O . ASN B 1 283 ? 20.88616 21.18565 -8.36996 1.000 20.71365 262 ASN B O 1
ATOM 4814 N N . LYS B 1 284 ? 19.78867 20.66931 -6.47399 1.000 17.68706 263 LYS B N 1
ATOM 4815 C CA . LYS B 1 284 ? 18.86356 21.78766 -6.62664 1.000 19.60389 263 LYS B CA 1
ATOM 4816 C C . LYS B 1 284 ? 19.61853 23.11171 -6.73946 1.000 19.83857 263 LYS B C 1
ATOM 4817 O O . LYS B 1 284 ? 19.33838 23.91099 -7.63869 1.000 19.58946 263 LYS B O 1
ATOM 4823 N N . THR B 1 285 ? 20.63015 23.31503 -5.88598 1.000 14.45795 264 THR B N 1
ATOM 4824 C CA . THR B 1 285 ? 21.46955 24.50961 -5.95297 1.000 16.66390 264 THR B CA 1
ATOM 4825 C C . THR B 1 285 ? 22.12604 24.66197 -7.32680 1.000 17.44451 264 THR B C 1
ATOM 4826 O O . THR B 1 285 ? 22.12722 25.75617 -7.90964 1.000 16.53762 264 THR B O 1
ATOM 4830 N N . LEU B 1 286 ? 22.69166 23.57180 -7.86009 1.000 16.60474 265 LEU B N 1
ATOM 4831 C CA . LEU B 1 286 ? 23.36386 23.63962 -9.16093 1.000 18.98835 265 LEU B CA 1
ATOM 4832 C C . LEU B 1 286 ? 22.39105 23.99219 -10.28132 1.000 18.63222 265 LEU B C 1
ATOM 4833 O O . LEU B 1 286 ? 22.72114 24.80069 -11.15846 1.000 20.03617 265 LEU B O 1
ATOM 4838 N N . ARG B 1 287 ? 21.18601 23.40719 -10.25854 1.000 16.56313 266 ARG B N 1
ATOM 4839 C CA . ARG B 1 287 ? 20.15450 23.74022 -11.23734 1.000 18.99484 266 ARG B CA 1
ATOM 4840 C C . ARG B 1 287 ? 19.79352 25.21899 -11.17695 1.000 22.47025 266 ARG B C 1
ATOM 4841 O O . ARG B 1 287 ? 19.66798 25.88861 -12.20924 1.000 20.27176 266 ARG B O 1
ATOM 4849 N N . GLU B 1 288 ? 19.60032 25.73933 -9.97066 1.000 17.13515 267 GLU B N 1
ATOM 4850 C CA . GLU B 1 288 ? 19.30490 27.15537 -9.82632 1.000 20.20183 267 GLU B CA 1
ATOM 4851 C C . GLU B 1 288 ? 20.47743 28.02371 -10.29147 1.000 21.68859 267 GLU B C 1
ATOM 4852 O O . GLU B 1 288 ? 20.26700 29.06670 -10.91353 1.000 22.42289 267 GLU B O 1
ATOM 4858 N N . LEU B 1 289 ? 21.72076 27.59258 -10.05165 1.000 22.10322 268 LEU B N 1
ATOM 4859 C CA . LEU B 1 289 ? 22.85961 28.35075 -10.57213 1.000 21.12112 268 LEU B CA 1
ATOM 4860 C C . LEU B 1 289 ? 22.89965 28.31069 -12.10267 1.000 21.57394 268 LEU B C 1
ATOM 4861 O O . LEU B 1 289 ? 23.04257 29.35407 -12.75884 1.000 22.47998 268 LEU B O 1
ATOM 4866 N N . ILE B 1 290 ? 22.73760 27.12087 -12.69340 1.000 20.65688 269 ILE B N 1
ATOM 4867 C CA . ILE B 1 290 ? 22.78702 27.00349 -14.15244 1.000 20.11763 269 ILE B CA 1
ATOM 4868 C C . ILE B 1 290 ? 21.72307 27.89635 -14.79053 1.000 19.77438 269 ILE B C 1
ATOM 4869 O O . ILE B 1 290 ? 22.02183 28.71019 -15.66736 1.000 21.21900 269 ILE B O 1
ATOM 4874 N N . SER B 1 291 ? 20.47331 27.78581 -14.34112 1.000 18.99696 270 SER B N 1
ATOM 4875 C CA . SER B 1 291 ? 19.40661 28.51800 -15.01835 1.000 21.72962 270 SER B CA 1
ATOM 4876 C C . SER B 1 291 ? 19.31608 29.97228 -14.55641 1.000 26.27566 270 SER B C 1
ATOM 4877 O O . SER B 1 291 ? 19.32980 30.88323 -15.38803 1.000 21.13022 270 SER B O 1
ATOM 4880 N N . GLN B 1 292 ? 19.24671 30.22754 -13.24675 1.000 24.01856 271 GLN B N 1
ATOM 4881 C CA . GLN B 1 292 ? 18.94757 31.59584 -12.82938 1.000 25.87728 271 GLN B CA 1
ATOM 4882 C C . GLN B 1 292 ? 20.17004 32.49033 -12.72657 1.000 23.26759 271 GLN B C 1
ATOM 4883 O O . GLN B 1 292 ? 20.03589 33.71007 -12.83133 1.000 26.83034 271 GLN B O 1
ATOM 4889 N N . TYR B 1 293 ? 21.35022 31.92903 -12.49598 1.000 25.88345 272 TYR B N 1
ATOM 4890 C CA . TYR B 1 293 ? 22.55289 32.72872 -12.31390 1.000 27.78343 272 TYR B CA 1
ATOM 4891 C C . TYR B 1 293 ? 23.33188 32.87718 -13.61514 1.000 26.97315 272 TYR B C 1
ATOM 4892 O O . TYR B 1 293 ? 23.74280 33.98311 -13.97494 1.000 27.70671 272 TYR B O 1
ATOM 4901 N N . PHE B 1 294 ? 23.54052 31.77339 -14.33309 1.000 24.56581 273 PHE B N 1
ATOM 4902 C CA . PHE B 1 294 ? 24.26915 31.79743 -15.59402 1.000 24.05056 273 PHE B CA 1
ATOM 4903 C C . PHE B 1 294 ? 23.37307 31.88833 -16.82317 1.000 22.86611 273 PHE B C 1
ATOM 4904 O O . PHE B 1 294 ? 23.87217 32.20723 -17.90147 1.000 24.15136 273 PHE B O 1
ATOM 4912 N N . GLY B 1 295 ? 22.07250 31.64366 -16.69874 1.000 22.35845 274 GLY B N 1
ATOM 4913 C CA . GLY B 1 295 ? 21.22099 31.76526 -17.86573 1.000 19.91430 274 GLY B CA 1
ATOM 4914 C C . GLY B 1 295 ? 21.35771 30.63240 -18.86509 1.000 23.00366 274 GLY B C 1
ATOM 4915 O O . GLY B 1 295 ? 21.15889 30.84237 -20.06414 1.000 20.40559 274 GLY B O 1
ATOM 4916 N N . TRP B 1 296 ? 21.70204 29.43572 -18.41438 1.000 20.47550 275 TRP B N 1
ATOM 4917 C CA . TRP B 1 296 ? 21.81969 28.30959 -19.32628 1.000 20.30481 275 TRP B CA 1
ATOM 4918 C C . TRP B 1 296 ? 20.63769 27.35724 -19.09319 1.000 21.55506 275 TRP B C 1
ATOM 4919 O O . TRP B 1 296 ? 19.65298 27.70486 -18.42465 1.000 20.27479 275 TRP B O 1
ATOM 4930 N N . LYS B 1 297 ? 20.71242 26.16399 -19.67867 1.000 21.91689 276 LYS B N 1
ATOM 4931 C CA . LYS B 1 297 ? 19.56131 25.27193 -19.76381 1.000 21.64813 276 LYS B CA 1
ATOM 4932 C C . LYS B 1 297 ? 19.65082 24.13156 -18.75314 1.000 18.96187 276 LYS B C 1
ATOM 4933 O O . LYS B 1 297 ? 20.71069 23.52785 -18.58246 1.000 18.20886 276 LYS B O 1
ATOM 4939 N N . VAL B 1 298 ? 18.51994 23.82583 -18.11365 1.000 22.16815 277 VAL B N 1
ATOM 4940 C CA . VAL B 1 298 ? 18.40185 22.73577 -17.14827 1.000 20.99583 277 VAL B CA 1
ATOM 4941 C C . VAL B 1 298 ? 17.32229 21.78134 -17.62669 1.000 21.48010 277 VAL B C 1
ATOM 4942 O O . VAL B 1 298 ? 16.21821 22.21144 -17.97599 1.000 21.76105 277 VAL B O 1
ATOM 4946 N N . ASP B 1 299 ? 17.63997 20.49166 -17.64831 1.000 21.53400 278 ASP B N 1
ATOM 4947 C CA A ASP B 1 299 ? 16.69270 19.45383 -18.02274 0.551 21.06413 278 ASP B CA 1
ATOM 4948 C CA B ASP B 1 299 ? 16.69769 19.44285 -18.03098 0.449 20.72472 278 ASP B CA 1
ATOM 4949 C C . ASP B 1 299 ? 16.59056 18.44616 -16.88173 1.000 21.52691 278 ASP B C 1
ATOM 4950 O O . ASP B 1 299 ? 17.56241 17.74900 -16.57376 1.000 19.40008 278 ASP B O 1
ATOM 4959 N N . VAL B 1 300 ? 15.41588 18.36235 -16.25961 1.000 18.28145 279 VAL B N 1
ATOM 4960 C CA . VAL B 1 300 ? 15.13552 17.35619 -15.23782 1.000 22.96115 279 VAL B CA 1
ATOM 4961 C C . VAL B 1 300 ? 14.22975 16.32385 -15.88678 1.000 20.25221 279 VAL B C 1
ATOM 4962 O O . VAL B 1 300 ? 13.04127 16.58617 -16.10509 1.000 21.27315 279 VAL B O 1
ATOM 4966 N N . ARG B 1 301 ? 14.77953 15.15454 -16.20317 1.000 19.26369 280 ARG B N 1
ATOM 4967 C CA . ARG B 1 301 ? 14.06602 14.20370 -17.05414 1.000 22.70114 280 ARG B CA 1
ATOM 4968 C C . ARG B 1 301 ? 14.69178 12.82887 -16.88701 1.000 20.82693 280 ARG B C 1
ATOM 4969 O O . ARG B 1 301 ? 15.69919 12.67086 -16.19694 1.000 19.80975 280 ARG B O 1
ATOM 4977 N N . GLU B 1 302 ? 14.12043 11.82515 -17.54430 1.000 20.05361 281 GLU B N 1
ATOM 4978 C CA . GLU B 1 302 ? 14.80637 10.54595 -17.50735 1.000 22.97715 281 GLU B CA 1
ATOM 4979 C C . GLU B 1 302 ? 16.01204 10.58926 -18.43125 1.000 22.31558 281 GLU B C 1
ATOM 4980 O O . GLU B 1 302 ? 16.00587 11.24707 -19.48012 1.000 22.05550 281 GLU B O 1
ATOM 4986 N N . VAL B 1 303 ? 17.06897 9.93280 -17.98570 1.000 18.91131 282 VAL B N 1
ATOM 4987 C CA . VAL B 1 303 ? 18.32632 9.83190 -18.70606 1.000 21.62266 282 VAL B CA 1
ATOM 4988 C C . VAL B 1 303 ? 18.56768 8.35634 -18.98374 1.000 21.75933 282 VAL B C 1
ATOM 4989 O O . VAL B 1 303 ? 19.03460 7.61806 -18.11291 1.000 18.12343 282 VAL B O 1
ATOM 4993 N N . PRO B 1 304 ? 18.21203 7.87628 -20.17260 1.000 20.55177 283 PRO B N 1
ATOM 4994 C CA . PRO B 1 304 ? 18.51316 6.48515 -20.50673 1.000 20.27016 283 PRO B CA 1
ATOM 4995 C C . PRO B 1 304 ? 20.01457 6.29359 -20.43760 1.000 22.71358 283 PRO B C 1
ATOM 4996 O O . PRO B 1 304 ? 20.78787 7.20483 -20.74019 1.000 23.60073 283 PRO B O 1
ATOM 5000 N N . PHE B 1 305 ? 20.43581 5.11455 -19.99703 1.000 22.32075 284 PHE B N 1
ATOM 5001 C CA . PHE B 1 305 ? 21.87007 4.91109 -19.87647 1.000 23.48631 284 PHE B CA 1
ATOM 5002 C C . PHE B 1 305 ? 22.60085 5.07793 -21.21362 1.000 24.71950 284 PHE B C 1
ATOM 5003 O O . PHE B 1 305 ? 23.78552 5.43107 -21.21753 1.000 24.85803 284 PHE B O 1
ATOM 5011 N N . THR B 1 306 ? 21.93542 4.81437 -22.34985 1.000 19.08944 285 THR B N 1
ATOM 5012 C CA . THR B 1 306 ? 22.58073 5.00076 -23.64897 1.000 22.14210 285 THR B CA 1
ATOM 5013 C C . THR B 1 306 ? 22.95756 6.45156 -23.93424 1.000 25.99433 285 THR B C 1
ATOM 5014 O O . THR B 1 306 ? 23.79174 6.69180 -24.80901 1.000 26.38365 285 THR B O 1
ATOM 5018 N N . GLU B 1 307 ? 22.37470 7.42155 -23.22267 1.000 24.29745 286 GLU B N 1
ATOM 5019 C CA . GLU B 1 307 ? 22.73414 8.81823 -23.43159 1.000 21.21387 286 GLU B CA 1
ATOM 5020 C C . GLU B 1 307 ? 24.03367 9.20187 -22.73090 1.000 24.08770 286 GLU B C 1
ATOM 5021 O O . GLU B 1 307 ? 24.62876 10.23218 -23.06948 1.000 24.84172 286 GLU B O 1
ATOM 5027 N N . VAL B 1 308 ? 24.49700 8.39822 -21.77143 1.000 22.37535 287 VAL B N 1
ATOM 5028 C CA . VAL B 1 308 ? 25.59200 8.84885 -20.91547 1.000 20.84803 287 VAL B CA 1
ATOM 5029 C C . VAL B 1 308 ? 26.85408 9.11980 -21.72894 1.000 22.57843 287 VAL B C 1
ATOM 5030 O O . VAL B 1 308 ? 27.56505 10.10147 -21.47798 1.000 22.98300 287 VAL B O 1
ATOM 5034 N N . LYS B 1 309 ? 27.11761 8.30863 -22.75909 1.000 21.45802 288 LYS B N 1
ATOM 5035 C CA . LYS B 1 309 ? 28.32031 8.50896 -23.56605 1.000 24.47874 288 LYS B CA 1
ATOM 5036 C C . LYS B 1 309 ? 28.31305 9.82476 -24.34283 1.000 23.24158 288 LYS B C 1
ATOM 5037 O O . LYS B 1 309 ? 29.34179 10.18530 -24.93152 1.000 24.21204 288 LYS B O 1
ATOM 5043 N N . THR B 1 310 ? 27.18425 10.52601 -24.39727 1.000 20.94913 289 THR B N 1
ATOM 5044 C CA . THR B 1 310 ? 27.11161 11.80231 -25.09474 1.000 23.11134 289 THR B CA 1
ATOM 5045 C C . THR B 1 310 ? 27.34850 13.00447 -24.18637 1.000 21.40148 289 THR B C 1
ATOM 5046 O O . THR B 1 310 ? 27.39124 14.13571 -24.68405 1.000 19.81327 289 THR B O 1
ATOM 5050 N N . PHE B 1 311 ? 27.46246 12.80387 -22.87154 1.000 20.31127 290 PHE B N 1
ATOM 5051 C CA . PHE B 1 311 ? 27.74881 13.91964 -21.98054 1.000 20.52086 290 PHE B CA 1
ATOM 5052 C C . PHE B 1 311 ? 29.19742 14.36207 -22.14762 1.000 20.01222 290 PHE B C 1
ATOM 5053 O O . PHE B 1 311 ? 30.10692 13.54179 -22.29746 1.000 19.33776 290 PHE B O 1
ATOM 5061 N N . GLN B 1 312 ? 29.40968 15.67045 -22.10973 1.000 21.16687 291 GLN B N 1
ATOM 5062 C CA . GLN B 1 312 ? 30.76523 16.19420 -22.15908 1.000 20.81214 291 GLN B CA 1
ATOM 5063 C C . GLN B 1 312 ? 31.39859 16.21852 -20.77889 1.000 21.86523 291 GLN B C 1
ATOM 5064 O O . GLN B 1 312 ? 32.62141 16.08850 -20.66062 1.000 18.35708 291 GLN B O 1
ATOM 5070 N N . GLU B 1 313 ? 30.59238 16.43307 -19.74066 1.000 20.68044 292 GLU B N 1
ATOM 5071 C CA . GLU B 1 313 ? 31.02965 16.31656 -18.36179 1.000 17.78280 292 GLU B CA 1
ATOM 5072 C C . GLU B 1 313 ? 30.02619 15.46927 -17.59333 1.000 18.94168 292 GLU B C 1
ATOM 5073 O O . GLU B 1 313 ? 28.82880 15.45759 -17.89643 1.000 16.53635 292 GLU B O 1
ATOM 5079 N N . CYS B 1 314 ? 30.51292 14.78755 -16.56876 1.000 19.45085 293 CYS B N 1
ATOM 5080 C CA . CYS B 1 314 ? 29.64632 13.98691 -15.72308 1.000 19.23242 293 CYS B CA 1
ATOM 5081 C C . CYS B 1 314 ? 30.06867 14.21062 -14.27702 1.000 18.80451 293 CYS B C 1
ATOM 5082 O O . CYS B 1 314 ? 31.26276 14.32449 -13.99245 1.000 19.87906 293 CYS B O 1
ATOM 5085 N N . GLY B 1 315 ? 29.10047 14.28170 -13.36553 1.000 20.77728 294 GLY B N 1
ATOM 5086 C CA . GLY B 1 315 ? 29.43202 14.57476 -11.97928 1.000 20.48376 294 GLY B CA 1
ATOM 5087 C C . GLY B 1 315 ? 28.52782 13.90789 -10.96388 1.000 19.12667 294 GLY B C 1
ATOM 5088 O O . GLY B 1 315 ? 27.41620 13.47027 -11.27031 1.000 15.74459 294 GLY B O 1
ATOM 5089 N N . ALA B 1 316 ? 29.03875 13.80416 -9.74058 1.000 18.00283 295 ALA B N 1
ATOM 5090 C CA . ALA B 1 316 ? 28.20493 13.45526 -8.60210 1.000 18.06060 295 ALA B CA 1
ATOM 5091 C C . ALA B 1 316 ? 28.08482 14.69094 -7.72121 1.000 20.49997 295 ALA B C 1
ATOM 5092 O O . ALA B 1 316 ? 29.00027 15.52041 -7.67578 1.000 21.31962 295 ALA B O 1
ATOM 5094 N N . THR B 1 317 ? 26.95024 14.83772 -7.04030 1.000 16.86262 296 THR B N 1
ATOM 5095 C CA . THR B 1 317 ? 26.75195 16.05054 -6.26159 1.000 18.70106 296 THR B CA 1
ATOM 5096 C C . THR B 1 317 ? 26.07361 15.74127 -4.92965 1.000 19.41042 296 THR B C 1
ATOM 5097 O O . THR B 1 317 ? 25.11706 14.96471 -4.87288 1.000 18.52628 296 THR B O 1
ATOM 5101 N N . GLY B 1 318 ? 26.59813 16.35140 -3.86384 1.000 18.08338 297 GLY B N 1
ATOM 5102 C CA . GLY B 1 318 ? 26.08923 16.22624 -2.50631 1.000 19.61947 297 GLY B CA 1
ATOM 5103 C C . GLY B 1 318 ? 26.85783 17.16779 -1.59855 1.000 20.27632 297 GLY B C 1
ATOM 5104 O O . GLY B 1 318 ? 27.87961 17.73868 -1.99062 1.000 21.03581 297 GLY B O 1
ATOM 5105 N N . THR B 1 319 ? 26.37921 17.27691 -0.35083 1.000 17.33736 298 THR B N 1
ATOM 5106 C CA . THR B 1 319 ? 26.86302 18.31663 0.55884 1.000 18.52435 298 THR B CA 1
ATOM 5107 C C . THR B 1 319 ? 28.34961 18.16374 0.86071 1.000 19.71689 298 THR B C 1
ATOM 5108 O O . THR B 1 319 ? 29.08988 19.15404 0.85111 1.000 19.27927 298 THR B O 1
ATOM 5112 N N . ALA B 1 320 ? 28.80239 16.93149 1.13236 1.000 18.76205 299 ALA B N 1
ATOM 5113 C CA . ALA B 1 320 ? 30.18520 16.70977 1.55636 1.000 21.55850 299 ALA B CA 1
ATOM 5114 C C . ALA B 1 320 ? 31.18887 17.03041 0.45437 1.000 22.40148 299 ALA B C 1
ATOM 5115 O O . ALA B 1 320 ? 32.30355 17.48097 0.74798 1.000 25.73304 299 ALA B O 1
ATOM 5117 N N . VAL B 1 321 ? 30.83489 16.79807 -0.80560 1.000 21.66412 300 VAL B N 1
ATOM 5118 C CA . VAL B 1 321 ? 31.78565 16.98391 -1.89167 1.000 24.32304 300 VAL B CA 1
ATOM 5119 C C . VAL B 1 321 ? 31.51708 18.23919 -2.70569 1.000 22.22667 300 VAL B C 1
ATOM 5120 O O . VAL B 1 321 ? 32.43033 18.69805 -3.41168 1.000 24.72313 300 VAL B O 1
ATOM 5124 N N . VAL B 1 322 ? 30.32104 18.82885 -2.60166 1.000 19.84673 301 VAL B N 1
ATOM 5125 C CA . VAL B 1 322 ? 29.77430 19.76456 -3.58641 1.000 20.17673 301 VAL B CA 1
ATOM 5126 C C . VAL B 1 322 ? 29.62475 19.02671 -4.91485 1.000 20.32232 301 VAL B C 1
ATOM 5127 O O . VAL B 1 322 ? 28.51491 18.62023 -5.28954 1.000 19.11799 301 VAL B O 1
ATOM 5131 N N . VAL B 1 323 ? 30.73108 18.83625 -5.63778 1.000 20.90452 302 VAL B N 1
ATOM 5132 C CA . VAL B 1 323 ? 30.71051 18.00558 -6.83525 1.000 20.74108 302 VAL B CA 1
ATOM 5133 C C . VAL B 1 323 ? 31.89568 17.05517 -6.81776 1.000 21.12554 302 VAL B C 1
ATOM 5134 O O . VAL B 1 323 ? 32.96879 17.36353 -6.29530 1.000 25.95708 302 VAL B O 1
ATOM 5138 N N . THR B 1 324 ? 31.68153 15.88290 -7.38604 1.000 21.39461 303 THR B N 1
ATOM 5139 C CA . THR B 1 324 ? 32.75438 14.94084 -7.67659 1.000 22.73069 303 THR B CA 1
ATOM 5140 C C . THR B 1 324 ? 32.81899 14.77168 -9.18418 1.000 23.78228 303 THR B C 1
ATOM 5141 O O . THR B 1 324 ? 31.86012 14.24966 -9.78851 1.000 21.14346 303 THR B O 1
ATOM 5145 N N . PRO B 1 325 ? 33.87881 15.23305 -9.83876 1.000 24.20840 304 PRO B N 1
ATOM 5146 C CA . PRO B 1 325 ? 33.98533 15.02134 -11.28679 1.000 24.33121 304 PRO B CA 1
ATOM 5147 C C . PRO B 1 325 ? 34.13346 13.53646 -11.56252 1.000 25.88763 304 PRO B C 1
ATOM 5148 O O . PRO B 1 325 ? 34.88588 12.83589 -10.87862 1.000 26.12416 304 PRO B O 1
ATOM 5152 N N . ILE B 1 326 ? 33.40334 13.05523 -12.55967 1.000 23.00707 305 ILE B N 1
ATOM 5153 C CA . ILE B 1 326 ? 33.42982 11.64877 -12.93712 1.000 23.41102 305 ILE B CA 1
ATOM 5154 C C . ILE B 1 326 ? 34.35086 11.51049 -14.14685 1.000 28.24809 305 ILE B C 1
ATOM 5155 O O . ILE B 1 326 ? 34.05261 12.03596 -15.22974 1.000 25.08922 305 ILE B O 1
ATOM 5160 N N . ALA B 1 327 ? 35.46455 10.79292 -13.97344 1.000 26.78779 306 ALA B N 1
ATOM 5161 C CA . ALA B 1 327 ? 36.39323 10.61301 -15.08148 1.000 31.19793 306 ALA B CA 1
ATOM 5162 C C . ALA B 1 327 ? 35.94158 9.52841 -16.05310 1.000 35.26871 306 ALA B C 1
ATOM 5163 O O . ALA B 1 327 ? 36.20261 9.63839 -17.26035 1.000 31.57820 306 ALA B O 1
ATOM 5165 N N . SER B 1 328 ? 35.27446 8.48942 -15.55417 1.000 30.34202 307 SER B N 1
ATOM 5166 C CA . SER B 1 328 ? 34.82880 7.37871 -16.38380 1.000 27.91613 307 SER B CA 1
ATOM 5167 C C . SER B 1 328 ? 33.70407 6.64226 -15.67551 1.000 28.20556 307 SER B C 1
ATOM 5168 O O . SER B 1 328 ? 33.56569 6.70969 -14.45113 1.000 26.56547 307 SER B O 1
ATOM 5171 N N . ILE B 1 329 ? 32.89628 5.94161 -16.46698 1.000 25.97153 308 ILE B N 1
ATOM 5172 C CA . ILE B 1 329 ? 31.84150 5.07702 -15.95321 1.000 24.89818 308 ILE B CA 1
ATOM 5173 C C . ILE B 1 329 ? 32.02894 3.69645 -16.56700 1.000 29.32687 308 ILE B C 1
ATOM 5174 O O . ILE B 1 329 ? 32.10508 3.56206 -17.79553 1.000 28.89719 308 ILE B O 1
ATOM 5179 N N . THR B 1 330 ? 32.13656 2.68255 -15.71781 1.000 27.08225 309 THR B N 1
ATOM 5180 C CA . THR B 1 330 ? 32.26384 1.29534 -16.14575 1.000 27.92578 309 THR B CA 1
ATOM 5181 C C . THR B 1 330 ? 30.95234 0.57165 -15.86768 1.000 29.60503 309 THR B C 1
ATOM 5182 O O . THR B 1 330 ? 30.41132 0.64989 -14.75696 1.000 25.92969 309 THR B O 1
ATOM 5186 N N . ARG B 1 331 ? 30.41755 -0.08407 -16.88972 1.000 28.39404 310 ARG B N 1
ATOM 5187 C CA . ARG B 1 331 ? 29.25747 -0.94905 -16.74064 1.000 30.25797 310 ARG B CA 1
ATOM 5188 C C . ARG B 1 331 ? 29.57493 -2.26873 -17.42893 1.000 37.16606 310 ARG B C 1
ATOM 5189 O O . ARG B 1 331 ? 29.67127 -2.32467 -18.66178 1.000 38.70779 310 ARG B O 1
ATOM 5197 N N . GLY B 1 332 ? 29.74445 -3.31883 -16.64172 1.000 33.66142 311 GLY B N 1
ATOM 5198 C CA . GLY B 1 332 ? 30.10449 -4.59795 -17.22003 1.000 34.96172 311 GLY B CA 1
ATOM 5199 C C . GLY B 1 332 ? 31.45465 -4.49417 -17.89423 1.000 40.69884 311 GLY B C 1
ATOM 5200 O O . GLY B 1 332 ? 32.47371 -4.19829 -17.25502 1.000 42.33807 311 GLY B O 1
ATOM 5201 N N . SER B 1 333 ? 31.48620 -4.74369 -19.19771 1.000 37.17261 312 SER B N 1
ATOM 5202 C CA . SER B 1 333 ? 32.72132 -4.66665 -19.96300 1.000 40.35220 312 SER B CA 1
ATOM 5203 C C . SER B 1 333 ? 32.84760 -3.37619 -20.76434 1.000 39.95218 312 SER B C 1
ATOM 5204 O O . SER B 1 333 ? 33.79995 -3.23089 -21.53376 1.000 43.42560 312 SER B O 1
ATOM 5207 N N . THR B 1 334 ? 31.90247 -2.45417 -20.63271 1.000 38.94785 313 THR B N 1
ATOM 5208 C CA . THR B 1 334 ? 31.93698 -1.19442 -21.36396 1.000 40.39539 313 THR B CA 1
ATOM 5209 C C . THR B 1 334 ? 32.45033 -0.06933 -20.47275 1.000 40.76972 313 THR B C 1
ATOM 5210 O O . THR B 1 334 ? 32.01088 0.07199 -19.32355 1.000 35.78699 313 THR B O 1
ATOM 5214 N N . VAL B 1 335 ? 33.38961 0.71835 -20.99523 1.000 37.34541 314 VAL B N 1
ATOM 5215 C CA . VAL B 1 335 ? 33.95495 1.84713 -20.26972 1.000 35.35755 314 VAL B CA 1
ATOM 5216 C C . VAL B 1 335 ? 33.65682 3.10830 -21.06259 1.000 34.55780 314 VAL B C 1
ATOM 5217 O O . VAL B 1 335 ? 33.86274 3.14500 -22.28104 1.000 38.33953 314 VAL B O 1
ATOM 5221 N N . ILE B 1 336 ? 33.08840 4.09906 -20.38258 1.000 32.70596 315 ILE B N 1
ATOM 5222 C CA . ILE B 1 336 ? 32.83059 5.42688 -20.92573 1.000 33.43857 315 ILE B CA 1
ATOM 5223 C C . ILE B 1 336 ? 33.84512 6.37584 -20.30023 1.000 34.28656 315 ILE B C 1
ATOM 5224 O O . ILE B 1 336 ? 33.86253 6.54842 -19.07752 1.000 29.79035 315 ILE B O 1
ATOM 5229 N N . ASP B 1 337 ? 34.70733 6.96959 -21.12344 1.000 31.24284 316 ASP B N 1
ATOM 5230 C CA . ASP B 1 337 ? 35.76226 7.85104 -20.63908 1.000 37.19566 316 ASP B CA 1
ATOM 5231 C C . ASP B 1 337 ? 35.38267 9.30377 -20.86596 1.000 40.30783 316 ASP B C 1
ATOM 5232 O O . ASP B 1 337 ? 35.11349 9.70332 -22.00369 1.000 38.85799 316 ASP B O 1
ATOM 5237 N N . PHE B 1 338 ? 35.35983 10.08414 -19.78131 1.000 35.40468 317 PHE B N 1
ATOM 5238 C CA . PHE B 1 338 ? 35.14970 11.52312 -19.86133 1.000 38.72004 317 PHE B CA 1
ATOM 5239 C C . PHE B 1 338 ? 36.43676 12.33237 -19.71248 1.000 47.59358 317 PHE B C 1
ATOM 5240 O O . PHE B 1 338 ? 36.62961 13.29304 -20.45809 1.000 45.00738 317 PHE B O 1
ATOM 5248 N N . LEU B 1 339 ? 37.33589 11.96572 -18.78801 1.000 47.93945 318 LEU B N 1
ATOM 5249 C CA . LEU B 1 339 ? 38.55408 12.72922 -18.53252 1.000 55.72766 318 LEU B CA 1
ATOM 5250 C C . LEU B 1 339 ? 39.77108 11.82369 -18.57326 1.000 71.43442 318 LEU B C 1
ATOM 5251 O O . LEU B 1 339 ? 39.73570 10.69343 -18.07836 1.000 71.30685 318 LEU B O 1
ATOM 5256 N N . GLN B 1 340 ? 40.86598 12.36058 -19.11807 1.000 88.05656 319 GLN B N 1
ATOM 5257 C CA . GLN B 1 340 ? 42.05806 11.55944 -19.37223 1.000 91.36295 319 GLN B CA 1
ATOM 5258 C C . GLN B 1 340 ? 42.91706 11.39287 -18.12701 1.000 100.60403 319 GLN B C 1
ATOM 5259 O O . GLN B 1 340 ? 43.69429 10.44052 -18.04367 1.000 105.85523 319 GLN B O 1
ATOM 5261 N N . SER B 1 341 ? 42.82391 12.31906 -17.17471 1.000 88.89881 320 SER B N 1
ATOM 5262 C CA . SER B 1 341 ? 43.62451 12.26257 -15.96183 1.000 87.88623 320 SER B CA 1
ATOM 5263 C C . SER B 1 341 ? 42.76695 12.63865 -14.76538 1.000 84.78293 320 SER B C 1
ATOM 5264 O O . SER B 1 341 ? 41.76756 13.34280 -14.90269 1.000 85.29998 320 SER B O 1
ATOM 5267 N N . ASP B 1 342 ? 43.16329 12.15821 -13.57812 1.000 87.17967 321 ASP B N 1
ATOM 5268 C CA . ASP B 1 342 ? 42.47972 12.59802 -12.36584 1.000 80.79060 321 ASP B CA 1
ATOM 5269 C C . ASP B 1 342 ? 42.74420 14.07842 -12.10149 1.000 80.52399 321 ASP B C 1
ATOM 5270 O O . ASP B 1 342 ? 41.97532 14.72367 -11.37633 1.000 67.39592 321 ASP B O 1
ATOM 5272 N N . ASP B 1 343 ? 43.82108 14.61453 -12.69442 1.000 91.14334 322 ASP B N 1
ATOM 5273 C CA . ASP B 1 343 ? 44.13757 16.03513 -12.61815 1.000 90.53820 322 ASP B CA 1
ATOM 5274 C C . ASP B 1 343 ? 43.22943 16.87848 -13.51200 1.000 95.35288 322 ASP B C 1
ATOM 5275 O O . ASP B 1 343 ? 42.88428 18.00963 -13.14863 1.000 97.21743 322 ASP B O 1
ATOM 5277 N N . GLN B 1 344 ? 42.83918 16.36453 -14.68283 1.000 76.22423 323 GLN B N 1
ATOM 5278 C CA . GLN B 1 344 ? 42.00115 17.13558 -15.59683 1.000 64.74879 323 GLN B CA 1
ATOM 5279 C C . GLN B 1 344 ? 40.55073 17.08655 -15.11436 1.000 59.98857 323 GLN B C 1
ATOM 5280 O O . GLN B 1 344 ? 40.08347 16.05650 -14.61550 1.000 58.83943 323 GLN B O 1
ATOM 5282 N N . VAL B 1 345 ? 39.84065 18.21446 -15.24549 1.000 51.33328 324 VAL B N 1
ATOM 5283 C CA . VAL B 1 345 ? 38.46984 18.33793 -14.75138 1.000 43.38791 324 VAL B CA 1
ATOM 5284 C C . VAL B 1 345 ? 37.63051 19.20457 -15.68962 1.000 33.43382 324 VAL B C 1
ATOM 5285 O O . VAL B 1 345 ? 38.11290 20.19500 -16.24675 1.000 32.71792 324 VAL B O 1
ATOM 5289 N N . GLY B 1 346 ? 36.34922 18.85167 -15.81709 1.000 34.97325 325 GLY B N 1
ATOM 5290 C CA . GLY B 1 346 ? 35.46037 19.59193 -16.70381 1.000 28.80252 325 GLY B CA 1
ATOM 5291 C C . GLY B 1 346 ? 35.23596 21.02247 -16.23630 1.000 28.69689 325 GLY B C 1
ATOM 5292 O O . GLY B 1 346 ? 35.05677 21.29388 -15.04935 1.000 27.69580 325 GLY B O 1
ATOM 5293 N N . GLU B 1 347 ? 35.17707 21.94052 -17.20411 1.000 25.13536 326 GLU B N 1
ATOM 5294 C CA . GLU B 1 347 ? 35.14391 23.36374 -16.87861 1.000 24.32126 326 GLU B CA 1
ATOM 5295 C C . GLU B 1 347 ? 33.82747 23.79161 -16.22204 1.000 26.82478 326 GLU B C 1
ATOM 5296 O O . GLU B 1 347 ? 33.84434 24.58922 -15.27458 1.000 22.66575 326 GLU B O 1
ATOM 5302 N N . VAL B 1 348 ? 32.67392 23.32716 -16.73173 1.000 24.50869 327 VAL B N 1
ATOM 5303 C CA . VAL B 1 348 ? 31.40277 23.68778 -16.09537 1.000 22.65144 327 VAL B CA 1
ATOM 5304 C C . VAL B 1 348 ? 31.35653 23.14768 -14.67895 1.000 25.93881 327 VAL B C 1
ATOM 5305 O O . VAL B 1 348 ? 30.88934 23.82404 -13.74353 1.000 20.52493 327 VAL B O 1
ATOM 5309 N N . THR B 1 349 ? 31.83901 21.91722 -14.49879 1.000 23.23868 328 THR B N 1
ATOM 5310 C CA . THR B 1 349 ? 31.86718 21.32778 -13.16902 1.000 24.44685 328 THR B CA 1
ATOM 5311 C C . THR B 1 349 ? 32.66431 22.21300 -12.20959 1.000 23.95239 328 THR B C 1
ATOM 5312 O O . THR B 1 349 ? 32.17801 22.57626 -11.13354 1.000 20.97558 328 THR B O 1
ATOM 5316 N N . LYS B 1 350 ? 33.84705 22.65252 -12.63628 1.000 20.30072 329 LYS B N 1
ATOM 5317 C CA . LYS B 1 350 ? 34.68831 23.49399 -11.78973 1.000 25.01868 329 LYS B CA 1
ATOM 5318 C C . LYS B 1 350 ? 34.02909 24.83972 -11.49255 1.000 24.90934 329 LYS B C 1
ATOM 5319 O O . LYS B 1 350 ? 34.09133 25.32993 -10.35456 1.000 24.71063 329 LYS B O 1
ATOM 5325 N N . LEU B 1 351 ? 33.40249 25.45346 -12.50540 1.000 21.95410 330 LEU B N 1
ATOM 5326 C CA . LEU B 1 351 ? 32.67056 26.70250 -12.30017 1.000 21.75770 330 LEU B CA 1
ATOM 5327 C C . LEU B 1 351 ? 31.58955 26.54793 -11.24313 1.000 20.88875 330 LEU B C 1
ATOM 5328 O O . LEU B 1 351 ? 31.40900 27.43472 -10.39928 1.000 22.72767 330 LEU B O 1
ATOM 5333 N N . LEU B 1 352 ? 30.83929 25.44498 -11.29082 1.000 19.21990 331 LEU B N 1
ATOM 5334 C CA . LEU B 1 352 ? 29.79284 25.22221 -10.29866 1.000 22.00908 331 LEU B CA 1
ATOM 5335 C C . LEU B 1 352 ? 30.39607 25.07546 -8.91432 1.000 19.43796 331 LEU B C 1
ATOM 5336 O O . LEU B 1 352 ? 29.88457 25.63870 -7.94634 1.000 18.55476 331 LEU B O 1
ATOM 5341 N N . TYR B 1 353 ? 31.47067 24.29379 -8.80687 1.000 20.38041 332 TYR B N 1
ATOM 5342 C CA . TYR B 1 353 ? 32.15501 24.10637 -7.53362 1.000 21.87395 332 TYR B CA 1
ATOM 5343 C C . TYR B 1 353 ? 32.61078 25.43712 -6.94849 1.000 23.35663 332 TYR B C 1
ATOM 5344 O O . TYR B 1 353 ? 32.35498 25.73746 -5.77644 1.000 23.81075 332 TYR B O 1
ATOM 5353 N N . GLU B 1 354 ? 33.27083 26.25752 -7.76414 1.000 21.11285 333 GLU B N 1
ATOM 5354 C CA . GLU B 1 354 ? 33.77961 27.53601 -7.28375 1.000 25.30449 333 GLU B CA 1
ATOM 5355 C C . GLU B 1 354 ? 32.64915 28.50288 -6.95309 1.000 21.64498 333 GLU B C 1
ATOM 5356 O O . GLU B 1 354 ? 32.76690 29.28198 -6.00607 1.000 21.46550 333 GLU B O 1
ATOM 5362 N N . THR B 1 355 ? 31.53531 28.43969 -7.68193 1.000 20.88814 334 THR B N 1
ATOM 5363 C CA . THR B 1 355 ? 30.44067 29.36946 -7.42749 1.000 20.03739 334 THR B CA 1
ATOM 5364 C C . THR B 1 355 ? 29.70785 29.03036 -6.12945 1.000 24.79535 334 THR B C 1
ATOM 5365 O O . THR B 1 355 ? 29.39088 29.93706 -5.34939 1.000 23.46375 334 THR B O 1
ATOM 5369 N N . VAL B 1 356 ? 29.44904 27.73602 -5.87286 1.000 18.79179 335 VAL B N 1
ATOM 5370 C CA . VAL B 1 356 ? 28.83590 27.31730 -4.60580 1.000 17.73480 335 VAL B CA 1
ATOM 5371 C C . VAL B 1 356 ? 29.71303 27.72605 -3.42802 1.000 20.30083 335 VAL B C 1
ATOM 5372 O O . VAL B 1 356 ? 29.25550 28.38973 -2.49520 1.000 22.12386 335 VAL B O 1
ATOM 5376 N N . GLN B 1 357 ? 30.99452 27.36326 -3.46754 1.000 19.20589 336 GLN B N 1
ATOM 5377 C CA . GLN B 1 357 ? 31.89066 27.72489 -2.37255 1.000 23.14872 336 GLN B CA 1
ATOM 5378 C C . GLN B 1 357 ? 32.01376 29.23663 -2.22544 1.000 23.60185 336 GLN B C 1
ATOM 5379 O O . GLN B 1 357 ? 32.12327 29.75012 -1.10314 1.000 24.86172 336 GLN B O 1
ATOM 5385 N N . GLY B 1 358 ? 32.02958 29.96137 -3.34744 1.000 21.27127 337 GLY B N 1
ATOM 5386 C CA . GLY B 1 358 ? 32.08236 31.41702 -3.28374 1.000 24.59206 337 GLY B CA 1
ATOM 5387 C C . GLY B 1 358 ? 30.90806 32.00067 -2.52236 1.000 25.84135 337 GLY B C 1
ATOM 5388 O O . GLY B 1 358 ? 31.06502 32.94852 -1.74040 1.000 26.35515 337 GLY B O 1
ATOM 5389 N N . ILE B 1 359 ? 29.71534 31.44310 -2.74170 1.000 20.50225 338 ILE B N 1
ATOM 5390 C CA . ILE B 1 359 ? 28.53591 31.88913 -2.00974 1.000 24.99901 338 ILE B CA 1
ATOM 5391 C C . ILE B 1 359 ? 28.60283 31.43705 -0.55033 1.000 24.68859 338 ILE B C 1
ATOM 5392 O O . ILE B 1 359 ? 28.30342 32.21345 0.36547 1.000 21.32455 338 ILE B O 1
ATOM 5397 N N . GLN B 1 360 ? 29.00082 30.17901 -0.31415 1.000 20.79449 339 GLN B N 1
ATOM 5398 C CA . GLN B 1 360 ? 29.03546 29.63368 1.04334 1.000 20.49345 339 GLN B CA 1
ATOM 5399 C C . GLN B 1 360 ? 29.93877 30.45607 1.95457 1.000 23.84046 339 GLN B C 1
ATOM 5400 O O . GLN B 1 360 ? 29.61423 30.67855 3.12965 1.000 25.79293 339 GLN B O 1
ATOM 5406 N N . TYR B 1 361 ? 31.06970 30.92261 1.43381 1.000 20.90260 340 TYR B N 1
ATOM 5407 C CA . TYR B 1 361 ? 32.05344 31.62138 2.24345 1.000 24.05199 340 TYR B CA 1
ATOM 5408 C C . TYR B 1 361 ? 31.88548 33.13411 2.23199 1.000 25.64451 340 TYR B C 1
ATOM 5409 O O . TYR B 1 361 ? 32.66336 33.82783 2.88324 1.000 27.40706 340 TYR B O 1
ATOM 5418 N N . GLY B 1 362 ? 30.88522 33.66263 1.54283 1.000 25.47897 341 GLY B N 1
ATOM 5419 C CA . GLY B 1 362 ? 30.62664 35.08552 1.58120 1.000 25.43416 341 GLY B CA 1
ATOM 5420 C C . GLY B 1 362 ? 31.41171 35.92357 0.60166 1.000 27.19937 341 GLY B C 1
ATOM 5421 O O . GLY B 1 362 ? 31.33098 37.15447 0.67598 1.000 28.99400 341 GLY B O 1
ATOM 5422 N N . VAL B 1 363 ? 32.14597 35.30262 -0.33100 1.000 31.34030 342 VAL B N 1
ATOM 5423 C CA . VAL B 1 363 ? 32.92981 36.04520 -1.31847 1.000 29.98310 342 VAL B CA 1
ATOM 5424 C C . VAL B 1 363 ? 32.06805 36.45211 -2.51255 1.000 30.21003 342 VAL B C 1
ATOM 5425 O O . VAL B 1 363 ? 32.21607 37.54910 -3.05236 1.000 32.80700 342 VAL B O 1
ATOM 5429 N N . ILE B 1 364 ? 31.16877 35.58389 -2.94776 1.000 31.30680 343 ILE B N 1
ATOM 5430 C CA . ILE B 1 364 ? 30.22594 35.88864 -4.02339 1.000 31.29312 343 ILE B CA 1
ATOM 5431 C C . ILE B 1 364 ? 28.92512 36.36159 -3.38535 1.000 29.21368 343 ILE B C 1
ATOM 5432 O O . ILE B 1 364 ? 28.45717 35.72510 -2.42980 1.000 28.21864 343 ILE B O 1
ATOM 5437 N N . PRO B 1 365 ? 28.31327 37.44158 -3.87810 1.000 30.80515 344 PRO B N 1
ATOM 5438 C CA . PRO B 1 365 ? 27.05308 37.91859 -3.28667 1.000 29.59864 344 PRO B CA 1
ATOM 5439 C C . PRO B 1 365 ? 25.99785 36.81890 -3.25113 1.000 31.85569 344 PRO B C 1
ATOM 5440 O O . PRO B 1 365 ? 25.88124 36.01589 -4.18383 1.000 25.81941 344 PRO B O 1
ATOM 5444 N N . ASP B 1 366 ? 25.23774 36.77704 -2.15022 1.000 25.10215 345 ASP B N 1
ATOM 5445 C CA . ASP B 1 366 ? 24.23574 35.72602 -1.93547 1.000 29.37856 345 ASP B CA 1
ATOM 5446 C C . ASP B 1 366 ? 22.91869 36.18783 -2.55854 1.000 30.93198 345 ASP B C 1
ATOM 5447 O O . ASP B 1 366 ? 21.93876 36.51540 -1.88842 1.000 28.14112 345 ASP B O 1
ATOM 5452 N N . ARG B 1 367 ? 22.91110 36.15587 -3.88975 1.000 27.80704 346 ARG B N 1
ATOM 5453 C CA . ARG B 1 367 ? 21.81183 36.72925 -4.65226 1.000 36.63994 346 ARG B CA 1
ATOM 5454 C C . ARG B 1 367 ? 20.47522 36.07252 -4.31238 1.000 33.54121 346 ARG B C 1
ATOM 5455 O O . ARG B 1 367 ? 19.44016 36.74822 -4.29232 1.000 32.64534 346 ARG B O 1
ATOM 5463 N N . PHE B 1 368 ? 20.47662 34.77444 -4.01517 1.000 29.40558 347 PHE B N 1
ATOM 5464 C CA . PHE B 1 368 ? 19.24690 34.03343 -3.77848 1.000 30.91485 347 PHE B CA 1
ATOM 5465 C C . PHE B 1 368 ? 18.94542 33.84432 -2.29510 1.000 31.33888 347 PHE B C 1
ATOM 5466 O O . PHE B 1 368 ? 18.00262 33.12305 -1.95402 1.000 29.21299 347 PHE B O 1
ATOM 5474 N N . ASN B 1 369 ? 19.72200 34.47737 -1.41582 1.000 29.97284 348 ASN B N 1
ATOM 5475 C CA . ASN B 1 369 ? 19.52032 34.40106 0.03044 1.000 27.49263 348 ASN B CA 1
ATOM 5476 C C . ASN B 1 369 ? 19.49690 32.96135 0.51495 1.000 28.08872 348 ASN B C 1
ATOM 5477 O O . ASN B 1 369 ? 18.62682 32.53562 1.27988 1.000 24.78399 348 ASN B O 1
ATOM 5482 N N . TRP B 1 370 ? 20.50180 32.21559 0.06849 1.000 28.47733 349 TRP B N 1
ATOM 5483 C CA . TRP B 1 370 ? 20.70409 30.84808 0.51085 1.000 23.55438 349 TRP B CA 1
ATOM 5484 C C . TRP B 1 370 ? 21.41445 30.77595 1.85144 1.000 22.83174 349 TRP B C 1
ATOM 5485 O O . TRP B 1 370 ? 21.31330 29.74988 2.53015 1.000 19.64625 349 TRP B O 1
ATOM 5496 N N . ASN B 1 371 ? 22.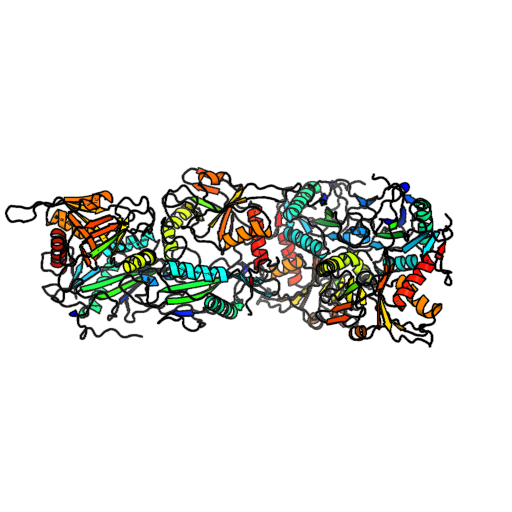12976 31.82834 2.24765 1.000 21.08649 350 ASN B N 1
ATOM 5497 C CA . ASN B 1 371 ? 22.90279 31.79979 3.48833 1.000 23.07532 350 ASN B CA 1
ATOM 5498 C C . ASN B 1 371 ? 22.04583 32.21547 4.67403 1.000 22.41009 350 ASN B C 1
ATOM 5499 O O . ASN B 1 371 ? 21.44295 33.29238 4.67274 1.000 24.40015 350 ASN B O 1
ATOM 5504 N N . HIS B 1 372 ? 22.00190 31.35623 5.68797 1.000 20.32288 351 HIS B N 1
ATOM 5505 C CA . HIS B 1 372 ? 21.27365 31.62215 6.92404 1.000 22.35124 351 HIS B CA 1
ATOM 5506 C C . HIS B 1 372 ? 22.29608 31.99941 7.99398 1.000 22.98825 351 HIS B C 1
ATOM 5507 O O . HIS B 1 372 ? 22.99493 31.13389 8.52318 1.000 18.98510 351 HIS B O 1
ATOM 5514 N N . TYR B 1 373 ? 22.41521 33.29691 8.28412 1.000 22.91634 352 TYR B N 1
ATOM 5515 C CA . TYR B 1 373 ? 23.39777 33.75368 9.25698 1.000 22.82928 352 TYR B CA 1
ATOM 5516 C C . TYR B 1 373 ? 22.96776 33.46003 10.69269 1.000 25.22866 352 TYR B C 1
ATOM 5517 O O . TYR B 1 373 ? 21.79435 33.59349 11.04818 1.000 23.29914 352 TYR B O 1
ATOM 5526 N N . ILE B 1 374 ? 23.94491 33.05669 11.51242 1.000 26.99075 353 ILE B N 1
ATOM 5527 C CA . ILE B 1 374 ? 23.74408 32.65436 12.90334 1.000 25.40220 353 ILE B CA 1
ATOM 5528 C C . ILE B 1 374 ? 24.57346 33.56036 13.80749 1.000 26.54549 353 ILE B C 1
ATOM 5529 O O . ILE B 1 374 ? 25.79629 33.65391 13.64024 1.000 26.35378 353 ILE B O 1
ATOM 5534 N N . ASP B 1 375 ? 23.92288 34.21281 14.77200 1.000 25.77133 354 ASP B N 1
ATOM 5535 C CA . ASP B 1 375 ? 24.66458 35.00956 15.74631 1.000 27.55754 354 ASP B CA 1
ATOM 5536 C C . ASP B 1 375 ? 25.47129 34.09988 16.66471 1.000 27.72136 354 ASP B C 1
ATOM 5537 O O . ASP B 1 375 ? 24.90231 33.26257 17.37256 1.000 28.07839 354 ASP B O 1
ATOM 5542 N N . VAL B 1 376 ? 26.79429 34.25453 16.65030 1.000 28.69932 355 VAL B N 1
ATOM 5543 C CA . VAL B 1 376 ? 27.67041 33.43284 17.48719 1.000 29.47418 355 VAL B CA 1
ATOM 5544 C C . VAL B 1 376 ? 28.44385 34.29741 18.47405 1.000 31.67464 355 VAL B C 1
ATOM 5545 O O . VAL B 1 376 ? 29.24317 33.78962 19.27666 1.000 32.65376 355 VAL B O 1
ATOM 5550 N N . SER C 1 21 ? 61.98229 48.43758 -32.54186 1.000 70.10298 0 SER C N 1
ATOM 5551 C CA . SER C 1 21 ? 62.84931 48.13365 -31.40008 1.000 79.69359 0 SER C CA 1
ATOM 5552 C C . SER C 1 21 ? 63.02065 46.62135 -31.23287 1.000 76.84316 0 SER C C 1
ATOM 5553 O O . SER C 1 21 ? 62.05793 45.85928 -31.34411 1.000 72.15695 0 SER C O 1
ATOM 5556 N N . MET C 1 22 ? 64.24443 46.19130 -30.93620 1.000 61.71162 1 MET C N 1
ATOM 5557 C CA . MET C 1 22 ? 64.57985 44.77622 -30.96177 1.000 49.39862 1 MET C CA 1
ATOM 5558 C C . MET C 1 22 ? 64.56022 44.15734 -29.57122 1.000 40.02196 1 MET C C 1
ATOM 5559 O O . MET C 1 22 ? 64.93862 44.79438 -28.58244 1.000 40.08215 1 MET C O 1
ATOM 5561 N N . ALA C 1 23 ? 64.13055 42.89679 -29.51837 1.000 37.48719 2 ALA C N 1
ATOM 5562 C CA . ALA C 1 23 ? 64.16560 42.11322 -28.29793 1.000 32.10422 2 ALA C CA 1
ATOM 5563 C C . ALA C 1 23 ? 65.61203 41.87900 -27.89370 1.000 32.48119 2 ALA C C 1
ATOM 5564 O O . ALA C 1 23 ? 66.50585 41.80130 -28.73455 1.000 36.78943 2 ALA C O 1
ATOM 5566 N N . VAL C 1 24 ? 65.85315 41.81379 -26.58868 1.000 31.35114 3 VAL C N 1
ATOM 5567 C CA . VAL C 1 24 ? 67.19374 41.50585 -26.11479 1.000 32.02393 3 VAL C CA 1
ATOM 5568 C C . VAL C 1 24 ? 67.54247 40.07205 -26.48624 1.000 35.30533 3 VAL C C 1
ATOM 5569 O O . VAL C 1 24 ? 66.70470 39.16030 -26.38728 1.000 34.28143 3 VAL C O 1
ATOM 5573 N N . ASP C 1 25 ? 68.76695 39.87327 -26.95243 1.000 32.59849 4 ASP C N 1
ATOM 5574 C CA . ASP C 1 25 ? 69.25560 38.54083 -27.27548 1.000 33.67113 4 ASP C CA 1
ATOM 5575 C C . ASP C 1 25 ? 69.34894 37.73245 -25.98857 1.000 37.59386 4 ASP C C 1
ATOM 5576 O O . ASP C 1 25 ? 70.17907 38.05998 -25.12831 1.000 36.58239 4 ASP C O 1
ATOM 5581 N N . PRO C 1 26 ? 68.53082 36.69119 -25.80556 1.000 36.02399 5 PRO C N 1
ATOM 5582 C CA . PRO C 1 26 ? 68.55133 35.96541 -24.52347 1.000 34.73159 5 PRO C CA 1
ATOM 5583 C C . PRO C 1 26 ? 69.87394 35.27839 -24.23436 1.000 35.91895 5 PRO C C 1
ATOM 5584 O O . PRO C 1 26 ? 70.19429 35.06239 -23.05899 1.000 35.38309 5 PRO C O 1
ATOM 5588 N N . SER C 1 27 ? 70.65411 34.92192 -25.25990 1.000 38.22090 6 SER C N 1
ATOM 5589 C CA . SER C 1 27 ? 71.95148 34.28869 -25.02328 1.000 40.74535 6 SER C CA 1
ATOM 5590 C C . SER C 1 27 ? 72.99012 35.26138 -24.48308 1.000 43.02608 6 SER C C 1
ATOM 5591 O O . SER C 1 27 ? 74.10305 34.83485 -24.15068 1.000 41.12177 6 SER C O 1
ATOM 5594 N N . THR C 1 28 ? 72.67057 36.55188 -24.41765 1.000 39.29914 7 THR C N 1
ATOM 5595 C CA . THR C 1 28 ? 73.61625 37.56107 -23.96973 1.000 40.70604 7 THR C CA 1
ATOM 5596 C C . THR C 1 28 ? 73.26979 38.15404 -22.61243 1.000 36.84904 7 THR C C 1
ATOM 5597 O O . THR C 1 28 ? 73.94839 39.08650 -22.18157 1.000 37.89642 7 THR C O 1
ATOM 5601 N N . ILE C 1 29 ? 72.23595 37.65556 -21.93755 1.000 38.07864 8 ILE C N 1
ATOM 5602 C CA . ILE C 1 29 ? 71.80824 38.21837 -20.66011 1.000 36.65611 8 ILE C CA 1
ATOM 5603 C C . ILE C 1 29 ? 72.73119 37.71243 -19.56292 1.000 37.13672 8 ILE C C 1
ATOM 5604 O O . ILE C 1 29 ? 72.89817 36.50255 -19.38635 1.000 40.09630 8 ILE C O 1
ATOM 5609 N N . ASP C 1 30 ? 73.33073 38.63885 -18.82420 1.000 39.39416 9 ASP C N 1
ATOM 5610 C CA . ASP C 1 30 ? 74.14965 38.31300 -17.65801 1.000 38.89635 9 ASP C CA 1
ATOM 5611 C C . ASP C 1 30 ? 73.20699 38.17750 -16.46946 1.000 39.96823 9 ASP C C 1
ATOM 5612 O O . ASP C 1 30 ? 72.85188 39.17293 -15.83450 1.000 36.70888 9 ASP C O 1
ATOM 5617 N N . TRP C 1 31 ? 72.80447 36.93566 -16.16740 1.000 37.59555 10 TRP C N 1
ATOM 5618 C CA . TRP C 1 31 ? 71.77021 36.70468 -15.15954 1.000 37.61218 10 TRP C CA 1
ATOM 5619 C C . TRP C 1 31 ? 72.16768 37.28688 -13.80937 1.000 40.35260 10 TRP C C 1
ATOM 5620 O O . TRP C 1 31 ? 71.33501 37.86756 -13.10500 1.000 38.53601 10 TRP C O 1
ATOM 5631 N N . SER C 1 32 ? 73.44527 37.17168 -13.45221 1.000 51.71711 11 SER C N 1
ATOM 5632 C CA . SER C 1 32 ? 73.91780 37.62430 -12.15365 1.000 51.97438 11 SER C CA 1
ATOM 5633 C C . SER C 1 32 ? 73.85670 39.14101 -12.00925 1.000 56.53134 11 SER C C 1
ATOM 5634 O O . SER C 1 32 ? 73.76299 39.64648 -10.88250 1.000 57.70654 11 SER C O 1
ATOM 5637 N N . ALA C 1 33 ? 73.89662 39.87290 -13.11910 1.000 50.58186 12 ALA C N 1
ATOM 5638 C CA . ALA C 1 33 ? 73.81943 41.32599 -13.10440 1.000 52.10177 12 ALA C CA 1
ATOM 5639 C C . ALA C 1 33 ? 72.38831 41.84926 -13.12843 1.000 50.31035 12 ALA C C 1
ATOM 5640 O O . ALA C 1 33 ? 72.18432 43.05732 -12.97124 1.000 50.57009 12 ALA C O 1
ATOM 5642 N N . LEU C 1 34 ? 71.39931 40.98365 -13.33069 1.000 42.19989 13 LEU C N 1
ATOM 5643 C CA . LEU C 1 34 ? 70.01913 41.43891 -13.35528 1.000 34.21154 13 LEU C CA 1
ATOM 5644 C C . LEU C 1 34 ? 69.59870 41.98983 -11.99555 1.000 34.91149 13 LEU C C 1
ATOM 5645 O O . LEU C 1 34 ? 69.93212 41.43321 -10.94388 1.000 32.61265 13 LEU C O 1
ATOM 5650 N N . LYS C 1 35 ? 68.85730 43.08725 -12.02407 1.000 30.19137 14 LYS C N 1
ATOM 5651 C CA . LYS C 1 35 ? 68.18111 43.63071 -10.84851 1.000 30.41661 14 LYS C CA 1
ATOM 5652 C C . LYS C 1 35 ? 66.67514 43.51979 -11.08763 1.000 27.97471 14 LYS C C 1
ATOM 5653 O O . LYS C 1 35 ? 66.20667 42.41365 -11.37644 1.000 24.47686 14 LYS C O 1
ATOM 5655 N N . PHE C 1 36 ? 65.89281 44.58715 -10.96210 1.000 27.76116 15 PHE C N 1
ATOM 5656 C CA . PHE C 1 36 ? 64.44888 44.53132 -11.20387 1.000 26.33832 15 PHE C CA 1
ATOM 5657 C C . PHE C 1 36 ? 64.10456 45.65952 -12.18257 1.000 29.30863 15 PHE C C 1
ATOM 5658 O O . PHE C 1 36 ? 63.62308 46.72124 -11.78127 1.000 28.45644 15 PHE C O 1
ATOM 5666 N N . SER C 1 37 ? 64.37008 45.43381 -13.47058 1.000 26.20232 16 SER C N 1
ATOM 5667 C CA . SER C 1 37 ? 64.25819 46.48749 -14.47060 1.000 30.90613 16 SER C CA 1
ATOM 5668 C C . SER C 1 37 ? 63.58017 45.95076 -15.72138 1.000 30.31994 16 SER C C 1
ATOM 5669 O O . SER C 1 37 ? 63.68258 44.76324 -16.03910 1.000 25.56928 16 SER C O 1
ATOM 5672 N N . TRP C 1 38 ? 62.95226 46.85155 -16.47168 1.000 33.07629 17 TRP C N 1
ATOM 5673 C CA . TRP C 1 38 ? 62.29909 46.43966 -17.70876 1.000 30.44569 17 TRP C CA 1
ATOM 5674 C C . TRP C 1 38 ? 63.33971 45.98049 -18.72472 1.000 25.46353 17 TRP C C 1
ATOM 5675 O O . TRP C 1 38 ? 64.34277 46.65834 -18.96734 1.000 26.64267 17 TRP C O 1
ATOM 5686 N N . LEU C 1 39 ? 63.07410 44.83638 -19.33606 1.000 26.62071 18 LEU C N 1
ATOM 5687 C CA . LEU C 1 39 ? 63.93959 44.23374 -20.33513 1.000 28.26214 18 LEU C CA 1
ATOM 5688 C C . LEU C 1 39 ? 63.03064 43.66417 -21.41085 1.000 26.70754 18 LEU C C 1
ATOM 5689 O O . LEU C 1 39 ? 62.09528 42.92643 -21.08474 1.000 28.17155 18 LEU C O 1
ATOM 5694 N N . GLN C 1 40 ? 63.33159 43.94849 -22.68211 1.000 24.92194 19 GLN C N 1
ATOM 5695 C CA . GLN C 1 40 ? 62.41896 43.60344 -23.77434 1.000 26.50714 19 GLN C CA 1
ATOM 5696 C C . GLN C 1 40 ? 62.64188 42.15512 -24.19013 1.000 24.62411 19 GLN C C 1
ATOM 5697 O O . GLN C 1 40 ? 63.67140 41.82272 -24.78169 1.000 27.14492 19 GLN C O 1
ATOM 5703 N N . THR C 1 41 ? 61.66899 41.29685 -23.90025 1.000 21.53150 20 THR C N 1
ATOM 5704 C CA . THR C 1 41 ? 61.76673 39.89491 -24.26853 1.000 21.33934 20 THR C CA 1
ATOM 5705 C C . THR C 1 41 ? 61.12179 39.67909 -25.63868 1.000 20.68594 20 THR C C 1
ATOM 5706 O O . THR C 1 41 ? 60.76643 40.62030 -26.34653 1.000 21.10891 20 THR C O 1
ATOM 5710 N N . ARG C 1 42 ? 60.91820 38.41923 -26.00379 1.000 23.78131 21 ARG C N 1
ATOM 5711 C CA . ARG C 1 42 ? 60.49266 38.09352 -27.35488 1.000 22.42735 21 ARG C CA 1
ATOM 5712 C C . ARG C 1 42 ? 59.09968 38.63089 -27.66367 1.000 21.99829 21 ARG C C 1
ATOM 5713 O O . ARG C 1 42 ? 58.86040 39.13208 -28.76734 1.000 23.72416 21 ARG C O 1
ATOM 5721 N N . SER C 1 43 ? 58.16644 38.52924 -26.71925 1.000 20.02715 22 SER C N 1
ATOM 5722 C CA . SER C 1 43 ? 56.77323 38.82395 -27.02590 1.000 20.82375 22 SER C CA 1
ATOM 5723 C C . SER C 1 43 ? 55.98842 39.03215 -25.74029 1.000 22.46657 22 SER C C 1
ATOM 5724 O O . SER C 1 43 ? 56.45004 38.70472 -24.64503 1.000 19.57596 22 SER C O 1
ATOM 5727 N N . HIS C 1 44 ? 54.76809 39.54610 -25.90276 1.000 18.91886 23 HIS C N 1
ATOM 5728 C CA . HIS C 1 44 ? 53.73055 39.52757 -24.87366 1.000 19.45780 23 HIS C CA 1
ATOM 5729 C C . HIS C 1 44 ? 52.46170 38.96211 -25.49737 1.000 20.24675 23 HIS C C 1
ATOM 5730 O O . HIS C 1 44 ? 52.39838 38.75495 -26.71140 1.000 19.28261 23 HIS C O 1
ATOM 5737 N N . VAL C 1 45 ? 51.44688 38.69676 -24.66627 1.000 18.90062 24 VAL C N 1
ATOM 5738 C CA A VAL C 1 45 ? 50.15433 38.22393 -25.15115 0.466 19.62996 24 VAL C CA 1
ATOM 5739 C CA B VAL C 1 45 ? 50.14955 38.21308 -25.12571 0.534 20.36737 24 VAL C CA 1
ATOM 5740 C C . VAL C 1 45 ? 49.13282 39.33559 -24.97949 1.000 17.48686 24 VAL C C 1
ATOM 5741 O O . VAL C 1 45 ? 49.20194 40.13991 -24.04757 1.000 17.10607 24 VAL C O 1
ATOM 5748 N N . ARG C 1 46 ? 48.16915 39.36818 -25.89569 1.000 17.59555 25 ARG C N 1
ATOM 5749 C CA . ARG C 1 46 ? 47.17476 40.42475 -25.98009 1.000 19.19561 25 ARG C CA 1
ATOM 5750 C C . ARG C 1 46 ? 45.79060 39.84976 -26.26227 1.000 21.75075 25 ARG C C 1
ATOM 5751 O O . ARG C 1 46 ? 45.64332 38.90268 -27.03905 1.000 19.91515 25 ARG C O 1
ATOM 5759 N N . SER C 1 47 ? 44.78005 40.43916 -25.63273 1.000 22.19104 26 SER C N 1
ATOM 5760 C CA . SER C 1 47 ? 43.38942 40.20939 -25.97934 1.000 19.97461 26 SER C CA 1
ATOM 5761 C C . SER C 1 47 ? 42.63202 41.50630 -25.75888 1.000 20.40653 26 SER C C 1
ATOM 5762 O O . SER C 1 47 ? 42.94064 42.27935 -24.83850 1.000 17.70921 26 SER C O 1
ATOM 5765 N N . VAL C 1 48 ? 41.61707 41.72267 -26.58467 1.000 18.02473 27 VAL C N 1
ATOM 5766 C CA . VAL C 1 48 ? 40.80486 42.93138 -26.52053 1.000 19.07816 27 VAL C CA 1
ATOM 5767 C C . VAL C 1 48 ? 39.35383 42.54878 -26.27288 1.000 20.61664 27 VAL C C 1
ATOM 5768 O O . VAL C 1 48 ? 38.83782 41.58667 -26.85881 1.000 19.45111 27 VAL C O 1
ATOM 5772 N N . TRP C 1 49 ? 38.70488 43.30654 -25.38880 1.000 19.05398 28 TRP C N 1
ATOM 5773 C CA . TRP C 1 49 ? 37.30694 43.10937 -25.03276 1.000 19.76317 28 TRP C CA 1
ATOM 5774 C C . TRP C 1 49 ? 36.48236 44.18424 -25.72770 1.000 21.70383 28 TRP C C 1
ATOM 5775 O O . TRP C 1 49 ? 36.70517 45.38917 -25.54004 1.000 21.49113 28 TRP C O 1
ATOM 5786 N N . ARG C 1 50 ? 35.48987 43.73614 -26.47511 1.000 24.27352 29 ARG C N 1
ATOM 5787 C CA . ARG C 1 50 ? 34.51067 44.60476 -27.09677 1.000 27.45872 29 ARG C CA 1
ATOM 5788 C C . ARG C 1 50 ? 33.27787 43.78358 -27.36446 1.000 26.89072 29 ARG C C 1
ATOM 5789 O O . ARG C 1 50 ? 33.36281 42.58840 -27.67007 1.000 26.47511 29 ARG C O 1
ATOM 5797 N N . ASN C 1 51 ? 32.13858 44.45620 -27.28744 1.000 24.75797 30 ASN C N 1
ATOM 5798 C CA . ASN C 1 51 ? 30.86985 43.86416 -27.67608 1.000 30.49684 30 ASN C CA 1
ATOM 5799 C C . ASN C 1 51 ? 30.62149 42.54689 -26.93954 1.000 27.43795 30 ASN C C 1
ATOM 5800 O O . ASN C 1 51 ? 30.10166 41.58978 -27.51416 1.000 28.72348 30 ASN C O 1
ATOM 5805 N N . GLY C 1 52 ? 30.99224 42.50326 -25.66037 1.000 27.63665 31 GLY C N 1
ATOM 5806 C CA . GLY C 1 52 ? 30.62000 41.42473 -24.76374 1.000 22.38238 31 GLY C CA 1
ATOM 5807 C C . GLY C 1 52 ? 31.60285 40.27598 -24.57967 1.000 23.15176 31 GLY C C 1
ATOM 5808 O O . GLY C 1 52 ? 31.35769 39.41420 -23.72253 1.000 22.82728 31 GLY C O 1
ATOM 5809 N N . GLU C 1 53 ? 32.73365 40.25358 -25.28160 1.000 20.41717 32 GLU C N 1
ATOM 5810 C CA . GLU C 1 53 ? 33.62548 39.10906 -25.16565 1.000 19.71525 32 GLU C CA 1
ATOM 5811 C C . GLU C 1 53 ? 35.05645 39.54686 -25.44206 1.000 22.23843 32 GLU C C 1
ATOM 5812 O O . GLU C 1 53 ? 35.29181 40.54708 -26.13569 1.000 19.60411 32 GLU C O 1
ATOM 5818 N N . TRP C 1 54 ? 36.00598 38.80323 -24.85763 1.000 18.96018 33 TRP C N 1
ATOM 5819 C CA . TRP C 1 54 ? 37.42836 38.94666 -25.15882 1.000 19.58867 33 TRP C CA 1
ATOM 5820 C C . TRP C 1 54 ? 37.76888 38.26493 -26.48147 1.000 21.08991 33 TRP C C 1
ATOM 5821 O O . TRP C 1 54 ? 37.14640 37.27125 -26.86982 1.000 18.75423 33 TRP C O 1
ATOM 5832 N N . SER C 1 55 ? 38.73469 38.84155 -27.20014 1.000 20.51145 34 SER C N 1
ATOM 5833 C CA . SER C 1 55 ? 39.18601 38.22678 -28.44664 1.000 21.02119 34 SER C CA 1
ATOM 5834 C C . SER C 1 55 ? 40.18706 37.11240 -28.14410 1.000 21.41837 34 SER C C 1
ATOM 5835 O O . SER C 1 55 ? 40.79377 37.08093 -27.05961 1.000 17.76733 34 SER C O 1
ATOM 5838 N N . PRO C 1 56 ? 40.39724 36.19636 -29.09721 1.000 20.28029 35 PRO C N 1
ATOM 5839 C CA . PRO C 1 56 ? 41.39209 35.13591 -28.88834 1.000 18.34559 35 PRO C CA 1
ATOM 5840 C C . PRO C 1 56 ? 42.76655 35.72172 -28.58055 1.000 19.84755 35 PRO C C 1
ATOM 5841 O O . PRO C 1 56 ? 43.20158 36.70573 -29.18846 1.000 19.63071 35 PRO C O 1
ATOM 5845 N N . LEU C 1 57 ? 43.44285 35.11202 -27.61414 1.000 20.97462 36 LEU C N 1
ATOM 5846 C CA . LEU C 1 57 ? 44.77401 35.55769 -27.22111 1.000 20.47650 36 LEU C CA 1
ATOM 5847 C C . LEU C 1 57 ? 45.73321 35.47002 -28.39645 1.000 21.84790 36 LEU C C 1
ATOM 5848 O O . LEU C 1 57 ? 45.68788 34.51301 -29.16965 1.000 20.74180 36 LEU C O 1
ATOM 5853 N N . GLU C 1 58 ? 46.60120 36.46891 -28.54175 1.000 22.24973 37 GLU C N 1
ATOM 5854 C CA . GLU C 1 58 ? 47.61418 36.41943 -29.59470 1.000 23.76723 37 GLU C CA 1
ATOM 5855 C C . GLU C 1 58 ? 48.97022 36.87453 -29.05088 1.000 22.25786 37 GLU C C 1
ATOM 5856 O O . GLU C 1 58 ? 49.06037 37.80900 -28.24393 1.000 20.35680 37 GLU C O 1
ATOM 5862 N N . LEU C 1 59 ? 50.02546 36.19435 -29.49105 1.000 23.09607 38 LEU C N 1
ATOM 5863 C CA . LEU C 1 59 ? 51.38463 36.62055 -29.18679 1.000 23.79201 38 LEU C CA 1
ATOM 5864 C C . LEU C 1 59 ? 51.76069 37.80497 -30.07180 1.000 23.48993 38 LEU C C 1
ATOM 5865 O O . LEU C 1 59 ? 51.52028 37.78537 -31.28308 1.000 22.64554 38 LEU C O 1
ATOM 5870 N N . VAL C 1 60 ? 52.36352 38.82881 -29.47269 1.000 19.70786 39 VAL C N 1
ATOM 5871 C CA . VAL C 1 60 ? 52.74482 40.05291 -30.17965 1.000 22.74480 39 VAL C CA 1
ATOM 5872 C C . VAL C 1 60 ? 54.22138 40.31521 -29.91942 1.000 22.06451 39 VAL C C 1
ATOM 5873 O O . VAL C 1 60 ? 54.62996 40.43967 -28.75743 1.000 19.57762 39 VAL C O 1
ATOM 5877 N N . ASN C 1 61 ? 55.01556 40.44890 -30.99569 1.000 19.66179 40 ASN C N 1
ATOM 5878 C CA . ASN C 1 61 ? 56.45976 40.61334 -30.83028 1.000 19.87780 40 ASN C CA 1
ATOM 5879 C C . ASN C 1 61 ? 56.83276 42.04782 -30.48015 1.000 21.97202 40 ASN C C 1
ATOM 5880 O O . ASN C 1 61 ? 57.69663 42.27354 -29.62476 1.000 24.16749 40 ASN C O 1
ATOM 5885 N N . GLU C 1 62 ? 56.21077 43.01550 -31.10489 1.000 21.67537 41 GLU C N 1
ATOM 5886 C CA . GLU C 1 62 ? 56.60829 44.39711 -30.85201 1.000 26.04400 41 GLU C CA 1
ATOM 5887 C C . GLU C 1 62 ? 56.06233 44.87364 -29.50444 1.000 27.10185 41 GLU C C 1
ATOM 5888 O O . GLU C 1 62 ? 54.88363 44.65610 -29.20066 1.000 22.64258 41 GLU C O 1
ATOM 5894 N N . PRO C 1 63 ? 56.87883 45.51970 -28.68179 1.000 28.33166 42 PRO C N 1
ATOM 5895 C CA . PRO C 1 63 ? 56.44464 45.87281 -27.32412 1.000 26.01145 42 PRO C CA 1
ATOM 5896 C C . PRO C 1 63 ? 55.74924 47.22422 -27.25369 1.000 24.23038 42 PRO C C 1
ATOM 5897 O O . PRO C 1 63 ? 55.97790 47.99487 -26.31884 1.000 23.76235 42 PRO C O 1
ATOM 5901 N N . THR C 1 64 ? 54.95024 47.54751 -28.26457 1.000 26.41263 43 THR C N 1
ATOM 5902 C CA . THR C 1 64 ? 54.13784 48.75693 -28.27895 1.000 25.37177 43 THR C CA 1
ATOM 5903 C C . THR C 1 64 ? 52.78385 48.41839 -28.87841 1.000 27.65262 43 THR C C 1
ATOM 5904 O O . THR C 1 64 ? 52.59763 47.35474 -29.47350 1.000 29.21059 43 THR C O 1
ATOM 5908 N N . PHE C 1 65 ? 51.81637 49.30471 -28.66070 1.000 28.85449 44 PHE C N 1
ATOM 5909 C CA . PHE C 1 65 ? 50.54126 49.22460 -29.36527 1.000 28.57485 44 PHE C CA 1
ATOM 5910 C C . PHE C 1 65 ? 50.04187 50.63746 -29.61638 1.000 27.66906 44 PHE C C 1
ATOM 5911 O O . PHE C 1 65 ? 50.51921 51.59939 -29.01377 1.000 26.54853 44 PHE C O 1
ATOM 5919 N N . ASN C 1 66 ? 49.09644 50.76048 -30.53318 1.000 28.09820 45 ASN C N 1
ATOM 5920 C CA . ASN C 1 66 ? 48.53084 52.06163 -30.86361 1.000 28.54100 45 ASN C CA 1
ATOM 5921 C C . ASN C 1 66 ? 47.33710 52.30368 -29.94928 1.000 26.34055 45 ASN C C 1
ATOM 5922 O O . ASN C 1 66 ? 46.41974 51.48290 -29.88751 1.000 23.99768 45 ASN C O 1
ATOM 5927 N N . ILE C 1 67 ? 47.36935 53.40044 -29.20445 1.000 24.83831 46 ILE C N 1
ATOM 5928 C CA . ILE C 1 67 ? 46.32421 53.70619 -28.23758 1.000 23.32027 46 ILE C CA 1
ATOM 5929 C C . ILE C 1 67 ? 45.66605 55.01706 -28.63578 1.000 21.96219 46 ILE C C 1
ATOM 5930 O O . ILE C 1 67 ? 46.32191 55.92391 -29.16145 1.000 22.75775 46 ILE C O 1
ATOM 5935 N N . SER C 1 68 ? 44.35683 55.08880 -28.43713 1.000 20.82678 47 SER C N 1
ATOM 5936 C CA . SER C 1 68 ? 43.63632 56.32648 -28.66708 1.000 22.14220 47 SER C CA 1
ATOM 5937 C C . SER C 1 68 ? 44.13492 57.43974 -27.73777 1.000 20.91021 47 SER C C 1
ATOM 5938 O O . SER C 1 68 ? 44.37189 57.22842 -26.54151 1.000 19.94016 47 SER C O 1
ATOM 5941 N N . ILE C 1 69 ? 44.25327 58.64792 -28.29500 1.000 21.61313 48 ILE C N 1
ATOM 5942 C CA . ILE C 1 69 ? 44.55414 59.81672 -27.48122 1.000 21.22828 48 ILE C CA 1
ATOM 5943 C C . ILE C 1 69 ? 43.44133 60.09445 -26.48202 1.000 21.63956 48 ILE C C 1
ATOM 5944 O O . ILE C 1 69 ? 43.64887 60.84196 -25.52207 1.000 20.23604 48 ILE C O 1
ATOM 5949 N N . ALA C 1 70 ? 42.25370 59.52175 -26.68688 1.000 21.08649 49 ALA C N 1
ATOM 5950 C CA . ALA C 1 70 ? 41.13946 59.70825 -25.76759 1.000 20.78671 49 ALA C CA 1
ATOM 5951 C C . ALA C 1 70 ? 40.86345 58.45322 -24.92122 1.000 19.98889 49 ALA C C 1
ATOM 5952 O O . ALA C 1 70 ? 39.78157 58.31944 -24.34521 1.000 21.95555 49 ALA C O 1
ATOM 5954 N N . ALA C 1 71 ? 41.82016 57.53293 -24.82704 1.000 19.43595 50 ALA C N 1
ATOM 5955 C CA . ALA C 1 71 ? 41.58284 56.27173 -24.12605 1.000 19.69083 50 ALA C CA 1
ATOM 5956 C C . ALA C 1 71 ? 41.30128 56.46771 -22.63831 1.000 20.14863 50 ALA C C 1
ATOM 5957 O O . ALA C 1 71 ? 42.01145 57.19478 -21.93947 1.000 17.66018 50 ALA C O 1
ATOM 5959 N N . SER C 1 72 ? 40.30178 55.73092 -22.14258 1.000 20.81155 51 SER C N 1
ATOM 5960 C CA . SER C 1 72 ? 39.90177 55.81650 -20.73579 1.000 20.88177 51 SER C CA 1
ATOM 5961 C C . SER C 1 72 ? 41.05951 55.58056 -19.76243 1.000 19.55735 51 SER C C 1
ATOM 5962 O O . SER C 1 72 ? 41.08324 56.16100 -18.66798 1.000 21.57366 51 SER C O 1
ATOM 5965 N N . ALA C 1 73 ? 42.00393 54.69900 -20.10543 1.000 16.35150 52 ALA C N 1
ATOM 5966 C CA . ALA C 1 73 ? 43.13338 54.48893 -19.20685 1.000 18.17824 52 ALA C CA 1
ATOM 5967 C C . ALA C 1 73 ? 43.93371 55.77716 -19.01689 1.000 18.95404 52 ALA C C 1
ATOM 5968 O O . ALA C 1 73 ? 44.36442 56.09352 -17.89635 1.000 15.62048 52 ALA C O 1
ATOM 5970 N N . LEU C 1 74 ? 44.08226 56.56861 -20.08258 1.000 18.72448 53 LEU C N 1
ATOM 5971 C CA . LEU C 1 74 ? 44.96751 57.73010 -20.00678 1.000 18.55807 53 LEU C CA 1
ATOM 5972 C C . LEU C 1 74 ? 44.29584 58.91472 -19.32923 1.000 18.36839 53 LEU C C 1
ATOM 5973 O O . LEU C 1 74 ? 44.95305 59.65692 -18.59020 1.000 18.55353 53 LEU C O 1
ATOM 5978 N N . HIS C 1 75 ? 42.99298 59.09058 -19.53846 1.000 18.05366 54 HIS C N 1
ATOM 5979 C CA . HIS C 1 75 ? 42.29621 60.24290 -18.97614 1.000 19.37585 54 HIS C CA 1
ATOM 5980 C C . HIS C 1 75 ? 41.66531 59.93810 -17.61938 1.000 20.56416 54 HIS C C 1
ATOM 5981 O O . HIS C 1 75 ? 41.73025 60.78471 -16.71597 1.000 21.78266 54 HIS C O 1
ATOM 5988 N N . TYR C 1 76 ? 41.04800 58.75722 -17.45503 1.000 15.84565 55 TYR C N 1
ATOM 5989 C CA . TYR C 1 76 ? 40.22649 58.46776 -16.28279 1.000 20.08518 55 TYR C CA 1
ATOM 5990 C C . TYR C 1 76 ? 40.67512 57.25101 -15.47654 1.000 20.12314 55 TYR C C 1
ATOM 5991 O O . TYR C 1 76 ? 39.88921 56.75565 -14.65797 1.000 18.05989 55 TYR C O 1
ATOM 6000 N N . GLY C 1 77 ? 41.88804 56.73480 -15.70906 1.000 18.87164 56 GLY C N 1
ATOM 6001 C CA . GLY C 1 77 ? 42.55087 55.85879 -14.75576 1.000 16.42087 56 GLY C CA 1
ATOM 6002 C C . GLY C 1 77 ? 42.06188 54.42907 -14.68489 1.000 19.98770 56 GLY C C 1
ATOM 6003 O O . GLY C 1 77 ? 42.36444 53.73499 -13.70168 1.000 15.20880 56 GLY C O 1
ATOM 6004 N N . GLN C 1 78 ? 41.30501 53.95895 -15.68227 1.000 17.01951 57 GLN C N 1
ATOM 6005 C CA . GLN C 1 78 ? 40.86289 52.56258 -15.69718 1.000 16.23262 57 GLN C CA 1
ATOM 6006 C C . GLN C 1 78 ? 42.04919 51.71264 -16.14227 1.000 16.37125 57 GLN C C 1
ATOM 6007 O O . GLN C 1 78 ? 42.21347 51.38119 -17.31925 1.000 14.35089 57 GLN C O 1
ATOM 6013 N N . ALA C 1 79 ? 42.88890 51.35833 -15.17480 1.000 15.56222 58 ALA C N 1
ATOM 6014 C CA . ALA C 1 79 ? 44.14632 50.66911 -15.43565 1.000 13.65425 58 ALA C CA 1
ATOM 6015 C C . ALA C 1 79 ? 44.51481 49.93398 -14.16943 1.000 16.23872 58 ALA C C 1
ATOM 6016 O O . ALA C 1 79 ? 44.71524 50.57435 -13.12732 1.000 13.85875 58 ALA C O 1
ATOM 6018 N N . VAL C 1 80 ? 44.59216 48.60056 -14.24551 1.000 15.33409 59 VAL C N 1
ATOM 6019 C CA . VAL C 1 80 ? 44.99618 47.78891 -13.10549 1.000 13.60302 59 VAL C CA 1
ATOM 6020 C C . VAL C 1 80 ? 45.99149 46.75180 -13.60457 1.000 13.82764 59 VAL C C 1
ATOM 6021 O O . VAL C 1 80 ? 46.03890 46.43317 -14.79155 1.000 14.64595 59 VAL C O 1
ATOM 6025 N N . PHE C 1 81 ? 46.77728 46.20208 -12.67923 1.000 15.91603 60 PHE C N 1
ATOM 6026 C CA . PHE C 1 81 ? 47.83880 45.27670 -13.05596 1.000 16.05114 60 PHE C CA 1
ATOM 6027 C C . PHE C 1 81 ? 48.02984 44.19229 -11.99593 1.000 16.54121 60 PHE C C 1
ATOM 6028 O O . PHE C 1 81 ? 47.43778 44.21642 -10.90830 1.000 16.98020 60 PHE C O 1
ATOM 6036 N N . GLU C 1 82 ? 48.85478 43.21216 -12.34313 1.000 16.50834 61 GLU C N 1
ATOM 6037 C CA . GLU C 1 82 ? 49.23569 42.15920 -11.41607 1.000 17.73164 61 GLU C CA 1
ATOM 6038 C C . GLU C 1 82 ? 50.74537 41.97863 -11.48180 1.000 16.34270 61 GLU C C 1
ATOM 6039 O O . GLU C 1 82 ? 51.43556 42.62832 -12.27464 1.000 14.91284 61 GLU C O 1
ATOM 6045 N N . GLY C 1 83 ? 51.25371 41.12347 -10.59728 1.000 15.51388 62 GLY C N 1
ATOM 6046 C CA . GLY C 1 83 ? 52.65196 40.75139 -10.56899 1.000 14.14315 62 GLY C CA 1
ATOM 6047 C C . GLY C 1 83 ? 52.85293 39.38118 -9.94774 1.000 14.75854 62 GLY C C 1
ATOM 6048 O O . GLY C 1 83 ? 52.44726 39.15471 -8.80417 1.000 16.73476 62 GLY C O 1
ATOM 6049 N N . LEU C 1 84 ? 53.48424 38.45692 -10.67240 1.000 17.21142 63 LEU C N 1
ATOM 6050 C CA . LEU C 1 84 ? 53.78621 37.13858 -10.12604 1.000 18.03704 63 LEU C CA 1
ATOM 6051 C C . LEU C 1 84 ? 55.09571 36.65742 -10.73448 1.000 17.66784 63 LEU C C 1
ATOM 6052 O O . LEU C 1 84 ? 55.65579 37.29017 -11.63284 1.000 15.60385 63 LEU C O 1
ATOM 6057 N N . LYS C 1 85 ? 55.61060 35.54559 -10.21774 1.000 19.54208 64 LYS C N 1
ATOM 6058 C CA . LYS C 1 85 ? 56.91716 35.07601 -10.66087 1.000 18.29488 64 LYS C CA 1
ATOM 6059 C C . LYS C 1 85 ? 56.83484 33.66837 -11.22567 1.000 16.76738 64 LYS C C 1
ATOM 6060 O O . LYS C 1 85 ? 56.00802 32.85058 -10.80649 1.000 16.35699 64 LYS C O 1
ATOM 6066 N N . VAL C 1 86 ? 57.67542 33.43549 -12.23424 1.000 20.76734 65 VAL C N 1
ATOM 6067 C CA . VAL C 1 86 ? 57.86402 32.14161 -12.87679 1.000 18.63822 65 VAL C CA 1
ATOM 6068 C C . VAL C 1 86 ? 59.31911 31.73510 -12.66871 1.000 20.39978 65 VAL C C 1
ATOM 6069 O O . VAL C 1 86 ? 60.22870 32.55944 -12.82999 1.000 16.40720 65 VAL C O 1
ATOM 6073 N N . PHE C 1 87 ? 59.53731 30.45275 -12.33254 1.000 20.20243 66 PHE C N 1
ATOM 6074 C CA . PHE C 1 87 ? 60.84020 29.94677 -11.91585 1.000 22.05413 66 PHE C CA 1
ATOM 6075 C C . PHE C 1 87 ? 61.23841 28.71509 -12.72600 1.000 20.51585 66 PHE C C 1
ATOM 6076 O O . PHE C 1 87 ? 60.40191 27.87006 -13.04736 1.000 20.37664 66 PHE C O 1
ATOM 6084 N N . ARG C 1 88 ? 62.52315 28.60571 -13.04066 1.000 24.14135 67 ARG C N 1
ATOM 6085 C CA . ARG C 1 88 ? 63.10074 27.33674 -13.46620 1.000 24.80689 67 ARG C CA 1
ATOM 6086 C C . ARG C 1 88 ? 63.50412 26.58816 -12.20600 1.000 23.28868 67 ARG C C 1
ATOM 6087 O O . ARG C 1 88 ? 64.33202 27.08241 -11.43277 1.000 23.74646 67 ARG C O 1
ATOM 6095 N N . THR C 1 89 ? 62.89493 25.42814 -11.97765 1.000 25.60655 68 THR C N 1
ATOM 6096 C CA . THR C 1 89 ? 63.07713 24.71869 -10.72224 1.000 26.56703 68 THR C CA 1
ATOM 6097 C C . THR C 1 89 ? 64.28875 23.78710 -10.79279 1.000 29.59605 68 THR C C 1
ATOM 6098 O O . THR C 1 89 ? 64.93228 23.62236 -11.83305 1.000 26.72763 68 THR C O 1
ATOM 6102 N N . VAL C 1 90 ? 64.58630 23.15022 -9.65856 1.000 30.71765 69 VAL C N 1
ATOM 6103 C CA . VAL C 1 90 ? 65.78631 22.32984 -9.52341 1.000 31.81868 69 VAL C CA 1
ATOM 6104 C C . VAL C 1 90 ? 65.77334 21.12945 -10.47135 1.000 31.38595 69 VAL C C 1
ATOM 6105 O O . VAL C 1 90 ? 66.83745 20.67723 -10.92445 1.000 31.44919 69 VAL C O 1
ATOM 6109 N N . ASP C 1 91 ? 64.59317 20.58601 -10.79035 1.000 32.78044 70 ASP C N 1
ATOM 6110 C CA . ASP C 1 91 ? 64.52582 19.41799 -11.66585 1.000 35.08642 70 ASP C CA 1
ATOM 6111 C C . ASP C 1 91 ? 64.30264 19.79229 -13.13899 1.000 33.62133 70 ASP C C 1
ATOM 6112 O O . ASP C 1 91 ? 63.91842 18.92800 -13.94401 1.000 31.04659 70 ASP C O 1
ATOM 6117 N N . GLY C 1 92 ? 64.53501 21.05767 -13.50402 1.000 29.33680 71 GLY C N 1
ATOM 6118 C CA . GLY C 1 92 ? 64.48000 21.49073 -14.88686 1.000 28.19538 71 GLY C CA 1
ATOM 6119 C C . GLY C 1 92 ? 63.11411 21.92033 -15.38471 1.000 30.45326 71 GLY C C 1
ATOM 6120 O O . GLY C 1 92 ? 63.01415 22.40076 -16.52349 1.000 29.87382 71 GLY C O 1
ATOM 6121 N N . ARG C 1 93 ? 62.06063 21.77967 -14.57461 1.000 31.09053 72 ARG C N 1
ATOM 6122 C CA . ARG C 1 93 ? 60.72764 22.19919 -14.99363 1.000 27.18607 72 ARG C CA 1
ATOM 6123 C C . ARG C 1 93 ? 60.53375 23.70249 -14.76480 1.000 26.88738 72 ARG C C 1
ATOM 6124 O O . ARG C 1 93 ? 61.39192 24.39686 -14.20384 1.000 25.28361 72 ARG C O 1
ATOM 6132 N N . VAL C 1 94 ? 59.37615 24.20341 -15.20815 1.000 28.59581 73 VAL C N 1
ATOM 6133 C CA . VAL C 1 94 ? 58.99694 25.61080 -15.11637 1.000 22.62439 73 VAL C CA 1
ATOM 6134 C C . VAL C 1 94 ? 57.65018 25.72027 -14.39654 1.000 25.70327 73 VAL C C 1
ATOM 6135 O O . VAL C 1 94 ? 56.67401 25.05413 -14.77790 1.000 22.87030 73 VAL C O 1
ATOM 6139 N N . ALA C 1 95 ? 57.58918 26.59256 -13.38407 1.000 22.78322 74 ALA C N 1
ATOM 6140 C CA . ALA C 1 95 ? 56.38528 26.78936 -12.58465 1.000 22.59780 74 ALA C CA 1
ATOM 6141 C C . ALA C 1 95 ? 56.13572 28.26871 -12.30906 1.000 20.82352 74 ALA C C 1
ATOM 6142 O O . ALA C 1 95 ? 57.07334 29.04749 -12.10802 1.000 19.98299 74 ALA C O 1
ATOM 6144 N N . ALA C 1 96 ? 54.86077 28.64398 -12.33120 1.000 20.99787 75 ALA C N 1
ATOM 6145 C CA . ALA C 1 96 ? 54.38959 29.91215 -11.79788 1.000 19.18811 75 ALA C CA 1
ATOM 6146 C C . ALA C 1 96 ? 53.92280 29.70594 -10.36431 1.000 19.57424 75 ALA C C 1
ATOM 6147 O O . ALA C 1 96 ? 53.26794 28.70405 -10.05896 1.000 19.11376 75 ALA C O 1
ATOM 6149 N N . PHE C 1 97 ? 54.21438 30.67448 -9.49386 1.000 17.76193 76 PHE C N 1
ATOM 6150 C CA . PHE C 1 97 ? 53.87310 30.54314 -8.07786 1.000 19.38499 76 PHE C CA 1
ATOM 6151 C C . PHE C 1 97 ? 52.49832 31.16315 -7.82778 1.000 18.11425 76 PHE C C 1
ATOM 6152 O O . PHE C 1 97 ? 52.33546 32.38174 -7.89503 1.000 17.75807 76 PHE C O 1
ATOM 6160 N N . ARG C 1 98 ? 51.51189 30.31951 -7.52585 1.000 19.14581 77 ARG C N 1
ATOM 6161 C CA . ARG C 1 98 ? 50.14639 30.69142 -7.15679 1.000 18.52481 77 ARG C CA 1
ATOM 6162 C C . ARG C 1 98 ? 49.43226 31.60699 -8.15660 1.000 16.65690 77 ARG C C 1
ATOM 6163 O O . ARG C 1 98 ? 48.73446 32.54754 -7.73986 1.000 16.48814 77 ARG C O 1
ATOM 6171 N N . PRO C 1 99 ? 49.50711 31.34046 -9.46672 1.000 17.22423 78 PRO C N 1
ATOM 6172 C CA . PRO C 1 99 ? 48.93109 32.29309 -10.42951 1.000 17.24217 78 PRO C CA 1
ATOM 6173 C C . PRO C 1 99 ? 47.41621 32.44132 -10.34315 1.000 16.41785 78 PRO C C 1
ATOM 6174 O O . PRO C 1 99 ? 46.89877 33.49541 -10.73834 1.000 15.78482 78 PRO C O 1
ATOM 6178 N N . VAL C 1 100 ? 46.68814 31.43748 -9.84245 1.000 17.92997 79 VAL C N 1
ATOM 6179 C CA . VAL C 1 100 ? 45.23558 31.56062 -9.73875 1.000 18.77638 79 VAL C CA 1
ATOM 6180 C C . VAL C 1 100 ? 44.85283 32.68637 -8.78840 1.000 16.94572 79 VAL C C 1
ATOM 6181 O O . VAL C 1 100 ? 43.86502 33.39761 -9.01429 1.000 15.54683 79 VAL C O 1
ATOM 6185 N N . GLU C 1 101 ? 45.62866 32.85804 -7.70560 1.000 17.81555 80 GLU C N 1
ATOM 6186 C CA . GLU C 1 101 ? 45.41299 33.96993 -6.78489 1.000 16.05029 80 GLU C CA 1
ATOM 6187 C C . GLU C 1 101 ? 45.53494 35.30887 -7.51279 1.000 16.20924 80 GLU C C 1
ATOM 6188 O O . GLU C 1 101 ? 44.71453 36.21109 -7.31639 1.000 16.17524 80 GLU C O 1
ATOM 6194 N N . ASN C 1 102 ? 46.53328 35.44666 -8.38761 1.000 14.00956 81 ASN C N 1
ATOM 6195 C CA . ASN C 1 102 ? 46.64071 36.67859 -9.16898 1.000 16.06500 81 ASN C CA 1
ATOM 6196 C C . ASN C 1 102 ? 45.48086 36.83484 -10.13303 1.000 14.77435 81 ASN C C 1
ATOM 6197 O O . ASN C 1 102 ? 44.95853 37.94453 -10.29149 1.000 15.53337 81 ASN C O 1
ATOM 6202 N N . ALA C 1 103 ? 45.06020 35.74395 -10.78788 1.000 14.31504 82 ALA C N 1
ATOM 6203 C CA . ALA C 1 103 ? 43.92983 35.85449 -11.71086 1.000 18.40316 82 ALA C CA 1
ATOM 6204 C C . ALA C 1 103 ? 42.69060 36.35117 -10.97332 1.000 17.55742 82 ALA C C 1
ATOM 6205 O O . ALA C 1 103 ? 41.96363 37.22919 -11.46472 1.000 14.59574 82 ALA C O 1
ATOM 6207 N N . ARG C 1 104 ? 42.47475 35.84219 -9.75960 1.000 18.85605 83 ARG C N 1
ATOM 6208 C CA . ARG C 1 104 ? 41.31237 36.24523 -8.97630 1.000 18.27621 83 ARG C CA 1
ATOM 6209 C C . ARG C 1 104 ? 41.45047 37.67939 -8.47380 1.000 18.67524 83 ARG C C 1
ATOM 6210 O O . ARG C 1 104 ? 40.46314 38.42173 -8.42775 1.000 20.28135 83 ARG C O 1
ATOM 6218 N N . ARG C 1 105 ? 42.65552 38.08386 -8.07593 1.000 15.29305 84 ARG C N 1
ATOM 6219 C CA . ARG C 1 105 ? 42.82282 39.45227 -7.60092 1.000 15.77472 84 ARG C CA 1
ATOM 6220 C C . ARG C 1 105 ? 42.69916 40.45715 -8.74242 1.000 17.98313 84 ARG C C 1
ATOM 6221 O O . ARG C 1 105 ? 42.18887 41.56787 -8.53865 1.000 16.40433 84 ARG C O 1
ATOM 6229 N N . LEU C 1 106 ? 43.20347 40.09944 -9.93423 1.000 16.31385 85 LEU C N 1
ATOM 6230 C CA . LEU C 1 106 ? 43.02508 40.93896 -11.12180 1.000 16.03060 85 LEU C CA 1
ATOM 6231 C C . LEU C 1 106 ? 41.55258 41.20208 -11.38766 1.000 14.02745 85 LEU C C 1
ATOM 6232 O O . LEU C 1 106 ? 41.16554 42.32822 -11.69958 1.000 14.97030 85 LEU C O 1
ATOM 6237 N N . ILE C 1 107 ? 40.72196 40.16616 -11.28417 1.000 16.51522 86 ILE C N 1
ATOM 6238 C CA . ILE C 1 107 ? 39.27839 40.33415 -11.43397 1.000 18.38222 86 ILE C CA 1
ATOM 6239 C C . ILE C 1 107 ? 38.73973 41.28718 -10.37751 1.000 18.79730 86 ILE C C 1
ATOM 6240 O O . ILE C 1 107 ? 37.92571 42.17040 -10.67340 1.000 17.74790 86 ILE C O 1
ATOM 6245 N N . SER C 1 108 ? 39.19791 41.13312 -9.12946 1.000 17.73619 87 SER C N 1
ATOM 6246 C CA . SER C 1 108 ? 38.75929 42.01959 -8.05454 1.000 17.32112 87 SER C CA 1
ATOM 6247 C C . SER C 1 108 ? 39.18838 43.47091 -8.30108 1.000 15.51650 87 SER C C 1
ATOM 6248 O O . SER C 1 108 ? 38.39832 44.40406 -8.09187 1.000 15.80999 87 SER C O 1
ATOM 6251 N N . SER C 1 109 ? 40.42367 43.68170 -8.76670 1.000 14.51609 88 SER C N 1
ATOM 6252 C CA . SER C 1 109 ? 40.89045 45.04463 -9.04227 1.000 18.16159 88 SER C CA 1
ATOM 6253 C C . SER C 1 109 ? 40.08433 45.68599 -10.16475 1.000 16.61074 88 SER C C 1
ATOM 6254 O O . SER C 1 109 ? 39.70725 46.86077 -10.07253 1.000 16.88683 88 SER C O 1
ATOM 6257 N N . CYS C 1 110 ? 39.81861 44.92351 -11.23154 1.000 14.90849 89 CYS C N 1
ATOM 6258 C CA . CYS C 1 110 ? 38.99149 45.39531 -12.34090 1.000 15.71333 89 CYS C CA 1
ATOM 6259 C C . CYS C 1 110 ? 37.58520 45.74963 -11.87082 1.000 18.31703 89 CYS C C 1
ATOM 6260 O O . CYS C 1 110 ? 37.04522 46.80085 -12.23197 1.000 20.38497 89 CYS C O 1
ATOM 6263 N N . ASP C 1 111 ? 36.95543 44.85578 -11.09988 1.000 18.11673 90 ASP C N 1
ATOM 6264 C CA . ASP C 1 111 ? 35.60675 45.12378 -10.60642 1.000 19.62987 90 ASP C CA 1
ATOM 6265 C C . ASP C 1 111 ? 35.55876 46.42427 -9.81616 1.000 20.25764 90 ASP C C 1
ATOM 6266 O O . ASP C 1 111 ? 34.57716 47.17060 -9.90006 1.000 20.62227 90 ASP C O 1
ATOM 6271 N N . GLY C 1 112 ? 36.58449 46.68101 -8.99759 1.000 18.67855 91 GLY C N 1
ATOM 6272 C CA . GLY C 1 112 ? 36.59394 47.86732 -8.16211 1.000 20.21977 91 GLY C CA 1
ATOM 6273 C C . GLY C 1 112 ? 36.63486 49.16361 -8.93697 1.000 18.52380 91 GLY C C 1
ATOM 6274 O O . GLY C 1 112 ? 36.27912 50.21774 -8.39723 1.000 19.77188 91 GLY C O 1
ATOM 6275 N N . LEU C 1 113 ? 37.09382 49.11638 -10.18343 1.000 17.85827 92 LEU C N 1
ATOM 6276 C CA . LEU C 1 113 ? 37.14817 50.28126 -11.05460 1.000 16.82199 92 LEU C CA 1
ATOM 6277 C C . LEU C 1 113 ? 36.16987 50.16239 -12.21147 1.000 19.93232 92 LEU C C 1
ATOM 6278 O O . LEU C 1 113 ? 36.33842 50.84000 -13.22777 1.000 17.63982 92 LEU C O 1
ATOM 6283 N N . CYS C 1 114 ? 35.17713 49.26961 -12.09613 1.000 19.30263 93 CYS C N 1
ATOM 6284 C CA . CYS C 1 114 ? 34.15098 49.10257 -13.12582 1.000 17.67917 93 CYS C CA 1
ATOM 6285 C C . CYS C 1 114 ? 34.76588 48.75401 -14.48305 1.000 18.42941 93 CYS C C 1
ATOM 6286 O O . CYS C 1 114 ? 34.36112 49.27834 -15.52998 1.000 20.22320 93 CYS C O 1
ATOM 6289 N N . MET C 1 115 ? 35.73154 47.84326 -14.47402 1.000 16.58588 94 MET C N 1
ATOM 6290 C CA . MET C 1 115 ? 36.39259 47.38595 -15.68621 1.000 20.49066 94 MET C CA 1
ATOM 6291 C C . MET C 1 115 ? 36.03528 45.93393 -15.99401 1.000 21.81401 94 MET C C 1
ATOM 6292 O O . MET C 1 115 ? 35.78691 45.13715 -15.08730 1.000 19.27163 94 MET C O 1
ATOM 6297 N N . GLU C 1 116 ? 36.02371 45.58833 -17.28439 1.000 19.39688 95 GLU C N 1
ATOM 6298 C CA . GLU C 1 116 ? 35.97061 44.17714 -17.65736 1.000 20.18921 95 GLU C CA 1
ATOM 6299 C C . GLU C 1 116 ? 37.29957 43.50071 -17.32047 1.000 20.72568 95 GLU C C 1
ATOM 6300 O O . GLU C 1 116 ? 38.35588 44.14168 -17.27846 1.000 19.99654 95 GLU C O 1
ATOM 6306 N N . SER C 1 117 ? 37.24362 42.18855 -17.09676 1.000 17.00293 96 SER C N 1
ATOM 6307 C CA . SER C 1 117 ? 38.40876 41.40527 -16.70913 1.000 19.71870 96 SER C CA 1
ATOM 6308 C C . SER C 1 117 ? 38.39435 40.06870 -17.44050 1.000 18.04428 96 SER C C 1
ATOM 6309 O O . SER C 1 117 ? 37.32177 39.53957 -17.76340 1.000 18.20476 96 SER C O 1
ATOM 6312 N N . PRO C 1 118 ? 39.56402 39.51300 -17.73353 1.000 17.88909 97 PRO C N 1
ATOM 6313 C CA . PRO C 1 118 ? 39.61641 38.13344 -18.22702 1.000 18.81506 97 PRO C CA 1
ATOM 6314 C C . PRO C 1 118 ? 39.21714 37.14019 -17.13564 1.000 18.58645 97 PRO C C 1
ATOM 6315 O O . PRO C 1 118 ? 39.47491 37.35345 -15.95064 1.000 17.15655 97 PRO C O 1
ATOM 6319 N N . SER C 1 119 ? 38.61404 36.02349 -17.54583 1.000 19.27437 98 SER C N 1
ATOM 6320 C CA . SER C 1 119 ? 38.34428 34.96110 -16.58045 1.000 22.61796 98 SER C CA 1
ATOM 6321 C C . SER C 1 119 ? 39.65909 34.32495 -16.10003 1.000 19.25615 98 SER C C 1
ATOM 6322 O O . SER C 1 119 ? 40.72726 34.52119 -16.69226 1.000 18.47249 98 SER C O 1
ATOM 6325 N N . GLU C 1 120 ? 39.56512 33.54380 -15.00898 1.000 21.40081 99 GLU C N 1
ATOM 6326 C CA . GLU C 1 120 ? 40.72729 32.80508 -14.50329 1.000 23.00082 99 GLU C CA 1
ATOM 6327 C C . GLU C 1 120 ? 41.37359 31.97024 -15.59399 1.000 20.12622 99 GLU C C 1
ATOM 6328 O O . GLU C 1 120 ? 42.60166 31.95611 -15.72459 1.000 18.06506 99 GLU C O 1
ATOM 6334 N N . GLN C 1 121 ? 40.55448 31.26961 -16.38556 1.000 18.28324 100 GLN C N 1
ATOM 6335 C CA . GLN C 1 121 ? 41.08364 30.37248 -17.40741 1.000 20.79961 100 GLN C CA 1
ATOM 6336 C C . GLN C 1 121 ? 41.75355 31.14941 -18.52994 1.000 19.18882 100 GLN C C 1
ATOM 6337 O O . GLN C 1 121 ? 42.78791 30.72018 -19.05556 1.000 18.56213 100 GLN C O 1
ATOM 6343 N N . LEU C 1 122 ? 41.16338 32.27594 -18.93792 1.000 20.34787 101 LEU C N 1
ATOM 6344 C CA . LEU C 1 122 ? 41.82205 33.10711 -19.93721 1.000 17.92371 101 LEU C CA 1
ATOM 6345 C C . LEU C 1 122 ? 43.15651 33.60269 -19.41043 1.000 18.45273 101 LEU C C 1
ATOM 6346 O O . LEU C 1 122 ? 44.15209 33.63643 -20.14084 1.000 16.30302 101 LEU C O 1
ATOM 6351 N N . PHE C 1 123 ? 43.19276 33.99262 -18.13351 1.000 18.44182 102 PHE C N 1
ATOM 6352 C CA . PHE C 1 123 ? 44.44901 34.41869 -17.51725 1.000 16.31870 102 PHE C CA 1
ATOM 6353 C C . PHE C 1 123 ? 45.47597 33.29349 -17.55939 1.000 16.84014 102 PHE C C 1
ATOM 6354 O O . PHE C 1 123 ? 46.60416 33.48424 -18.02952 1.000 17.79576 102 PHE C O 1
ATOM 6362 N N . LEU C 1 124 ? 45.08057 32.09575 -17.12298 1.000 15.38018 103 LEU C N 1
ATOM 6363 C CA . LEU C 1 124 ? 46.01754 30.97679 -17.09216 1.000 18.84508 103 LEU C CA 1
ATOM 6364 C C . LEU C 1 124 ? 46.43387 30.55524 -18.50075 1.000 18.03079 103 LEU C C 1
ATOM 6365 O O . LEU C 1 124 ? 47.58446 30.15006 -18.71798 1.000 17.53471 103 LEU C O 1
ATOM 6370 N N . ASN C 1 125 ? 45.51923 30.63310 -19.47193 1.000 18.36713 104 ASN C N 1
ATOM 6371 C CA . ASN C 1 125 ? 45.91426 30.37099 -20.85275 1.000 17.83496 104 ASN C CA 1
ATOM 6372 C C . ASN C 1 125 ? 46.92629 31.40558 -21.32592 1.000 17.99571 104 ASN C C 1
ATOM 6373 O O . ASN C 1 125 ? 47.94572 31.05774 -21.92971 1.000 20.18711 104 ASN C O 1
ATOM 6378 N N . ALA C 1 126 ? 46.66943 32.68597 -21.03026 1.000 16.23219 105 ALA C N 1
ATOM 6379 C CA . ALA C 1 126 ? 47.60899 33.74227 -21.38921 1.000 18.93049 105 ALA C CA 1
ATOM 6380 C C . ALA C 1 126 ? 48.96944 33.50982 -20.75253 1.000 19.01403 105 ALA C C 1
ATOM 6381 O O . ALA C 1 126 ? 50.00478 33.69690 -21.39654 1.000 19.97184 105 ALA C O 1
ATOM 6383 N N . LEU C 1 127 ? 48.98329 33.09845 -19.48474 1.000 19.06206 106 LEU C N 1
ATOM 6384 C CA . LEU C 1 127 ? 50.23547 32.85418 -18.78168 1.000 17.92285 106 LEU C CA 1
ATOM 6385 C C . LEU C 1 127 ? 51.04452 31.75118 -19.45572 1.000 18.58800 106 LEU C C 1
ATOM 6386 O O . LEU C 1 127 ? 52.24105 31.91167 -19.71628 1.000 17.19235 106 LEU C O 1
ATOM 6391 N N . ALA C 1 128 ? 50.41047 30.61043 -19.72118 1.000 17.81133 107 ALA C N 1
ATOM 6392 C CA . ALA C 1 128 ? 51.13435 29.50331 -20.33649 1.000 20.24541 107 ALA C CA 1
ATOM 6393 C C . ALA C 1 128 ? 51.68183 29.91225 -21.69022 1.000 21.24834 107 ALA C C 1
ATOM 6394 O O . ALA C 1 128 ? 52.81887 29.57956 -22.03229 1.000 22.02292 107 ALA C O 1
ATOM 6396 N N . MET C 1 129 ? 50.89317 30.67718 -22.45084 1.000 22.59115 108 MET C N 1
ATOM 6397 C CA . MET C 1 129 ? 51.28809 31.08283 -23.79399 1.000 21.77294 108 MET C CA 1
ATOM 6398 C C . MET C 1 129 ? 52.52212 31.98863 -23.75813 1.000 22.01040 108 MET C C 1
ATOM 6399 O O . MET C 1 129 ? 53.51011 31.73442 -24.45709 1.000 21.59992 108 MET C O 1
ATOM 6404 N N . VAL C 1 130 ? 52.51434 33.01091 -22.89267 1.000 18.72900 109 VAL C N 1
ATOM 6405 C CA . VAL C 1 130 ? 53.62076 33.96983 -22.88037 1.000 16.62249 109 VAL C CA 1
ATOM 6406 C C . VAL C 1 130 ? 54.87653 33.35445 -22.26071 1.000 19.12042 109 VAL C C 1
ATOM 6407 O O . VAL C 1 130 ? 55.99374 33.64975 -22.70382 1.000 20.39412 109 VAL C O 1
ATOM 6411 N N . VAL C 1 131 ? 54.72185 32.46994 -21.26482 1.000 20.80722 110 VAL C N 1
ATOM 6412 C CA . VAL C 1 131 ? 55.87894 31.82962 -20.62422 1.000 21.36869 110 VAL C CA 1
ATOM 6413 C C . VAL C 1 131 ? 56.56002 30.86706 -21.58431 1.000 21.28934 110 VAL C C 1
ATOM 6414 O O . VAL C 1 131 ? 57.79124 30.84751 -21.68987 1.000 22.68841 110 VAL C O 1
ATOM 6418 N N . ARG C 1 132 ? 55.77393 30.03667 -22.28496 1.000 20.81440 111 ARG C N 1
ATOM 6419 C CA . ARG C 1 132 ? 56.37692 29.12232 -23.24459 1.000 23.33913 111 ARG C CA 1
ATOM 6420 C C . ARG C 1 132 ? 57.05126 29.89172 -24.37533 1.000 21.65373 111 ARG C C 1
ATOM 6421 O O . ARG C 1 132 ? 58.14504 29.52051 -24.81759 1.000 20.35996 111 ARG C O 1
ATOM 6429 N N . ASP C 1 133 ? 56.42601 30.98219 -24.84240 1.000 20.85976 112 ASP C N 1
ATOM 6430 C CA . ASP C 1 133 ? 57.01242 31.73174 -25.94922 1.000 20.02219 112 ASP C CA 1
ATOM 6431 C C . ASP C 1 133 ? 58.29317 32.44746 -25.52073 1.000 23.28592 112 ASP C C 1
ATOM 6432 O O . ASP C 1 133 ? 59.23323 32.56627 -26.32451 1.000 23.61671 112 ASP C O 1
ATOM 6437 N N . ASN C 1 134 ? 58.41122 32.80058 -24.23318 1.000 18.38033 113 ASN C N 1
ATOM 6438 C CA . ASN C 1 134 ? 59.57574 33.52509 -23.73772 1.000 19.31387 113 ASN C CA 1
ATOM 6439 C C . ASN C 1 134 ? 60.46935 32.65240 -22.87348 1.000 22.57659 113 ASN C C 1
ATOM 6440 O O . ASN C 1 134 ? 61.22385 33.16741 -22.04784 1.000 20.67264 113 ASN C O 1
ATOM 6445 N N . VAL C 1 135 ? 60.42307 31.32963 -23.09168 1.000 19.61530 114 VAL C N 1
ATOM 6446 C CA . VAL C 1 135 ? 61.11642 30.39062 -22.21133 1.000 22.67679 114 VAL C CA 1
ATOM 6447 C C . VAL C 1 135 ? 62.60545 30.70710 -22.10544 1.000 23.17113 114 VAL C C 1
ATOM 6448 O O . VAL C 1 135 ? 63.21326 30.50294 -21.05064 1.000 23.78383 114 VAL C O 1
ATOM 6452 N N . ASP C 1 136 ? 63.22293 31.18479 -23.18981 1.000 25.73941 115 ASP C N 1
ATOM 6453 C CA . ASP C 1 136 ? 64.65290 31.45365 -23.16041 1.000 22.35867 115 ASP C CA 1
ATOM 6454 C C . ASP C 1 136 ? 65.01841 32.59472 -22.22508 1.000 21.47320 115 ASP C C 1
ATOM 6455 O O . ASP C 1 136 ? 66.20572 32.81455 -22.00225 1.000 24.49395 115 ASP C O 1
ATOM 6460 N N . TYR C 1 137 ? 64.04632 33.31852 -21.67564 1.000 20.60938 116 TYR C N 1
ATOM 6461 C CA . TYR C 1 137 ? 64.33102 34.43727 -20.78789 1.000 21.49837 116 TYR C CA 1
ATOM 6462 C C . TYR C 1 137 ? 64.17900 34.08552 -19.31681 1.000 24.63261 116 TYR C C 1
ATOM 6463 O O . TYR C 1 137 ? 64.46731 34.92718 -18.45989 1.000 22.15594 116 TYR C O 1
ATOM 6472 N N . ILE C 1 138 ? 63.75112 32.87001 -19.00169 1.000 23.61661 117 ILE C N 1
ATOM 6473 C CA . ILE C 1 138 ? 63.67185 32.43402 -17.61444 1.000 20.94861 117 ILE C CA 1
ATOM 6474 C C . ILE C 1 138 ? 65.09734 32.20652 -17.12897 1.000 23.92812 117 ILE C C 1
ATOM 6475 O O . ILE C 1 138 ? 65.83261 31.40718 -17.72471 1.000 26.28399 117 ILE C O 1
ATOM 6480 N N . PRO C 1 139 ? 65.54160 32.88560 -16.08341 1.000 24.38306 118 PRO C N 1
ATOM 6481 C CA . PRO C 1 139 ? 66.91553 32.69237 -15.61275 1.000 26.01170 118 PRO C CA 1
ATOM 6482 C C . PRO C 1 139 ? 67.14161 31.25794 -15.16705 1.000 26.32591 118 PRO C C 1
ATOM 6483 O O . PRO C 1 139 ? 66.28777 30.66116 -14.49202 1.000 25.15043 118 PRO C O 1
ATOM 6487 N N . PRO C 1 140 ? 68.26945 30.66249 -15.54739 1.000 27.67175 119 PRO C N 1
ATOM 6488 C CA . PRO C 1 140 ? 68.48453 29.23627 -15.27572 1.000 28.94277 119 PRO C CA 1
ATOM 6489 C C . PRO C 1 140 ? 68.69242 28.95128 -13.79658 1.000 29.73797 119 PRO C C 1
ATOM 6490 O O . PRO C 1 140 ? 68.95507 29.83674 -12.97659 1.000 27.12058 119 PRO C O 1
ATOM 6494 N N . TYR C 1 141 ? 68.53471 27.67258 -13.46090 1.000 31.00545 120 TYR C N 1
ATOM 6495 C CA . TYR C 1 141 ? 68.66468 27.24931 -12.07861 1.000 30.35923 120 TYR C CA 1
ATOM 6496 C C . TYR C 1 141 ? 70.08653 27.48974 -11.58677 1.000 30.08053 120 TYR C C 1
ATOM 6497 O O . TYR C 1 141 ? 71.06348 27.19866 -12.28109 1.000 29.26029 120 TYR C O 1
ATOM 6506 N N . GLY C 1 142 ? 70.19679 28.03020 -10.38036 1.000 31.62697 121 GLY C N 1
ATOM 6507 C CA . GLY C 1 142 ? 71.45839 28.44197 -9.81592 1.000 29.88001 121 GLY C CA 1
ATOM 6508 C C . GLY C 1 142 ? 71.65344 29.94203 -9.80629 1.000 31.02891 121 GLY C C 1
ATOM 6509 O O . GLY C 1 142 ? 72.46807 30.44304 -9.01846 1.000 32.36017 121 GLY C O 1
ATOM 6510 N N . THR C 1 143 ? 70.89561 30.67352 -10.62738 1.000 29.39881 122 THR C N 1
ATOM 6511 C CA . THR C 1 143 ? 71.01184 32.12639 -10.70129 1.000 28.78042 122 THR C CA 1
ATOM 6512 C C . THR C 1 143 ? 70.23767 32.85087 -9.60637 1.000 27.28527 122 THR C C 1
ATOM 6513 O O . THR C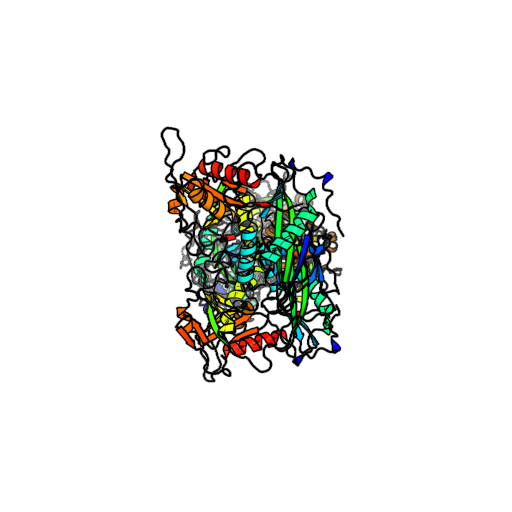 1 143 ? 70.51259 34.02762 -9.34716 1.000 25.55611 122 THR C O 1
ATOM 6517 N N . GLY C 1 144 ? 69.26882 32.19539 -8.97141 1.000 27.81021 123 GLY C N 1
ATOM 6518 C CA . GLY C 1 144 ? 68.41252 32.91513 -8.05280 1.000 27.41551 123 GLY C CA 1
ATOM 6519 C C . GLY C 1 144 ? 67.49287 33.91927 -8.71335 1.000 24.93295 123 GLY C C 1
ATOM 6520 O O . GLY C 1 144 ? 66.79214 34.65392 -8.01165 1.000 21.99233 123 GLY C O 1
ATOM 6521 N N . GLY C 1 145 ? 67.45250 33.95564 -10.04690 1.000 23.07781 124 GLY C N 1
ATOM 6522 C CA . GLY C 1 145 ? 66.56563 34.85106 -10.75733 1.000 21.19694 124 GLY C CA 1
ATOM 6523 C C . GLY C 1 145 ? 65.21499 34.21730 -11.04366 1.000 22.08664 124 GLY C C 1
ATOM 6524 O O . GLY C 1 145 ? 64.92049 33.08701 -10.65825 1.000 20.53248 124 GLY C O 1
ATOM 6525 N N . SER C 1 146 ? 64.38717 34.96823 -11.76288 1.000 22.50607 125 SER C N 1
ATOM 6526 C CA . SER C 1 146 ? 63.03195 34.53047 -12.06220 1.000 20.98595 125 SER C CA 1
ATOM 6527 C C . SER C 1 146 ? 62.51604 35.33273 -13.25019 1.000 19.17118 125 SER C C 1
ATOM 6528 O O . SER C 1 146 ? 63.12428 36.31789 -13.67656 1.000 18.13665 125 SER C O 1
ATOM 6531 N N . LEU C 1 147 ? 61.36259 34.90923 -13.75579 1.000 18.26245 126 LEU C N 1
ATOM 6532 C CA . LEU C 1 147 ? 60.64848 35.61218 -14.81360 1.000 17.52611 126 LEU C CA 1
ATOM 6533 C C . LEU C 1 147 ? 59.46115 36.31336 -14.17311 1.000 19.38374 126 LEU C C 1
ATOM 6534 O O . LEU C 1 147 ? 58.50122 35.65982 -13.74457 1.000 21.50161 126 LEU C O 1
ATOM 6539 N N . TYR C 1 148 ? 59.54491 37.63698 -14.08209 1.000 14.43539 127 TYR C N 1
ATOM 6540 C CA . TYR C 1 148 ? 58.45615 38.42916 -13.53041 1.000 16.26505 127 TYR C CA 1
ATOM 6541 C C . TYR C 1 148 ? 57.36639 38.59007 -14.57562 1.000 17.64524 127 TYR C C 1
ATOM 6542 O O . TYR C 1 148 ? 57.63934 38.99359 -15.71523 1.000 15.17359 127 TYR C O 1
ATOM 6551 N N . VAL C 1 149 ? 56.12899 38.29459 -14.18434 1.000 16.33449 128 VAL C N 1
ATOM 6552 C CA . VAL C 1 149 ? 54.99379 38.31843 -15.09575 1.000 16.36024 128 VAL C CA 1
ATOM 6553 C C . VAL C 1 149 ? 54.11617 39.49111 -14.69685 1.000 17.59281 128 VAL C C 1
ATOM 6554 O O . VAL C 1 149 ? 53.74219 39.62285 -13.52400 1.000 13.82172 128 VAL C O 1
ATOM 6558 N N . ARG C 1 150 ? 53.82674 40.36578 -15.66590 1.000 14.36352 129 ARG C N 1
ATOM 6559 C CA . ARG C 1 150 ? 53.06299 41.59180 -15.43811 1.000 13.30541 129 ARG C CA 1
ATOM 6560 C C . ARG C 1 150 ? 51.81074 41.54844 -16.30449 1.000 13.15906 129 ARG C C 1
ATOM 6561 O O . ARG C 1 150 ? 51.81907 42.01396 -17.45387 1.000 12.45600 129 ARG C O 1
ATOM 6569 N N . PRO C 1 151 ? 50.71465 40.98962 -15.79338 1.000 14.18172 130 PRO C N 1
ATOM 6570 C CA . PRO C 1 151 ? 49.42659 41.14471 -16.46734 1.000 15.91353 130 PRO C CA 1
ATOM 6571 C C . PRO C 1 151 ? 48.91905 42.55932 -16.25873 1.000 14.96028 130 PRO C C 1
ATOM 6572 O O . PRO C 1 151 ? 49.24468 43.22050 -15.26791 1.000 15.23715 130 PRO C O 1
ATOM 6576 N N . LEU C 1 152 ? 48.13032 43.02712 -17.21816 1.000 14.86671 131 LEU C N 1
ATOM 6577 C CA . LEU C 1 152 ? 47.68136 44.40789 -17.23615 1.000 13.65566 131 LEU C CA 1
ATOM 6578 C C . LEU C 1 152 ? 46.32069 44.45948 -17.89544 1.000 18.17317 131 LEU C C 1
ATOM 6579 O O . LEU C 1 152 ? 46.11210 43.82397 -18.93757 1.000 17.70129 131 LEU C O 1
ATOM 6584 N N . VAL C 1 153 ? 45.39576 45.21076 -17.30117 1.000 16.10067 132 VAL C N 1
ATOM 6585 C CA . VAL C 1 153 ? 44.11889 45.48264 -17.94673 1.000 17.11939 132 VAL C CA 1
ATOM 6586 C C . VAL C 1 153 ? 43.91819 46.98753 -17.98422 1.000 16.90503 132 VAL C C 1
ATOM 6587 O O . VAL C 1 153 ? 44.11312 47.66655 -16.97163 1.000 13.94900 132 VAL C O 1
ATOM 6591 N N . ILE C 1 154 ? 43.54508 47.50790 -19.15472 1.000 14.48895 133 ILE C N 1
ATOM 6592 C CA . ILE C 1 154 ? 43.40161 48.94639 -19.35861 1.000 17.11496 133 ILE C CA 1
ATOM 6593 C C . ILE C 1 154 ? 42.13554 49.21036 -20.15298 1.000 14.97124 133 ILE C C 1
ATOM 6594 O O . ILE C 1 154 ? 41.78722 48.44135 -21.05490 1.000 18.24808 133 ILE C O 1
ATOM 6599 N N . GLY C 1 155 ? 41.44730 50.30018 -19.82149 1.000 18.27471 134 GLY C N 1
ATOM 6600 C CA . GLY C 1 155 ? 40.36217 50.79974 -20.66093 1.000 17.79010 134 GLY C CA 1
ATOM 6601 C C . GLY C 1 155 ? 40.91161 51.50672 -21.88229 1.000 18.78372 134 GLY C C 1
ATOM 6602 O O . GLY C 1 155 ? 41.72337 52.42062 -21.73556 1.000 18.82964 134 GLY C O 1
ATOM 6603 N N . THR C 1 156 ? 40.49393 51.08185 -23.09590 1.000 21.92954 135 THR C N 1
ATOM 6604 C CA . THR C 1 156 ? 41.02470 51.58878 -24.36174 1.000 20.03511 135 THR C CA 1
ATOM 6605 C C . THR C 1 156 ? 39.99982 52.29519 -25.23908 1.000 23.30215 135 THR C C 1
ATOM 6606 O O . THR C 1 156 ? 40.38385 52.86408 -26.27211 1.000 22.74314 135 THR C O 1
ATOM 6610 N N . GLY C 1 157 ? 38.71960 52.25409 -24.88380 1.000 22.34283 136 GLY C N 1
ATOM 6611 C CA . GLY C 1 157 ? 37.74266 53.03770 -25.60318 1.000 25.94934 136 GLY C CA 1
ATOM 6612 C C . GLY C 1 157 ? 38.02432 54.52443 -25.49132 1.000 30.73160 136 GLY C C 1
ATOM 6613 O O . GLY C 1 157 ? 38.52698 55.01666 -24.47565 1.000 22.75795 136 GLY C O 1
ATOM 6614 N N . ALA C 1 158 ? 37.71107 55.24076 -26.56954 1.000 27.35804 137 ALA C N 1
ATOM 6615 C CA . ALA C 1 158 ? 37.84237 56.68638 -26.61080 1.000 30.02924 137 ALA C CA 1
ATOM 6616 C C . ALA C 1 158 ? 36.57182 57.29080 -26.03028 1.000 36.90716 137 ALA C C 1
ATOM 6617 O O . ALA C 1 158 ? 35.46839 57.00952 -26.51015 1.000 35.54967 137 ALA C O 1
ATOM 6619 N N . GLN C 1 159 ? 36.72235 58.12492 -25.00708 1.000 45.39659 138 GLN C N 1
ATOM 6620 C CA . GLN C 1 159 ? 35.55021 58.69495 -24.36760 1.000 47.89660 138 GLN C CA 1
ATOM 6621 C C . GLN C 1 159 ? 35.89535 60.03040 -23.72182 1.000 49.99796 138 GLN C C 1
ATOM 6622 O O . GLN C 1 159 ? 37.03549 60.27942 -23.31592 1.000 46.63612 138 GLN C O 1
ATOM 6628 N N . LEU C 1 160 ? 34.87567 60.87717 -23.62307 1.000 36.95129 139 LEU C N 1
ATOM 6629 C CA . LEU C 1 160 ? 34.94716 62.16741 -22.96317 1.000 34.85771 139 LEU C CA 1
ATOM 6630 C C . LEU C 1 160 ? 34.25773 62.14864 -21.60600 1.000 33.55803 139 LEU C C 1
ATOM 6631 O O . LEU C 1 160 ? 34.80542 62.65477 -20.62447 1.000 31.26492 139 LEU C O 1
ATOM 6636 N N . GLY C 1 161 ? 33.04151 61.60917 -21.54346 1.000 35.34263 140 GLY C N 1
ATOM 6637 C CA . GLY C 1 161 ? 32.34720 61.51698 -20.27299 1.000 33.37486 140 GLY C CA 1
ATOM 6638 C C . GLY C 1 161 ? 33.06019 60.59805 -19.29878 1.000 27.98471 140 GLY C C 1
ATOM 6639 O O . GLY C 1 161 ? 33.71519 59.62862 -19.67997 1.000 29.75794 140 GLY C O 1
ATOM 6640 N N . VAL C 1 162 ? 32.94413 60.92654 -18.01514 1.000 30.29051 141 VAL C N 1
ATOM 6641 C CA . VAL C 1 162 ? 33.50559 60.09408 -16.95032 1.000 27.87504 141 VAL C CA 1
ATOM 6642 C C . VAL C 1 162 ? 32.55524 58.91429 -16.76221 1.000 26.56944 141 VAL C C 1
ATOM 6643 O O . VAL C 1 162 ? 31.50297 59.03779 -16.12538 1.000 25.70275 141 VAL C O 1
ATOM 6647 N N . ALA C 1 163 ? 32.96153 57.75124 -17.25235 1.000 23.50616 142 ALA C N 1
ATOM 6648 C CA . ALA C 1 163 ? 32.11418 56.56897 -17.29424 1.000 25.97661 142 ALA C CA 1
ATOM 6649 C C . ALA C 1 163 ? 32.99480 55.37558 -17.61863 1.000 27.83893 142 ALA C C 1
ATOM 6650 O O . ALA C 1 163 ? 34.08124 55.54773 -18.17932 1.000 27.71401 142 ALA C O 1
ATOM 6652 N N . PRO C 1 164 ? 32.55633 54.16306 -17.27990 1.000 25.84809 143 PRO C N 1
ATOM 6653 C CA . PRO C 1 164 ? 33.36815 52.98886 -17.62425 1.000 25.17110 143 PRO C CA 1
ATOM 6654 C C . PRO C 1 164 ? 33.51514 52.88680 -19.13046 1.000 23.52956 143 PRO C C 1
ATOM 6655 O O . PRO C 1 164 ? 32.56443 53.10677 -19.87876 1.000 24.20946 143 PRO C O 1
ATOM 6659 N N . SER C 1 165 ? 34.72866 52.57949 -19.57276 1.000 24.59821 144 SER C N 1
ATOM 6660 C CA . SER C 1 165 ? 34.98932 52.39683 -20.99546 1.000 23.23796 144 SER C CA 1
ATOM 6661 C C . SER C 1 165 ? 34.16948 51.24483 -21.57407 1.000 22.72988 144 SER C C 1
ATOM 6662 O O . SER C 1 165 ? 33.78144 50.31108 -20.86988 1.000 23.10062 144 SER C O 1
ATOM 6665 N N . SER C 1 166 ? 33.90944 51.31716 -22.88145 1.000 27.74618 145 SER C N 1
ATOM 6666 C CA . SER C 1 166 ? 33.24435 50.24564 -23.61048 1.000 25.83812 145 SER C CA 1
ATOM 6667 C C . SER C 1 166 ? 34.21985 49.24479 -24.22033 1.000 24.70764 145 SER C C 1
ATOM 6668 O O . SER C 1 166 ? 33.77172 48.27675 -24.83753 1.000 23.18944 145 SER C O 1
ATOM 6671 N N . GLU C 1 167 ? 35.53129 49.46089 -24.07325 1.000 24.33205 146 GLU C N 1
ATOM 6672 C CA A GLU C 1 167 ? 36.55995 48.62388 -24.68082 0.505 23.64750 146 GLU C CA 1
ATOM 6673 C CA B GLU C 1 167 ? 36.54785 48.60993 -24.67404 0.495 23.65395 146 GLU C CA 1
ATOM 6674 C C . GLU C 1 167 ? 37.72484 48.47914 -23.71740 1.000 21.72527 146 GLU C C 1
ATOM 6675 O O . GLU C 1 167 ? 38.13336 49.45697 -23.08312 1.000 20.94001 146 GLU C O 1
ATOM 6686 N N . TYR C 1 168 ? 38.27257 47.27227 -23.62370 1.000 21.13781 147 TYR C N 1
ATOM 6687 C CA . TYR C 1 168 ? 39.39210 47.01298 -22.72510 1.000 19.50387 147 TYR C CA 1
ATOM 6688 C C . TYR C 1 168 ? 40.43306 46.16978 -23.43581 1.000 19.23866 147 TYR C C 1
ATOM 6689 O O . TYR C 1 168 ? 40.14131 45.47103 -24.40431 1.000 20.29008 147 TYR C O 1
ATOM 6698 N N . MET C 1 169 ? 41.66859 46.28536 -22.97584 1.000 17.99652 148 MET C N 1
ATOM 6699 C CA . MET C 1 169 ? 42.75332 45.48832 -23.51366 1.000 17.78477 148 MET C CA 1
ATOM 6700 C C . MET C 1 169 ? 43.43278 44.76413 -22.36515 1.000 17.70565 148 MET C C 1
ATOM 6701 O O . MET C 1 169 ? 43.72410 45.37457 -21.33177 1.000 17.18507 148 MET C O 1
ATOM 6706 N N . PHE C 1 170 ? 43.68995 43.47333 -22.55628 1.000 17.41767 149 PHE C N 1
ATOM 6707 C CA . PHE C 1 170 ? 44.35462 42.61740 -21.57330 1.000 18.35825 149 PHE C CA 1
ATOM 6708 C C . PHE C 1 170 ? 45.71836 42.24395 -22.13476 1.000 18.28439 149 PHE C C 1
ATOM 6709 O O . PHE C 1 170 ? 45.80073 41.60013 -23.18295 1.000 16.94947 149 PHE C O 1
ATOM 6717 N N . LEU C 1 171 ? 46.77806 42.65277 -21.44656 1.000 15.05549 150 LEU C N 1
ATOM 6718 C CA . LEU C 1 171 ? 48.13331 42.33953 -21.84841 1.000 15.04352 150 LEU C CA 1
ATOM 6719 C C . LEU C 1 171 ? 48.77897 41.51262 -20.75899 1.000 16.68405 150 LEU C C 1
ATOM 6720 O O . LEU C 1 171 ? 48.49179 41.69145 -19.57053 1.000 18.06235 150 LEU C O 1
ATOM 6725 N N . MET C 1 172 ? 49.69208 40.63720 -21.15795 1.000 16.95709 151 MET C N 1
ATOM 6726 C CA . MET C 1 172 ? 50.53025 39.95349 -20.17996 1.000 16.98144 151 MET C CA 1
ATOM 6727 C C . MET C 1 172 ? 51.94846 39.97077 -20.72038 1.000 16.32643 151 MET C C 1
ATOM 6728 O O . MET C 1 172 ? 52.23962 39.35167 -21.75075 1.000 18.95080 151 MET C O 1
ATOM 6733 N N . MET C 1 173 ? 52.82219 40.69489 -20.03198 1.000 18.05519 152 MET C N 1
ATOM 6734 C CA . MET C 1 173 ? 54.20557 40.84069 -20.44668 1.000 15.04322 152 MET C CA 1
ATOM 6735 C C . MET C 1 173 ? 55.10060 40.26542 -19.35724 1.000 17.16889 152 MET C C 1
ATOM 6736 O O . MET C 1 173 ? 54.66978 40.04555 -18.21753 1.000 15.91500 152 MET C O 1
ATOM 6741 N N . VAL C 1 174 ? 56.35981 40.01670 -19.72011 1.000 15.51612 153 VAL C N 1
ATOM 6742 C CA . VAL C 1 174 ? 57.30401 39.35013 -18.83822 1.000 15.29973 153 VAL C CA 1
ATOM 6743 C C . VAL C 1 174 ? 58.65947 40.01896 -18.99521 1.000 20.06256 153 VAL C C 1
ATOM 6744 O O . VAL C 1 174 ? 58.94125 40.67206 -20.00263 1.000 19.26217 153 VAL C O 1
ATOM 6748 N N . ALA C 1 175 ? 59.48968 39.88659 -17.95054 1.000 16.82478 154 ALA C N 1
ATOM 6749 C CA . ALA C 1 175 ? 60.87752 40.32626 -17.98563 1.000 17.67458 154 ALA C CA 1
ATOM 6750 C C . ALA C 1 175 ? 61.65535 39.49160 -16.97903 1.000 18.74769 154 ALA C C 1
ATOM 6751 O O . ALA C 1 175 ? 61.16083 39.25007 -15.87294 1.000 17.76391 154 ALA C O 1
ATOM 6753 N N . PRO C 1 176 ? 62.85042 39.03664 -17.32972 1.000 18.24111 155 PRO C N 1
ATOM 6754 C CA . PRO C 1 176 ? 63.68660 38.34296 -16.34469 1.000 19.56062 155 PRO C CA 1
ATOM 6755 C C . PRO C 1 176 ? 64.22958 39.31306 -15.31349 1.000 20.54212 155 PRO C C 1
ATOM 6756 O O . PRO C 1 176 ? 64.68707 40.40435 -15.65640 1.000 20.17594 155 PRO C O 1
ATOM 6760 N N . VAL C 1 177 ? 64.18270 38.90146 -14.04365 1.000 19.35644 156 VAL C N 1
ATOM 6761 C CA . VAL C 1 177 ? 64.72855 39.69195 -12.94699 1.000 22.75632 156 VAL C CA 1
ATOM 6762 C C . VAL C 1 177 ? 65.69582 38.82764 -12.15100 1.000 23.56039 156 VAL C C 1
ATOM 6763 O O . VAL C 1 177 ? 65.56078 37.60117 -12.08932 1.000 22.31451 156 VAL C O 1
ATOM 6767 N N . GLY C 1 178 ? 66.68746 39.47858 -11.54884 1.000 23.64503 157 GLY C N 1
ATOM 6768 C CA . GLY C 1 178 ? 67.71186 38.76704 -10.82873 1.000 27.38428 157 GLY C CA 1
ATOM 6769 C C . GLY C 1 178 ? 67.29742 38.46799 -9.40538 1.000 25.34145 157 GLY C C 1
ATOM 6770 O O . GLY C 1 178 ? 66.18696 38.79310 -8.96079 1.000 22.41762 157 GLY C O 1
ATOM 6771 N N . PRO C 1 179 ? 68.20672 37.83468 -8.66152 1.000 25.96441 158 PRO C N 1
ATOM 6772 C CA . PRO C 1 179 ? 67.97530 37.63033 -7.22168 1.000 27.26825 158 PRO C CA 1
ATOM 6773 C C . PRO C 1 179 ? 67.88630 38.96640 -6.50124 1.000 24.34433 158 PRO C C 1
ATOM 6774 O O . PRO C 1 179 ? 68.78271 39.80377 -6.59814 1.000 25.59854 158 PRO C O 1
ATOM 6778 N N . TYR C 1 180 ? 66.78190 39.17698 -5.79088 1.000 26.74673 159 TYR C N 1
ATOM 6779 C CA . TYR C 1 180 ? 66.63656 40.44584 -5.08446 1.000 25.46155 159 TYR C CA 1
ATOM 6780 C C . TYR C 1 180 ? 67.73266 40.60688 -4.02548 1.000 25.09535 159 TYR C C 1
ATOM 6781 O O . TYR C 1 180 ? 68.34224 41.67747 -3.90424 1.000 25.52007 159 TYR C O 1
ATOM 6790 N N . TYR C 1 181 ? 68.04035 39.53847 -3.29900 1.000 26.17319 160 TYR C N 1
ATOM 6791 C CA . TYR C 1 181 ? 69.13834 39.51147 -2.33215 1.000 29.76720 160 TYR C CA 1
ATOM 6792 C C . TYR C 1 181 ? 70.24564 38.63411 -2.90693 1.000 37.14371 160 TYR C C 1
ATOM 6793 O O . TYR C 1 181 ? 70.17390 37.40526 -2.83872 1.000 37.83354 160 TYR C O 1
ATOM 6802 N N . ARG C 1 182 ? 71.23247 39.25181 -3.54084 1.000 51.86129 161 ARG C N 1
ATOM 6803 C CA . ARG C 1 182 ? 72.45605 38.52426 -3.86983 1.000 55.06563 161 ARG C CA 1
ATOM 6804 C C . ARG C 1 182 ? 73.30359 38.50706 -2.60313 1.000 57.82422 161 ARG C C 1
ATOM 6805 O O . ARG C 1 182 ? 74.02589 39.46242 -2.31183 1.000 60.17853 161 ARG C O 1
ATOM 6807 N N . GLY C 1 183 ? 73.20426 37.42950 -1.82765 1.000 53.24341 162 GLY C N 1
ATOM 6808 C CA . GLY C 1 183 ? 74.00840 37.33071 -0.62409 1.000 53.05812 162 GLY C CA 1
ATOM 6809 C C . GLY C 1 183 ? 73.37089 37.68130 0.70577 1.000 52.74435 162 GLY C C 1
ATOM 6810 O O . GLY C 1 183 ? 73.97468 38.38292 1.52812 1.000 52.18819 162 GLY C O 1
ATOM 6811 N N . GLY C 1 184 ? 72.17061 37.18109 0.94117 1.000 44.70752 163 GLY C N 1
ATOM 6812 C CA . GLY C 1 184 ? 71.60321 37.23760 2.27125 1.000 40.13898 163 GLY C CA 1
ATOM 6813 C C . GLY C 1 184 ? 70.61092 38.37312 2.42857 1.000 36.32691 163 GLY C C 1
ATOM 6814 O O . GLY C 1 184 ? 70.66211 39.38702 1.72323 1.000 36.49503 163 GLY C O 1
ATOM 6815 N N . LEU C 1 185 ? 69.66974 38.18312 3.35370 1.000 35.22450 164 LEU C N 1
ATOM 6816 C CA . LEU C 1 185 ? 68.62476 39.16716 3.62334 1.000 31.94001 164 LEU C CA 1
ATOM 6817 C C . LEU C 1 185 ? 69.23689 40.43962 4.19053 1.000 31.07129 164 LEU C C 1
ATOM 6818 O O . LEU C 1 185 ? 70.16574 40.39109 4.99655 1.000 31.42693 164 LEU C O 1
ATOM 6823 N N . LYS C 1 186 ? 68.73022 41.58845 3.75510 1.000 31.48873 165 LYS C N 1
ATOM 6824 C CA . LYS C 1 186 ? 69.24520 42.86143 4.23959 1.000 31.70487 165 LYS C CA 1
ATOM 6825 C C . LYS C 1 186 ? 68.08243 43.66788 4.79002 1.000 32.73073 165 LYS C C 1
ATOM 6826 O O . LYS C 1 186 ? 67.03361 43.77706 4.14569 1.000 29.91244 165 LYS C O 1
ATOM 6832 N N . SER C 1 187 ? 68.28277 44.25548 5.96091 1.000 28.64271 166 SER C N 1
ATOM 6833 C CA . SER C 1 187 ? 67.22792 45.02195 6.60332 1.000 32.02945 166 SER C CA 1
ATOM 6834 C C . SER C 1 187 ? 67.30485 46.48408 6.19640 1.000 31.50878 166 SER C C 1
ATOM 6835 O O . SER C 1 187 ? 68.35004 46.99049 5.78000 1.000 34.86736 166 SER C O 1
ATOM 6838 N N . VAL C 1 188 ? 66.17135 47.16442 6.31060 1.000 28.76877 167 VAL C N 1
ATOM 6839 C CA . VAL C 1 188 ? 66.10000 48.56652 5.94914 1.000 28.36015 167 VAL C CA 1
ATOM 6840 C C . VAL C 1 188 ? 65.38611 49.34289 7.04647 1.000 25.82555 167 VAL C C 1
ATOM 6841 O O . VAL C 1 188 ? 64.65695 48.78855 7.87147 1.000 26.24790 167 VAL C O 1
ATOM 6845 N N . ASN C 1 189 ? 65.57810 50.65497 7.00684 1.000 25.97152 168 ASN C N 1
ATOM 6846 C CA . ASN C 1 189 ? 64.93555 51.58280 7.91712 1.000 26.98007 168 ASN C CA 1
ATOM 6847 C C . ASN C 1 189 ? 63.67111 52.09353 7.24652 1.000 25.23287 168 ASN C C 1
ATOM 6848 O O . ASN C 1 189 ? 63.69589 52.46205 6.06726 1.000 27.17443 168 ASN C O 1
ATOM 6853 N N . ALA C 1 190 ? 62.57002 52.10072 7.98685 1.000 24.97570 169 ALA C N 1
ATOM 6854 C CA . ALA C 1 190 ? 61.29444 52.57500 7.47398 1.000 24.49922 169 ALA C CA 1
ATOM 6855 C C . ALA C 1 190 ? 60.89936 53.87307 8.17328 1.000 26.44491 169 ALA C C 1
ATOM 6856 O O . ALA C 1 190 ? 61.15979 54.05636 9.36488 1.000 24.85991 169 ALA C O 1
ATOM 6858 N N . ILE C 1 191 ? 60.20744 54.74191 7.43798 1.000 21.22632 170 ILE C N 1
ATOM 6859 C CA . ILE C 1 191 ? 59.65717 55.98432 7.96514 1.000 25.38998 170 ILE C CA 1
ATOM 6860 C C . ILE C 1 191 ? 58.14218 55.93214 7.84858 1.000 23.38014 170 ILE C C 1
ATOM 6861 O O . ILE C 1 191 ? 57.61038 55.40490 6.86962 1.000 25.56788 170 ILE C O 1
ATOM 6866 N N . VAL C 1 192 ? 57.45108 56.44517 8.85827 1.000 24.99084 171 VAL C N 1
ATOM 6867 C CA . VAL C 1 192 ? 55.99771 56.61267 8.81803 1.000 25.59234 171 VAL C CA 1
ATOM 6868 C C . VAL C 1 192 ? 55.67040 57.97924 8.22609 1.000 30.48745 171 VAL C C 1
ATOM 6869 O O . VAL C 1 192 ? 56.11763 59.00633 8.74337 1.000 30.98491 171 VAL C O 1
ATOM 6873 N N . MET C 1 193 ? 54.83934 58.00342 7.18512 1.000 30.31197 172 MET C N 1
ATOM 6874 C CA . MET C 1 193 ? 54.48237 59.25211 6.50547 1.000 38.44675 172 MET C CA 1
ATOM 6875 C C . MET C 1 193 ? 53.25512 59.84988 7.19213 1.000 31.65270 172 MET C C 1
ATOM 6876 O O . MET C 1 193 ? 52.11973 59.46854 6.89806 1.000 37.43923 172 MET C O 1
ATOM 6881 N N . ASP C 1 194 ? 53.46057 60.81158 8.08804 1.000 31.54063 173 ASP C N 1
ATOM 6882 C CA . ASP C 1 194 ? 52.31625 61.32859 8.83940 1.000 32.11048 173 ASP C CA 1
ATOM 6883 C C . ASP C 1 194 ? 51.48552 62.31778 8.03225 1.000 31.69030 173 ASP C C 1
ATOM 6884 O O . ASP C 1 194 ? 50.28326 62.46134 8.27981 1.000 31.83102 173 ASP C O 1
ATOM 6889 N N . GLU C 1 195 ? 52.10197 63.01417 7.08356 1.000 31.98763 174 GLU C N 1
ATOM 6890 C CA . GLU C 1 195 ? 51.42138 64.01058 6.27070 1.000 31.11049 174 GLU C CA 1
ATOM 6891 C C . GLU C 1 195 ? 51.05664 63.47141 4.89381 1.000 32.05661 174 GLU C C 1
ATOM 6892 O O . GLU C 1 195 ? 50.79544 64.25368 3.97175 1.000 26.34652 174 GLU C O 1
ATOM 6898 N N . PHE C 1 196 ? 51.03640 62.14696 4.73955 1.000 27.08437 175 PHE C N 1
ATOM 6899 C CA . PHE C 1 196 ? 50.71242 61.51321 3.47485 1.000 27.26414 175 PHE C CA 1
ATOM 6900 C C . PHE C 1 196 ? 49.83296 60.30684 3.74805 1.000 26.25276 175 PHE C C 1
ATOM 6901 O O . PHE C 1 196 ? 50.03494 59.59318 4.73078 1.000 24.32498 175 PHE C O 1
ATOM 6909 N N . ASP C 1 197 ? 48.85631 60.09122 2.88116 1.000 23.07104 176 ASP C N 1
ATOM 6910 C CA . ASP C 1 197 ? 48.07686 58.86777 2.87130 1.000 22.20995 176 ASP C CA 1
ATOM 6911 C C . ASP C 1 197 ? 48.35644 58.11119 1.58222 1.000 22.95836 176 ASP C C 1
ATOM 6912 O O . ASP C 1 197 ? 48.74656 58.70616 0.56658 1.000 26.67194 176 ASP C O 1
ATOM 6917 N N . ARG C 1 198 ? 48.17667 56.79164 1.62998 1.000 19.27754 177 ARG C N 1
ATOM 6918 C CA . ARG C 1 198 ? 48.20545 55.99735 0.40676 1.000 22.41984 177 ARG C CA 1
ATOM 6919 C C . ARG C 1 198 ? 46.81459 55.58526 -0.07469 1.000 20.05190 177 ARG C C 1
ATOM 6920 O O . ARG C 1 198 ? 46.68612 55.11086 -1.20750 1.000 20.00277 177 ARG C O 1
ATOM 6928 N N . ALA C 1 199 ? 45.77980 55.73812 0.74908 1.000 17.36280 178 ALA C N 1
ATOM 6929 C CA . ALA C 1 199 ? 44.43913 55.30235 0.37891 1.000 19.23420 178 ALA C CA 1
ATOM 6930 C C . ALA C 1 199 ? 43.41352 55.98457 1.27743 1.000 21.02340 178 ALA C C 1
ATOM 6931 O O . ALA C 1 199 ? 43.69016 56.28256 2.44472 1.000 17.92671 178 ALA C O 1
ATOM 6933 N N . ALA C 1 200 ? 42.22676 56.23019 0.71629 1.000 18.27425 179 ALA C N 1
ATOM 6934 C CA . ALA C 1 200 ? 41.11778 56.73216 1.49704 1.000 19.71889 179 ALA C CA 1
ATOM 6935 C C . ALA C 1 200 ? 40.57373 55.60975 2.37097 1.000 22.02938 179 ALA C C 1
ATOM 6936 O O . ALA C 1 200 ? 40.76232 54.43042 2.06298 1.000 23.09293 179 ALA C O 1
ATOM 6938 N N . PRO C 1 201 ? 39.92533 55.94178 3.49315 1.000 22.84100 180 PRO C N 1
ATOM 6939 C CA . PRO C 1 201 ? 39.33473 54.85922 4.30064 1.000 23.70958 180 PRO C CA 1
ATOM 6940 C C . PRO C 1 201 ? 38.32253 54.04442 3.50990 1.000 25.20183 180 PRO C C 1
ATOM 6941 O O . PRO C 1 201 ? 38.31762 52.81328 3.61200 1.000 22.47242 180 PRO C O 1
ATOM 6945 N N . TYR C 1 202 ? 37.49496 54.69269 2.68280 1.000 22.26700 181 TYR C N 1
ATOM 6946 C CA . TYR C 1 202 ? 36.58784 53.96489 1.79853 1.000 24.76590 181 TYR C CA 1
ATOM 6947 C C . TYR C 1 202 ? 36.96709 54.16562 0.33759 1.000 23.21056 181 TYR C C 1
ATOM 6948 O O . TYR C 1 202 ? 36.15940 54.66321 -0.45365 1.000 27.65090 181 TYR C O 1
ATOM 6957 N N . GLY C 1 203 ? 38.19292 53.80094 -0.02857 1.000 22.58624 182 GLY C N 1
ATOM 6958 C CA . GLY C 1 203 ? 38.66725 54.02404 -1.38051 1.000 21.94592 182 GLY C CA 1
ATOM 6959 C C . GLY C 1 203 ? 39.09144 52.74688 -2.07325 1.000 22.36900 182 GLY C C 1
ATOM 6960 O O . GLY C 1 203 ? 38.52269 51.67799 -1.82403 1.000 23.17206 182 GLY C O 1
ATOM 6961 N N . VAL C 1 204 ? 40.11427 52.84457 -2.92032 1.000 18.39132 183 VAL C N 1
ATOM 6962 C CA . VAL C 1 204 ? 40.53725 51.73213 -3.76574 1.000 18.84448 183 VAL C CA 1
ATOM 6963 C C . VAL C 1 204 ? 41.91157 51.24873 -3.32729 1.000 17.29835 183 VAL C C 1
ATOM 6964 O O . VAL C 1 204 ? 42.66076 50.67390 -4.12119 1.000 17.20372 183 VAL C O 1
ATOM 6968 N N . GLY C 1 205 ? 42.24338 51.44842 -2.04966 1.000 19.14800 184 GLY C N 1
ATOM 6969 C CA . GLY C 1 205 ? 43.52155 50.96823 -1.55342 1.000 16.34594 184 GLY C CA 1
ATOM 6970 C C . GLY C 1 205 ? 43.70181 49.46566 -1.67979 1.000 17.74143 184 GLY C C 1
ATOM 6971 O O . GLY C 1 205 ? 44.83820 48.98147 -1.73338 1.000 16.63102 184 GLY C O 1
ATOM 6972 N N . SER C 1 206 ? 42.59934 48.70281 -1.70686 1.000 16.35126 185 SER C N 1
ATOM 6973 C CA . SER C 1 206 ? 42.69046 47.24633 -1.84690 1.000 20.52446 185 SER C CA 1
ATOM 6974 C C . SER C 1 206 ? 42.74356 46.77671 -3.30459 1.000 21.18977 185 SER C C 1
ATOM 6975 O O . SER C 1 206 ? 42.73119 45.55927 -3.53721 1.000 17.55790 185 SER C O 1
ATOM 6978 N N . LYS C 1 207 ? 42.74724 47.70560 -4.27648 1.000 17.27971 186 LYS C N 1
ATOM 6979 C CA . LYS C 1 207 ? 42.82850 47.39949 -5.71640 1.000 16.47168 186 LYS C CA 1
ATOM 6980 C C . LYS C 1 207 ? 44.23903 47.69617 -6.22149 1.000 20.11659 186 LYS C C 1
ATOM 6981 O O . LYS C 1 207 ? 44.81294 48.74350 -5.88548 1.000 17.35526 186 LYS C O 1
ATOM 7011 N N . CYS C 1 209 ? 45.62228 49.12340 -8.58057 1.000 18.64868 188 CYS C N 1
ATOM 7012 C CA . CYS C 1 209 ? 45.28391 50.02658 -9.68158 1.000 17.12881 188 CYS C CA 1
ATOM 7013 C C . CYS C 1 209 ? 46.37943 51.08472 -9.89694 1.000 18.39895 188 CYS C C 1
ATOM 7014 O O . CYS C 1 209 ? 47.08401 51.48408 -8.95596 1.000 19.40168 188 CYS C O 1
ATOM 7017 N N . ALA C 1 210 ? 46.51431 51.52070 -11.15355 1.000 16.02285 189 ALA C N 1
ATOM 7018 C CA . ALA C 1 210 ? 47.59600 52.42845 -11.51854 1.000 20.12469 189 ALA C CA 1
ATOM 7019 C C . ALA C 1 210 ? 47.60680 53.67431 -10.63033 1.000 15.20760 189 ALA C C 1
ATOM 7020 O O . ALA C 1 210 ? 48.66796 54.11041 -10.17540 1.000 16.94802 189 ALA C O 1
ATOM 7022 N N . GLY C 1 211 ? 46.43588 54.24531 -10.35690 1.000 14.52738 190 GLY C N 1
ATOM 7023 C CA . GLY C 1 211 ? 46.39101 55.51653 -9.65195 1.000 18.37738 190 GLY C CA 1
ATOM 7024 C C . GLY C 1 211 ? 47.03142 55.47457 -8.27288 1.000 17.39508 190 GLY C C 1
ATOM 7025 O O . GLY C 1 211 ? 47.57475 56.48170 -7.81115 1.000 17.90549 190 GLY C O 1
ATOM 7026 N N . ASN C 1 212 ? 46.99466 54.31427 -7.60440 1.000 15.42691 191 ASN C N 1
ATOM 7027 C CA . ASN C 1 212 ? 47.56461 54.21480 -6.25619 1.000 18.45377 191 ASN C CA 1
ATOM 7028 C C . ASN C 1 212 ? 49.06351 54.46469 -6.24107 1.000 17.22054 191 ASN C C 1
ATOM 7029 O O . ASN C 1 212 ? 49.60769 54.89473 -5.21733 1.000 17.06259 191 ASN C O 1
ATOM 7034 N N . TYR C 1 213 ? 49.75491 54.15972 -7.33814 1.000 17.00826 192 TYR C N 1
ATOM 7035 C CA . TYR C 1 213 ? 51.21079 54.22578 -7.34157 1.000 16.90380 192 TYR C CA 1
ATOM 7036 C C . TYR C 1 213 ? 51.70363 55.62428 -7.68267 1.000 20.42645 192 TYR C C 1
ATOM 7037 O O . TYR C 1 213 ? 52.58835 56.13826 -6.98519 1.000 20.87373 192 TYR C O 1
ATOM 7046 N N . ALA C 1 214 ? 51.10016 56.28839 -8.68436 1.000 16.71560 193 ALA C N 1
ATOM 7047 C CA . ALA C 1 214 ? 51.37856 57.70935 -8.86859 1.000 18.41945 193 ALA C CA 1
ATOM 7048 C C . ALA C 1 214 ? 51.04356 58.50131 -7.60679 1.000 16.54126 193 ALA C C 1
ATOM 7049 O O . ALA C 1 214 ? 51.76529 59.43675 -7.24541 1.000 15.48781 193 ALA C O 1
ATOM 7051 N N . ALA C 1 215 ? 49.95842 58.13454 -6.91396 1.000 17.62891 194 ALA C N 1
ATOM 7052 C CA . ALA C 1 215 ? 49.56812 58.88595 -5.72549 1.000 19.07857 194 ALA C CA 1
ATOM 7053 C C . ALA C 1 215 ? 50.56860 58.75513 -4.58783 1.000 19.09182 194 ALA C C 1
ATOM 7054 O O . ALA C 1 215 ? 50.48145 59.52670 -3.63056 1.000 21.61464 194 ALA C O 1
ATOM 7056 N N . SER C 1 216 ? 51.52341 57.82641 -4.67288 1.000 15.29934 195 SER C N 1
ATOM 7057 C CA . SER C 1 216 ? 52.50181 57.64075 -3.61460 1.000 18.51755 195 SER C CA 1
ATOM 7058 C C . SER C 1 216 ? 53.87746 58.17429 -3.96929 1.000 20.03249 195 SER C C 1
ATOM 7059 O O . SER C 1 216 ? 54.76227 58.16753 -3.10228 1.000 21.28964 195 SER C O 1
ATOM 7062 N N . LEU C 1 217 ? 54.06797 58.67766 -5.20199 1.000 16.84221 196 LEU C N 1
ATOM 7063 C CA . LEU C 1 217 ? 55.40096 59.07409 -5.66520 1.000 19.93726 196 LEU C CA 1
ATOM 7064 C C . LEU C 1 217 ? 55.93169 60.29549 -4.90253 1.000 23.14955 196 LEU C C 1
ATOM 7065 O O . LEU C 1 217 ? 57.14634 60.40931 -4.66911 1.000 22.60985 196 LEU C O 1
ATOM 7070 N N . LYS C 1 218 ? 55.04964 61.24148 -4.55164 1.000 21.83434 197 LYS C N 1
ATOM 7071 C CA . LYS C 1 218 ? 55.48327 62.41743 -3.79159 1.000 20.57376 197 LYS C CA 1
ATOM 7072 C C . LYS C 1 218 ? 56.04788 62.00925 -2.44281 1.000 21.47580 197 LYS C C 1
ATOM 7073 O O . LYS C 1 218 ? 57.13798 62.44593 -2.05791 1.000 22.11702 197 LYS C O 1
ATOM 7079 N N . ALA C 1 219 ? 55.32776 61.14266 -1.72242 1.000 20.41095 198 ALA C N 1
ATOM 7080 C CA . ALA C 1 219 ? 55.83240 60.63638 -0.44586 1.000 22.82480 198 ALA C CA 1
ATOM 7081 C C . ALA C 1 219 ? 57.13785 59.87465 -0.62891 1.000 21.18801 198 ALA C C 1
ATOM 7082 O O . ALA C 1 219 ? 58.06465 60.00571 0.18328 1.000 21.74325 198 ALA C O 1
ATOM 7084 N N . GLN C 1 220 ? 57.23711 59.09097 -1.70487 1.000 23.70601 199 GLN C N 1
ATOM 7085 C CA . GLN C 1 220 ? 58.46098 58.33714 -1.98533 1.000 23.10349 199 GLN C CA 1
ATOM 7086 C C . GLN C 1 220 ? 59.65344 59.26859 -2.16025 1.000 22.28684 199 GLN C C 1
ATOM 7087 O O . GLN C 1 220 ? 60.72446 59.03733 -1.58658 1.000 23.65593 199 GLN C O 1
ATOM 7093 N N . SER C 1 221 ? 59.49422 60.31181 -2.98318 1.000 20.85632 200 SER C N 1
ATOM 7094 C CA A SER C 1 221 ? 60.58261 61.26288 -3.19635 0.513 24.49473 200 SER C CA 1
ATOM 7095 C CA B SER C 1 221 ? 60.58873 61.25532 -3.19495 0.487 24.56003 200 SER C CA 1
ATOM 7096 C C . SER C 1 221 ? 61.03092 61.88667 -1.87941 1.000 25.45463 200 SER C C 1
ATOM 7097 O O . SER C 1 221 ? 62.22784 62.09332 -1.65465 1.000 27.03273 200 SER C O 1
ATOM 7102 N N . VAL C 1 222 ? 60.07732 62.19282 -0.99506 1.000 25.47686 201 VAL C N 1
ATOM 7103 C CA . VAL C 1 222 ? 60.40264 62.77182 0.30499 1.000 24.07336 201 VAL C CA 1
ATOM 7104 C C . VAL C 1 222 ? 61.15003 61.76535 1.17505 1.000 26.91358 201 VAL C C 1
ATOM 7105 O O . VAL C 1 222 ? 62.14357 62.10341 1.83507 1.000 29.13305 201 VAL C O 1
ATOM 7109 N N . ALA C 1 223 ? 60.68438 60.51641 1.19984 1.000 25.37113 202 ALA C N 1
ATOM 7110 C CA . ALA C 1 223 ? 61.34249 59.50696 2.01985 1.000 24.53241 202 ALA C CA 1
ATOM 7111 C C . ALA C 1 223 ? 62.73624 59.19708 1.50130 1.000 28.25660 202 ALA C C 1
ATOM 7112 O O . ALA C 1 223 ? 63.68142 59.04694 2.29021 1.000 26.24559 202 ALA C O 1
ATOM 7114 N N . LEU C 1 224 ? 62.87726 59.09241 0.17800 1.000 24.79304 203 LEU C N 1
ATOM 7115 C CA . LEU C 1 224 ? 64.17884 58.81251 -0.41203 1.000 27.74506 203 LEU C CA 1
ATOM 7116 C C . LEU C 1 224 ? 65.16624 59.93372 -0.12401 1.000 29.28933 203 LEU C C 1
ATOM 7117 O O . LEU C 1 224 ? 66.33034 59.67257 0.19710 1.000 32.01252 203 LEU C O 1
ATOM 7122 N N . LYS C 1 225 ? 64.71434 61.18942 -0.19390 1.000 26.63093 204 LYS C N 1
ATOM 7123 C CA . LYS C 1 225 ? 65.61338 62.30005 0.10513 1.000 30.07601 204 LYS C CA 1
ATOM 7124 C C . LYS C 1 225 ? 66.13275 62.24031 1.53974 1.000 32.97910 204 LYS C C 1
ATOM 7125 O O . LYS C 1 225 ? 67.20897 62.77271 1.83054 1.000 31.53054 204 LYS C O 1
ATOM 7127 N N . LYS C 1 226 ? 65.38703 61.60266 2.44335 1.000 29.37102 205 LYS C N 1
ATOM 7128 C CA . LYS C 1 226 ? 65.79129 61.39399 3.82674 1.000 30.38290 205 LYS C CA 1
ATOM 7129 C C . LYS C 1 226 ? 66.46239 60.04192 4.04003 1.000 30.12763 205 LYS C C 1
ATOM 7130 O O . LYS C 1 226 ? 66.63986 59.62773 5.18694 1.000 31.91072 205 LYS C O 1
ATOM 7136 N N . SER C 1 227 ? 66.77497 59.32567 2.95744 1.000 28.51018 206 SER C N 1
ATOM 7137 C CA . SER C 1 227 ? 67.48101 58.04248 2.98212 1.000 31.88777 206 SER C CA 1
ATOM 7138 C C . SER C 1 227 ? 66.65085 56.91769 3.59048 1.000 29.24715 206 SER C C 1
ATOM 7139 O O . SER C 1 227 ? 67.20281 55.97496 4.16417 1.000 30.93787 206 SER C O 1
ATOM 7142 N N . PHE C 1 228 ? 65.33325 56.96116 3.43502 1.000 26.68679 207 PHE C N 1
ATOM 7143 C CA . PHE C 1 228 ? 64.51062 55.83648 3.87094 1.000 29.11969 207 PHE C CA 1
ATOM 7144 C C . PHE C 1 228 ? 64.05282 55.07121 2.63443 1.000 24.69701 207 PHE C C 1
ATOM 7145 O O . PHE C 1 228 ? 63.30700 55.62704 1.82286 1.000 26.27765 207 PHE C O 1
ATOM 7153 N N . PRO C 1 229 ? 64.48310 53.82659 2.41639 1.000 25.78258 208 PRO C N 1
ATOM 7154 C CA . PRO C 1 229 ? 64.05561 53.10997 1.20681 1.000 26.09492 208 PRO C CA 1
ATOM 7155 C C . PRO C 1 229 ? 62.62520 52.59226 1.23939 1.000 25.75806 208 PRO C C 1
ATOM 7156 O O . PRO C 1 229 ? 62.15164 52.11491 0.20211 1.000 25.22130 208 PRO C O 1
ATOM 7160 N N . ILE C 1 230 ? 61.91520 52.63859 2.36646 1.000 25.39448 209 ILE C N 1
ATOM 7161 C CA . ILE C 1 230 ? 60.54710 52.12333 2.40610 1.000 23.76137 209 ILE C CA 1
ATOM 7162 C C . ILE C 1 230 ? 59.69109 53.01051 3.30860 1.000 23.79665 209 ILE C C 1
ATOM 7163 O O . ILE C 1 230 ? 60.17420 53.54519 4.31914 1.000 22.93674 209 ILE C O 1
ATOM 7168 N N . GLN C 1 231 ? 58.42065 53.18874 2.91927 1.000 20.79348 210 GLN C N 1
ATOM 7169 C CA . GLN C 1 231 ? 57.49407 54.11335 3.57346 1.000 22.20685 210 GLN C CA 1
ATOM 7170 C C . GLN C 1 231 ? 56.30896 53.33509 4.11864 1.000 22.23126 210 GLN C C 1
ATOM 7171 O O . GLN C 1 231 ? 55.57127 52.71486 3.34403 1.000 23.26160 210 GLN C O 1
ATOM 7177 N N . LEU C 1 232 ? 56.08677 53.42300 5.43140 1.000 22.85854 211 LEU C N 1
ATOM 7178 C CA . LEU C 1 232 ? 54.98183 52.73712 6.09560 1.000 21.48633 211 LEU C CA 1
ATOM 7179 C C . LEU C 1 232 ? 53.82479 53.70191 6.30323 1.000 23.47708 211 LEU C C 1
ATOM 7180 O O . LEU C 1 232 ? 54.02010 54.81351 6.80441 1.000 27.33712 211 LEU C O 1
ATOM 7185 N N . TYR C 1 233 ? 52.61985 53.26830 5.95837 1.000 20.03760 212 TYR C N 1
ATOM 7186 C CA . TYR C 1 233 ? 51.44234 54.09877 6.14468 1.000 21.15689 212 TYR C CA 1
ATOM 7187 C C . TYR C 1 233 ? 50.60177 53.60795 7.31400 1.000 23.08614 212 TYR C C 1
ATOM 7188 O O . TYR C 1 233 ? 50.52075 52.40891 7.58866 1.000 21.20264 212 TYR C O 1
ATOM 7197 N N . LEU C 1 234 ? 49.99392 54.55413 8.01383 1.000 23.26090 213 LEU C N 1
ATOM 7198 C CA . LEU C 1 234 ? 48.96239 54.23636 8.98560 1.000 22.15386 213 LEU C CA 1
ATOM 7199 C C . LEU C 1 234 ? 47.59557 54.45772 8.34351 1.000 22.59076 213 LEU C C 1
ATOM 7200 O O . LEU C 1 234 ? 47.48327 54.95229 7.22068 1.000 20.76213 213 LEU C O 1
ATOM 7205 N N . ASP C 1 235 ? 46.54401 54.06536 9.05657 1.000 23.47386 214 ASP C N 1
ATOM 7206 C CA . ASP C 1 235 ? 45.20516 54.23577 8.51018 1.000 23.27480 214 ASP C CA 1
ATOM 7207 C C . ASP C 1 235 ? 44.91742 55.71825 8.30061 1.000 22.93716 214 ASP C C 1
ATOM 7208 O O . ASP C 1 235 ? 45.22337 56.54777 9.15699 1.000 21.45080 214 ASP C O 1
ATOM 7213 N N . ALA C 1 236 ? 44.35149 56.04983 7.13973 1.000 22.11089 215 ALA C N 1
ATOM 7214 C CA . ALA C 1 236 ? 44.03359 57.44437 6.83570 1.000 21.57889 215 ALA C CA 1
ATOM 7215 C C . ALA C 1 236 ? 42.96431 58.00839 7.75654 1.000 23.45799 215 ALA C C 1
ATOM 7216 O O . ALA C 1 236 ? 42.97272 59.21457 8.04102 1.000 20.81543 215 ALA C O 1
ATOM 7218 N N . ALA C 1 237 ? 42.06037 57.15427 8.25229 1.000 23.92331 216 ALA C N 1
ATOM 7219 C CA . ALA C 1 237 ? 40.93701 57.63035 9.05147 1.000 23.50615 216 ALA C CA 1
ATOM 7220 C C . ALA C 1 237 ? 41.40038 58.21648 10.37997 1.000 24.42750 216 ALA C C 1
ATOM 7221 O O . ALA C 1 237 ? 40.97500 59.30975 10.76079 1.000 27.23610 216 ALA C O 1
ATOM 7223 N N . THR C 1 238 ? 42.29421 57.52474 11.09898 1.000 29.16280 217 THR C N 1
ATOM 7224 C CA . THR C 1 238 ? 42.70057 58.01540 12.41462 1.000 24.32620 217 THR C CA 1
ATOM 7225 C C . THR C 1 238 ? 44.19978 58.13356 12.62499 1.000 24.16750 217 THR C C 1
ATOM 7226 O O . THR C 1 238 ? 44.60247 58.74938 13.62191 1.000 25.23979 217 THR C O 1
ATOM 7230 N N . HIS C 1 239 ? 45.03386 57.56879 11.74382 1.000 24.61892 218 HIS C N 1
ATOM 7231 C CA . HIS C 1 239 ? 46.49030 57.56589 11.92300 1.000 24.45130 218 HIS C CA 1
ATOM 7232 C C . HIS C 1 239 ? 46.87911 56.97936 13.27679 1.000 23.72880 218 HIS C C 1
ATOM 7233 O O . HIS C 1 239 ? 47.76645 57.48883 13.97067 1.000 23.31170 218 HIS C O 1
ATOM 7240 N N . THR C 1 240 ? 46.19503 55.89524 13.65963 1.000 23.61875 219 THR C N 1
ATOM 7241 C CA . THR C 1 240 ? 46.51769 55.17377 14.88220 1.000 21.00398 219 THR C CA 1
ATOM 7242 C C . THR C 1 240 ? 46.75719 53.68212 14.67778 1.000 23.91279 219 THR C C 1
ATOM 7243 O O . THR C 1 240 ? 47.23862 53.02882 15.61331 1.000 21.69830 219 THR C O 1
ATOM 7247 N N . PHE C 1 241 ? 46.43337 53.11962 13.51192 1.000 19.13959 220 PHE C N 1
ATOM 7248 C CA . PHE C 1 241 ? 46.65333 51.70413 13.23635 1.000 20.54761 220 PHE C CA 1
ATOM 7249 C C . PHE C 1 241 ? 47.64468 51.54537 12.08403 1.000 21.82705 220 PHE C C 1
ATOM 7250 O O . PHE C 1 241 ? 47.71403 52.39163 11.19136 1.000 21.58669 220 PHE C O 1
ATOM 7258 N N . VAL C 1 242 ? 48.44744 50.47438 12.12240 1.000 19.52129 221 VAL C N 1
ATOM 7259 C CA . VAL C 1 242 ? 49.32463 50.16394 10.99506 1.000 19.12867 221 VAL C CA 1
ATOM 7260 C C . VAL C 1 242 ? 48.47786 49.78869 9.78035 1.000 20.68297 221 VAL C C 1
ATOM 7261 O O . VAL C 1 242 ? 47.46019 49.09524 9.90208 1.000 18.87625 221 VAL C O 1
ATOM 7265 N N . GLU C 1 243 ? 48.86987 50.27084 8.59414 1.000 17.87076 222 GLU C N 1
ATOM 7266 C CA . GLU C 1 243 ? 48.17453 49.87816 7.37946 1.000 19.94122 222 GLU C CA 1
ATOM 7267 C C . GLU C 1 243 ? 49.10746 48.99949 6.56540 1.000 19.83621 222 GLU C C 1
ATOM 7268 O O . GLU C 1 243 ? 49.10233 47.76343 6.74587 1.000 20.62822 222 GLU C O 1
ATOM 7274 N N . GLU C 1 244 ? 49.93556 49.55962 5.67391 1.000 17.72138 223 GLU C N 1
ATOM 7275 C CA . GLU C 1 244 ? 50.94648 48.78653 4.95358 1.000 18.18423 223 GLU C CA 1
ATOM 7276 C C . GLU C 1 244 ? 51.98361 49.73855 4.36777 1.000 19.58922 223 GLU C C 1
ATOM 7277 O O . GLU C 1 244 ? 51.82351 50.96353 4.39839 1.000 21.00199 223 GLU C O 1
ATOM 7283 N N . PHE C 1 245 ? 53.03856 49.16052 3.80203 1.000 16.01734 224 PHE C N 1
ATOM 7284 C CA . PHE C 1 245 ? 53.99693 49.98460 3.07755 1.000 19.04857 224 PHE C CA 1
ATOM 7285 C C . PHE C 1 245 ? 53.42952 50.32378 1.69519 1.000 19.98047 224 PHE C C 1
ATOM 7286 O O . PHE C 1 245 ? 52.38145 49.81066 1.28344 1.000 19.15425 224 PHE C O 1
ATOM 7294 N N . SER C 1 246 ? 54.10836 51.22662 0.97645 1.000 18.82005 225 SER C N 1
ATOM 7295 C CA . SER C 1 246 ? 53.50564 51.73047 -0.25038 1.000 19.80327 225 SER C CA 1
ATOM 7296 C C . SER C 1 246 ? 53.31450 50.62374 -1.29315 1.000 18.71011 225 SER C C 1
ATOM 7297 O O . SER C 1 246 ? 52.38121 50.69523 -2.09619 1.000 21.76406 225 SER C O 1
ATOM 7300 N N . THR C 1 247 ? 54.15833 49.58227 -1.28103 1.000 17.26994 226 THR C N 1
ATOM 7301 C CA . THR C 1 247 ? 54.02270 48.49010 -2.23956 1.000 19.47805 226 THR C CA 1
ATOM 7302 C C . THR C 1 247 ? 54.16724 47.10364 -1.60482 1.000 20.87478 226 THR C C 1
ATOM 7303 O O . THR C 1 247 ? 54.47103 46.13433 -2.32410 1.000 19.71831 226 THR C O 1
ATOM 7307 N N . SER C 1 248 ? 53.95169 46.97356 -0.29410 1.000 17.55614 227 SER C N 1
ATOM 7308 C CA . SER C 1 248 ? 54.07784 45.68172 0.37924 1.000 16.87954 227 SER C CA 1
ATOM 7309 C C . SER C 1 248 ? 53.30266 45.70764 1.69593 1.000 18.10817 227 SER C C 1
ATOM 7310 O O . SER C 1 248 ? 53.19107 46.75506 2.34336 1.000 17.12845 227 SER C O 1
ATOM 7313 N N . ASN C 1 249 ? 52.75618 44.54619 2.07746 1.000 15.39113 228 ASN C N 1
ATOM 7314 C CA . ASN C 1 249 ? 52.05717 44.44149 3.35273 1.000 16.41677 228 ASN C CA 1
ATOM 7315 C C . ASN C 1 249 ? 53.05949 44.41859 4.50740 1.000 15.29193 228 ASN C C 1
ATOM 7316 O O . ASN C 1 249 ? 54.23624 44.11113 4.33622 1.000 17.48106 228 ASN C O 1
ATOM 7321 N N . PHE C 1 250 ? 52.55813 44.69319 5.70179 1.000 16.48053 229 PHE C N 1
ATOM 7322 C CA . PHE C 1 250 ? 53.34391 44.69297 6.93458 1.000 17.93298 229 PHE C CA 1
ATOM 7323 C C . PHE C 1 250 ? 53.04387 43.42768 7.73292 1.000 16.33483 229 PHE C C 1
ATOM 7324 O O . PHE C 1 250 ? 51.89498 42.98225 7.78402 1.000 16.13555 229 PHE C O 1
ATOM 7332 N N . PHE C 1 251 ? 54.07054 42.84958 8.36078 1.000 17.30798 230 PHE C N 1
ATOM 7333 C CA . PHE C 1 251 ? 53.82465 41.83358 9.38160 1.000 17.03253 230 PHE C CA 1
ATOM 7334 C C . PHE C 1 251 ? 54.77389 42.03201 10.55478 1.000 17.71655 230 PHE C C 1
ATOM 7335 O O . PHE C 1 251 ? 55.87855 42.58258 10.41688 1.000 16.29733 230 PHE C O 1
ATOM 7343 N N . GLY C 1 252 ? 54.33129 41.53001 11.70364 1.000 17.62848 231 GLY C N 1
ATOM 7344 C CA . GLY C 1 252 ? 55.15972 41.49060 12.89678 1.000 17.21180 231 GLY C CA 1
ATOM 7345 C C . GLY C 1 252 ? 55.14890 40.09456 13.48685 1.000 19.72890 231 GLY C C 1
ATOM 7346 O O . GLY C 1 252 ? 54.20817 39.32542 13.28858 1.000 20.52800 231 GLY C O 1
ATOM 7347 N N . ILE C 1 253 ? 56.24752 39.75675 14.17098 1.000 18.34710 232 ILE C N 1
ATOM 7348 C CA . ILE C 1 253 ? 56.42648 38.48361 14.86989 1.000 22.01642 232 ILE C CA 1
ATOM 7349 C C . ILE C 1 253 ? 56.63831 38.77029 16.35877 1.000 20.54689 232 ILE C C 1
ATOM 7350 O O . ILE C 1 253 ? 57.45395 39.62331 16.71686 1.000 21.13257 232 ILE C O 1
ATOM 7355 N N . LYS C 1 254 ? 55.90997 38.06683 17.22409 1.000 20.11480 233 LYS C N 1
ATOM 7356 C CA . LYS C 1 254 ? 56.12526 38.19574 18.66349 1.000 23.34726 233 LYS C CA 1
ATOM 7357 C C . LYS C 1 254 ? 55.80817 36.85222 19.31101 1.000 22.58934 233 LYS C C 1
ATOM 7358 O O . LYS C 1 254 ? 55.42037 35.89460 18.63305 1.000 20.23568 233 LYS C O 1
ATOM 7364 N N . ASP C 1 255 ? 55.99713 36.79104 20.63546 1.000 21.94764 234 ASP C N 1
ATOM 7365 C CA . ASP C 1 255 ? 55.69637 35.61067 21.45646 1.000 21.31674 234 ASP C CA 1
ATOM 7366 C C . ASP C 1 255 ? 56.53060 34.39914 21.03888 1.000 20.24265 234 ASP C C 1
ATOM 7367 O O . ASP C 1 255 ? 56.05166 33.26270 21.10455 1.000 16.33619 234 ASP C O 1
ATOM 7372 N N . ILE C 1 256 ? 57.75870 34.63085 20.57271 1.000 18.79244 235 ILE C N 1
ATOM 7373 C CA . ILE C 1 256 ? 58.62962 33.53093 20.16439 1.000 20.62971 235 ILE C CA 1
ATOM 7374 C C . ILE C 1 256 ? 59.04232 32.74086 21.40239 1.000 21.07549 235 ILE C C 1
ATOM 7375 O O . ILE C 1 256 ? 59.67423 33.28355 22.31598 1.000 20.17567 235 ILE C O 1
ATOM 7380 N N . GLN C 1 257 ? 58.74357 31.43798 21.40756 1.000 18.08018 236 GLN C N 1
ATOM 7381 C CA . GLN C 1 257 ? 59.15999 30.53089 22.47239 1.000 16.72358 236 GLN C CA 1
ATOM 7382 C C . GLN C 1 257 ? 59.86604 29.32652 21.85569 1.000 17.43834 236 GLN C C 1
ATOM 7383 O O . GLN C 1 257 ? 59.54381 28.89305 20.74565 1.000 16.25771 236 GLN C O 1
ATOM 7389 N N . ARG C 1 258 ? 60.86171 28.81000 22.57420 1.000 17.10739 237 ARG C N 1
ATOM 7390 C CA . ARG C 1 258 ? 61.77855 27.81563 22.03833 1.000 16.05830 237 ARG C CA 1
ATOM 7391 C C . ARG C 1 258 ? 61.89555 26.60457 22.95797 1.000 18.49128 237 ARG C C 1
ATOM 7392 O O . ARG C 1 258 ? 61.55293 26.66246 24.15020 1.000 18.12051 237 ARG C O 1
ATOM 7400 N N . ASP C 1 259 ? 62.41224 25.49986 22.39921 1.000 16.47106 238 ASP C N 1
ATOM 7401 C CA . ASP C 1 259 ? 62.65152 24.33366 23.23135 1.000 18.57767 238 ASP C CA 1
ATOM 7402 C C . ASP C 1 259 ? 64.05689 24.44523 23.81685 1.000 19.07012 238 ASP C C 1
ATOM 7403 O O . ASP C 1 259 ? 64.77444 25.43117 23.59728 1.000 18.04198 238 ASP C O 1
ATOM 7408 N N . GLY C 1 260 ? 64.48743 23.40053 24.52111 1.000 19.87086 239 GLY C N 1
ATOM 7409 C CA . GLY C 1 260 ? 65.73002 23.46657 25.26421 1.000 21.79944 239 GLY C CA 1
ATOM 7410 C C . GLY C 1 260 ? 66.96516 23.64406 24.41302 1.000 19.73752 239 GLY C C 1
ATOM 7411 O O . GLY C 1 260 ? 68.00826 24.02880 24.93960 1.000 17.95315 239 GLY C O 1
ATOM 7412 N N . ALA C 1 261 ? 66.88180 23.34564 23.12028 1.000 18.15483 240 ALA C N 1
ATOM 7413 C CA . ALA C 1 261 ? 67.98465 23.55352 22.18815 1.000 20.53321 240 ALA C CA 1
ATOM 7414 C C . ALA C 1 261 ? 67.87167 24.86437 21.41715 1.000 22.07562 240 ALA C C 1
ATOM 7415 O O . ALA C 1 261 ? 68.68770 25.11195 20.52491 1.000 22.02679 240 ALA C O 1
ATOM 7417 N N . GLY C 1 262 ? 66.86945 25.69028 21.71309 1.000 18.94213 241 GLY C N 1
ATOM 7418 C CA . GLY C 1 262 ? 66.65959 26.93271 21.00759 1.000 16.96000 241 GLY C CA 1
ATOM 7419 C C . GLY C 1 262 ? 65.79229 26.84028 19.77295 1.000 17.58157 241 GLY C C 1
ATOM 7420 O O . GLY C 1 262 ? 65.58472 27.85932 19.11085 1.000 17.04530 241 GLY C O 1
ATOM 7421 N N . LYS C 1 263 ? 65.26501 25.66432 19.44584 1.000 18.18061 242 LYS C N 1
ATOM 7422 C CA . LYS C 1 263 ? 64.39376 25.55371 18.28354 1.000 19.23907 242 LYS C CA 1
ATOM 7423 C C . LYS C 1 263 ? 63.07824 26.25034 18.59604 1.000 18.80129 242 LYS C C 1
ATOM 7424 O O . LYS C 1 263 ? 62.53415 26.09350 19.69016 1.000 18.15270 242 LYS C O 1
ATOM 7430 N N . ILE C 1 264 ? 62.59586 27.05821 17.65728 1.000 15.12334 243 ILE C N 1
ATOM 7431 C CA . ILE C 1 264 ? 61.33992 27.76503 17.86255 1.000 16.83913 243 ILE C CA 1
ATOM 7432 C C . ILE C 1 264 ? 60.18427 26.78538 17.79797 1.000 15.79940 243 ILE C C 1
ATOM 7433 O O . ILE C 1 264 ? 60.01346 26.07300 16.80403 1.000 17.73180 243 ILE C O 1
ATOM 7438 N N . VAL C 1 265 ? 59.35421 26.78742 18.83353 1.000 18.99888 244 VAL C N 1
ATOM 7439 C CA . VAL C 1 265 ? 58.19753 25.89958 18.90746 1.000 19.52189 244 VAL C CA 1
ATOM 7440 C C . VAL C 1 265 ? 56.88265 26.65250 18.92738 1.000 16.08628 244 VAL C C 1
ATOM 7441 O O . VAL C 1 265 ? 55.82454 26.01751 18.85628 1.000 17.74948 244 VAL C O 1
ATOM 7445 N N . SER C 1 266 ? 56.90128 27.97425 19.03364 1.000 16.64004 245 SER C N 1
ATOM 7446 C CA . SER C 1 266 ? 55.65866 28.72702 18.94051 1.000 19.39819 245 SER C CA 1
ATOM 7447 C C . SER C 1 266 ? 55.99713 30.19802 18.72927 1.000 20.90431 245 SER C C 1
ATOM 7448 O O . SER C 1 266 ? 57.05680 30.67216 19.14827 1.000 20.77071 245 SER C O 1
ATOM 7451 N N . CYS C 1 267 ? 55.10024 30.89975 18.05077 1.000 18.66827 246 CYS C N 1
ATOM 7452 C CA . CYS C 1 267 ? 55.21950 32.34020 17.86781 1.000 22.66659 246 CYS C CA 1
ATOM 7453 C C . CYS C 1 267 ? 53.91885 32.82035 17.24258 1.000 20.24000 246 CYS C C 1
ATOM 7454 O O . CYS C 1 267 ? 53.06538 32.02235 16.85144 1.000 21.64338 246 CYS C O 1
ATOM 7457 N N . THR C 1 268 ? 53.77948 34.13284 17.13910 1.000 20.39779 247 THR C N 1
ATOM 7458 C CA . THR C 1 268 ? 52.56436 34.72381 16.59755 1.000 21.50681 247 THR C CA 1
ATOM 7459 C C . THR C 1 268 ? 52.95388 35.62568 15.43989 1.000 20.11793 247 THR C C 1
ATOM 7460 O O . THR C 1 268 ? 53.81750 36.49056 15.59206 1.000 19.54808 247 THR C O 1
ATOM 7464 N N . TYR C 1 269 ? 52.36023 35.36637 14.27347 1.000 21.25299 248 TYR C N 1
ATOM 7465 C CA . TYR C 1 269 ? 52.48003 36.19705 13.08352 1.000 16.99221 248 TYR C CA 1
ATOM 7466 C C . TYR C 1 269 ? 51.27839 37.12919 13.05393 1.000 20.07627 248 TYR C C 1
ATOM 7467 O O . TYR C 1 269 ? 50.13096 36.66535 13.05835 1.000 21.75736 248 TYR C O 1
ATOM 7476 N N . VAL C 1 270 ? 51.53793 38.43235 13.06261 1.000 16.76423 249 VAL C N 1
ATOM 7477 C CA . VAL C 1 270 ? 50.49273 39.44276 13.16173 1.000 19.75077 249 VAL C CA 1
ATOM 7478 C C . VAL C 1 270 ? 50.53653 40.31433 11.90821 1.000 17.53586 249 VAL C C 1
ATOM 7479 O O . VAL C 1 270 ? 51.60078 40.83567 11.55101 1.000 15.68719 249 VAL C O 1
ATOM 7483 N N . THR C 1 271 ? 49.37510 40.51289 11.26818 1.000 18.81270 250 THR C N 1
ATOM 7484 C CA . THR C 1 271 ? 49.32782 41.39304 10.09550 1.000 16.43651 250 THR C CA 1
ATOM 7485 C C . THR C 1 271 ? 48.02809 42.19690 10.09506 1.000 19.25490 250 THR C C 1
ATOM 7486 O O . THR C 1 271 ? 46.97484 41.67664 10.50019 1.000 20.35019 250 THR C O 1
ATOM 7490 N N . PRO C 1 272 ? 48.08194 43.47923 9.71383 1.000 16.81083 251 PRO C N 1
ATOM 7491 C CA . PRO C 1 272 ? 46.90978 44.35271 9.88085 1.000 18.49687 251 PRO C CA 1
ATOM 7492 C C . PRO C 1 272 ? 45.71780 43.91310 9.04368 1.000 19.10499 251 PRO C C 1
ATOM 7493 O O . PRO C 1 272 ? 45.86075 43.30904 7.97742 1.000 20.03100 251 PRO C O 1
ATOM 7497 N N . LYS C 1 273 ? 44.52623 44.21858 9.55397 1.000 19.30346 252 LYS C N 1
ATOM 7498 C CA A LYS C 1 273 ? 43.27111 43.94847 8.86085 0.318 22.50191 252 LYS C CA 1
ATOM 7499 C CA B LYS C 1 273 ? 43.26673 43.94773 8.86772 0.682 22.50610 252 LYS C CA 1
ATOM 7500 C C . LYS C 1 273 ? 42.57100 45.27229 8.58980 1.000 21.60015 252 LYS C C 1
ATOM 7501 O O . LYS C 1 273 ? 42.32053 46.04777 9.52241 1.000 19.92156 252 LYS C O 1
ATOM 7512 N N . SER C 1 274 ? 42.24559 45.52121 7.31436 1.000 19.57846 253 SER C N 1
ATOM 7513 C CA . SER C 1 274 ? 41.58523 46.75635 6.89522 1.000 21.06992 253 SER C CA 1
ATOM 7514 C C . SER C 1 274 ? 41.09869 46.65614 5.44867 1.000 23.12405 253 SER C C 1
ATOM 7515 O O . SER C 1 274 ? 41.77632 46.04115 4.60609 1.000 18.91008 253 SER C O 1
ATOM 7518 N N . PRO C 1 275 ? 39.92999 47.23114 5.12439 1.000 21.03859 254 PRO C N 1
ATOM 7519 C CA . PRO C 1 275 ? 39.48057 47.24885 3.71927 1.000 23.73595 254 PRO C CA 1
ATOM 7520 C C . PRO C 1 275 ? 40.35083 48.10666 2.80775 1.000 19.37583 254 PRO C C 1
ATOM 7521 O O . PRO C 1 275 ? 40.18610 48.03362 1.57880 1.000 19.04549 254 PRO C O 1
ATOM 7525 N N . SER C 1 276 ? 41.26393 48.90152 3.36939 1.000 17.10198 255 SER C N 1
ATOM 7526 C CA . SER C 1 276 ? 42.17716 49.75854 2.61647 1.000 18.17786 255 SER C CA 1
ATOM 7527 C C . SER C 1 276 ? 43.44765 49.05098 2.17887 1.000 19.82650 255 SER C C 1
ATOM 7528 O O . SER C 1 276 ? 44.21935 49.62078 1.39479 1.000 17.70767 255 SER C O 1
ATOM 7531 N N . ILE C 1 277 ? 43.69683 47.84869 2.67459 1.000 16.61561 256 ILE C N 1
ATOM 7532 C CA . ILE C 1 277 ? 44.97668 47.18287 2.47751 1.000 19.24575 256 ILE C CA 1
ATOM 7533 C C . ILE C 1 277 ? 44.91871 46.31809 1.21901 1.000 16.32769 256 ILE C C 1
ATOM 7534 O O . ILE C 1 277 ? 43.96051 45.56036 1.00770 1.000 17.67558 256 ILE C O 1
ATOM 7539 N N . LEU C 1 278 ? 45.94148 46.42846 0.38385 1.000 16.10146 257 LEU C N 1
ATOM 7540 C CA . LEU C 1 278 ? 46.08728 45.53317 -0.74683 1.000 18.25581 257 LEU C CA 1
ATOM 7541 C C . LEU C 1 278 ? 46.31299 44.11272 -0.23046 1.000 16.53321 257 LEU C C 1
ATOM 7542 O O . LEU C 1 278 ? 47.27598 43.88757 0.52216 1.000 16.44868 257 LEU C O 1
ATOM 7547 N N . PRO C 1 279 ? 45.43213 43.13021 -0.57484 1.000 16.58097 258 PRO C N 1
ATOM 7548 C CA . PRO C 1 279 ? 45.58652 41.76090 -0.03563 1.000 20.29015 258 PRO C CA 1
ATOM 7549 C C . PRO C 1 279 ? 46.74068 41.01695 -0.68490 1.000 17.45965 258 PRO C C 1
ATOM 7550 O O . PRO C 1 279 ? 46.56775 40.34691 -1.71170 1.000 17.89465 258 PRO C O 1
ATOM 7554 N N . SER C 1 280 ? 47.91979 41.14907 -0.08054 1.000 17.03576 259 SER C N 1
ATOM 7555 C CA . SER C 1 280 ? 49.13918 40.57636 -0.62474 1.000 18.67615 259 SER C CA 1
ATOM 7556 C C . SER C 1 280 ? 49.05725 39.05426 -0.68207 1.000 17.42520 259 SER C C 1
ATOM 7557 O O . SER C 1 280 ? 48.71581 38.39948 0.30358 1.000 18.18291 259 SER C O 1
ATOM 7560 N N . ILE C 1 281 ? 49.39006 38.49415 -1.84593 1.000 17.70142 260 ILE C N 1
ATOM 7561 C CA . ILE C 1 281 ? 49.43946 37.04496 -1.99392 1.000 15.09175 260 ILE C CA 1
ATOM 7562 C C . ILE C 1 281 ? 50.64839 36.46975 -1.26829 1.000 16.73662 260 ILE C C 1
ATOM 7563 O O . ILE C 1 281 ? 50.59675 35.34549 -0.75515 1.000 16.13741 260 ILE C O 1
ATOM 7568 N N . THR C 1 282 ? 51.75359 37.21073 -1.20736 1.000 14.11694 261 THR C N 1
ATOM 7569 C CA . THR C 1 282 ? 52.86991 36.74230 -0.39871 1.000 17.98104 261 THR C CA 1
ATOM 7570 C C . THR C 1 282 ? 52.48809 36.71353 1.08420 1.000 16.52073 261 THR C C 1
ATOM 7571 O O . THR C 1 282 ? 52.81346 35.75616 1.79025 1.000 13.78045 261 THR C O 1
ATOM 7575 N N . ASN C 1 283 ? 51.79046 37.74786 1.56971 1.000 14.91818 262 ASN C N 1
ATOM 7576 C CA . ASN C 1 283 ? 51.29739 37.72485 2.95017 1.000 16.47361 262 ASN C CA 1
ATOM 7577 C C . ASN C 1 283 ? 50.45333 36.47941 3.20808 1.000 18.06660 262 ASN C C 1
ATOM 7578 O O . ASN C 1 283 ? 50.68139 35.74498 4.18230 1.000 15.36945 262 ASN C O 1
ATOM 7583 N N . LYS C 1 284 ? 49.49228 36.20847 2.32067 1.000 17.03839 263 LYS C N 1
ATOM 7584 C CA . LYS C 1 284 ? 48.67308 35.01251 2.45607 1.000 19.40373 263 LYS C CA 1
ATOM 7585 C C . LYS C 1 284 ? 49.53620 33.75580 2.55696 1.000 19.73099 263 LYS C C 1
ATOM 7586 O O . LYS C 1 284 ? 49.28306 32.88321 3.39307 1.000 19.26698 263 LYS C O 1
ATOM 7592 N N . THR C 1 285 ? 50.56224 33.65632 1.70812 1.000 16.27784 264 THR C N 1
ATOM 7593 C CA . THR C 1 285 ? 51.48377 32.52177 1.74213 1.000 19.18647 264 THR C CA 1
ATOM 7594 C C . THR C 1 285 ? 52.18127 32.39623 3.09752 1.000 17.16755 264 THR C C 1
ATOM 7595 O O . THR C 1 285 ? 52.33345 31.28538 3.62211 1.000 17.37047 264 THR C O 1
ATOM 7599 N N . LEU C 1 286 ? 52.65091 33.51875 3.65834 1.000 16.12854 265 LEU C N 1
ATOM 7600 C CA . LEU C 1 286 ? 53.30715 33.46596 4.96189 1.000 16.58826 265 LEU C CA 1
ATOM 7601 C C . LEU C 1 286 ? 52.33488 33.01098 6.04337 1.000 17.88249 265 LEU C C 1
ATOM 7602 O O . LEU C 1 286 ? 52.70265 32.21824 6.92156 1.000 20.99650 265 LEU C O 1
ATOM 7607 N N . ARG C 1 287 ? 51.09156 33.50446 6.00413 1.000 15.65033 266 ARG C N 1
ATOM 7608 C CA . ARG C 1 287 ? 50.09485 33.08897 6.99293 1.000 18.79512 266 ARG C CA 1
ATOM 7609 C C . ARG C 1 287 ? 49.84591 31.58855 6.91961 1.000 21.88968 266 ARG C C 1
ATOM 7610 O O . ARG C 1 287 ? 49.78172 30.90494 7.94589 1.000 19.51911 266 ARG C O 1
ATOM 7618 N N . GLU C 1 288 ? 49.68426 31.06302 5.70225 1.000 17.71526 267 GLU C N 1
ATOM 7619 C CA . GLU C 1 288 ? 49.47467 29.63012 5.53299 1.000 20.54401 267 GLU C CA 1
ATOM 7620 C C . GLU C 1 288 ? 50.70456 28.83412 5.95389 1.000 20.79913 267 GLU C C 1
ATOM 7621 O O . GLU C 1 288 ? 50.56325 27.73735 6.49799 1.000 21.38601 267 GLU C O 1
ATOM 7627 N N . LEU C 1 289 ? 51.91299 29.36680 5.73300 1.000 20.64829 268 LEU C N 1
ATOM 7628 C CA . LEU C 1 289 ? 53.11338 28.67565 6.20398 1.000 20.26937 268 LEU C CA 1
ATOM 7629 C C . LEU C 1 289 ? 53.18056 28.64783 7.72397 1.000 19.89295 268 LEU C C 1
ATOM 7630 O O . LEU C 1 289 ? 53.45845 27.59876 8.32241 1.000 21.49052 268 LEU C O 1
ATOM 7635 N N . ILE C 1 290 ? 52.93568 29.79125 8.36208 1.000 17.90474 269 ILE C N 1
ATOM 7636 C CA . ILE C 1 290 ? 53.03888 29.87001 9.81468 1.000 16.76442 269 ILE C CA 1
ATOM 7637 C C . ILE C 1 290 ? 52.09027 28.87503 10.46331 1.000 19.18033 269 ILE C C 1
ATOM 7638 O O . ILE C 1 290 ? 52.48945 28.07004 11.31480 1.000 19.21222 269 ILE C O 1
ATOM 7643 N N . SER C 1 291 ? 50.81671 28.91332 10.07554 1.000 22.42768 270 SER C N 1
ATOM 7644 C CA . SER C 1 291 ? 49.85313 28.08355 10.78783 1.000 23.69338 270 SER C CA 1
ATOM 7645 C C . SER C 1 291 ? 49.77314 26.66196 10.23665 1.000 23.03281 270 SER C C 1
ATOM 7646 O O . SER C 1 291 ? 49.79986 25.71240 11.01923 1.000 21.79482 270 SER C O 1
ATOM 7649 N N . GLN C 1 292 ? 49.70091 26.48604 8.90620 1.000 24.13833 271 GLN C N 1
ATOM 7650 C CA A GLN C 1 292 ? 49.49879 25.16121 8.31574 0.706 26.32033 271 GLN C CA 1
ATOM 7651 C CA B GLN C 1 292 ? 49.50004 25.14966 8.36333 0.294 26.33373 271 GLN C CA 1
ATOM 7652 C C . GLN C 1 292 ? 50.79864 24.38168 8.15646 1.000 26.50616 271 GLN C C 1
ATOM 7653 O O . GLN C 1 292 ? 50.77730 23.14649 8.15094 1.000 27.51432 271 GLN C O 1
ATOM 7664 N N . TYR C 1 293 ? 51.92671 25.06317 7.98364 1.000 23.64318 272 TYR C N 1
ATOM 7665 C CA . TYR C 1 293 ? 53.19028 24.35619 7.79696 1.000 24.01455 272 TYR C CA 1
ATOM 7666 C C . TYR C 1 293 ? 53.99894 24.25113 9.08927 1.000 22.98733 272 TYR C C 1
ATOM 7667 O O . TYR C 1 293 ? 54.47412 23.16565 9.43469 1.000 23.10081 272 TYR C O 1
ATOM 7676 N N . PHE C 1 294 ? 54.15273 25.35271 9.82961 1.000 23.33851 273 PHE C N 1
ATOM 7677 C CA . PHE C 1 294 ? 54.91220 25.33494 11.08171 1.000 21.99849 273 PHE C CA 1
ATOM 7678 C C . PHE C 1 294 ? 54.04785 25.12169 12.32093 1.000 20.06847 273 PHE C C 1
ATOM 7679 O O . PHE C 1 294 ? 54.59368 24.92550 13.41306 1.000 24.61843 273 PHE C O 1
ATOM 7687 N N . GLY C 1 295 ? 52.73114 25.22401 12.20576 1.000 21.02848 274 GLY C N 1
ATOM 7688 C CA . GLY C 1 295 ? 51.87672 24.96613 13.35282 1.000 21.96899 274 GLY C CA 1
ATOM 7689 C C . GLY C 1 295 ? 51.87597 26.05540 14.40724 1.000 21.85924 274 GLY C C 1
ATOM 7690 O O . GLY C 1 295 ? 51.59942 25.77565 15.57627 1.000 24.65429 274 GLY C O 1
ATOM 7691 N N . TRP C 1 296 ? 52.12814 27.29832 14.02085 1.000 20.84669 275 TRP C N 1
ATOM 7692 C CA . TRP C 1 296 ? 52.14204 28.41633 14.94836 1.000 20.32603 275 TRP C CA 1
ATOM 7693 C C . TRP C 1 296 ? 50.90827 29.28579 14.72463 1.000 20.56433 275 TRP C C 1
ATOM 7694 O O . TRP C 1 296 ? 50.00269 28.93658 13.94813 1.000 19.68252 275 TRP C O 1
ATOM 7705 N N . LYS C 1 297 ? 50.89641 30.45061 15.37395 1.000 22.53056 276 LYS C N 1
ATOM 7706 C CA . LYS C 1 297 ? 49.69799 31.26658 15.51159 1.000 18.45337 276 LYS C CA 1
ATOM 7707 C C . LYS C 1 297 ? 49.70960 32.44086 14.54215 1.000 20.51457 276 LYS C C 1
ATOM 7708 O O . LYS C 1 297 ? 50.71814 33.14029 14.41643 1.000 20.49037 276 LYS C O 1
ATOM 7714 N N . VAL C 1 298 ? 48.56057 32.68521 13.90696 1.000 20.28859 277 VAL C N 1
ATOM 7715 C CA . VAL C 1 298 ? 48.37952 33.78110 12.96247 1.000 21.22998 277 VAL C CA 1
ATOM 7716 C C . VAL C 1 298 ? 47.25314 34.67055 13.46780 1.000 20.05529 277 VAL C C 1
ATOM 7717 O O . VAL C 1 298 ? 46.20058 34.16648 13.86530 1.000 20.43747 277 VAL C O 1
ATOM 7721 N N . ASP C 1 299 ? 47.47718 35.98982 13.44933 1.000 21.83763 278 ASP C N 1
ATOM 7722 C CA A ASP C 1 299 ? 46.52586 36.98863 13.95006 0.502 22.77349 278 ASP C CA 1
ATOM 7723 C CA B ASP C 1 299 ? 46.50915 36.97136 13.93589 0.498 22.81598 278 ASP C CA 1
ATOM 7724 C C . ASP C 1 299 ? 46.30939 38.03779 12.86135 1.000 23.20520 278 ASP C C 1
ATOM 7725 O O . ASP C 1 299 ? 47.17357 38.89997 12.66906 1.000 22.44670 278 ASP C O 1
ATOM 7734 N N . VAL C 1 300 ? 45.16948 37.99157 12.16997 1.000 19.86971 279 VAL C N 1
ATOM 7735 C CA . VAL C 1 300 ? 44.79463 39.02862 11.20433 1.000 24.23587 279 VAL C CA 1
ATOM 7736 C C . VAL C 1 300 ? 43.80330 39.96510 11.89656 1.000 21.62309 279 VAL C C 1
ATOM 7737 O O . VAL C 1 300 ? 42.63057 39.63288 12.06772 1.000 23.40476 279 VAL C O 1
ATOM 7741 N N . ARG C 1 301 ? 44.26241 41.15194 12.28139 1.000 21.88181 280 ARG C N 1
ATOM 7742 C CA . ARG C 1 301 ? 43.48862 42.01799 13.16430 1.000 23.21212 280 ARG C CA 1
ATOM 7743 C C . ARG C 1 301 ? 44.03523 43.43680 13.06393 1.000 22.06364 280 ARG C C 1
ATOM 7744 O O . ARG C 1 301 ? 45.05364 43.67179 12.41665 1.000 18.67352 280 ARG C O 1
ATOM 7752 N N . GLU C 1 302 ? 43.35120 44.38438 13.72256 1.000 21.76179 281 GLU C N 1
ATOM 7753 C CA A GLU C 1 302 ? 43.87809 45.73929 13.85053 0.576 21.63973 281 GLU C CA 1
ATOM 7754 C CA B GLU C 1 302 ? 43.89448 45.73070 13.81951 0.424 21.77769 281 GLU C CA 1
ATOM 7755 C C . GLU C 1 302 ? 45.18327 45.72022 14.63952 1.000 21.71649 281 GLU C C 1
ATOM 7756 O O . GLU C 1 302 ? 45.30587 45.01077 15.63778 1.000 21.94798 281 GLU C O 1
ATOM 7767 N N . VAL C 1 303 ? 46.16359 46.49052 14.18658 1.000 22.11651 282 VAL C N 1
ATOM 7768 C CA . VAL C 1 303 ? 47.45209 46.61170 14.85702 1.000 23.43961 282 VAL C CA 1
ATOM 7769 C C . VAL C 1 303 ? 47.67497 48.08028 15.18696 1.000 24.14996 282 VAL C C 1
ATOM 7770 O O . VAL C 1 303 ? 48.11917 48.85695 14.33792 1.000 23.86498 282 VAL C O 1
ATOM 7774 N N . PRO C 1 304 ? 47.36639 48.50344 16.41309 1.000 24.06887 283 PRO C N 1
ATOM 7775 C CA . PRO C 1 304 ? 47.64074 49.89554 16.79157 1.000 24.65399 283 PRO C CA 1
ATOM 7776 C C . PRO C 1 304 ? 49.12619 50.17845 16.69114 1.000 22.74677 283 PRO C C 1
ATOM 7777 O O . PRO C 1 304 ? 49.95674 49.29638 16.89911 1.000 25.10410 283 PRO C O 1
ATOM 7781 N N . PHE C 1 305 ? 49.46378 51.40910 16.31240 1.000 22.49236 284 PHE C N 1
ATOM 7782 C CA . PHE C 1 305 ? 50.87930 51.74670 16.21582 1.000 25.39439 284 PHE C CA 1
ATOM 7783 C C . PHE C 1 305 ? 51.58318 51.58983 17.56739 1.000 22.28943 284 PHE C C 1
ATOM 7784 O O . PHE C 1 305 ? 52.76097 51.22306 17.61431 1.000 23.63390 284 PHE C O 1
ATOM 7792 N N . THR C 1 306 ? 50.87263 51.81011 18.67602 1.000 24.63042 285 THR C N 1
ATOM 7793 C CA . THR C 1 306 ? 51.48539 51.64584 19.99174 1.000 24.31677 285 THR C CA 1
ATOM 7794 C C . THR C 1 306 ? 51.93786 50.21263 20.24535 1.000 26.33143 285 THR C C 1
ATOM 7795 O O . THR C 1 306 ? 52.72570 49.98188 21.17110 1.000 28.13978 285 THR C O 1
ATOM 7799 N N . GLU C 1 307 ? 51.43387 49.24562 19.47391 1.000 22.59785 286 GLU C N 1
ATOM 7800 C CA . GLU C 1 307 ? 51.86804 47.85765 19.60249 1.000 24.85847 286 GLU C CA 1
ATOM 7801 C C . GLU C 1 307 ? 53.16412 47.57114 18.85015 1.000 25.07591 286 GLU C C 1
ATOM 7802 O O . GLU C 1 307 ? 53.80328 46.54238 19.09657 1.000 23.00507 286 GLU C O 1
ATOM 7808 N N . VAL C 1 308 ? 53.56810 48.44440 17.92895 1.000 22.50728 287 VAL C N 1
ATOM 7809 C CA . VAL C 1 308 ? 54.68187 48.07608 17.05766 1.000 26.58208 287 VAL C CA 1
ATOM 7810 C C . VAL C 1 308 ? 55.96382 47.83488 17.85829 1.000 27.15469 287 VAL C C 1
ATOM 7811 O O . VAL C 1 308 ? 56.76276 46.95556 17.50676 1.000 26.05472 287 VAL C O 1
ATOM 7815 N N . LYS C 1 309 ? 56.17966 48.57825 18.94971 1.000 27.20443 288 LYS C N 1
ATOM 7816 C CA . LYS C 1 309 ? 57.40842 48.36407 19.72096 1.000 30.48589 288 LYS C CA 1
ATOM 7817 C C . LYS C 1 309 ? 57.44800 47.02486 20.45609 1.000 28.11855 288 LYS C C 1
ATOM 7818 O O . LYS C 1 309 ? 58.51067 46.66013 20.96885 1.000 25.66930 288 LYS C O 1
ATOM 7824 N N . THR C 1 310 ? 56.34002 46.29399 20.53205 1.000 25.05024 289 THR C N 1
ATOM 7825 C CA . THR C 1 310 ? 56.35783 44.99421 21.18408 1.000 27.00931 289 THR C CA 1
ATOM 7826 C C . THR C 1 310 ? 56.67023 43.84187 20.23381 1.000 28.24699 289 THR C C 1
ATOM 7827 O O . THR C 1 310 ? 56.78839 42.69792 20.69358 1.000 26.61830 289 THR C O 1
ATOM 7831 N N . PHE C 1 311 ? 56.78073 44.09311 18.92525 1.000 27.46291 290 PHE C N 1
ATOM 7832 C CA . PHE C 1 311 ? 57.15925 43.03229 17.99665 1.000 21.93487 290 PHE C CA 1
ATOM 7833 C C . PHE C 1 311 ? 58.63822 42.69017 18.15568 1.000 23.62057 290 PHE C C 1
ATOM 7834 O O . PHE C 1 311 ? 59.47486 43.56583 18.38582 1.000 24.65718 290 PHE C O 1
ATOM 7842 N N . GLN C 1 312 ? 58.95183 41.39992 18.07606 1.000 20.85779 291 GLN C N 1
ATOM 7843 C CA . GLN C 1 312 ? 60.34712 40.97467 18.07876 1.000 21.85388 291 GLN C CA 1
ATOM 7844 C C . GLN C 1 312 ? 60.95144 41.02986 16.67965 1.000 22.27092 291 GLN C C 1
ATOM 7845 O O . GLN C 1 312 ? 62.14208 41.31326 16.53929 1.000 23.00085 291 GLN C O 1
ATOM 7851 N N . GLU C 1 313 ? 60.15176 40.76619 15.64637 1.000 16.97742 292 GLU C N 1
ATOM 7852 C CA . GLU C 1 313 ? 60.55535 40.92867 14.25613 1.000 21.38676 292 GLU C CA 1
ATOM 7853 C C . GLU C 1 313 ? 59.47532 41.71659 13.53531 1.000 19.76895 292 GLU C C 1
ATOM 7854 O O . GLU C 1 313 ? 58.29386 41.64128 13.87533 1.000 20.56818 292 GLU C O 1
ATOM 7860 N N . CYS C 1 314 ? 59.89144 42.45342 12.52446 1.000 20.07289 293 CYS C N 1
ATOM 7861 C CA . CYS C 1 314 ? 58.98557 43.25037 11.72186 1.000 20.66285 293 CYS C CA 1
ATOM 7862 C C . CYS C 1 314 ? 59.41590 43.10389 10.26870 1.000 19.20148 293 CYS C C 1
ATOM 7863 O O . CYS C 1 314 ? 60.61238 43.02013 9.97376 1.000 19.25072 293 CYS C O 1
ATOM 7866 N N . GLY C 1 315 ? 58.44346 43.02225 9.37019 1.000 19.23068 294 GLY C N 1
ATOM 7867 C CA . GLY C 1 315 ? 58.76454 42.81824 7.97010 1.000 21.09165 294 GLY C CA 1
ATOM 7868 C C . GLY C 1 315 ? 57.77020 43.43794 7.01217 1.000 17.34798 294 GLY C C 1
ATOM 7869 O O . GLY C 1 315 ? 56.61257 43.71473 7.35182 1.000 15.67493 294 GLY C O 1
ATOM 7870 N N . ALA C 1 316 ? 58.25402 43.63828 5.79307 1.000 19.78987 295 ALA C N 1
ATOM 7871 C CA . ALA C 1 316 ? 57.44641 43.93797 4.62077 1.000 16.91429 295 ALA C CA 1
ATOM 7872 C C . ALA C 1 316 ? 57.41039 42.70225 3.72858 1.000 20.60879 295 ALA C C 1
ATOM 7873 O O . ALA C 1 316 ? 58.38275 41.94648 3.67337 1.000 20.18978 295 ALA C O 1
ATOM 7875 N N . THR C 1 317 ? 56.29242 42.50242 3.01263 1.000 17.58932 296 THR C N 1
ATOM 7876 C CA . THR C 1 317 ? 56.12532 41.29062 2.22760 1.000 15.71814 296 THR C CA 1
ATOM 7877 C C . THR C 1 317 ? 55.41483 41.61084 0.91491 1.000 17.78161 296 THR C C 1
ATOM 7878 O O . THR C 1 317 ? 54.44190 42.37067 0.89301 1.000 16.64758 296 THR C O 1
ATOM 7882 N N . GLY C 1 318 ? 55.94594 41.04793 -0.17178 1.000 19.12887 297 GLY C N 1
ATOM 7883 C CA . GLY C 1 318 ? 55.41258 41.21441 -1.51352 1.000 18.04855 297 GLY C CA 1
ATOM 7884 C C . GLY C 1 318 ? 56.21967 40.34175 -2.45664 1.000 19.42994 297 GLY C C 1
ATOM 7885 O O . GLY C 1 318 ? 57.25484 39.78209 -2.08606 1.000 17.74470 297 GLY C O 1
ATOM 7886 N N . THR C 1 319 ? 55.74213 40.25865 -3.70499 1.000 18.76389 298 THR C N 1
ATOM 7887 C CA . THR C 1 319 ? 56.29384 39.29143 -4.65330 1.000 17.26227 298 THR C CA 1
ATOM 7888 C C . THR C 1 319 ? 57.75340 39.58295 -4.99434 1.000 19.93578 298 THR C C 1
ATOM 7889 O O . THR C 1 319 ? 58.57521 38.65638 -5.08497 1.000 20.17357 298 THR C O 1
ATOM 7893 N N . ALA C 1 320 ? 58.09400 40.85266 -5.22931 1.000 16.89108 299 ALA C N 1
ATOM 7894 C CA . ALA C 1 320 ? 59.45973 41.14748 -5.65213 1.000 20.19600 299 ALA C CA 1
ATOM 7895 C C . ALA C 1 320 ? 60.46594 40.84498 -4.54916 1.000 19.32618 299 ALA C C 1
ATOM 7896 O O . ALA C 1 320 ? 61.59779 40.45519 -4.84012 1.000 24.61644 299 ALA C O 1
ATOM 7898 N N . VAL C 1 321 ? 60.09382 41.01303 -3.28927 1.000 16.12504 300 VAL C N 1
ATOM 7899 C CA . VAL C 1 321 ? 61.07624 40.84000 -2.22480 1.000 21.52315 300 VAL C CA 1
ATOM 7900 C C . VAL C 1 321 ? 60.92442 39.52947 -1.45838 1.000 18.66026 300 VAL C C 1
ATOM 7901 O O . VAL C 1 321 ? 61.88865 39.09580 -0.80994 1.000 21.38886 300 VAL C O 1
ATOM 7905 N N . VAL C 1 322 ? 59.77723 38.86263 -1.55981 1.000 19.78561 301 VAL C N 1
ATOM 7906 C CA . VAL C 1 322 ? 59.33137 37.84154 -0.60845 1.000 16.13568 301 VAL C CA 1
ATOM 7907 C C . VAL C 1 322 ? 59.14193 38.52136 0.74210 1.000 18.36569 301 VAL C C 1
ATOM 7908 O O . VAL C 1 322 ? 58.00538 38.77909 1.14697 1.000 20.08271 301 VAL C O 1
ATOM 7912 N N . VAL C 1 323 ? 60.24248 38.79714 1.45772 1.000 17.82797 302 VAL C N 1
ATOM 7913 C CA . VAL C 1 323 ? 60.20951 39.58882 2.68483 1.000 21.33242 302 VAL C CA 1
ATOM 7914 C C . VAL C 1 323 ? 61.33986 40.60844 2.64388 1.000 22.57037 302 VAL C C 1
ATOM 7915 O O . VAL C 1 323 ? 62.38139 40.38893 2.01851 1.000 18.93357 302 VAL C O 1
ATOM 7919 N N . THR C 1 324 ? 61.09323 41.75505 3.27113 1.000 19.65950 303 THR C N 1
ATOM 7920 C CA . THR C 1 324 ? 62.12633 42.73851 3.59107 1.000 23.18896 303 THR C CA 1
ATOM 7921 C C . THR C 1 324 ? 62.15158 42.93246 5.09802 1.000 20.90784 303 THR C C 1
ATOM 7922 O O . THR C 1 324 ? 61.16169 43.43703 5.65992 1.000 16.99251 303 THR C O 1
ATOM 7926 N N . PRO C 1 325 ? 63.22573 42.53662 5.79426 1.000 21.50627 304 PRO C N 1
ATOM 7927 C CA . PRO C 1 325 ? 63.30562 42.78687 7.23945 1.000 23.23887 304 PRO C CA 1
ATOM 7928 C C . PRO C 1 325 ? 63.40475 44.27211 7.53956 1.000 23.56975 304 PRO C C 1
ATOM 7929 O O . PRO C 1 325 ? 64.11741 45.01210 6.85681 1.000 27.59148 304 PRO C O 1
ATOM 7933 N N . ILE C 1 326 ? 62.66317 44.70512 8.56097 1.000 23.82297 305 ILE C N 1
ATOM 7934 C CA . ILE C 1 326 ? 62.62990 46.10020 8.98793 1.000 24.47335 305 ILE C CA 1
ATOM 7935 C C . ILE C 1 326 ? 63.51071 46.25616 10.22859 1.000 28.66318 305 ILE C C 1
ATOM 7936 O O . ILE C 1 326 ? 63.21933 45.69286 11.29308 1.000 24.48067 305 ILE C O 1
ATOM 7941 N N . ALA C 1 327 ? 64.59039 47.02626 10.09954 1.000 29.11131 306 ALA C N 1
ATOM 7942 C CA . ALA C 1 327 ? 65.47757 47.22145 11.23903 1.000 34.42169 306 ALA C CA 1
ATOM 7943 C C . ALA C 1 327 ? 64.94814 48.27539 12.19555 1.000 34.92715 306 ALA C C 1
ATOM 7944 O O . ALA C 1 327 ? 65.13275 48.15390 13.41580 1.000 31.13156 306 ALA C O 1
ATOM 7946 N N . SER C 1 328 ? 64.26075 49.28283 11.66757 1.000 28.80430 307 SER C N 1
ATOM 7947 C CA . SER C 1 328 ? 63.75595 50.35928 12.50042 1.000 31.82884 307 SER C CA 1
ATOM 7948 C C . SER C 1 328 ? 62.58508 51.01827 11.79769 1.000 29.68769 307 SER C C 1
ATOM 7949 O O . SER C 1 328 ? 62.45990 50.96753 10.56700 1.000 28.37140 307 SER C O 1
ATOM 7952 N N . ILE C 1 329 ? 61.72820 51.63988 12.60846 1.000 29.28374 308 ILE C N 1
ATOM 7953 C CA . ILE C 1 329 ? 60.60663 52.43072 12.12563 1.000 27.67897 308 ILE C CA 1
ATOM 7954 C C . ILE C 1 329 ? 60.68174 53.79991 12.78443 1.000 28.85528 308 ILE C C 1
ATOM 7955 O O . ILE C 1 329 ? 60.72360 53.89755 14.01670 1.000 30.22126 308 ILE C O 1
ATOM 7960 N N . THR C 1 330 ? 60.70749 54.85078 11.97130 1.000 28.15649 309 THR C N 1
ATOM 7961 C CA . THR C 1 330 ? 60.71918 56.22759 12.45086 1.000 26.75982 309 THR C CA 1
ATOM 7962 C C . THR C 1 330 ? 59.36516 56.86947 12.17934 1.000 28.52149 309 THR C C 1
ATOM 7963 O O . THR C 1 330 ? 58.88546 56.86142 11.03679 1.000 27.19649 309 THR C O 1
ATOM 7967 N N . ARG C 1 331 ? 58.75679 57.43040 13.22493 1.000 29.47551 310 ARG C N 1
ATOM 7968 C CA . ARG C 1 331 ? 57.55955 58.25288 13.09909 1.000 27.03251 310 ARG C CA 1
ATOM 7969 C C . ARG C 1 331 ? 57.77834 59.54760 13.86709 1.000 33.44687 310 ARG C C 1
ATOM 7970 O O . ARG C 1 331 ? 57.71698 59.55337 15.10092 1.000 32.94170 310 ARG C O 1
ATOM 7978 N N . GLY C 1 332 ? 57.99985 60.63991 13.15176 1.000 34.19186 311 GLY C N 1
ATOM 7979 C CA . GLY C 1 332 ? 58.21535 61.90062 13.83764 1.000 37.44313 311 GLY C CA 1
ATOM 7980 C C . GLY C 1 332 ? 59.42050 61.81451 14.75264 1.000 35.99955 311 GLY C C 1
ATOM 7981 O O . GLY C 1 332 ? 60.54618 61.53758 14.32046 1.000 36.13071 311 GLY C O 1
ATOM 7982 N N . SER C 1 333 ? 59.17673 61.99018 16.04838 1.000 39.06220 312 SER C N 1
ATOM 7983 C CA . SER C 1 333 ? 60.22881 61.96149 17.05333 1.000 40.48605 312 SER C CA 1
ATOM 7984 C C . SER C 1 333 ? 60.37085 60.60377 17.72715 1.000 36.55480 312 SER C C 1
ATOM 7985 O O . SER C 1 333 ? 61.23103 60.44327 18.59805 1.000 33.15727 312 SER C O 1
ATOM 7988 N N . THR C 1 334 ? 59.57397 59.62247 17.31458 1.000 35.50778 313 THR C N 1
ATOM 7989 C CA . THR C 1 334 ? 59.60059 58.27107 17.85742 1.000 33.79773 313 THR C CA 1
ATOM 7990 C C . THR C 1 334 ? 60.38562 57.36789 16.91693 1.000 37.61410 313 THR C C 1
ATOM 7991 O O . THR C 1 334 ? 60.07224 57.29137 15.71925 1.000 34.98010 313 THR C O 1
ATOM 7995 N N . VAL C 1 335 ? 61.38253 56.67035 17.44954 1.000 33.52532 314 VAL C N 1
ATOM 7996 C CA . VAL C 1 335 ? 62.15910 55.71654 16.67074 1.000 33.81391 314 VAL C CA 1
ATOM 7997 C C . VAL C 1 335 ? 62.06759 54.37753 17.37670 1.000 36.73231 314 VAL C C 1
ATOM 7998 O O . VAL C 1 335 ? 62.42184 54.27086 18.55752 1.000 38.04091 314 VAL C O 1
ATOM 8002 N N . ILE C 1 336 ? 61.60641 53.35884 16.65728 1.000 36.05688 315 ILE C N 1
ATOM 8003 C CA . ILE C 1 336 ? 61.52622 51.98794 17.15738 1.000 32.93398 315 ILE C CA 1
ATOM 8004 C C . ILE C 1 336 ? 62.59860 51.16473 16.45848 1.000 35.15542 315 ILE C C 1
ATOM 8005 O O . ILE C 1 336 ? 62.60170 51.06215 15.22748 1.000 35.32197 315 ILE C O 1
ATOM 8010 N N . ASP C 1 337 ? 63.52166 50.60836 17.23448 1.000 36.36486 316 ASP C N 1
ATOM 8011 C CA . ASP C 1 337 ? 64.63657 49.82018 16.72039 1.000 41.90330 316 ASP C CA 1
ATOM 8012 C C . ASP C 1 337 ? 64.34332 48.33742 16.90165 1.000 41.22267 316 ASP C C 1
ATOM 8013 O O . ASP C 1 337 ? 64.08718 47.88117 18.02247 1.000 40.26153 316 ASP C O 1
ATOM 8018 N N . PHE C 1 338 ? 64.38715 47.58852 15.80569 1.000 41.45874 317 PHE C N 1
ATOM 8019 C CA . PHE C 1 338 ? 64.27647 46.13832 15.88388 1.000 40.67621 317 PHE C CA 1
ATOM 8020 C C . PHE C 1 338 ? 65.63039 45.44141 15.79026 1.000 46.72681 317 PHE C C 1
ATOM 8021 O O . PHE C 1 338 ? 65.86706 44.46979 16.51196 1.000 46.41763 317 PHE C O 1
ATOM 8029 N N . LEU C 1 339 ? 66.53311 45.91983 14.92476 1.000 57.19390 318 LEU C N 1
ATOM 8030 C CA . LEU C 1 339 ? 67.81858 45.27126 14.68901 1.000 56.62695 318 LEU C CA 1
ATOM 8031 C C . LEU C 1 339 ? 68.95078 46.28035 14.79951 1.000 65.29017 318 LEU C C 1
ATOM 8032 O O . LEU C 1 339 ? 68.85115 47.39457 14.27913 1.000 66.99460 318 LEU C O 1
ATOM 8037 N N . GLN C 1 340 ? 70.05132 45.85229 15.43232 1.000 81.80246 319 GLN C N 1
ATOM 8038 C CA . GLN C 1 340 ? 71.16698 46.74189 15.74738 1.000 79.25922 319 GLN C CA 1
ATOM 8039 C C . GLN C 1 340 ? 72.16814 46.86528 14.60008 1.000 81.09818 319 GLN C C 1
ATOM 8040 O O . GLN C 1 340 ? 72.84712 47.89327 14.48653 1.000 81.47821 319 GLN C O 1
ATOM 8042 N N . SER C 1 341 ? 72.25245 45.85403 13.73079 1.000 80.72623 320 SER C N 1
ATOM 8043 C CA . SER C 1 341 ? 73.22486 45.83006 12.64903 1.000 84.62310 320 SER C CA 1
ATOM 8044 C C . SER C 1 341 ? 72.53827 45.38917 11.36015 1.000 90.16525 320 SER C C 1
ATOM 8045 O O . SER C 1 341 ? 71.50309 44.71394 11.37216 1.000 86.98360 320 SER C O 1
ATOM 8048 N N . ASP C 1 342 ? 73.13098 45.79903 10.23365 1.000 108.95908 321 ASP C N 1
ATOM 8049 C CA . ASP C 1 342 ? 72.60178 45.40747 8.93212 1.000 112.98774 321 ASP C CA 1
ATOM 8050 C C . ASP C 1 342 ? 72.73451 43.90982 8.69255 1.000 110.29316 321 ASP C C 1
ATOM 8051 O O . ASP C 1 342 ? 72.00208 43.35783 7.86098 1.000 94.48746 321 ASP C O 1
ATOM 8053 N N . ASP C 1 343 ? 73.64383 43.24530 9.42169 1.000 102.58973 322 ASP C N 1
ATOM 8054 C CA . ASP C 1 343 ? 73.79937 41.79871 9.31172 1.000 98.96339 322 ASP C CA 1
ATOM 8055 C C . ASP C 1 343 ? 72.67604 41.03910 10.00945 1.000 90.37890 322 ASP C C 1
ATOM 8056 O O . ASP C 1 343 ? 72.22266 40.00303 9.50767 1.000 83.01834 322 ASP C O 1
ATOM 8058 N N . GLN C 1 344 ? 72.17837 41.55395 11.13236 1.000 86.86011 323 GLN C N 1
ATOM 8059 C CA . GLN C 1 344 ? 71.21674 40.80009 11.92445 1.000 76.84319 323 GLN C CA 1
ATOM 8060 C C . GLN C 1 344 ? 69.82850 40.84528 11.30029 1.000 69.03641 323 GLN C C 1
ATOM 8061 O O . GLN C 1 344 ? 69.37290 41.88872 10.82014 1.000 72.57967 323 GLN C O 1
ATOM 8063 N N . VAL C 1 345 ? 69.16190 39.69115 11.31308 1.000 53.56549 324 VAL C N 1
ATOM 8064 C CA . VAL C 1 345 ? 67.81245 39.53174 10.78360 1.000 45.82073 324 VAL C CA 1
ATOM 8065 C C . VAL C 1 345 ? 67.09094 38.51280 11.65783 1.000 29.94616 324 VAL C C 1
ATOM 8066 O O . VAL C 1 345 ? 67.68570 37.53391 12.10710 1.000 30.34579 324 VAL C O 1
ATOM 8070 N N . GLY C 1 346 ? 65.78969 38.71239 11.84937 1.000 29.63665 325 GLY C N 1
ATOM 8071 C CA . GLY C 1 346 ? 65.03097 37.80457 12.69284 1.000 28.34654 325 GLY C CA 1
ATOM 8072 C C . GLY C 1 346 ? 64.95679 36.39470 12.13048 1.000 26.66106 325 GLY C C 1
ATOM 8073 O O . GLY C 1 346 ? 64.85856 36.18222 10.91680 1.000 25.38311 325 GLY C O 1
ATOM 8074 N N . GLU C 1 347 ? 64.95564 35.41907 13.04782 1.000 23.30699 326 GLU C N 1
ATOM 8075 C CA . GLU C 1 347 ? 64.98647 34.00415 12.67225 1.000 21.06858 326 GLU C CA 1
ATOM 8076 C C . GLU C 1 347 ? 63.71944 33.59430 11.92613 1.000 21.79957 326 GLU C C 1
ATOM 8077 O O . GLU C 1 347 ? 63.78354 32.88740 10.91709 1.000 19.33626 326 GLU C O 1
ATOM 8083 N N . VAL C 1 348 ? 62.55122 33.99385 12.42811 1.000 23.21413 327 VAL C N 1
ATOM 8084 C CA . VAL C 1 348 ? 61.31109 33.61873 11.75839 1.000 20.05791 327 VAL C CA 1
ATOM 8085 C C . VAL C 1 348 ? 61.25055 34.23290 10.37549 1.000 22.13571 327 VAL C C 1
ATOM 8086 O O . VAL C 1 348 ? 60.81714 33.58326 9.41547 1.000 20.98468 327 VAL C O 1
ATOM 8090 N N . THR C 1 349 ? 61.67230 35.49516 10.24901 1.000 21.45444 328 THR C N 1
ATOM 8091 C CA . THR C 1 349 ? 61.67379 36.14095 8.94073 1.000 20.68938 328 THR C CA 1
ATOM 8092 C C . THR C 1 349 ? 62.56452 35.38229 7.96682 1.000 21.50839 328 THR C C 1
ATOM 8093 O O . THR C 1 349 ? 62.19478 35.16899 6.80370 1.000 18.92310 328 THR C O 1
ATOM 8097 N N . LYS C 1 350 ? 63.75122 34.98182 8.42372 1.000 21.63087 329 LYS C N 1
ATOM 8098 C CA . LYS C 1 350 ? 64.65536 34.22833 7.56614 1.000 23.64574 329 LYS C CA 1
ATOM 8099 C C . LYS C 1 350 ? 64.05199 32.87464 7.20855 1.000 22.33827 329 LYS C C 1
ATOM 8100 O O . LYS C 1 350 ? 64.07765 32.45722 6.04441 1.000 20.65467 329 LYS C O 1
ATOM 8106 N N . LEU C 1 351 ? 63.44403 32.20735 8.19081 1.000 20.49419 330 LEU C N 1
ATOM 8107 C CA . LEU C 1 351 ? 62.80745 30.91991 7.93619 1.000 21.36593 330 LEU C CA 1
ATOM 8108 C C . LEU C 1 351 ? 61.72080 31.02090 6.85747 1.000 22.56891 330 LEU C C 1
ATOM 8109 O O . LEU C 1 351 ? 61.60047 30.13738 5.99768 1.000 22.35638 330 LEU C O 1
ATOM 8114 N N . LEU C 1 352 ? 60.90236 32.07585 6.90414 1.000 20.08964 331 LEU C N 1
ATOM 8115 C CA . LEU C 1 352 ? 59.84552 32.23948 5.91484 1.000 18.44938 331 LEU C CA 1
ATOM 8116 C C . LEU C 1 352 ? 60.42814 32.44244 4.51784 1.000 19.98561 331 LEU C C 1
ATOM 8117 O O . LEU C 1 352 ? 60.02878 31.77045 3.55647 1.000 20.71071 331 LEU C O 1
ATOM 8122 N N . TYR C 1 353 ? 61.41705 33.32772 4.40380 1.000 19.71494 332 TYR C N 1
ATOM 8123 C CA . TYR C 1 353 ? 62.05819 33.59712 3.12198 1.000 19.92954 332 TYR C CA 1
ATOM 8124 C C . TYR C 1 353 ? 62.59163 32.31812 2.48440 1.000 21.49187 332 TYR C C 1
ATOM 8125 O O . TYR C 1 353 ? 62.35262 32.04906 1.29868 1.000 19.52830 332 TYR C O 1
ATOM 8134 N N . GLU C 1 354 ? 63.31016 31.50952 3.26882 1.000 20.42973 333 GLU C N 1
ATOM 8135 C CA . GLU C 1 354 ? 63.90032 30.28346 2.73752 1.000 21.97438 333 GLU C CA 1
ATOM 8136 C C . GLU C 1 354 ? 62.84007 29.24385 2.40975 1.000 21.11920 333 GLU C C 1
ATOM 8137 O O . GLU C 1 354 ? 63.02530 28.45182 1.48071 1.000 23.34887 333 GLU C O 1
ATOM 8143 N N . THR C 1 355 ? 61.72982 29.22482 3.15053 1.000 22.82271 334 THR C N 1
ATOM 8144 C CA . THR C 1 355 ? 60.69623 28.22747 2.88619 1.000 21.73841 334 THR C CA 1
ATOM 8145 C C . THR C 1 355 ? 59.90735 28.57246 1.62171 1.000 21.79207 334 THR C C 1
ATOM 8146 O O . THR C 1 355 ? 59.64291 27.69460 0.78632 1.000 19.23915 334 THR C O 1
ATOM 8150 N N . VAL C 1 356 ? 59.53816 29.84691 1.46122 1.000 19.17204 335 VAL C N 1
ATOM 8151 C CA . VAL C 1 356 ? 58.87557 30.28143 0.23424 1.000 19.37811 335 VAL C CA 1
ATOM 8152 C C . VAL C 1 356 ? 59.76199 29.98681 -0.97617 1.000 20.72766 335 VAL C C 1
ATOM 8153 O O . VAL C 1 356 ? 59.32451 29.35923 -1.95019 1.000 20.89632 335 VAL C O 1
ATOM 8157 N N . GLN C 1 357 ? 61.02854 30.42357 -0.92646 1.000 19.80445 336 GLN C N 1
ATOM 8158 C CA . GLN C 1 357 ? 61.92315 30.20652 -2.06287 1.000 21.17642 336 GLN C CA 1
ATOM 8159 C C . GLN C 1 357 ? 62.16119 28.72158 -2.30465 1.000 20.37391 336 GLN C C 1
ATOM 8160 O O . GLN C 1 357 ? 62.21640 28.27712 -3.45906 1.000 20.14628 336 GLN C O 1
ATOM 8166 N N . GLY C 1 358 ? 62.28336 27.93728 -1.22748 1.000 21.66133 337 GLY C N 1
ATOM 8167 C CA . GLY C 1 358 ? 62.44871 26.50303 -1.38327 1.000 23.80189 337 GLY C CA 1
ATOM 8168 C C . GLY C 1 358 ? 61.30265 25.86631 -2.14572 1.000 23.56104 337 GLY C C 1
ATOM 8169 O O . GLY C 1 358 ? 61.51966 25.00929 -3.00667 1.000 24.31176 337 GLY C O 1
ATOM 8170 N N . ILE C 1 359 ? 60.07065 26.29856 -1.85613 1.000 21.34935 338 ILE C N 1
ATOM 8171 C CA . ILE C 1 359 ? 58.89545 25.78145 -2.55274 1.000 23.29000 338 ILE C CA 1
ATOM 8172 C C . ILE C 1 359 ? 58.87577 26.27264 -3.99260 1.000 26.37014 338 ILE C C 1
ATOM 8173 O O . ILE C 1 359 ? 58.63747 25.49054 -4.92072 1.000 26.07300 338 ILE C O 1
ATOM 8178 N N . GLN C 1 360 ? 59.15432 27.57123 -4.20127 1.000 23.73798 339 GLN C N 1
ATOM 8179 C CA . GLN C 1 360 ? 59.13538 28.15116 -5.54477 1.000 21.69768 339 GLN C CA 1
ATOM 8180 C C . GLN C 1 360 ? 60.11174 27.44784 -6.48325 1.000 21.61711 339 GLN C C 1
ATOM 8181 O O . GLN C 1 360 ? 59.81017 27.27078 -7.66729 1.000 21.42793 339 GLN C O 1
ATOM 8187 N N . TYR C 1 361 ? 61.29946 27.07374 -5.98942 1.000 21.55885 340 TYR C N 1
ATOM 8188 C CA . TYR C 1 361 ? 62.33913 26.49551 -6.83938 1.000 23.39956 340 TYR C CA 1
ATOM 8189 C C . TYR C 1 361 ? 62.31678 24.96833 -6.84886 1.000 27.53303 340 TYR C C 1
ATOM 8190 O O . TYR C 1 361 ? 63.16504 24.35015 -7.50855 1.000 26.26640 340 TYR C O 1
ATOM 8199 N N . GLY C 1 362 ? 61.37495 24.34141 -6.14768 1.000 23.48968 341 GLY C N 1
ATOM 8200 C CA . GLY C 1 362 ? 61.23944 22.90216 -6.23171 1.000 27.09604 341 GLY C CA 1
ATOM 8201 C C . GLY C 1 362 ? 62.13099 22.10178 -5.31073 1.000 30.31885 341 GLY C C 1
ATOM 8202 O O . GLY C 1 362 ? 62.20740 20.88113 -5.46971 1.000 30.33210 341 GLY C O 1
ATOM 8203 N N . VAL C 1 363 ? 62.81765 22.74469 -4.36422 1.000 28.86556 342 VAL C N 1
ATOM 8204 C CA . VAL C 1 363 ? 63.68056 22.00293 -3.44617 1.000 31.09674 342 VAL C CA 1
ATOM 8205 C C . VAL C 1 363 ? 62.87586 21.43223 -2.27534 1.000 33.22011 342 VAL C C 1
ATOM 8206 O O . VAL C 1 363 ? 63.12169 20.30614 -1.82830 1.000 38.61281 342 VAL C O 1
ATOM 8210 N N . ILE C 1 364 ? 61.91399 22.19223 -1.76145 1.000 33.68832 343 ILE C N 1
ATOM 8211 C CA . ILE C 1 364 ? 61.00843 21.77146 -0.69092 1.000 29.80520 343 ILE C CA 1
ATOM 8212 C C . ILE C 1 364 ? 59.72732 21.23937 -1.31740 1.000 30.13122 343 ILE C C 1
ATOM 8213 O O . ILE C 1 364 ? 59.17180 21.90943 -2.20017 1.000 31.12589 343 ILE C O 1
ATOM 8218 N N . PRO C 1 365 ? 59.19760 20.09159 -0.87979 1.000 33.68795 344 PRO C N 1
ATOM 8219 C CA . PRO C 1 365 ? 57.95001 19.59040 -1.47400 1.000 33.67215 344 PRO C CA 1
ATOM 8220 C C . PRO C 1 365 ? 56.81784 20.61228 -1.37621 1.000 33.22282 344 PRO C C 1
ATOM 8221 O O . PRO C 1 365 ? 56.66249 21.31593 -0.37545 1.000 32.38519 344 PRO C O 1
ATOM 8225 N N . ASP C 1 366 ? 56.03600 20.69710 -2.45296 1.000 35.46750 345 ASP C N 1
ATOM 8226 C CA . ASP C 1 366 ? 54.94470 21.66489 -2.59170 1.000 32.05482 345 ASP C CA 1
ATOM 8227 C C . ASP C 1 366 ? 53.66600 21.03128 -2.05272 1.000 34.46847 345 ASP C C 1
ATOM 8228 O O . ASP C 1 366 ? 52.78412 20.59481 -2.80145 1.000 31.00857 345 ASP C O 1
ATOM 8233 N N . ARG C 1 367 ? 53.58032 20.97288 -0.71460 1.000 33.38023 346 ARG C N 1
ATOM 8234 C CA . ARG C 1 367 ? 52.48035 20.25957 -0.06196 1.000 35.22921 346 ARG C CA 1
ATOM 8235 C C . ARG C 1 367 ? 51.12796 20.87666 -0.40634 1.000 33.24271 346 ARG C C 1
ATOM 8236 O O . ARG C 1 367 ? 50.14016 20.16128 -0.60414 1.000 35.64065 346 ARG C O 1
ATOM 8238 N N . PHE C 1 368 ? 51.06907 22.19398 -0.53631 1.000 28.64604 347 PHE C N 1
ATOM 8239 C CA . PHE C 1 368 ? 49.78817 22.85298 -0.73124 1.000 33.81370 347 PHE C CA 1
ATOM 8240 C C . PHE C 1 368 ? 49.49077 23.10923 -2.20489 1.000 30.78521 347 PHE C C 1
ATOM 8241 O O . PHE C 1 368 ? 48.47654 23.73735 -2.52024 1.000 32.50178 347 PHE C O 1
ATOM 8249 N N . ASN C 1 369 ? 50.33159 22.59792 -3.11066 1.000 32.54196 348 ASN C N 1
ATOM 8250 C CA . ASN C 1 369 ? 50.10565 22.71741 -4.55158 1.000 30.15652 348 ASN C CA 1
ATOM 8251 C C . ASN C 1 369 ? 49.96896 24.17296 -4.97068 1.000 29.81042 348 ASN C C 1
ATOM 8252 O O . ASN C 1 369 ? 49.02081 24.57914 -5.65328 1.000 29.18062 348 ASN C O 1
ATOM 8257 N N . TRP C 1 370 ? 50.93548 24.96305 -4.52030 1.000 26.27639 349 TRP C N 1
ATOM 8258 C CA . TRP C 1 370 ? 51.04124 26.35671 -4.89406 1.000 22.78790 349 TRP C CA 1
ATOM 8259 C C . TRP C 1 370 ? 51.70652 26.53881 -6.25255 1.000 24.00210 349 TRP C C 1
ATOM 8260 O O . TRP C 1 370 ? 51.44960 27.53937 -6.92441 1.000 21.03233 349 TRP C O 1
ATOM 8271 N N . ASN C 1 371 ? 52.50921 25.57548 -6.69938 1.000 24.41627 350 ASN C N 1
ATOM 8272 C CA . ASN C 1 371 ? 53.23151 25.71611 -7.95675 1.000 25.01150 350 ASN C CA 1
ATOM 8273 C C . ASN C 1 371 ? 52.36639 25.25013 -9.11937 1.000 24.13499 350 ASN C C 1
ATOM 8274 O O . ASN C 1 371 ? 51.83777 24.13347 -9.11320 1.000 26.62730 350 ASN C O 1
ATOM 8279 N N . HIS C 1 372 ? 52.21712 26.11808 -10.09965 1.000 22.90052 351 HIS C N 1
ATOM 8280 C CA . HIS C 1 372 ? 51.49443 25.82950 -11.33005 1.000 23.01066 351 HIS C CA 1
ATOM 8281 C C . HIS C 1 372 ? 52.54652 25.56354 -12.40470 1.000 22.91398 351 HIS C C 1
ATOM 8282 O O . HIS C 1 372 ? 53.15797 26.50087 -12.93067 1.000 20.65229 351 HIS C O 1
ATOM 8289 N N . TYR C 1 373 ? 52.78376 24.28423 -12.70854 1.000 23.02231 352 TYR C N 1
ATOM 8290 C CA . TYR C 1 373 ? 53.80885 23.91918 -13.68067 1.000 23.54373 352 TYR C CA 1
ATOM 8291 C C . TYR C 1 373 ? 53.32169 24.19233 -15.09372 1.000 23.97998 352 TYR C C 1
ATOM 8292 O O . TYR C 1 373 ? 52.15395 23.97438 -15.41910 1.000 25.84491 352 TYR C O 1
ATOM 8301 N N . ILE C 1 374 ? 54.22360 24.70662 -15.91938 1.000 24.07861 353 ILE C N 1
ATOM 8302 C CA . ILE C 1 374 ? 53.93045 25.10444 -17.29033 1.000 24.02774 353 ILE C CA 1
ATOM 8303 C C . ILE C 1 374 ? 54.82337 24.29184 -18.22099 1.000 26.14378 353 ILE C C 1
ATOM 8304 O O . ILE C 1 374 ? 56.05125 24.27814 -18.06658 1.000 27.74446 353 ILE C O 1
ATOM 8309 N N . ASP C 1 375 ? 54.20973 23.58922 -19.15537 1.000 28.20211 354 ASP C N 1
ATOM 8310 C CA . ASP C 1 375 ? 54.96898 22.87738 -20.17150 1.000 28.33231 354 ASP C CA 1
ATOM 8311 C C . ASP C 1 375 ? 55.63369 23.87271 -21.12205 1.000 30.21809 354 ASP C C 1
ATOM 8312 O O . ASP C 1 375 ? 54.95391 24.65321 -21.79883 1.000 27.55139 354 ASP C O 1
ATOM 8317 N N . VAL C 1 376 ? 56.95915 23.85104 -21.16635 1.000 30.75682 355 VAL C N 1
ATOM 8318 C CA . VAL C 1 376 ? 57.70607 24.78499 -21.99657 1.000 29.13415 355 VAL C CA 1
ATOM 8319 C C . VAL C 1 376 ? 58.52433 24.03080 -23.02131 1.000 29.84347 355 VAL C C 1
ATOM 8320 O O . VAL C 1 376 ? 59.09311 24.63170 -23.93308 1.000 30.12430 355 VAL C O 1
ATOM 8325 N N . GLY D 1 20 ? 44.48843 54.99575 -38.29988 1.000 43.09285 -1 GLY D N 1
ATOM 8326 C CA . GLY D 1 20 ? 44.07751 54.98395 -39.69172 1.000 51.62236 -1 GLY D CA 1
ATOM 8327 C C . GLY D 1 20 ? 42.72062 55.62476 -39.92474 1.000 52.13295 -1 GLY D C 1
ATOM 8328 O O . GLY D 1 20 ? 42.40562 56.04918 -41.03965 1.000 46.94481 -1 GLY D O 1
ATOM 8329 N N . SER D 1 21 ? 41.92994 55.70290 -38.85407 1.000 49.66597 0 SER D N 1
ATOM 8330 C CA . SER D 1 21 ? 40.58617 56.26136 -38.92939 1.000 48.12147 0 SER D CA 1
ATOM 8331 C C . SER D 1 21 ? 40.62729 57.74707 -39.28012 1.000 51.64077 0 SER D C 1
ATOM 8332 O O . SER D 1 21 ? 41.51760 58.48555 -38.84211 1.000 45.20452 0 SER D O 1
ATOM 8335 N N . MET D 1 22 ? 39.64507 58.18112 -40.07178 1.000 51.10692 1 MET D N 1
ATOM 8336 C CA . MET D 1 22 ? 39.61641 59.51904 -40.64879 1.000 46.62114 1 MET D CA 1
ATOM 8337 C C . MET D 1 22 ? 38.80591 60.48849 -39.79174 1.000 45.16767 1 MET D C 1
ATOM 8338 O O . MET D 1 22 ? 37.87950 60.10429 -39.07020 1.000 42.39153 1 MET D O 1
ATOM 8343 N N . ALA D 1 23 ? 39.17312 61.76426 -39.89107 1.000 43.62641 2 ALA D N 1
ATOM 8344 C CA . ALA D 1 23 ? 38.50598 62.81796 -39.14743 1.000 37.52568 2 ALA D CA 1
ATOM 8345 C C . ALA D 1 23 ? 37.04303 62.94449 -39.54285 1.000 38.76372 2 ALA D C 1
ATOM 8346 O O . ALA D 1 23 ? 36.65961 62.71747 -40.69300 1.000 37.51595 2 ALA D O 1
ATOM 8348 N N . VAL D 1 24 ? 36.22422 63.33064 -38.56242 1.000 38.64797 3 VAL D N 1
ATOM 8349 C CA . VAL D 1 24 ? 34.82156 63.61914 -38.81759 1.000 36.51960 3 VAL D CA 1
ATOM 8350 C C . VAL D 1 24 ? 34.72057 64.83606 -39.72287 1.000 40.09079 3 VAL D C 1
ATOM 8351 O O . VAL D 1 24 ? 35.43465 65.83186 -39.53771 1.000 38.20480 3 VAL D O 1
ATOM 8355 N N . ASP D 1 25 ? 33.85542 64.74459 -40.72727 1.000 39.09898 4 ASP D N 1
ATOM 8356 C CA . ASP D 1 25 ? 33.58653 65.84071 -41.63591 1.000 41.57787 4 ASP D CA 1
ATOM 8357 C C . ASP D 1 25 ? 32.86870 66.95765 -40.88995 1.000 44.50438 4 ASP D C 1
ATOM 8358 O O . ASP D 1 25 ? 31.72843 66.75559 -40.45309 1.000 47.80230 4 ASP D O 1
ATOM 8363 N N . PRO D 1 26 ? 33.48240 68.13033 -40.70946 1.000 44.14623 5 PRO D N 1
ATOM 8364 C CA . PRO D 1 26 ? 32.80862 69.19469 -39.94773 1.000 41.04224 5 PRO D CA 1
ATOM 8365 C C . PRO D 1 26 ? 31.52912 69.69908 -40.59503 1.000 44.77927 5 PRO D C 1
ATOM 8366 O O . PRO D 1 26 ? 30.62737 70.15081 -39.88020 1.000 44.39921 5 PRO D O 1
ATOM 8370 N N . SER D 1 27 ? 31.40118 69.62773 -41.91978 1.000 44.64541 6 SER D N 1
ATOM 8371 C CA . SER D 1 27 ? 30.16731 70.09064 -42.54129 1.000 45.75668 6 SER D CA 1
ATOM 8372 C C . SER D 1 27 ? 28.98003 69.17134 -42.26836 1.000 47.54720 6 SER D C 1
ATOM 8373 O O . SER D 1 27 ? 27.85175 69.53371 -42.61357 1.000 54.04474 6 SER D O 1
ATOM 8376 N N . THR D 1 28 ? 29.18852 68.01574 -41.64057 1.000 48.62404 7 THR D N 1
ATOM 8377 C CA . THR D 1 28 ? 28.10445 67.07407 -41.38950 1.000 52.04827 7 THR D CA 1
ATOM 8378 C C . THR D 1 28 ? 27.70083 67.02959 -39.92551 1.000 48.51827 7 THR D C 1
ATOM 8379 O O . THR D 1 28 ? 26.84430 66.21942 -39.55552 1.000 46.59037 7 THR D O 1
ATOM 8383 N N . ILE D 1 29 ? 28.28794 67.88162 -39.08976 1.000 51.51497 8 ILE D N 1
ATOM 8384 C CA . ILE D 1 29 ? 28.01253 67.87951 -37.65664 1.000 45.56146 8 ILE D CA 1
ATOM 8385 C C . ILE D 1 29 ? 26.71061 68.62965 -37.38791 1.000 45.69955 8 ILE D C 1
ATOM 8386 O O . ILE D 1 29 ? 26.57394 69.81088 -37.72420 1.000 38.96716 8 ILE D O 1
ATOM 8391 N N . ASP D 1 30 ? 25.75774 67.95124 -36.75859 1.000 46.10168 9 ASP D N 1
ATOM 8392 C CA . ASP D 1 30 ? 24.51389 68.58320 -36.32679 1.000 46.54178 9 ASP D CA 1
ATOM 8393 C C . ASP D 1 30 ? 24.79632 69.20902 -34.96454 1.000 44.86892 9 ASP D C 1
ATOM 8394 O O . ASP D 1 30 ? 24.77176 68.52135 -33.93698 1.000 43.40523 9 ASP D O 1
ATOM 8399 N N . TRP D 1 31 ? 25.10719 70.51305 -34.96289 1.000 42.56260 10 TRP D N 1
ATOM 8400 C CA . TRP D 1 31 ? 25.53509 71.17998 -33.73371 1.000 42.72647 10 TRP D CA 1
ATOM 8401 C C . TRP D 1 31 ? 24.46639 71.09976 -32.64747 1.000 44.57386 10 TRP D C 1
ATOM 8402 O O . TRP D 1 31 ? 24.78677 70.92430 -31.46589 1.000 42.83102 10 TRP D O 1
ATOM 8413 N N . SER D 1 32 ? 23.18925 71.22290 -33.02868 1.000 46.83022 11 SER D N 1
ATOM 8414 C CA . SER D 1 32 ? 22.11909 71.25341 -32.03765 1.000 44.28277 11 SER D CA 1
ATOM 8415 C C . SER D 1 32 ? 21.94155 69.90236 -31.34817 1.000 49.78002 11 SER D C 1
ATOM 8416 O O . SER D 1 32 ? 21.47027 69.84847 -30.20342 1.000 46.81885 11 SER D O 1
ATOM 8419 N N . ALA D 1 33 ? 22.32340 68.80892 -32.01197 1.000 49.39198 12 ALA D N 1
ATOM 8420 C CA . ALA D 1 33 ? 22.21233 67.47737 -31.43112 1.000 46.15642 12 ALA D CA 1
ATOM 8421 C C . ALA D 1 33 ? 23.42955 67.05843 -30.61691 1.000 42.43447 12 ALA D C 1
ATOM 8422 O O . ALA D 1 33 ? 23.36388 66.03677 -29.92487 1.000 43.40001 12 ALA D O 1
ATOM 8424 N N . LEU D 1 34 ? 24.52559 67.81380 -30.66388 1.000 40.61565 13 LEU D N 1
ATOM 8425 C CA . LEU D 1 34 ? 25.71927 67.44303 -29.90754 1.000 38.75842 13 LEU D CA 1
ATOM 8426 C C . LEU D 1 34 ? 25.46399 67.47779 -28.40704 1.000 37.84280 13 LEU D C 1
ATOM 8427 O O . LEU D 1 34 ? 24.78467 68.36906 -27.89128 1.000 36.82691 13 LEU D O 1
ATOM 8432 N N . LYS D 1 35 ? 26.02858 66.50935 -27.70608 1.000 31.66836 14 LYS D N 1
ATOM 8433 C CA . LYS D 1 35 ? 26.03379 66.48581 -26.24831 1.000 33.96824 14 LYS D CA 1
ATOM 8434 C C . LYS D 1 35 ? 27.48199 66.64920 -25.78564 1.000 34.94835 14 LYS D C 1
ATOM 8435 O O . LYS D 1 35 ? 28.13656 67.59471 -26.23808 1.000 35.01463 14 LYS D O 1
ATOM 8441 N N . PHE D 1 36 ? 28.01415 65.76966 -24.93377 1.000 29.69868 15 PHE D N 1
ATOM 8442 C CA . PHE D 1 36 ? 29.39032 65.87124 -24.46133 1.000 30.89178 15 PHE D CA 1
ATOM 8443 C C . PHE D 1 36 ? 30.07700 64.51907 -24.70199 1.000 34.40073 15 PHE D C 1
ATOM 8444 O O . PHE D 1 36 ? 30.27760 63.73765 -23.77337 1.000 35.82605 15 PHE D O 1
ATOM 8452 N N . SER D 1 37 ? 30.47992 64.26989 -25.95290 1.000 35.42216 16 SER D N 1
ATOM 8453 C CA . SER D 1 37 ? 30.97779 62.97031 -26.40249 1.000 36.13908 16 SER D CA 1
ATOM 8454 C C . SER D 1 37 ? 32.25258 63.14739 -27.22092 1.000 33.57025 16 SER D C 1
ATOM 8455 O O . SER D 1 37 ? 32.47120 64.18750 -27.84849 1.000 33.76163 16 SER D O 1
ATOM 8458 N N . TRP D 1 38 ? 33.06968 62.09582 -27.25679 1.000 30.52169 17 TRP D N 1
ATOM 8459 C CA . TRP D 1 38 ? 34.29290 62.14396 -28.04037 1.000 29.75344 17 TRP D CA 1
ATOM 8460 C C . TRP D 1 38 ? 33.98788 62.21927 -29.52819 1.000 34.93460 17 TRP D C 1
ATOM 8461 O O . TRP D 1 38 ? 33.08738 61.54909 -30.03450 1.000 34.58207 17 TRP D O 1
ATOM 8472 N N . LEU D 1 39 ? 34.72869 63.07761 -30.21600 1.000 33.12816 18 LEU D N 1
ATOM 8473 C CA . LEU D 1 39 ? 34.58712 63.28963 -31.64047 1.000 36.60606 18 LEU D CA 1
ATOM 8474 C C . LEU D 1 39 ? 35.99221 63.50019 -32.19117 1.000 36.54593 18 LEU D C 1
ATOM 8475 O O . LEU D 1 39 ? 36.81609 64.16321 -31.54738 1.000 31.72758 18 LEU D O 1
ATOM 8480 N N . GLN D 1 40 ? 36.30063 62.85768 -33.31784 1.000 32.96983 19 GLN D N 1
ATOM 8481 C CA . GLN D 1 40 ? 37.62935 62.95100 -33.92001 1.000 33.97133 19 GLN D CA 1
ATOM 8482 C C . GLN D 1 40 ? 37.65616 64.14053 -34.88249 1.000 33.40429 19 GLN D C 1
ATOM 8483 O O . GLN D 1 40 ? 36.97786 64.11926 -35.91206 1.000 32.54462 19 GLN D O 1
ATOM 8489 N N . THR D 1 41 ? 38.42490 65.18645 -34.53454 1.000 31.51957 20 THR D N 1
ATOM 8490 C CA . THR D 1 41 ? 38.59768 66.37185 -35.36860 1.000 29.95381 20 THR D CA 1
ATOM 8491 C C . THR D 1 41 ? 39.82706 66.20579 -36.26583 1.000 26.09234 20 THR D C 1
ATOM 8492 O O . THR D 1 41 ? 40.39275 65.11881 -36.39031 1.000 27.74171 20 THR D O 1
ATOM 8496 N N . ARG D 1 42 ? 40.26458 67.30106 -36.89593 1.000 28.02289 21 ARG D N 1
ATOM 8497 C CA . ARG D 1 42 ? 41.33205 67.21425 -37.89400 1.000 28.76128 21 ARG D CA 1
ATOM 8498 C C . ARG D 1 42 ? 42.66405 66.82146 -37.26407 1.000 25.76167 21 ARG D C 1
ATOM 8499 O O . ARG D 1 42 ? 43.42714 66.03507 -37.83858 1.000 28.15293 21 ARG D O 1
ATOM 8507 N N . SER D 1 43 ? 42.96500 67.35055 -36.08548 1.000 27.43891 22 SER D N 1
ATOM 8508 C CA . SER D 1 43 ? 44.29486 67.17165 -35.53083 1.000 25.28333 22 SER D CA 1
ATOM 8509 C C . SER D 1 43 ? 44.27361 67.41652 -34.03063 1.000 23.70985 22 SER D C 1
ATOM 8510 O O . SER D 1 43 ? 43.34760 68.02563 -33.48308 1.000 24.33402 22 SER D O 1
ATOM 8513 N N . HIS D 1 44 ? 45.35029 66.97237 -33.38661 1.000 20.89942 23 HIS D N 1
ATOM 8514 C CA . HIS D 1 44 ? 45.71244 67.36932 -32.03145 1.000 23.58441 23 HIS D CA 1
ATOM 8515 C C . HIS D 1 44 ? 47.16163 67.84046 -32.05840 1.000 23.99604 23 HIS D C 1
ATOM 8516 O O . HIS D 1 44 ? 47.83675 67.74959 -33.08211 1.000 23.55739 23 HIS D O 1
ATOM 8523 N N . VAL D 1 45 ? 47.64948 68.34672 -30.93036 1.000 22.31148 24 VAL D N 1
ATOM 8524 C CA . VAL D 1 45 ? 49.01586 68.84459 -30.83586 1.000 24.38571 24 VAL D CA 1
ATOM 8525 C C . VAL D 1 45 ? 49.78561 67.98359 -29.83669 1.000 21.61897 24 VAL D C 1
ATOM 8526 O O . VAL D 1 45 ? 49.22818 67.51153 -28.84594 1.000 20.98138 24 VAL D O 1
ATOM 8530 N N . ARG D 1 46 ? 51.07651 67.78600 -30.09898 1.000 22.73465 25 ARG D N 1
ATOM 8531 C CA . ARG D 1 46 ? 51.88683 66.90911 -29.27573 1.000 21.16369 25 ARG D CA 1
ATOM 8532 C C . ARG D 1 46 ? 53.27714 67.49045 -29.06030 1.000 26.01618 25 ARG D C 1
ATOM 8533 O O . ARG D 1 46 ? 53.84545 68.11607 -29.95801 1.000 27.37397 25 ARG D O 1
ATOM 8541 N N . SER D 1 47 ? 53.81463 67.27141 -27.85738 1.000 25.41144 26 SER D N 1
ATOM 8542 C CA . SER D 1 47 ? 55.21543 67.51215 -27.53457 1.000 23.94120 26 SER D CA 1
ATOM 8543 C C . SER D 1 47 ? 55.65641 66.39756 -26.59777 1.000 23.56454 26 SER D C 1
ATOM 8544 O O . SER D 1 47 ? 54.83458 65.80979 -25.89123 1.000 21.51903 26 SER D O 1
ATOM 8547 N N . VAL D 1 48 ? 56.93803 66.04862 -26.65915 1.000 21.20886 27 VAL D N 1
ATOM 8548 C CA . VAL D 1 48 ? 57.48844 64.97009 -25.84748 1.000 23.59104 27 VAL D CA 1
ATOM 8549 C C . VAL D 1 48 ? 58.62872 65.51664 -24.99459 1.000 22.17806 27 VAL D C 1
ATOM 8550 O O . VAL D 1 48 ? 59.46260 66.29382 -25.47002 1.000 24.45002 27 VAL D O 1
ATOM 8554 N N . TRP D 1 49 ? 58.67436 65.09190 -23.73930 1.000 23.23394 28 TRP D N 1
ATOM 8555 C CA . TRP D 1 49 ? 59.71244 65.50784 -22.81499 1.000 23.22605 28 TRP D CA 1
ATOM 8556 C C . TRP D 1 49 ? 60.72636 64.38807 -22.67609 1.000 23.39381 28 TRP D C 1
ATOM 8557 O O . TRP D 1 49 ? 60.35905 63.23126 -22.42667 1.000 25.04966 28 TRP D O 1
ATOM 8568 N N . ARG D 1 50 ? 61.99381 64.73757 -22.84114 1.000 25.95158 29 ARG D N 1
ATOM 8569 C CA . ARG D 1 50 ? 63.09697 63.83086 -22.57050 1.000 33.17429 29 ARG D CA 1
ATOM 8570 C C . ARG D 1 50 ? 64.33305 64.68093 -22.30527 1.000 34.91183 29 ARG D C 1
ATOM 8571 O O . ARG D 1 50 ? 64.48631 65.75494 -22.89279 1.000 32.77395 29 ARG D O 1
ATOM 8573 N N . ASN D 1 51 ? 65.18847 64.20988 -21.39669 1.000 35.55714 30 ASN D N 1
ATOM 8574 C CA . ASN D 1 51 ? 66.48821 64.83083 -21.13270 1.000 36.61157 30 ASN D CA 1
ATOM 8575 C C . ASN D 1 51 ? 66.36504 66.32934 -20.87175 1.000 35.66054 30 ASN D C 1
ATOM 8576 O O . ASN D 1 51 ? 67.20233 67.12048 -21.30519 1.000 39.72141 30 ASN D O 1
ATOM 8581 N N . GLY D 1 52 ? 65.30594 66.73145 -20.17195 1.000 33.64185 31 GLY D N 1
ATOM 8582 C CA . GLY D 1 52 ? 65.22390 68.09974 -19.70128 1.000 35.01067 31 GLY D CA 1
ATOM 8583 C C . GLY D 1 52 ? 64.51987 69.08282 -20.61226 1.000 36.41098 31 GLY D C 1
ATOM 8584 O O . GLY D 1 52 ? 64.49598 70.27752 -20.29112 1.000 40.28783 31 GLY D O 1
ATOM 8585 N N . GLU D 1 53 ? 63.97574 68.64189 -21.75048 1.000 34.23636 32 GLU D N 1
ATOM 8586 C CA . GLU D 1 53 ? 63.37616 69.57039 -22.70409 1.000 33.57078 32 GLU D CA 1
ATOM 8587 C C . GLU D 1 53 ? 62.17028 68.96759 -23.41619 1.000 28.23547 32 GLU D C 1
ATOM 8588 O O . GLU D 1 53 ? 62.10240 67.76378 -23.67722 1.000 26.63101 32 GLU D O 1
ATOM 8594 N N . TRP D 1 54 ? 61.21242 69.83677 -23.71617 1.000 25.12845 33 TRP D N 1
ATOM 8595 C CA . TRP D 1 54 ? 60.08944 69.48812 -24.56780 1.000 23.50192 33 TRP D CA 1
ATOM 8596 C C . TRP D 1 54 ? 60.47525 69.65055 -26.03295 1.000 27.28939 33 TRP D C 1
ATOM 8597 O O . TRP D 1 54 ? 61.14662 70.61817 -26.40750 1.000 24.16675 33 TRP D O 1
ATOM 8608 N N . SER D 1 55 ? 59.99118 68.73793 -26.86742 1.000 25.92774 34 SER D N 1
ATOM 8609 C CA . SER D 1 55 ? 60.21831 68.82540 -28.30075 1.000 26.06697 34 SER D CA 1
ATOM 8610 C C . SER D 1 55 ? 59.26549 69.86122 -28.88089 1.000 25.12622 34 SER D C 1
ATOM 8611 O O . SER D 1 55 ? 58.27436 70.22109 -28.24260 1.000 26.06461 34 SER D O 1
ATOM 8614 N N . PRO D 1 56 ? 59.56070 70.39115 -30.06613 1.000 25.73689 35 PRO D N 1
ATOM 8615 C CA . PRO D 1 56 ? 58.66361 71.38824 -30.66529 1.000 27.23996 35 PRO D CA 1
ATOM 8616 C C . PRO D 1 56 ? 57.26550 70.83159 -30.88379 1.000 26.20174 35 PRO D C 1
ATOM 8617 O O . PRO D 1 56 ? 57.08862 69.64708 -31.17294 1.000 28.82356 35 PRO D O 1
ATOM 8621 N N . LEU D 1 57 ? 56.26407 71.68027 -30.65061 1.000 24.62365 36 LEU D N 1
ATOM 8622 C CA . LEU D 1 57 ? 54.87708 71.27456 -30.84877 1.000 28.23593 36 LEU D CA 1
ATOM 8623 C C . LEU D 1 57 ? 54.65466 70.85473 -32.29597 1.000 29.25291 36 LEU D C 1
ATOM 8624 O O . LEU D 1 57 ? 55.13910 71.49810 -33.21942 1.000 24.06226 36 LEU D O 1
ATOM 8629 N N . GLU D 1 58 ? 53.89510 69.78411 -32.49334 1.000 27.79106 37 GLU D N 1
ATOM 8630 C CA . GLU D 1 58 ? 53.57100 69.31580 -33.82949 1.000 29.89944 37 GLU D CA 1
ATOM 8631 C C . GLU D 1 58 ? 52.08872 68.99835 -33.90000 1.000 25.00864 37 GLU D C 1
ATOM 8632 O O . GLU D 1 58 ? 51.51291 68.45891 -32.95113 1.000 24.82845 37 GLU D O 1
ATOM 8638 N N . LEU D 1 59 ? 51.48021 69.32904 -35.03202 1.000 28.59992 38 LEU D N 1
ATOM 8639 C CA . LEU D 1 59 ? 50.12321 68.88168 -35.31104 1.000 27.59821 38 LEU D CA 1
ATOM 8640 C C . LEU D 1 59 ? 50.16437 67.41672 -35.71213 1.000 28.43866 38 LEU D C 1
ATOM 8641 O O . LEU D 1 59 ? 51.07084 66.98738 -36.42457 1.000 25.09982 38 LEU D O 1
ATOM 8646 N N . VAL D 1 60 ? 49.22699 66.63606 -35.18654 1.000 27.84254 39 VAL D N 1
ATOM 8647 C CA . VAL D 1 60 ? 49.13476 65.21100 -35.47472 1.000 26.13714 39 VAL D CA 1
ATOM 8648 C C . VAL D 1 60 ? 47.70950 64.90924 -35.90795 1.000 26.93933 39 VAL D C 1
ATOM 8649 O O . VAL D 1 60 ? 46.75674 65.26545 -35.20821 1.000 24.82971 39 VAL D O 1
ATOM 8653 N N . ASN D 1 61 ? 47.55881 64.30070 -37.07887 1.000 25.36231 40 ASN D N 1
ATOM 8654 C CA . ASN D 1 61 ? 46.22560 64.02147 -37.58657 1.000 23.48849 40 ASN D CA 1
ATOM 8655 C C . ASN D 1 61 ? 45.64857 62.69746 -37.08980 1.000 27.84872 40 ASN D C 1
ATOM 8656 O O . ASN D 1 61 ? 44.44792 62.62487 -36.80916 1.000 26.84874 40 ASN D O 1
ATOM 8661 N N . GLU D 1 62 ? 46.45227 61.63654 -36.99111 1.000 28.55786 41 GLU D N 1
ATOM 8662 C CA . GLU D 1 62 ? 45.88796 60.34937 -36.59910 1.000 30.31048 41 GLU D CA 1
ATOM 8663 C C . GLU D 1 62 ? 45.56546 60.38260 -35.10818 1.000 27.59276 41 GLU D C 1
ATOM 8664 O O . GLU D 1 62 ? 46.35629 60.89788 -34.32084 1.000 28.47306 41 GLU D O 1
ATOM 8670 N N . PRO D 1 63 ? 44.39355 59.87800 -34.69345 1.000 29.93359 42 PRO D N 1
ATOM 8671 C CA . PRO D 1 63 ? 43.97021 60.06503 -33.30014 1.000 31.56657 42 PRO D CA 1
ATOM 8672 C C . PRO D 1 63 ? 44.47446 58.96320 -32.38094 1.000 24.59803 42 PRO D C 1
ATOM 8673 O O . PRO D 1 63 ? 43.84628 58.65135 -31.36716 1.000 21.87202 42 PRO D O 1
ATOM 8677 N N . THR D 1 64 ? 45.63496 58.41071 -32.70897 1.000 24.35775 43 THR D N 1
ATOM 8678 C CA . THR D 1 64 ? 46.28541 57.39351 -31.90784 1.000 27.42140 43 THR D CA 1
ATOM 8679 C C . THR D 1 64 ? 47.77722 57.68068 -31.88180 1.000 28.91421 43 THR D C 1
ATOM 8680 O O . THR D 1 64 ? 48.31296 58.37926 -32.74860 1.000 30.77301 43 THR D O 1
ATOM 8684 N N . PHE D 1 65 ? 48.45601 57.10128 -30.89697 1.000 27.27126 44 PHE D N 1
ATOM 8685 C CA . PHE D 1 65 ? 49.90560 57.15817 -30.84771 1.000 27.40723 44 PHE D CA 1
ATOM 8686 C C . PHE D 1 65 ? 50.43584 55.82397 -30.35361 1.000 26.45620 44 PHE D C 1
ATOM 8687 O O . PHE D 1 65 ? 49.71203 54.97895 -29.82414 1.000 23.09479 44 PHE D O 1
ATOM 8695 N N . ASN D 1 66 ? 51.72197 55.64394 -30.54853 1.000 25.94117 45 ASN D N 1
ATOM 8696 C CA . ASN D 1 66 ? 52.37147 54.39268 -30.23847 1.000 25.58457 45 ASN D CA 1
ATOM 8697 C C . ASN D 1 66 ? 52.88602 54.46682 -28.81161 1.000 26.01540 45 ASN D C 1
ATOM 8698 O O . ASN D 1 66 ? 53.70587 55.33458 -28.48904 1.000 24.89155 45 ASN D O 1
ATOM 8703 N N . ILE D 1 67 ? 52.39367 53.58349 -27.95526 1.000 23.77427 46 ILE D N 1
ATOM 8704 C CA . ILE D 1 67 ? 52.72705 53.63091 -26.53773 1.000 22.50178 46 ILE D CA 1
ATOM 8705 C C . ILE D 1 67 ? 53.36157 52.30510 -26.13525 1.000 22.06712 46 ILE D C 1
ATOM 8706 O O . ILE D 1 67 ? 52.96319 51.23879 -26.61117 1.000 23.39474 46 ILE D O 1
ATOM 8711 N N . SER D 1 68 ? 54.37632 52.38083 -25.28270 1.000 22.49379 47 SER D N 1
ATOM 8712 C CA . SER D 1 68 ? 55.01116 51.17993 -24.76320 1.000 22.76734 47 SER D CA 1
ATOM 8713 C C . SER D 1 68 ? 54.01030 50.33936 -23.97596 1.000 22.20276 47 SER D C 1
ATOM 8714 O O . SER D 1 68 ? 53.17030 50.87358 -23.24460 1.000 17.32043 47 SER D O 1
ATOM 8717 N N . ILE D 1 69 ? 54.09814 49.00994 -24.11777 1.000 18.91168 48 ILE D N 1
ATOM 8718 C CA . ILE D 1 69 ? 53.27178 48.15923 -23.25383 1.000 19.47615 48 ILE D CA 1
ATOM 8719 C C . ILE D 1 69 ? 53.64707 48.34192 -21.77923 1.000 20.97098 48 ILE D C 1
ATOM 8720 O O . ILE D 1 69 ? 52.86271 47.99134 -20.88150 1.000 17.09259 48 ILE D O 1
ATOM 8725 N N . ALA D 1 70 ? 54.82737 48.90185 -21.50846 1.000 17.48803 49 ALA D N 1
ATOM 8726 C CA . ALA D 1 70 ? 55.29610 49.14332 -20.15099 1.000 22.67110 49 ALA D CA 1
ATOM 8727 C C . ALA D 1 70 ? 55.23578 50.62163 -19.77187 1.000 23.91344 49 ALA D C 1
ATOM 8728 O O . ALA D 1 70 ? 55.91474 51.03439 -18.82846 1.000 20.08316 49 ALA D O 1
ATOM 8730 N N . ALA D 1 71 ? 54.43833 51.42358 -20.48378 1.000 19.96151 50 ALA D N 1
ATOM 8731 C CA . ALA D 1 71 ? 54.39000 52.85903 -20.21524 1.000 20.16161 50 ALA D CA 1
ATOM 8732 C C . ALA D 1 71 ? 53.91688 53.13587 -18.79631 1.000 21.77698 50 ALA D C 1
ATOM 8733 O O . ALA D 1 71 ? 52.94710 52.54555 -18.31363 1.000 17.47350 50 ALA D O 1
ATOM 8735 N N . SER D 1 72 ? 54.60828 54.07551 -18.15405 1.000 19.34617 51 SER D N 1
ATOM 8736 C CA . SER D 1 72 ? 54.33102 54.44923 -16.77520 1.000 19.80745 51 SER D CA 1
ATOM 8737 C C . SER D 1 72 ? 52.88028 54.88329 -16.56972 1.000 19.85983 51 SER D C 1
ATOM 8738 O O . SER D 1 72 ? 52.27172 54.55934 -15.53982 1.000 17.19936 51 SER D O 1
ATOM 8741 N N . ALA D 1 73 ? 52.29448 55.58634 -17.54587 1.000 14.64770 52 ALA D N 1
ATOM 8742 C CA . ALA D 1 73 ? 50.90402 56.02045 -17.39958 1.000 17.33902 52 ALA D CA 1
ATOM 8743 C C . ALA D 1 73 ? 49.95727 54.83567 -17.23384 1.000 16.22876 52 ALA D C 1
ATOM 8744 O O . ALA D 1 73 ? 48.96387 54.92659 -16.50596 1.000 16.72089 52 ALA D O 1
ATOM 8746 N N . LEU D 1 74 ? 50.24552 53.71645 -17.90072 1.000 15.85590 53 LEU D N 1
ATOM 8747 C CA . LEU D 1 74 ? 49.32972 52.57771 -17.89455 1.000 16.08146 53 LEU D CA 1
ATOM 8748 C C . LEU D 1 74 ? 49.44944 51.72372 -16.63787 1.000 17.57955 53 LEU D C 1
ATOM 8749 O O . LEU D 1 74 ? 48.45280 51.12588 -16.19472 1.000 14.35458 53 LEU D O 1
ATOM 8754 N N . HIS D 1 75 ? 50.66008 51.60413 -16.09249 1.000 16.82519 54 HIS D N 1
ATOM 8755 C CA . HIS D 1 75 ? 50.88584 50.74393 -14.93847 1.000 18.41540 54 HIS D CA 1
ATOM 8756 C C . HIS D 1 75 ? 50.77578 51.49579 -13.62894 1.000 16.87423 54 HIS D C 1
ATOM 8757 O O . HIS D 1 75 ? 50.22083 50.96100 -12.66172 1.000 17.91086 54 HIS D O 1
ATOM 8764 N N . TYR D 1 76 ? 51.34335 52.70235 -13.56109 1.000 15.10469 55 TYR D N 1
ATOM 8765 C CA . TYR D 1 76 ? 51.48488 53.40070 -12.28716 1.000 18.36818 55 TYR D CA 1
ATOM 8766 C C . TYR D 1 76 ? 50.82797 54.78001 -12.26892 1.000 17.50087 55 TYR D C 1
ATOM 8767 O O . TYR D 1 76 ? 51.06919 55.54493 -11.33663 1.000 17.20451 55 TYR D O 1
ATOM 8776 N N . GLY D 1 77 ? 50.01148 55.11643 -13.27049 1.000 17.44356 56 GLY D N 1
ATOM 8777 C CA . GLY D 1 77 ? 49.07484 56.21432 -13.15059 1.000 15.20377 56 GLY D CA 1
ATOM 8778 C C . GLY D 1 77 ? 49.61209 57.61768 -13.31414 1.000 18.00531 56 GLY D C 1
ATOM 8779 O O . GLY D 1 77 ? 48.94597 58.57221 -12.88406 1.000 15.54770 56 GLY D O 1
ATOM 8780 N N . GLN D 1 78 ? 50.79243 57.78816 -13.90577 1.000 12.67825 57 GLN D N 1
ATOM 8781 C CA . GLN D 1 78 ? 51.31780 59.13411 -14.11684 1.000 15.46579 57 GLN D CA 1
ATOM 8782 C C . GLN D 1 78 ? 50.57650 59.71962 -15.30366 1.000 14.97054 57 GLN D C 1
ATOM 8783 O O . GLN D 1 78 ? 51.00766 59.61984 -16.45320 1.000 14.62925 57 GLN D O 1
ATOM 8789 N N . ALA D 1 79 ? 49.42054 60.30584 -15.01363 1.000 14.69441 58 ALA D N 1
ATOM 8790 C CA . ALA D 1 79 ? 48.52135 60.78707 -16.05630 1.000 16.00643 58 ALA D CA 1
ATOM 8791 C C . ALA D 1 79 ? 47.59852 61.81892 -15.43708 1.000 16.87274 58 ALA D C 1
ATOM 8792 O O . ALA D 1 79 ? 46.85041 61.49994 -14.50346 1.000 18.06781 58 ALA D O 1
ATOM 8794 N N . VAL D 1 80 ? 47.64817 63.04730 -15.95073 1.000 14.78413 59 VAL D N 1
ATOM 8795 C CA . VAL D 1 80 ? 46.80421 64.14344 -15.49965 1.000 17.01321 59 VAL D CA 1
ATOM 8796 C C . VAL D 1 80 ? 46.25849 64.85531 -16.72845 1.000 15.56017 59 VAL D C 1
ATOM 8797 O O . VAL D 1 80 ? 46.77027 64.70469 -17.83713 1.000 19.36721 59 VAL D O 1
ATOM 8801 N N . PHE D 1 81 ? 45.17912 65.60514 -16.53505 1.000 17.05042 60 PHE D N 1
ATOM 8802 C CA . PHE D 1 81 ? 44.52634 66.24708 -17.66686 1.000 17.62052 60 PHE D CA 1
ATOM 8803 C C . PHE D 1 81 ? 43.92840 67.58047 -17.23220 1.000 19.93155 60 PHE D C 1
ATOM 8804 O O . PHE D 1 81 ? 43.86475 67.91501 -16.04046 1.000 16.76810 60 PHE D O 1
ATOM 8812 N N . GLU D 1 82 ? 43.47387 68.33452 -18.22807 1.000 16.52454 61 GLU D N 1
ATOM 8813 C CA . GLU D 1 82 ? 42.76810 69.57768 -18.00319 1.000 17.10454 61 GLU D CA 1
ATOM 8814 C C . GLU D 1 82 ? 41.51200 69.59763 -18.84876 1.000 16.69411 61 GLU D C 1
ATOM 8815 O O . GLU D 1 82 ? 41.25143 68.69106 -19.64133 1.000 18.50448 61 GLU D O 1
ATOM 8821 N N . GLY D 1 83 ? 40.70860 70.63072 -18.62635 1.000 19.31555 62 GLY D N 1
ATOM 8822 C CA . GLY D 1 83 ? 39.49928 70.85483 -19.38816 1.000 17.21181 62 GLY D CA 1
ATOM 8823 C C . GLY D 1 83 ? 39.11758 72.32406 -19.36259 1.000 20.60822 62 GLY D C 1
ATOM 8824 O O . GLY D 1 83 ? 38.98199 72.91949 -18.28813 1.000 19.27431 62 GLY D O 1
ATOM 8825 N N . LEU D 1 84 ? 38.99627 72.92497 -20.54192 1.000 21.10525 63 LEU D N 1
ATOM 8826 C CA . LEU D 1 84 ? 38.52298 74.29103 -20.68672 1.000 19.65157 63 LEU D CA 1
ATOM 8827 C C . LEU D 1 84 ? 37.82079 74.38066 -22.04009 1.000 23.75495 63 LEU D C 1
ATOM 8828 O O . LEU D 1 84 ? 37.91528 73.47078 -22.87527 1.000 22.91138 63 LEU D O 1
ATOM 8833 N N . LYS D 1 85 ? 37.15147 75.50698 -22.27339 1.000 21.40720 64 LYS D N 1
ATOM 8834 C CA . LYS D 1 85 ? 36.29612 75.65897 -23.43321 1.000 21.87892 64 LYS D CA 1
ATOM 8835 C C . LYS D 1 85 ? 36.71731 76.84908 -24.28000 1.000 23.43630 64 LYS D C 1
ATOM 8836 O O . LYS D 1 85 ? 37.17689 77.88021 -23.77045 1.000 21.37834 64 LYS D O 1
ATOM 8842 N N . VAL D 1 86 ? 36.52295 76.69222 -25.58561 1.000 24.04093 65 VAL D N 1
ATOM 8843 C CA . VAL D 1 86 ? 36.73775 77.74081 -26.57346 1.000 22.19686 65 VAL D CA 1
ATOM 8844 C C . VAL D 1 86 ? 35.39568 78.06021 -27.22361 1.000 25.37614 65 VAL D C 1
ATOM 8845 O O . VAL D 1 86 ? 34.59177 77.15589 -27.48284 1.000 22.82913 65 VAL D O 1
ATOM 8849 N N . PHE D 1 87 ? 35.13737 79.35177 -27.45732 1.000 24.74211 66 PHE D N 1
ATOM 8850 C CA . PHE D 1 87 ? 33.84027 79.80344 -27.93814 1.000 24.65392 66 PHE D CA 1
ATOM 8851 C C . PHE D 1 87 ? 33.98040 80.66929 -29.18169 1.000 27.52396 66 PHE D C 1
ATOM 8852 O O . PHE D 1 87 ? 34.89013 81.50241 -29.27309 1.000 28.11245 66 PHE D O 1
ATOM 8860 N N . ARG D 1 88 ? 33.05578 80.47958 -30.12331 1.000 27.09548 67 ARG D N 1
ATOM 8861 C CA . ARG D 1 88 ? 32.80591 81.47354 -31.15984 1.000 29.80956 67 ARG D CA 1
ATOM 8862 C C . ARG D 1 88 ? 31.84192 82.49779 -30.57799 1.000 31.19808 67 ARG D C 1
ATOM 8863 O O . ARG D 1 88 ? 30.71219 82.15444 -30.21135 1.000 29.55363 67 ARG D O 1
ATOM 8871 N N . THR D 1 89 ? 32.28697 83.74877 -30.48425 1.000 33.64510 68 THR D N 1
ATOM 8872 C CA . THR D 1 89 ? 31.54312 84.78470 -29.78296 1.000 34.02654 68 THR D CA 1
ATOM 8873 C C . THR D 1 89 ? 30.52909 85.45880 -30.70810 1.000 36.60853 68 THR D C 1
ATOM 8874 O O . THR D 1 89 ? 30.47100 85.20323 -31.91414 1.000 39.63301 68 THR D O 1
ATOM 8878 N N . VAL D 1 90 ? 29.73982 86.36840 -30.12897 1.000 36.53971 69 VAL D N 1
ATOM 8879 C CA . VAL D 1 90 ? 28.64037 87.00532 -30.85315 1.000 40.50973 69 VAL D CA 1
ATOM 8880 C C . VAL D 1 90 ? 29.14353 87.81410 -32.04511 1.000 39.52774 69 VAL D C 1
ATOM 8881 O O . VAL D 1 90 ? 28.47488 87.87896 -33.08198 1.000 40.57571 69 VAL D O 1
ATOM 8885 N N . ASP D 1 91 ? 30.32959 88.40993 -31.94417 1.000 42.01143 70 ASP D N 1
ATOM 8886 C CA . ASP D 1 91 ? 30.87743 89.21226 -33.03054 1.000 40.01883 70 ASP D CA 1
ATOM 8887 C C . ASP D 1 91 ? 31.81039 88.41506 -33.94351 1.000 42.05419 70 ASP D C 1
ATOM 8888 O O . ASP D 1 91 ? 32.53982 89.01134 -34.74445 1.000 43.90443 70 ASP D O 1
ATOM 8893 N N . GLY D 1 92 ? 31.79095 87.08930 -33.85927 1.000 39.04909 71 GLY D N 1
ATOM 8894 C CA . GLY D 1 92 ? 32.54241 86.26639 -34.78090 1.000 38.44746 71 GLY D CA 1
ATOM 8895 C C . GLY D 1 92 ? 33.97303 85.94557 -34.39582 1.000 39.90310 71 GLY D C 1
ATOM 8896 O O . GLY D 1 92 ? 34.65784 85.26121 -35.16474 1.000 38.19589 71 GLY D O 1
ATOM 8897 N N . ARG D 1 93 ? 34.45377 86.39530 -33.23937 1.000 37.55080 72 ARG D N 1
ATOM 8898 C CA A ARG D 1 93 ? 35.80773 86.07618 -32.81641 0.364 37.47245 72 ARG D CA 1
ATOM 8899 C CA B ARG D 1 93 ? 35.80874 86.07504 -32.81921 0.636 37.50988 72 ARG D CA 1
ATOM 8900 C C . ARG D 1 93 ? 35.83234 84.72899 -32.09412 1.000 32.72589 72 ARG D C 1
ATOM 8901 O O . ARG D 1 93 ? 34.80226 84.08317 -31.88539 1.000 34.71971 72 ARG D O 1
ATOM 8916 N N . VAL D 1 94 ? 37.02858 84.29294 -31.70596 1.000 34.23042 73 VAL D N 1
ATOM 8917 C CA . VAL D 1 94 ? 37.21940 83.02449 -31.00655 1.000 29.94702 73 VAL D CA 1
ATOM 8918 C C . VAL D 1 94 ? 37.97533 83.30370 -29.71430 1.000 28.62424 73 VAL D C 1
ATOM 8919 O O . VAL D 1 94 ? 39.00633 83.98536 -29.72597 1.000 33.12283 73 VAL D O 1
ATOM 8923 N N . ALA D 1 95 ? 37.46872 82.79186 -28.60182 1.000 28.58337 74 ALA D N 1
ATOM 8924 C CA . ALA D 1 95 ? 38.13040 83.01896 -27.32478 1.000 25.90210 74 ALA D CA 1
ATOM 8925 C C . ALA D 1 95 ? 38.13130 81.73923 -26.50438 1.000 23.80002 74 ALA D C 1
ATOM 8926 O O . ALA D 1 95 ? 37.15399 80.98204 -26.50071 1.000 25.17440 74 ALA D O 1
ATOM 8928 N N . ALA D 1 96 ? 39.24342 81.49859 -25.82211 1.000 26.46065 75 ALA D N 1
ATOM 8929 C CA . ALA D 1 96 ? 39.32048 80.49512 -24.77413 1.000 20.61594 75 ALA D CA 1
ATOM 8930 C C . ALA D 1 96 ? 39.08133 81.16593 -23.42606 1.000 24.44253 75 ALA D C 1
ATOM 8931 O O . ALA D 1 96 ? 39.54232 82.29079 -23.18618 1.000 23.17181 75 ALA D O 1
ATOM 8933 N N . PHE D 1 97 ? 38.36170 80.47633 -22.54216 1.000 22.85898 76 PHE D N 1
ATOM 8934 C CA . PHE D 1 97 ? 37.98072 81.05334 -21.25491 1.000 22.64167 76 PHE D CA 1
ATOM 8935 C C . PHE D 1 97 ? 39.03411 80.70704 -20.19544 1.000 19.82516 76 PHE D C 1
ATOM 8936 O O . PHE D 1 97 ? 39.22737 79.53489 -19.85946 1.000 17.71553 76 PHE D O 1
ATOM 8944 N N . ARG D 1 98 ? 39.75628 81.73306 -19.72794 1.000 19.00505 77 ARG D N 1
ATOM 8945 C CA . ARG D 1 98 ? 40.73878 81.62866 -18.65247 1.000 19.16247 77 ARG D CA 1
ATOM 8946 C C . ARG D 1 98 ? 41.78945 80.51203 -18.80234 1.000 21.83008 77 ARG D C 1
ATOM 8947 O O . ARG D 1 98 ? 42.11275 79.83461 -17.83910 1.000 22.92230 77 ARG D O 1
ATOM 8955 N N . PRO D 1 99 ? 42.39068 80.36471 -19.99841 1.000 19.32850 78 PRO D N 1
ATOM 8956 C CA . PRO D 1 99 ? 43.30358 79.21986 -20.20080 1.000 20.26870 78 PRO D CA 1
ATOM 8957 C C . PRO D 1 99 ? 44.56392 79.26062 -19.36087 1.000 19.92497 78 PRO D C 1
ATOM 8958 O O . PRO D 1 99 ? 45.15032 78.19877 -19.12558 1.000 22.04015 78 PRO D O 1
ATOM 8962 N N . VAL D 1 100 ? 45.03890 80.43460 -18.93533 1.000 20.93039 79 VAL D N 1
ATOM 8963 C CA . VAL D 1 100 ? 46.22972 80.43119 -18.08430 1.000 19.22303 79 VAL D CA 1
ATOM 8964 C C . VAL D 1 100 ? 45.93626 79.71437 -16.76719 1.000 22.49105 79 VAL D C 1
ATOM 8965 O O . VAL D 1 100 ? 46.80384 79.01412 -16.22893 1.000 23.71694 79 VAL D O 1
ATOM 8969 N N . GLU D 1 101 ? 44.70885 79.83517 -16.24457 1.000 19.77644 80 GLU D N 1
ATOM 8970 C CA . GLU D 1 101 ? 44.35410 79.08139 -15.04035 1.000 20.24999 80 GLU D CA 1
ATOM 8971 C C . GLU D 1 101 ? 44.53623 77.58150 -15.24811 1.000 21.77441 80 GLU D C 1
ATOM 8972 O O . GLU D 1 101 ? 45.03673 76.88287 -14.35991 1.000 21.05044 80 GLU D O 1
ATOM 8978 N N . ASN D 1 102 ? 44.14993 77.06982 -16.41893 1.000 19.14438 81 ASN D N 1
ATOM 8979 C CA . ASN D 1 102 ? 44.36687 75.65505 -16.70945 1.000 19.10146 81 ASN D CA 1
ATOM 8980 C C . ASN D 1 102 ? 45.84587 75.31959 -16.84473 1.000 20.67631 81 ASN D C 1
ATOM 8981 O O . ASN D 1 102 ? 46.28581 74.25484 -16.39030 1.000 17.76950 81 ASN D O 1
ATOM 8986 N N . ALA D 1 103 ? 46.62441 76.18987 -17.49650 1.000 18.45269 82 ALA D N 1
ATOM 8987 C CA . ALA D 1 103 ? 48.05016 75.91561 -17.63259 1.000 19.32786 82 ALA D CA 1
ATOM 8988 C C . ALA D 1 103 ? 48.71141 75.79378 -16.25871 1.000 22.55141 82 ALA D C 1
ATOM 8989 O O . ALA D 1 103 ? 49.56710 74.92417 -16.04228 1.000 21.40522 82 ALA D O 1
ATOM 8991 N N . ARG D 1 104 ? 48.30872 76.64466 -15.30968 1.000 20.95270 83 ARG D N 1
ATOM 8992 C CA . ARG D 1 104 ? 48.88336 76.58698 -13.96965 1.000 21.53636 83 ARG D CA 1
ATOM 8993 C C . ARG D 1 104 ? 48.40482 75.36318 -13.19459 1.000 19.90556 83 ARG D C 1
ATOM 8994 O O . ARG D 1 104 ? 49.18846 74.74094 -12.46549 1.000 18.63273 83 ARG D O 1
ATOM 9002 N N . ARG D 1 105 ? 47.13304 74.99313 -13.32903 1.000 19.19944 84 ARG D N 1
ATOM 9003 C CA . ARG D 1 105 ? 46.65888 73.81451 -12.60230 1.000 18.71220 84 ARG D CA 1
ATOM 9004 C C . ARG D 1 105 ? 47.25785 72.53048 -13.17015 1.000 17.50111 84 ARG D C 1
ATOM 9005 O O . ARG D 1 105 ? 47.55690 71.59823 -12.41954 1.000 17.06161 84 ARG D O 1
ATOM 9013 N N . LEU D 1 106 ? 47.44512 72.46373 -14.48930 1.000 20.01059 85 LEU D N 1
ATOM 9014 C CA . LEU D 1 106 ? 48.13495 71.31815 -15.08408 1.000 19.11262 85 LEU D CA 1
ATOM 9015 C C . LEU D 1 106 ? 49.51853 71.12121 -14.46359 1.000 18.69298 85 LEU D C 1
ATOM 9016 O O . LEU D 1 106 ? 49.92932 69.98694 -14.19090 1.000 15.80408 85 LEU D O 1
ATOM 9021 N N . ILE D 1 107 ? 50.26407 72.21368 -14.27507 1.000 17.54257 86 ILE D N 1
ATOM 9022 C CA . ILE D 1 107 ? 51.57889 72.13815 -13.63472 1.000 20.60607 86 ILE D CA 1
ATOM 9023 C C . ILE D 1 107 ? 51.44598 71.62409 -12.20528 1.000 22.05061 86 ILE D C 1
ATOM 9024 O O . ILE D 1 107 ? 52.23112 70.78127 -11.75242 1.000 21.83360 86 ILE D O 1
ATOM 9029 N N . SER D 1 108 ? 50.45371 72.13236 -11.47010 1.000 19.88092 87 SER D N 1
ATOM 9030 C CA . SER D 1 108 ? 50.22878 71.66985 -10.10984 1.000 20.31443 87 SER D CA 1
ATOM 9031 C C . SER D 1 108 ? 49.84691 70.19026 -10.08308 1.000 20.63770 87 SER D C 1
ATOM 9032 O O . SER D 1 108 ? 50.33857 69.43862 -9.23776 1.000 18.96743 87 SER D O 1
ATOM 9035 N N . SER D 1 109 ? 48.98270 69.74390 -11.00491 1.000 20.81865 88 SER D N 1
ATOM 9036 C CA . SER D 1 109 ? 48.63095 68.32189 -11.02604 1.000 19.14961 88 SER D CA 1
ATOM 9037 C C . SER D 1 109 ? 49.83930 67.45597 -11.38774 1.000 21.78899 88 SER D C 1
ATOM 9038 O O . SER D 1 109 ? 50.05317 66.39412 -10.78284 1.000 18.50023 88 SER D O 1
ATOM 9041 N N . CYS D 1 110 ? 50.63863 67.89425 -12.37068 1.000 18.51463 89 CYS D N 1
ATOM 9042 C CA . CYS D 1 110 ? 51.85908 67.17092 -12.72733 1.000 18.12196 89 CYS D CA 1
ATOM 9043 C C . CYS D 1 110 ? 52.81631 67.07113 -11.54203 1.000 21.96342 89 CYS D C 1
ATOM 9044 O O . CYS D 1 110 ? 53.31647 65.98273 -11.22541 1.000 17.92732 89 CYS D O 1
ATOM 9047 N N . ASP D 1 111 ? 53.09502 68.20713 -10.88684 1.000 20.37150 90 ASP D N 1
ATOM 9048 C CA . ASP D 1 111 ? 53.99647 68.21753 -9.73598 1.000 19.54828 90 ASP D CA 1
ATOM 9049 C C . ASP D 1 111 ? 53.52445 67.25244 -8.65383 1.000 18.94787 90 ASP D C 1
ATOM 9050 O O . ASP D 1 111 ? 54.33327 66.52948 -8.06893 1.000 19.05280 90 ASP D O 1
ATOM 9055 N N . GLY D 1 112 ? 52.21471 67.22640 -8.37889 1.000 19.25795 91 GLY D N 1
ATOM 9056 C CA . GLY D 1 112 ? 51.67416 66.36574 -7.33816 1.000 21.05745 91 GLY D CA 1
ATOM 9057 C C . GLY D 1 112 ? 51.89594 64.88122 -7.58962 1.000 20.61621 91 GLY D C 1
ATOM 9058 O O . GLY D 1 112 ? 51.87616 64.08432 -6.64037 1.000 18.25071 91 GLY D O 1
ATOM 9059 N N . LEU D 1 113 ? 52.12143 64.49301 -8.84403 1.000 17.36154 92 LEU D N 1
ATOM 9060 C CA . LEU D 1 113 ? 52.39805 63.10655 -9.19912 1.000 18.04451 92 LEU D CA 1
ATOM 9061 C C . LEU D 1 113 ? 53.82491 62.92516 -9.70131 1.000 19.18575 92 LEU D C 1
ATOM 9062 O O . LEU D 1 113 ? 54.12522 61.91332 -10.33817 1.000 20.61409 92 LEU D O 1
ATOM 9067 N N . CYS D 1 114 ? 54.70392 63.89297 -9.43174 1.000 17.07189 93 CYS D N 1
ATOM 9068 C CA . CYS D 1 114 ? 56.12016 63.81235 -9.78791 1.000 18.30666 93 CYS D CA 1
ATOM 9069 C C . CYS D 1 114 ? 56.31702 63.64304 -11.29245 1.000 19.50830 93 CYS D C 1
ATOM 9070 O O . CYS D 1 114 ? 57.14587 62.84976 -11.74472 1.000 18.26351 93 CYS D O 1
ATOM 9073 N N . MET D 1 115 ? 55.54959 64.40283 -12.06768 1.000 19.69823 94 MET D N 1
ATOM 9074 C CA . MET D 1 115 ? 55.61851 64.41387 -13.51885 1.000 20.80165 94 MET D CA 1
ATOM 9075 C C . MET D 1 115 ? 56.15350 65.76061 -13.99329 1.000 21.37392 94 MET D C 1
ATOM 9076 O O . MET D 1 115 ? 55.90104 66.79728 -13.37353 1.000 20.73040 94 MET D O 1
ATOM 9081 N N . GLU D 1 116 ? 56.86952 65.74399 -15.11589 1.000 21.66814 95 GLU D N 1
ATOM 9082 C CA . GLU D 1 116 ? 57.22660 66.99389 -15.77499 1.000 21.95635 95 GLU D CA 1
ATOM 9083 C C . GLU D 1 116 ? 55.97341 67.61637 -16.39909 1.000 19.43055 95 GLU D C 1
ATOM 9084 O O . GLU D 1 116 ? 54.99128 66.92903 -16.68964 1.000 18.79371 95 GLU D O 1
ATOM 9090 N N . SER D 1 117 ? 56.00338 68.92944 -16.59853 1.000 19.86583 96 SER D N 1
ATOM 9091 C CA . SER D 1 117 ? 54.84443 69.63534 -17.13049 1.000 21.92277 96 SER D CA 1
ATOM 9092 C C . SER D 1 117 ? 55.27380 70.67872 -18.15249 1.000 21.03370 96 SER D C 1
ATOM 9093 O O . SER D 1 117 ? 56.37009 71.24823 -18.04263 1.000 19.46823 96 SER D O 1
ATOM 9096 N N . PRO D 1 118 ? 54.42657 70.96451 -19.14402 1.000 19.69495 97 PRO D N 1
ATOM 9097 C CA . PRO D 1 118 ? 54.70652 72.09254 -20.04236 1.000 20.97047 97 PRO D CA 1
ATOM 9098 C C . PRO D 1 118 ? 54.60013 73.41467 -19.31012 1.000 19.99133 97 PRO D C 1
ATOM 9099 O O . PRO D 1 118 ? 53.81776 73.56826 -18.36510 1.000 18.38193 97 PRO D O 1
ATOM 9103 N N . SER D 1 119 ? 55.41119 74.37582 -19.74171 1.000 18.15423 98 SER D N 1
ATOM 9104 C CA . SER D 1 119 ? 55.27505 75.70437 -19.17178 1.000 18.95078 98 SER D CA 1
ATOM 9105 C C . SER D 1 119 ? 53.97923 76.36501 -19.64801 1.000 21.23072 98 SER D C 1
ATOM 9106 O O . SER D 1 119 ? 53.34605 75.94663 -20.62504 1.000 21.21741 98 SER D O 1
ATOM 9109 N N . GLU D 1 120 ? 53.60903 77.43994 -18.94952 1.000 21.55711 99 GLU D N 1
ATOM 9110 C CA . GLU D 1 120 ? 52.42968 78.22281 -19.31109 1.000 22.24574 99 GLU D CA 1
ATOM 9111 C C . GLU D 1 120 ? 52.47191 78.65315 -20.77401 1.000 19.50689 99 GLU D C 1
ATOM 9112 O O . GLU D 1 120 ? 51.46306 78.57130 -21.48277 1.000 19.89827 99 GLU D O 1
ATOM 9118 N N . GLN D 1 121 ? 53.63580 79.10677 -21.24378 1.000 21.64446 100 GLN D N 1
ATOM 9119 C CA . GLN D 1 121 ? 53.75497 79.58346 -22.62160 1.000 25.19997 100 GLN D CA 1
ATOM 9120 C C . GLN D 1 121 ? 53.61586 78.44188 -23.62600 1.000 22.50345 100 GLN D C 1
ATOM 9121 O O . GLN D 1 121 ? 52.90948 78.57420 -24.63312 1.000 23.47624 100 GLN D O 1
ATOM 9127 N N . LEU D 1 122 ? 54.25847 77.30384 -23.36135 1.000 24.66181 101 LEU D N 1
ATOM 9128 C CA . LEU D 1 122 ? 54.07863 76.14890 -24.23920 1.000 21.74391 101 LEU D CA 1
ATOM 9129 C C . LEU D 1 122 ? 52.61544 75.71659 -24.27741 1.000 21.52481 101 LEU D C 1
ATOM 9130 O O . LEU D 1 122 ? 52.08790 75.37273 -25.34405 1.000 20.63198 101 LEU D O 1
ATOM 9135 N N . PHE D 1 123 ? 51.94285 75.73636 -23.12246 1.000 20.04917 102 PHE D N 1
ATOM 9136 C CA . PHE D 1 123 ? 50.51017 75.43840 -23.06652 1.000 21.35164 102 PHE D CA 1
ATOM 9137 C C . PHE D 1 123 ? 49.71324 76.38513 -23.96188 1.000 20.21537 102 PHE D C 1
ATOM 9138 O O . PHE D 1 123 ? 48.83038 75.95796 -24.71716 1.000 19.95358 102 PHE D O 1
ATOM 9146 N N . LEU D 1 124 ? 49.97074 77.68959 -23.84189 1.000 21.98126 103 LEU D N 1
ATOM 9147 C CA . LEU D 1 124 ? 49.22977 78.65463 -24.64553 1.000 21.65105 103 LEU D CA 1
ATOM 9148 C C . LEU D 1 124 ? 49.57536 78.51905 -26.12302 1.000 24.25749 103 LEU D C 1
ATOM 9149 O O . LEU D 1 124 ? 48.70175 78.69055 -26.98741 1.000 23.70381 103 LEU D O 1
ATOM 9154 N N . ASN D 1 125 ? 50.84241 78.20164 -26.43037 1.000 23.36445 104 ASN D N 1
ATOM 9155 C CA . ASN D 1 125 ? 51.22426 77.95092 -27.81742 1.000 22.24176 104 ASN D CA 1
ATOM 9156 C C . ASN D 1 125 ? 50.50880 76.72969 -28.36652 1.000 20.85657 104 ASN D C 1
ATOM 9157 O O . ASN D 1 125 ? 50.03811 76.74338 -29.50528 1.000 22.74156 104 ASN D O 1
ATOM 9162 N N . ALA D 1 126 ? 50.43050 75.65573 -27.57670 1.000 22.03759 105 ALA D N 1
ATOM 9163 C CA . ALA D 1 126 ? 49.69853 74.46742 -28.00979 1.000 23.40516 105 ALA D CA 1
ATOM 9164 C C . ALA D 1 126 ? 48.22524 74.78100 -28.22648 1.000 21.24961 105 ALA D C 1
ATOM 9165 O O . ALA D 1 126 ? 47.60656 74.26102 -29.15913 1.000 21.24902 105 ALA D O 1
ATOM 9167 N N . LEU D 1 127 ? 47.63705 75.58871 -27.33678 1.000 21.41304 106 LEU D N 1
ATOM 9168 C CA . LEU D 1 127 ? 46.23052 75.96104 -27.46173 1.000 21.29082 106 LEU D CA 1
ATOM 9169 C C . LEU D 1 127 ? 45.98857 76.71470 -28.75961 1.000 23.37701 106 LEU D C 1
ATOM 9170 O O . LEU D 1 127 ? 45.05525 76.39698 -29.50812 1.000 22.36676 106 LEU D O 1
ATOM 9175 N N . ALA D 1 128 ? 46.82204 77.72152 -29.04206 1.000 20.48097 107 ALA D N 1
ATOM 9176 C CA . ALA D 1 128 ? 46.67563 78.46912 -30.28749 1.000 26.07811 107 ALA D CA 1
ATOM 9177 C C . ALA D 1 128 ? 46.81167 77.55214 -31.48171 1.000 26.12701 107 ALA D C 1
ATOM 9178 O O . ALA D 1 128 ? 46.04072 77.64462 -32.44351 1.000 26.05757 107 ALA D O 1
ATOM 9180 N N . MET D 1 129 ? 47.77377 76.63887 -31.42837 1.000 25.55902 108 MET D N 1
ATOM 9181 C CA . MET D 1 129 ? 48.00125 75.76906 -32.57173 1.000 24.30633 108 MET D CA 1
ATOM 9182 C C . MET D 1 129 ? 46.80553 74.84432 -32.80964 1.000 23.10640 108 MET D C 1
ATOM 9183 O O . MET D 1 129 ? 46.32966 74.71188 -33.94094 1.000 22.10257 108 MET D O 1
ATOM 9188 N N . VAL D 1 130 ? 46.28441 74.21949 -31.75204 1.000 21.25263 109 VAL D N 1
ATOM 9189 C CA . VAL D 1 130 ? 45.21251 73.25093 -31.96179 1.000 22.06016 109 VAL D CA 1
ATOM 9190 C C . VAL D 1 130 ? 43.90511 73.94263 -32.31526 1.000 23.40489 109 VAL D C 1
ATOM 9191 O O . VAL D 1 130 ? 43.12792 73.42699 -33.13089 1.000 25.93303 109 VAL D O 1
ATOM 9195 N N . VAL D 1 131 ? 43.65372 75.12977 -31.76339 1.000 22.05709 110 VAL D N 1
ATOM 9196 C CA . VAL D 1 131 ? 42.41893 75.84048 -32.08655 1.000 24.50381 110 VAL D CA 1
ATOM 9197 C C . VAL D 1 131 ? 42.42192 76.27854 -33.54969 1.000 26.38612 110 VAL D C 1
ATOM 9198 O O . VAL D 1 131 ? 41.42561 76.10776 -34.26203 1.000 26.38755 110 VAL D O 1
ATOM 9202 N N . ARG D 1 132 ? 43.54063 76.82822 -34.03117 1.000 26.95753 111 ARG D N 1
ATOM 9203 C CA . ARG D 1 132 ? 43.58920 77.26983 -35.42408 1.000 26.78309 111 ARG D CA 1
ATOM 9204 C C . ARG D 1 132 ? 43.42000 76.10634 -36.39367 1.000 30.29845 111 ARG D C 1
ATOM 9205 O O . ARG D 1 132 ? 42.75029 76.24662 -37.42455 1.000 28.24126 111 ARG D O 1
ATOM 9213 N N . ASP D 1 133 ? 44.04567 74.96012 -36.10999 1.000 27.42762 112 ASP D N 1
ATOM 9214 C CA . ASP D 1 133 ? 43.94523 73.85222 -37.05321 1.000 26.90838 112 ASP D CA 1
ATOM 9215 C C . ASP D 1 133 ? 42.56323 73.21456 -37.04988 1.000 26.81521 112 ASP D C 1
ATOM 9216 O O . ASP D 1 133 ? 42.24943 72.45122 -37.96758 1.000 27.32698 112 ASP D O 1
ATOM 9221 N N . ASN D 1 134 ? 41.77203 73.42482 -35.99799 1.000 26.63725 113 ASN D N 1
ATOM 9222 C CA . ASN D 1 134 ? 40.44373 72.82946 -35.88936 1.000 26.59464 113 ASN D CA 1
ATOM 9223 C C . ASN D 1 134 ? 39.33991 73.88007 -35.83538 1.000 29.34450 113 ASN D C 1
ATOM 9224 O O . ASN D 1 134 ? 38.25455 73.62375 -35.30243 1.000 27.91767 113 ASN D O 1
ATOM 9229 N N . VAL D 1 135 ? 39.60551 75.06342 -36.39227 1.000 30.24255 114 VAL D N 1
ATOM 9230 C CA . VAL D 1 135 ? 38.68480 76.18763 -36.26083 1.000 28.29409 114 VAL D CA 1
ATOM 9231 C C . VAL D 1 135 ? 37.29262 75.83290 -36.78429 1.000 31.34231 114 VAL D C 1
ATOM 9232 O O . VAL D 1 135 ? 36.27765 76.20503 -36.18241 1.000 29.64541 114 VAL D O 1
ATOM 9236 N N . ASP D 1 136 ? 37.21604 75.07353 -37.88345 1.000 32.71230 115 ASP D N 1
ATOM 9237 C CA . ASP D 1 136 ? 35.91591 74.72336 -38.45628 1.000 31.17290 115 ASP D CA 1
ATOM 9238 C C . ASP D 1 136 ? 35.10877 73.75298 -37.58504 1.000 30.53618 115 ASP D C 1
ATOM 9239 O O . ASP D 1 136 ? 33.97041 73.43587 -37.94387 1.000 35.83732 115 ASP D O 1
ATOM 9244 N N . TYR D 1 137 ? 35.65187 73.27112 -36.47012 1.000 30.69705 116 TYR D N 1
ATOM 9245 C CA . TYR D 1 137 ? 34.91771 72.41287 -35.54751 1.000 32.12426 116 TYR D CA 1
ATOM 9246 C C . TYR D 1 137 ? 34.31439 73.18083 -34.37908 1.000 32.29990 116 TYR D C 1
ATOM 9247 O O . TYR D 1 137 ? 33.63597 72.57529 -33.54979 1.000 31.59180 116 TYR D O 1
ATOM 9256 N N . ILE D 1 138 ? 34.55591 74.48403 -34.27827 1.000 31.93057 117 ILE D N 1
ATOM 9257 C CA . ILE D 1 138 ? 33.94431 75.29283 -33.22632 1.000 31.96253 117 ILE D CA 1
ATOM 9258 C C . ILE D 1 138 ? 32.47343 75.50274 -33.55930 1.000 32.22470 117 ILE D C 1
ATOM 9259 O O . ILE D 1 138 ? 32.16611 75.97397 -34.66117 1.000 34.58327 117 ILE D O 1
ATOM 9264 N N . PRO D 1 139 ? 31.54117 75.13974 -32.67747 1.000 34.01586 118 PRO D N 1
ATOM 9265 C CA . PRO D 1 139 ? 30.10948 75.33319 -32.97742 1.000 33.37882 118 PRO D CA 1
ATOM 9266 C C . PRO D 1 139 ? 29.78951 76.80027 -33.19855 1.000 33.47370 118 PRO D C 1
ATOM 9267 O O . PRO D 1 139 ? 30.22646 77.65852 -32.41834 1.000 30.98409 118 PRO D O 1
ATOM 9271 N N . PRO D 1 140 ? 29.02290 77.12379 -34.24478 1.000 33.59007 119 PRO D N 1
ATOM 9272 C CA . PRO D 1 140 ? 28.79886 78.52991 -34.59839 1.000 34.64773 119 PRO D CA 1
ATOM 9273 C C . PRO D 1 140 ? 27.92877 79.24800 -33.57618 1.000 35.65032 119 PRO D C 1
ATOM 9274 O O . PRO D 1 140 ? 27.18255 78.64585 -32.79828 1.000 34.41658 119 PRO D O 1
ATOM 9278 N N . TYR D 1 141 ? 28.02005 80.57195 -33.60642 1.000 34.73326 120 TYR D N 1
ATOM 9279 C CA . TYR D 1 141 ? 27.24610 81.37501 -32.67593 1.000 36.82040 120 TYR D CA 1
ATOM 9280 C C . TYR D 1 141 ? 25.75175 81.18220 -32.91292 1.000 37.11868 120 TYR D C 1
ATOM 9281 O O . TYR D 1 141 ? 25.27440 81.19916 -34.05078 1.000 44.33654 120 TYR D O 1
ATOM 9290 N N . GLY D 1 142 ? 25.01488 81.01734 -31.81910 1.000 36.97278 121 GLY D N 1
ATOM 9291 C CA . GLY D 1 142 ? 23.60982 80.67656 -31.83529 1.000 38.86600 121 GLY D CA 1
ATOM 9292 C C . GLY D 1 142 ? 23.32372 79.24351 -31.43390 1.000 39.51835 121 GLY D C 1
ATOM 9293 O O . GLY D 1 142 ? 22.20477 78.94808 -30.98640 1.000 41.24372 121 GLY D O 1
ATOM 9294 N N . THR D 1 143 ? 24.31817 78.36011 -31.51448 1.000 36.19656 122 THR D N 1
ATOM 9295 C CA . THR D 1 143 ? 24.10798 76.97816 -31.11090 1.000 35.58712 122 THR D CA 1
ATOM 9296 C C . THR D 1 143 ? 24.21096 76.78996 -29.59857 1.000 39.36185 122 THR D C 1
ATOM 9297 O O . THR D 1 143 ? 23.72320 75.78164 -29.07546 1.000 42.79743 122 THR D O 1
ATOM 9301 N N . GLY D 1 144 ? 24.82619 77.72504 -28.87966 1.000 36.27271 123 GLY D N 1
ATOM 9302 C CA . GLY D 1 144 ? 25.09982 77.45024 -27.48817 1.000 35.55754 123 GLY D CA 1
ATOM 9303 C C . GLY D 1 144 ? 26.14723 76.38720 -27.27119 1.000 31.93097 123 GLY D C 1
ATOM 9304 O O . GLY D 1 144 ? 26.33923 75.94376 -26.13688 1.000 32.32416 123 GLY D O 1
ATOM 9305 N N . GLY D 1 145 ? 26.82139 75.94744 -28.33396 1.000 33.66185 124 GLY D N 1
ATOM 9306 C CA . GLY D 1 145 ? 27.88143 74.97094 -28.21815 1.000 30.68178 124 GLY D CA 1
ATOM 9307 C C . GLY D 1 145 ? 29.23682 75.62617 -28.02306 1.000 28.99450 124 GLY D C 1
ATOM 9308 O O . GLY D 1 145 ? 29.36676 76.84473 -27.92985 1.000 28.30740 124 GLY D O 1
ATOM 9309 N N . SER D 1 146 ? 30.26371 74.78421 -27.97476 1.000 28.05405 125 SER D N 1
ATOM 9310 C CA . SER D 1 146 ? 31.62391 75.23658 -27.72114 1.000 25.89224 125 SER D CA 1
ATOM 9311 C C . SER D 1 146 ? 32.59253 74.14779 -28.16525 1.000 26.07011 125 SER D C 1
ATOM 9312 O O . SER D 1 146 ? 32.19754 73.02497 -28.48195 1.000 26.95712 125 SER D O 1
ATOM 9315 N N . LEU D 1 147 ? 33.87285 74.49183 -28.16924 1.000 23.28666 126 LEU D N 1
ATOM 9316 C CA . LEU D 1 147 ? 34.93899 73.53967 -28.44005 1.000 23.91535 126 LEU D CA 1
ATOM 9317 C C . LEU D 1 147 ? 35.57836 73.20255 -27.09720 1.000 22.91002 126 LEU D C 1
ATOM 9318 O O . LEU D 1 147 ? 36.20400 74.06782 -26.47138 1.000 22.33677 126 LEU D O 1
ATOM 9323 N N . TYR D 1 148 ? 35.38061 71.96579 -26.63212 1.000 21.95095 127 TYR D N 1
ATOM 9324 C CA . TYR D 1 148 ? 36.01932 71.51248 -25.40012 1.000 21.20484 127 TYR D CA 1
ATOM 9325 C C . TYR D 1 148 ? 37.47924 71.19033 -25.68091 1.000 18.94355 127 TYR D C 1
ATOM 9326 O O . TYR D 1 148 ? 37.79085 70.50024 -26.65019 1.000 22.48178 127 TYR D O 1
ATOM 9335 N N . VAL D 1 149 ? 38.37418 71.70600 -24.84505 1.000 20.75654 128 VAL D N 1
ATOM 9336 C CA . VAL D 1 149 ? 39.81450 71.53854 -25.01230 1.000 16.68653 128 VAL D CA 1
ATOM 9337 C C . VAL D 1 149 ? 40.30100 70.62170 -23.89852 1.000 17.51503 128 VAL D C 1
ATOM 9338 O O . VAL D 1 149 ? 40.07618 70.91037 -22.71478 1.000 18.46612 128 VAL D O 1
ATOM 9342 N N . ARG D 1 150 ? 40.95899 69.51722 -24.27626 1.000 14.29590 129 ARG D N 1
ATOM 9343 C CA . ARG D 1 150 ? 41.42384 68.48370 -23.34636 1.000 15.61716 129 ARG D CA 1
ATOM 9344 C C . ARG D 1 150 ? 42.94062 68.35497 -23.44549 1.000 14.78320 129 ARG D C 1
ATOM 9345 O O . ARG D 1 150 ? 43.45718 67.60306 -24.27921 1.000 16.06780 129 ARG D O 1
ATOM 9353 N N . PRO D 1 151 ? 43.69370 69.10394 -22.64885 1.000 14.27764 130 PRO D N 1
ATOM 9354 C CA . PRO D 1 151 ? 45.12441 68.82810 -22.49868 1.000 16.76692 130 PRO D CA 1
ATOM 9355 C C . PRO D 1 151 ? 45.35810 67.60052 -21.62910 1.000 15.43796 130 PRO D C 1
ATOM 9356 O O . PRO D 1 151 ? 44.55928 67.27832 -20.74959 1.000 13.20304 130 PRO D O 1
ATOM 9360 N N . LEU D 1 152 ? 46.48453 66.92718 -21.88472 1.000 14.02353 131 LEU D N 1
ATOM 9361 C CA . LEU D 1 152 ? 46.83012 65.66771 -21.23948 1.000 16.08476 131 LEU D CA 1
ATOM 9362 C C . LEU D 1 152 ? 48.34333 65.61568 -21.11408 1.000 17.11289 131 LEU D C 1
ATOM 9363 O O . LEU D 1 152 ? 49.04517 65.95146 -22.06701 1.000 15.08790 131 LEU D O 1
ATOM 9368 N N . VAL D 1 153 ? 48.84426 65.21831 -19.94139 1.000 18.02944 132 VAL D N 1
ATOM 9369 C CA . VAL D 1 153 ? 50.25319 64.86530 -19.76954 1.000 14.15562 132 VAL D CA 1
ATOM 9370 C C . VAL D 1 153 ? 50.30537 63.45009 -19.20672 1.000 16.77430 132 VAL D C 1
ATOM 9371 O O . VAL D 1 153 ? 49.56696 63.12463 -18.27055 1.000 16.86638 132 VAL D O 1
ATOM 9375 N N . ILE D 1 154 ? 51.15899 62.61020 -19.78671 1.000 12.73962 133 ILE D N 1
ATOM 9376 C CA . ILE D 1 154 ? 51.24158 61.19781 -19.43087 1.000 16.34081 133 ILE D CA 1
ATOM 9377 C C . ILE D 1 154 ? 52.70275 60.77476 -19.37019 1.000 18.32475 133 ILE D C 1
ATOM 9378 O O . ILE D 1 154 ? 53.51680 61.19122 -20.20269 1.000 17.52393 133 ILE D O 1
ATOM 9383 N N . GLY D 1 155 ? 53.02994 59.91957 -18.40260 1.000 19.16919 134 GLY D N 1
ATOM 9384 C CA . GLY D 1 155 ? 54.32979 59.27874 -18.39233 1.000 16.12189 134 GLY D CA 1
ATOM 9385 C C . GLY D 1 155 ? 54.37400 58.18484 -19.44485 1.000 21.51557 134 GLY D C 1
ATOM 9386 O O . GLY D 1 155 ? 53.53993 57.26973 -19.44273 1.000 20.69308 134 GLY D O 1
ATOM 9387 N N . THR D 1 156 ? 55.33787 58.26984 -20.35954 1.000 20.01216 135 THR D N 1
ATOM 9388 C CA . THR D 1 156 ? 55.44156 57.33126 -21.46542 1.000 21.85961 135 THR D CA 1
ATOM 9389 C C . THR D 1 156 ? 56.70955 56.48755 -21.43313 1.000 19.27078 135 THR D C 1
ATOM 9390 O O . THR D 1 156 ? 56.81440 55.53614 -22.21415 1.000 21.37979 135 THR D O 1
ATOM 9394 N N . GLY D 1 157 ? 57.65438 56.77426 -20.53965 1.000 18.58044 136 GLY D N 1
ATOM 9395 C CA . GLY D 1 157 ? 58.79666 55.88705 -20.39126 1.000 23.83111 136 GLY D CA 1
ATOM 9396 C C . GLY D 1 157 ? 58.37501 54.49400 -19.93983 1.000 26.81736 136 GLY D C 1
ATOM 9397 O O . GLY D 1 157 ? 57.43817 54.32477 -19.15442 1.000 26.95171 136 GLY D O 1
ATOM 9398 N N . ALA D 1 158 ? 59.07882 53.48569 -20.44934 1.000 29.13278 137 ALA D N 1
ATOM 9399 C CA . ALA D 1 158 ? 58.85427 52.09823 -20.06792 1.000 32.66831 137 ALA D CA 1
ATOM 9400 C C . ALA D 1 158 ? 59.67983 51.75713 -18.83459 1.000 36.33786 137 ALA D C 1
ATOM 9401 O O . ALA D 1 158 ? 60.90115 51.94422 -18.82904 1.000 39.14494 137 ALA D O 1
ATOM 9403 N N . GLN D 1 159 ? 59.02100 51.24505 -17.79680 1.000 47.21237 138 GLN D N 1
ATOM 9404 C CA . GLN D 1 159 ? 59.72428 50.96220 -16.55272 1.000 46.01979 138 GLN D CA 1
ATOM 9405 C C . GLN D 1 159 ? 58.98041 49.90498 -15.74393 1.000 53.81472 138 GLN D C 1
ATOM 9406 O O . GLN D 1 159 ? 57.76064 49.74309 -15.86970 1.000 51.00010 138 GLN D O 1
ATOM 9412 N N . LEU D 1 160 ? 59.74103 49.19917 -14.89397 1.000 42.06442 139 LEU D N 1
ATOM 9413 C CA . LEU D 1 160 ? 59.21895 48.19978 -13.96096 1.000 37.60715 139 LEU D CA 1
ATOM 9414 C C . LEU D 1 160 ? 59.15334 48.69770 -12.51794 1.000 33.25241 139 LEU D C 1
ATOM 9415 O O . LEU D 1 160 ? 58.11093 48.57701 -11.87370 1.000 32.53848 139 LEU D O 1
ATOM 9420 N N . GLY D 1 161 ? 60.24700 49.24960 -11.99352 1.000 38.72113 140 GLY D N 1
ATOM 9421 C CA . GLY D 1 161 ? 60.22100 49.79220 -10.64531 1.000 37.49157 140 GLY D CA 1
ATOM 9422 C C . GLY D 1 161 ? 59.27161 50.96952 -10.51372 1.000 30.93834 140 GLY D C 1
ATOM 9423 O O . GLY D 1 161 ? 59.04594 51.73292 -11.45790 1.000 34.64826 140 GLY D O 1
ATOM 9424 N N . VAL D 1 162 ? 58.68349 51.10476 -9.32641 1.000 32.30980 141 VAL D N 1
ATOM 9425 C CA . VAL D 1 162 ? 57.77909 52.22140 -9.05325 1.000 27.70110 141 VAL D CA 1
ATOM 9426 C C . VAL D 1 162 ? 58.62818 53.46679 -8.82807 1.000 25.61421 141 VAL D C 1
ATOM 9427 O O . VAL D 1 162 ? 59.34476 53.57744 -7.82552 1.000 28.45901 141 VAL D O 1
ATOM 9431 N N . ALA D 1 163 ? 58.57357 54.38929 -9.77382 1.000 26.21816 142 ALA D N 1
ATOM 9432 C CA . ALA D 1 163 ? 59.39899 55.59022 -9.77013 1.000 27.07388 142 ALA D CA 1
ATOM 9433 C C . ALA D 1 163 ? 58.85873 56.52124 -10.84516 1.000 26.11557 142 ALA D C 1
ATOM 9434 O O . ALA D 1 163 ? 58.15505 56.07025 -11.75061 1.000 27.34785 142 ALA D O 1
ATOM 9436 N N . PRO D 1 164 ? 59.14159 57.81506 -10.75545 1.000 23.76023 143 PRO D N 1
ATOM 9437 C CA . PRO D 1 164 ? 58.68167 58.71839 -11.81610 1.000 25.62778 143 PRO D CA 1
ATOM 9438 C C . PRO D 1 164 ? 59.29436 58.33470 -13.15534 1.000 26.40697 143 PRO D C 1
ATOM 9439 O O . PRO D 1 164 ? 60.45790 57.92623 -13.24158 1.000 25.28467 143 PRO D O 1
ATOM 9443 N N . SER D 1 165 ? 58.46692 58.40528 -14.19472 1.000 24.71273 144 SER D N 1
ATOM 9444 C CA . SER D 1 165 ? 58.92362 58.12423 -15.54879 1.000 25.82389 144 SER D CA 1
ATOM 9445 C C . SER D 1 165 ? 60.03055 59.09096 -15.95712 1.000 26.63897 144 SER D C 1
ATOM 9446 O O . SER D 1 165 ? 60.10851 60.22454 -15.47476 1.000 21.69908 144 SER D O 1
ATOM 9449 N N . SER D 1 166 ? 60.88613 58.62313 -16.86864 1.000 24.57952 145 SER D N 1
ATOM 9450 C CA . SER D 1 166 ? 61.94722 59.41840 -17.46197 1.000 23.66535 145 SER D CA 1
ATOM 9451 C C . SER D 1 166 ? 61.51154 60.13332 -18.73419 1.000 25.78655 145 SER D C 1
ATOM 9452 O O . SER D 1 166 ? 62.33429 60.81497 -19.35136 1.000 24.52159 145 SER D O 1
ATOM 9455 N N . GLU D 1 167 ? 60.25482 59.98345 -19.14607 1.000 24.11494 146 GLU D N 1
ATOM 9456 C CA . GLU D 1 167 ? 59.77871 60.57132 -20.38853 1.000 23.36500 146 GLU D CA 1
ATOM 9457 C C . GLU D 1 167 ? 58.28492 60.85144 -20.26601 1.000 21.53746 146 GLU D C 1
ATOM 9458 O O . GLU D 1 167 ? 57.54574 60.05383 -19.68545 1.000 22.19018 146 GLU D O 1
ATOM 9464 N N . TYR D 1 168 ? 57.84815 61.99306 -20.79929 1.000 21.16417 147 TYR D N 1
ATOM 9465 C CA . TYR D 1 168 ? 56.45416 62.41712 -20.70616 1.000 20.53765 147 TYR D CA 1
ATOM 9466 C C . TYR D 1 168 ? 55.99150 62.91981 -22.05973 1.000 20.10471 147 TYR D C 1
ATOM 9467 O O . TYR D 1 168 ? 56.78971 63.35652 -22.89228 1.000 21.03377 147 TYR D O 1
ATOM 9476 N N . MET D 1 169 ? 54.68570 62.83827 -22.27419 1.000 19.49707 148 MET D N 1
ATOM 9477 C CA . MET D 1 169 ? 54.07071 63.32547 -23.49434 1.000 18.03222 148 MET D CA 1
ATOM 9478 C C . MET D 1 169 ? 52.95941 64.29246 -23.11424 1.000 18.37205 148 MET D C 1
ATOM 9479 O O . MET D 1 169 ? 52.17881 64.02146 -22.19675 1.000 17.70425 148 MET D O 1
ATOM 9484 N N . PHE D 1 170 ? 52.91746 65.42460 -23.80409 1.000 19.90176 149 PHE D N 1
ATOM 9485 C CA . PHE D 1 170 ? 51.91931 66.46875 -23.61956 1.000 18.19090 149 PHE D CA 1
ATOM 9486 C C . PHE D 1 170 ? 51.08765 66.53137 -24.89192 1.000 18.75677 149 PHE D C 1
ATOM 9487 O O . PHE D 1 170 ? 51.62841 66.78524 -25.97504 1.000 21.26418 149 PHE D O 1
ATOM 9495 N N . LEU D 1 171 ? 49.79070 66.26069 -24.77149 1.000 15.85293 150 LEU D N 1
ATOM 9496 C CA . LEU D 1 171 ? 48.86790 66.33541 -25.89564 1.000 17.19912 150 LEU D CA 1
ATOM 9497 C C . LEU D 1 171 ? 47.80615 67.37870 -25.59828 1.000 18.48482 150 LEU D C 1
ATOM 9498 O O . LEU D 1 171 ? 47.46163 67.61979 -24.43743 1.000 17.15521 150 LEU D O 1
ATOM 9503 N N . MET D 1 172 ? 47.26649 67.98727 -26.64896 1.000 18.47491 151 MET D N 1
ATOM 9504 C CA . MET D 1 172 ? 46.09055 68.83271 -26.48515 1.000 17.18790 151 MET D CA 1
ATOM 9505 C C . MET D 1 172 ? 45.11697 68.52131 -27.60382 1.000 18.81650 151 MET D C 1
ATOM 9506 O O . MET D 1 172 ? 45.42221 68.74993 -28.77950 1.000 18.41085 151 MET D O 1
ATOM 9511 N N . MET D 1 173 ? 43.95740 67.98337 -27.23278 1.000 14.56476 152 MET D N 1
ATOM 9512 C CA . MET D 1 173 ? 42.93529 67.59232 -28.18778 1.000 19.03518 152 MET D CA 1
ATOM 9513 C C . MET D 1 173 ? 41.66761 68.38195 -27.92241 1.000 18.11011 152 MET D C 1
ATOM 9514 O O . MET D 1 173 ? 41.49738 68.98285 -26.85612 1.000 17.53074 152 MET D O 1
ATOM 9519 N N . VAL D 1 174 ? 40.78826 68.39523 -28.92156 1.000 18.51002 153 VAL D N 1
ATOM 9520 C CA . VAL D 1 174 ? 39.58820 69.21195 -28.87926 1.000 21.75267 153 VAL D CA 1
ATOM 9521 C C . VAL D 1 174 ? 38.43981 68.42796 -29.49256 1.000 23.16038 153 VAL D C 1
ATOM 9522 O O . VAL D 1 174 ? 38.63077 67.59954 -30.39076 1.000 22.74125 153 VAL D O 1
ATOM 9526 N N . ALA D 1 175 ? 37.22720 68.73363 -29.02779 1.000 23.06504 154 ALA D N 1
ATOM 9527 C CA . ALA D 1 175 ? 36.02446 68.15267 -29.59850 1.000 23.70358 154 ALA D CA 1
ATOM 9528 C C . ALA D 1 175 ? 34.90136 69.13968 -29.34401 1.000 26.38929 154 ALA D C 1
ATOM 9529 O O . ALA D 1 175 ? 34.79446 69.66746 -28.22612 1.000 24.03921 154 ALA D O 1
ATOM 9531 N N . PRO D 1 176 ? 34.06180 69.40656 -30.34075 1.000 26.85388 155 PRO D N 1
ATOM 9532 C CA . PRO D 1 176 ? 32.88954 70.24871 -30.10582 1.000 26.47155 155 PRO D CA 1
ATOM 9533 C C . PRO D 1 176 ? 31.86106 69.51619 -29.26687 1.000 26.74537 155 PRO D C 1
ATOM 9534 O O . PRO D 1 176 ? 31.62371 68.31914 -29.43798 1.000 26.81204 155 PRO D O 1
ATOM 9538 N N . VAL D 1 177 ? 31.26682 70.24697 -28.34235 1.000 26.99502 156 VAL D N 1
ATOM 9539 C CA . VAL D 1 177 ? 30.21562 69.73027 -27.48445 1.000 29.19789 156 VAL D CA 1
ATOM 9540 C C . VAL D 1 177 ? 29.04469 70.68713 -27.59839 1.000 28.58149 156 VAL D C 1
ATOM 9541 O O . VAL D 1 177 ? 29.21235 71.85841 -27.95572 1.000 30.79791 156 VAL D O 1
ATOM 9545 N N . GLY D 1 178 ? 27.85049 70.17624 -27.35772 1.000 30.17132 157 GLY D N 1
ATOM 9546 C CA . GLY D 1 178 ? 26.67235 70.99244 -27.51236 1.000 32.16509 157 GLY D CA 1
ATOM 9547 C C . GLY D 1 178 ? 26.38925 71.81139 -26.26965 1.000 33.80308 157 GLY D C 1
ATOM 9548 O O . GLY D 1 178 ? 27.13429 71.79266 -25.28322 1.000 28.05367 157 GLY D O 1
ATOM 9549 N N . PRO D 1 179 ? 25.29631 72.57531 -26.31831 1.000 34.99243 158 PRO D N 1
ATOM 9550 C CA . PRO D 1 179 ? 24.83716 73.27551 -25.10661 1.000 34.41961 158 PRO D CA 1
ATOM 9551 C C . PRO D 1 179 ? 24.41002 72.26840 -24.05279 1.000 33.26910 158 PRO D C 1
ATOM 9552 O O . PRO D 1 179 ? 23.53365 71.43393 -24.29076 1.000 37.83448 158 PRO D O 1
ATOM 9556 N N . TYR D 1 180 ? 25.03037 72.35480 -22.87428 1.000 32.13205 159 TYR D N 1
ATOM 9557 C CA . TYR D 1 180 ? 24.69196 71.41934 -21.80691 1.000 33.35624 159 TYR D CA 1
ATOM 9558 C C . TYR D 1 180 ? 23.23841 71.56045 -21.37487 1.000 32.28234 159 TYR D C 1
ATOM 9559 O O . TYR D 1 180 ? 22.56354 70.56009 -21.10436 1.000 31.58192 159 TYR D O 1
ATOM 9568 N N . TYR D 1 181 ? 22.73721 72.78589 -21.30817 1.000 32.17112 160 TYR D N 1
ATOM 9569 C CA . TYR D 1 181 ? 21.32700 73.02685 -21.01874 1.000 39.26520 160 TYR D CA 1
ATOM 9570 C C . TYR D 1 181 ? 20.66303 73.38461 -22.34103 1.000 44.93016 160 TYR D C 1
ATOM 9571 O O . TYR D 1 181 ? 20.67836 74.53233 -22.78997 1.000 47.45094 160 TYR D O 1
ATOM 9580 N N . ARG D 1 182 ? 20.10402 72.36793 -22.98129 1.000 52.26323 161 ARG D N 1
ATOM 9581 C CA . ARG D 1 182 ? 19.21320 72.58280 -24.11298 1.000 61.32685 161 ARG D CA 1
ATOM 9582 C C . ARG D 1 182 ? 17.85963 72.96457 -23.52409 1.000 60.65832 161 ARG D C 1
ATOM 9583 O O . ARG D 1 182 ? 17.08414 72.10274 -23.10832 1.000 64.74128 161 ARG D O 1
ATOM 9585 N N . GLY D 1 183 ? 17.59847 74.26666 -23.42658 1.000 59.77330 162 GLY D N 1
ATOM 9586 C CA . GLY D 1 183 ? 16.33117 74.74214 -22.90591 1.000 61.63685 162 GLY D CA 1
ATOM 9587 C C . GLY D 1 183 ? 16.28451 75.11193 -21.43204 1.000 62.48482 162 GLY D C 1
ATOM 9588 O O . GLY D 1 183 ? 15.33161 74.74310 -20.73591 1.000 63.90573 162 GLY D O 1
ATOM 9589 N N . GLY D 1 184 ? 17.29625 75.80912 -20.93317 1.000 50.75793 163 GLY D N 1
ATOM 9590 C CA . GLY D 1 184 ? 17.17212 76.46185 -19.64164 1.000 43.98670 163 GLY D CA 1
ATOM 9591 C C . GLY D 1 184 ? 17.75724 75.65619 -18.49572 1.000 43.90898 163 GLY D C 1
ATOM 9592 O O . GLY D 1 184 ? 17.81116 74.41862 -18.52586 1.000 42.09503 163 GLY D O 1
ATOM 9593 N N . LEU D 1 185 ? 18.19390 76.37254 -17.45446 1.000 36.32031 164 LEU D N 1
ATOM 9594 C CA . LEU D 1 185 ? 18.75678 75.71629 -16.28071 1.000 37.37123 164 LEU D CA 1
ATOM 9595 C C . LEU D 1 185 ? 17.72110 74.86114 -15.57031 1.000 34.54734 164 LEU D C 1
ATOM 9596 O O . LEU D 1 185 ? 16.58490 75.29054 -15.33837 1.000 39.38935 164 LEU D O 1
ATOM 9601 N N . LYS D 1 186 ? 18.14715 73.66370 -15.17804 1.000 31.47376 165 LYS D N 1
ATOM 9602 C CA . LYS D 1 186 ? 17.33163 72.70943 -14.44306 1.000 32.69371 165 LYS D CA 1
ATOM 9603 C C . LYS D 1 186 ? 18.07729 72.25551 -13.19331 1.000 31.48594 165 LYS D C 1
ATOM 9604 O O . LYS D 1 186 ? 19.29837 72.06099 -13.21620 1.000 32.17144 165 LYS D O 1
ATOM 9610 N N . SER D 1 187 ? 17.34677 72.11756 -12.09922 1.000 31.11967 166 SER D N 1
ATOM 9611 C CA . SER D 1 187 ? 17.91238 71.66438 -10.83807 1.000 29.88326 166 SER D CA 1
ATOM 9612 C C . SER D 1 187 ? 17.84793 70.13986 -10.74166 1.000 30.86823 166 SER D C 1
ATOM 9613 O O . SER D 1 187 ? 17.04414 69.48641 -11.41156 1.000 32.72136 166 SER D O 1
ATOM 9616 N N . VAL D 1 188 ? 18.71815 69.57063 -9.90267 1.000 29.63706 167 VAL D N 1
ATOM 9617 C CA . VAL D 1 188 ? 18.80322 68.12367 -9.73149 1.000 29.39453 167 VAL D CA 1
ATOM 9618 C C . VAL D 1 188 ? 18.83566 67.76349 -8.24588 1.000 31.83839 167 VAL D C 1
ATOM 9619 O O . VAL D 1 188 ? 19.08007 68.60003 -7.37176 1.000 26.86806 167 VAL D O 1
ATOM 9623 N N . ASN D 1 189 ? 18.60007 66.47764 -7.97896 1.000 29.76055 168 ASN D N 1
ATOM 9624 C CA . ASN D 1 189 ? 18.67810 65.90595 -6.64084 1.000 30.77212 168 ASN D CA 1
ATOM 9625 C C . ASN D 1 189 ? 20.04744 65.27212 -6.42451 1.000 28.85052 168 ASN D C 1
ATOM 9626 O O . ASN D 1 189 ? 20.53804 64.53363 -7.28665 1.000 30.80634 168 ASN D O 1
ATOM 9631 N N . ALA D 1 190 ? 20.65082 65.54948 -5.27093 1.000 29.20552 169 ALA D N 1
ATOM 9632 C CA . ALA D 1 190 ? 21.97897 65.05980 -4.91931 1.000 28.78321 169 ALA D CA 1
ATOM 9633 C C . ALA D 1 190 ? 21.90422 64.02066 -3.81000 1.000 30.65129 169 ALA D C 1
ATOM 9634 O O . ALA D 1 190 ? 21.02364 64.06668 -2.94635 1.000 32.10543 169 ALA D O 1
ATOM 9636 N N . ILE D 1 191 ? 22.83907 63.07737 -3.83397 1.000 28.79484 170 ILE D N 1
ATOM 9637 C CA . ILE D 1 191 ? 22.94855 62.07988 -2.77886 1.000 33.18092 170 ILE D CA 1
ATOM 9638 C C . ILE D 1 191 ? 24.33096 62.19191 -2.14569 1.000 29.31360 170 ILE D C 1
ATOM 9639 O O . ILE D 1 191 ? 25.33188 62.37710 -2.84746 1.000 27.15975 170 ILE D O 1
ATOM 9644 N N . VAL D 1 192 ? 24.38762 62.09223 -0.81983 1.000 30.21346 171 VAL D N 1
ATOM 9645 C CA . VAL D 1 192 ? 25.66123 62.04585 -0.10572 1.000 30.11720 171 VAL D CA 1
ATOM 9646 C C . VAL D 1 192 ? 26.11339 60.59525 -0.01080 1.000 33.72884 171 VAL D C 1
ATOM 9647 O O . VAL D 1 192 ? 25.36473 59.73944 0.47597 1.000 31.50680 171 VAL D O 1
ATOM 9651 N N . MET D 1 193 ? 27.34549 60.32237 -0.46002 1.000 31.04894 172 MET D N 1
ATOM 9652 C CA . MET D 1 193 ? 27.90470 58.96581 -0.48555 1.000 35.62938 172 MET D CA 1
ATOM 9653 C C . MET D 1 193 ? 28.54025 58.67661 0.86913 1.000 32.18880 172 MET D C 1
ATOM 9654 O O . MET D 1 193 ? 29.67858 59.06946 1.12083 1.000 33.37557 172 MET D O 1
ATOM 9659 N N . ASP D 1 194 ? 27.81387 57.99361 1.75408 1.000 32.19827 173 ASP D N 1
ATOM 9660 C CA . ASP D 1 194 ? 28.35905 57.77189 3.08816 1.000 33.31614 173 ASP D CA 1
ATOM 9661 C C . ASP D 1 194 ? 29.36080 56.62567 3.12332 1.000 32.24331 173 ASP D C 1
ATOM 9662 O O . ASP D 1 194 ? 30.31844 56.66855 3.89754 1.000 31.38005 173 ASP D O 1
ATOM 9667 N N . GLU D 1 195 ? 29.19684 55.62328 2.27185 1.000 30.92962 174 GLU D N 1
ATOM 9668 C CA . GLU D 1 195 ? 30.07999 54.46749 2.28125 1.000 31.88021 174 GLU D CA 1
ATOM 9669 C C . GLU D 1 195 ? 31.14639 54.54658 1.18497 1.000 30.04346 174 GLU D C 1
ATOM 9670 O O . GLU D 1 195 ? 31.73307 53.52239 0.81929 1.000 30.13565 174 GLU D O 1
ATOM 9676 N N . PHE D 1 196 ? 31.41245 55.75219 0.66126 1.000 28.05671 175 PHE D N 1
ATOM 9677 C CA . PHE D 1 196 ? 32.37916 55.97592 -0.41203 1.000 26.34370 175 PHE D CA 1
ATOM 9678 C C . PHE D 1 196 ? 33.17142 57.25549 -0.16384 1.000 23.67881 175 PHE D C 1
ATOM 9679 O O . PHE D 1 196 ? 32.59595 58.27578 0.22111 1.000 26.38767 175 PHE D O 1
ATOM 9687 N N . ASP D 1 197 ? 34.47367 57.22025 -0.42183 1.000 22.76192 176 ASP D N 1
ATOM 9688 C CA . ASP D 1 197 ? 35.29901 58.42397 -0.45225 1.000 22.07781 176 ASP D CA 1
ATOM 9689 C C . ASP D 1 197 ? 35.78746 58.69926 -1.87352 1.000 23.09203 176 ASP D C 1
ATOM 9690 O O . ASP D 1 197 ? 35.94704 57.78252 -2.68958 1.000 21.52375 176 ASP D O 1
ATOM 9695 N N . ARG D 1 198 ? 36.04329 59.97066 -2.16623 1.000 20.11266 177 ARG D N 1
ATOM 9696 C CA . ARG D 1 198 ? 36.65192 60.31770 -3.43885 1.000 21.73493 177 ARG D CA 1
ATOM 9697 C C . ARG D 1 198 ? 38.13480 60.65449 -3.31334 1.000 22.08982 177 ARG D C 1
ATOM 9698 O O . ARG D 1 198 ? 38.82358 60.72052 -4.33461 1.000 20.00863 177 ARG D O 1
ATOM 9706 N N . ALA D 1 199 ? 38.64058 60.86303 -2.09871 1.000 18.34911 178 ALA D N 1
ATOM 9707 C CA . ALA D 1 199 ? 40.03810 61.23095 -1.90946 1.000 19.51105 178 ALA D CA 1
ATOM 9708 C C . ALA D 1 199 ? 40.45222 60.98071 -0.45351 1.000 21.05938 178 ALA D C 1
ATOM 9709 O O . ALA D 1 199 ? 39.63686 61.10099 0.46531 1.000 19.38079 178 ALA D O 1
ATOM 9711 N N . ALA D 1 200 ? 41.72991 60.65011 -0.25103 1.000 18.37299 179 ALA D N 1
ATOM 9712 C CA . ALA D 1 200 ? 42.27687 60.53891 1.09793 1.000 20.49027 179 ALA D CA 1
ATOM 9713 C C . ALA D 1 200 ? 42.43256 61.92412 1.72862 1.000 21.17331 179 ALA D C 1
ATOM 9714 O O . ALA D 1 200 ? 42.52787 62.92907 1.02221 1.000 19.68373 179 ALA D O 1
ATOM 9716 N N . PRO D 1 201 ? 42.42851 62.01613 3.06446 1.000 19.43514 180 PRO D N 1
ATOM 9717 C CA . PRO D 1 201 ? 42.62554 63.34835 3.67374 1.000 19.48534 180 PRO D CA 1
ATOM 9718 C C . PRO D 1 201 ? 43.93762 63.99944 3.24571 1.000 24.99431 180 PRO D C 1
ATOM 9719 O O . PRO D 1 201 ? 43.95517 65.19581 2.92986 1.000 22.95230 180 PRO D O 1
ATOM 9723 N N . TYR D 1 202 ? 45.02642 63.22695 3.17655 1.000 22.42001 181 TYR D N 1
ATOM 9724 C CA . TYR D 1 202 ? 46.31643 63.67472 2.64977 1.000 22.01651 181 TYR D CA 1
ATOM 9725 C C . TYR D 1 202 ? 46.65276 62.94249 1.35859 1.000 23.65123 181 TYR D C 1
ATOM 9726 O O . TYR D 1 202 ? 47.66041 62.22852 1.27880 1.000 24.76799 181 TYR D O 1
ATOM 9735 N N . GLY D 1 203 ? 45.79816 63.08755 0.35115 1.000 21.98448 182 GLY D N 1
ATOM 9736 C CA . GLY D 1 203 ? 45.99066 62.36585 -0.88664 1.000 18.73086 182 GLY D CA 1
ATOM 9737 C C . GLY D 1 203 ? 46.10632 63.27268 -2.09218 1.000 22.83096 182 GLY D C 1
ATOM 9738 O O . GLY D 1 203 ? 46.68563 64.36062 -2.00775 1.000 25.07111 182 GLY D O 1
ATOM 9739 N N . VAL D 1 204 ? 45.57832 62.82523 -3.23164 1.000 20.91010 183 VAL D N 1
ATOM 9740 C CA . VAL D 1 204 ? 45.74870 63.55642 -4.48023 1.000 21.44061 183 VAL D CA 1
ATOM 9741 C C . VAL D 1 204 ? 44.40349 64.07479 -4.97447 1.000 19.09766 183 VAL D C 1
ATOM 9742 O O . VAL D 1 204 ? 44.21086 64.27072 -6.17963 1.000 17.89740 183 VAL D O 1
ATOM 9746 N N . GLY D 1 205 ? 43.46704 64.31287 -4.04746 1.000 18.79919 184 GLY D N 1
ATOM 9747 C CA . GLY D 1 205 ? 42.16912 64.84706 -4.43775 1.000 16.41162 184 GLY D CA 1
ATOM 9748 C C . GLY D 1 205 ? 42.22565 66.21148 -5.11131 1.000 23.42851 184 GLY D C 1
ATOM 9749 O O . GLY D 1 205 ? 41.34011 66.55172 -5.90886 1.000 19.59220 184 GLY D O 1
ATOM 9750 N N . SER D 1 206 ? 43.25492 67.01410 -4.81000 1.000 19.66417 185 SER D N 1
ATOM 9751 C CA . SER D 1 206 ? 43.39427 68.33550 -5.41951 1.000 20.11500 185 SER D CA 1
ATOM 9752 C C . SER D 1 206 ? 44.10594 68.30490 -6.77043 1.000 23.11916 185 SER D C 1
ATOM 9753 O O . SER D 1 206 ? 44.31440 69.36941 -7.37462 1.000 21.13580 185 SER D O 1
ATOM 9756 N N . LYS D 1 207 ? 44.50523 67.12739 -7.24058 1.000 20.52351 186 LYS D N 1
ATOM 9757 C CA . LYS D 1 207 ? 45.12850 66.99980 -8.54284 1.000 18.73491 186 LYS D CA 1
ATOM 9758 C C . LYS D 1 207 ? 44.11953 66.43365 -9.51296 1.000 19.31011 186 LYS D C 1
ATOM 9759 O O . LYS D 1 207 ? 43.40736 65.48526 -9.18057 1.000 21.50554 186 LYS D O 1
ATOM 9789 N N . CYS D 1 209 ? 43.98406 64.16321 -11.72460 1.000 18.40643 188 CYS D N 1
ATOM 9790 C CA . CYS D 1 209 ? 44.74630 63.01732 -12.22829 1.000 17.64102 188 CYS D CA 1
ATOM 9791 C C . CYS D 1 209 ? 43.83918 61.84532 -12.58515 1.000 17.52808 188 CYS D C 1
ATOM 9792 O O . CYS D 1 209 ? 42.75781 61.70180 -12.00797 1.000 19.09292 188 CYS D O 1
ATOM 9795 N N . ALA D 1 210 ? 44.30010 61.01923 -13.53507 1.000 17.46350 189 ALA D N 1
ATOM 9796 C CA . ALA D 1 210 ? 43.48544 59.92459 -14.07510 1.000 18.07881 189 ALA D CA 1
ATOM 9797 C C . ALA D 1 210 ? 42.88166 59.06246 -12.98047 1.000 17.51885 189 ALA D C 1
ATOM 9798 O O . ALA D 1 210 ? 41.69280 58.72492 -13.02975 1.000 17.15427 189 ALA D O 1
ATOM 9800 N N . GLY D 1 211 ? 43.68843 58.70646 -11.97247 1.000 18.28331 190 GLY D N 1
ATOM 9801 C CA . GLY D 1 211 ? 43.25834 57.73350 -10.98594 1.000 16.03361 190 GLY D CA 1
ATOM 9802 C C . GLY D 1 211 ? 42.03355 58.13143 -10.18965 1.000 16.95954 190 GLY D C 1
ATOM 9803 O O . GLY D 1 211 ? 41.26853 57.26705 -9.75770 1.000 16.07971 190 GLY D O 1
ATOM 9804 N N . ASN D 1 212 ? 41.82977 59.43299 -9.97211 1.000 16.03902 191 ASN D N 1
ATOM 9805 C CA . ASN D 1 212 ? 40.70134 59.86268 -9.14920 1.000 18.37834 191 ASN D CA 1
ATOM 9806 C C . ASN D 1 212 ? 39.36665 59.49235 -9.77669 1.000 21.24709 191 ASN D C 1
ATOM 9807 O O . ASN D 1 212 ? 38.39413 59.23179 -9.05525 1.000 19.72698 191 ASN D O 1
ATOM 9812 N N . TYR D 1 213 ? 39.30981 59.42435 -11.10987 1.000 16.97923 192 TYR D N 1
ATOM 9813 C CA . TYR D 1 213 ? 38.02690 59.27981 -11.78262 1.000 19.19131 192 TYR D CA 1
ATOM 9814 C C . TYR D 1 213 ? 37.59546 57.81594 -11.84384 1.000 18.47278 192 TYR D C 1
ATOM 9815 O O . TYR D 1 213 ? 36.44635 57.50624 -11.51226 1.000 18.11016 192 TYR D O 1
ATOM 9824 N N . ALA D 1 214 ? 38.50333 56.89150 -12.18174 1.000 17.85704 193 ALA D N 1
ATOM 9825 C CA . ALA D 1 214 ? 38.16134 55.46607 -12.07456 1.000 18.44259 193 ALA D CA 1
ATOM 9826 C C . ALA D 1 214 ? 37.77509 55.09378 -10.64728 1.000 17.63589 193 ALA D C 1
ATOM 9827 O O . ALA D 1 214 ? 36.88032 54.27174 -10.43275 1.000 20.23920 193 ALA D O 1
ATOM 9829 N N . ALA D 1 215 ? 38.44467 55.67968 -9.65827 1.000 20.43710 194 ALA D N 1
ATOM 9830 C CA . ALA D 1 215 ? 38.14552 55.40823 -8.25544 1.000 19.26506 194 ALA D CA 1
ATOM 9831 C C . ALA D 1 215 ? 36.77282 55.92939 -7.81661 1.000 21.61338 194 ALA D C 1
ATOM 9832 O O . ALA D 1 215 ? 36.34831 55.64811 -6.68807 1.000 20.51864 194 ALA D O 1
ATOM 9834 N N . SER D 1 216 ? 36.08110 56.70004 -8.64938 1.000 17.50970 195 SER D N 1
ATOM 9835 C CA . SER D 1 216 ? 34.74601 57.17883 -8.31703 1.000 20.54430 195 SER D CA 1
ATOM 9836 C C . SER D 1 216 ? 33.64796 56.43090 -9.06961 1.000 22.78692 195 SER D C 1
ATOM 9837 O O . SER D 1 216 ? 32.46028 56.64778 -8.78973 1.000 21.33568 195 SER D O 1
ATOM 9840 N N . LEU D 1 217 ? 34.02087 55.52155 -9.98149 1.000 21.07637 196 LEU D N 1
ATOM 9841 C CA . LEU D 1 217 ? 33.04824 54.90266 -10.87707 1.000 21.67185 196 LEU D CA 1
ATOM 9842 C C . LEU D 1 217 ? 32.09128 53.97758 -10.13489 1.000 25.09201 196 LEU D C 1
ATOM 9843 O O . LEU D 1 217 ? 30.89643 53.92977 -10.45477 1.000 26.01836 196 LEU D O 1
ATOM 9848 N N . LYS D 1 218 ? 32.58376 53.23516 -9.14450 1.000 22.18751 197 LYS D N 1
ATOM 9849 C CA . LYS D 1 218 ? 31.70106 52.33285 -8.41765 1.000 23.09666 197 LYS D CA 1
ATOM 9850 C C . LYS D 1 218 ? 30.59202 53.10301 -7.71225 1.000 22.83865 197 LYS D C 1
ATOM 9851 O O . LYS D 1 218 ? 29.40992 52.75605 -7.82689 1.000 20.61535 197 LYS D O 1
ATOM 9857 N N . ALA D 1 219 ? 30.95676 54.17818 -7.00281 1.000 23.73077 198 ALA D N 1
ATOM 9858 C CA . ALA D 1 219 ? 29.96043 55.00831 -6.33160 1.000 24.78280 198 ALA D CA 1
ATOM 9859 C C . ALA D 1 219 ? 28.99640 55.61896 -7.33146 1.000 25.90332 198 ALA D C 1
ATOM 9860 O O . ALA D 1 219 ? 27.79357 55.72672 -7.06235 1.000 25.80106 198 ALA D O 1
ATOM 9862 N N . GLN D 1 220 ? 29.51037 56.02364 -8.49167 1.000 24.89604 199 GLN D N 1
ATOM 9863 C CA . GLN D 1 220 ? 28.65529 56.61855 -9.50954 1.000 26.46595 199 GLN D CA 1
ATOM 9864 C C . GLN D 1 220 ? 27.54950 55.65635 -9.92320 1.000 27.13445 199 GLN D C 1
ATOM 9865 O O . GLN D 1 220 ? 26.37307 56.03588 -9.98068 1.000 27.14384 199 GLN D O 1
ATOM 9871 N N . SER D 1 221 ? 27.90287 54.39381 -10.18139 1.000 25.72506 200 SER D N 1
ATOM 9872 C CA . SER D 1 221 ? 26.90051 53.42921 -10.62627 1.000 29.46256 200 SER D CA 1
ATOM 9873 C C . SER D 1 221 ? 25.87014 53.13833 -9.53768 1.000 28.16313 200 SER D C 1
ATOM 9874 O O . SER D 1 221 ? 24.71085 52.84634 -9.85194 1.000 30.10642 200 SER D O 1
ATOM 9877 N N . VAL D 1 222 ? 26.26171 53.22430 -8.26348 1.000 28.18187 201 VAL D N 1
ATOM 9878 C CA . VAL D 1 222 ? 25.29575 53.06389 -7.17796 1.000 28.67066 201 VAL D CA 1
ATOM 9879 C C . VAL D 1 222 ? 24.30481 54.22496 -7.17423 1.000 29.71586 201 VAL D C 1
ATOM 9880 O O . VAL D 1 222 ? 23.08449 54.02532 -7.14792 1.000 31.33936 201 VAL D O 1
ATOM 9884 N N . ALA D 1 223 ? 24.80912 55.45245 -7.29547 1.000 27.24361 202 ALA D N 1
ATOM 9885 C CA . ALA D 1 223 ? 23.93036 56.61786 -7.27090 1.000 29.72478 202 ALA D CA 1
ATOM 9886 C C . ALA D 1 223 ? 22.99639 56.64691 -8.47513 1.000 32.73575 202 ALA D C 1
ATOM 9887 O O . ALA D 1 223 ? 21.81059 56.96657 -8.34159 1.000 31.74928 202 ALA D O 1
ATOM 9889 N N . LEU D 1 224 ? 23.51402 56.31348 -9.65715 1.000 30.75502 203 LEU D N 1
ATOM 9890 C CA . LEU D 1 224 ? 22.68500 56.29866 -10.85637 1.000 33.60018 203 LEU D CA 1
ATOM 9891 C C . LEU D 1 224 ? 21.58330 55.25005 -10.74461 1.000 32.43722 203 LEU D C 1
ATOM 9892 O O . LEU D 1 224 ? 20.44845 55.48382 -11.17561 1.000 35.93287 203 LEU D O 1
ATOM 9897 N N . LYS D 1 225 ? 21.90071 54.08462 -10.17105 1.000 33.98262 204 LYS D N 1
ATOM 9898 C CA . LYS D 1 225 ? 20.88157 53.06295 -9.93867 1.000 36.42525 204 LYS D CA 1
ATOM 9899 C C . LYS D 1 225 ? 19.79986 53.55382 -8.98332 1.000 36.43004 204 LYS D C 1
ATOM 9900 O O . LYS D 1 225 ? 18.67649 53.04061 -9.00172 1.000 35.17994 204 LYS D O 1
ATOM 9902 N N . LYS D 1 226 ? 20.11912 54.52032 -8.12364 1.000 38.41391 205 LYS D N 1
ATOM 9903 C CA . LYS D 1 226 ? 19.12218 55.12998 -7.24903 1.000 39.56553 205 LYS D CA 1
ATOM 9904 C C . LYS D 1 226 ? 18.53146 56.41383 -7.83441 1.000 35.89962 205 LYS D C 1
ATOM 9905 O O . LYS D 1 226 ? 17.76753 57.10059 -7.14669 1.000 33.47411 205 LYS D O 1
ATOM 9911 N N . SER D 1 227 ? 18.85920 56.72924 -9.09252 1.000 34.00167 206 SER D N 1
ATOM 9912 C CA . SER D 1 227 ? 18.32247 57.87182 -9.82878 1.000 35.02309 206 SER D CA 1
ATOM 9913 C C . SER D 1 227 ? 18.81030 59.21388 -9.28630 1.000 36.65600 206 SER D C 1
ATOM 9914 O O . SER D 1 227 ? 18.07648 60.20382 -9.31598 1.000 36.58858 206 SER D O 1
ATOM 9917 N N . PHE D 1 228 ? 20.04099 59.26524 -8.78783 1.000 34.01236 207 PHE D N 1
ATOM 9918 C CA . PHE D 1 228 ? 20.66428 60.52741 -8.40220 1.000 34.36267 207 PHE D CA 1
ATOM 9919 C C . PHE D 1 228 ? 21.72754 60.89743 -9.42536 1.000 33.07800 207 PHE D C 1
ATOM 9920 O O . PHE D 1 228 ? 22.76146 60.21497 -9.50806 1.000 34.74191 207 PHE D O 1
ATOM 9928 N N . PRO D 1 229 ? 21.54974 61.97144 -10.19801 1.000 33.77935 208 PRO D N 1
ATOM 9929 C CA . PRO D 1 229 ? 22.52585 62.28623 -11.25363 1.000 32.90401 208 PRO D CA 1
ATOM 9930 C C . PRO D 1 229 ? 23.83279 62.87530 -10.75152 1.000 32.52950 208 PRO D C 1
ATOM 9931 O O . PRO D 1 229 ? 24.75968 63.02317 -11.55987 1.000 30.79591 208 PRO D O 1
ATOM 9935 N N . ILE D 1 230 ? 23.93915 63.23324 -9.47083 1.000 30.29741 209 ILE D N 1
ATOM 9936 C CA . ILE D 1 230 ? 25.15563 63.82716 -8.92270 1.000 28.96397 209 ILE D CA 1
ATOM 9937 C C . ILE D 1 230 ? 25.37182 63.30615 -7.50798 1.000 28.47377 209 ILE D C 1
ATOM 9938 O O . ILE D 1 230 ? 24.41044 63.06033 -6.76677 1.000 30.97317 209 ILE D O 1
ATOM 9943 N N . GLN D 1 231 ? 26.64236 63.12186 -7.14715 1.000 24.80766 210 GLN D N 1
ATOM 9944 C CA . GLN D 1 231 ? 27.03973 62.51856 -5.88141 1.000 27.68907 210 GLN D CA 1
ATOM 9945 C C . GLN D 1 231 ? 27.87075 63.51661 -5.08078 1.000 25.99434 210 GLN D C 1
ATOM 9946 O O . GLN D 1 231 ? 28.95807 63.91397 -5.51573 1.000 24.95987 210 GLN D O 1
ATOM 9952 N N . LEU D 1 232 ? 27.40716 63.86128 -3.88391 1.000 24.68952 211 LEU D N 1
ATOM 9953 C CA . LEU D 1 232 ? 28.13878 64.77474 -3.01554 1.000 25.46351 211 LEU D CA 1
ATOM 9954 C C . LEU D 1 232 ? 28.94482 63.97945 -1.99429 1.000 25.35738 211 LEU D C 1
ATOM 9955 O O . LEU D 1 232 ? 28.41346 63.07439 -1.33899 1.000 27.72548 211 LEU D O 1
ATOM 9960 N N . TYR D 1 233 ? 30.21855 64.33169 -1.84539 1.000 25.67078 212 TYR D N 1
ATOM 9961 C CA . TYR D 1 233 ? 31.10099 63.69017 -0.87473 1.000 22.68667 212 TYR D CA 1
ATOM 9962 C C . TYR D 1 233 ? 31.33040 64.60313 0.32469 1.000 24.81916 212 TYR D C 1
ATOM 9963 O O . TYR D 1 233 ? 31.38097 65.83105 0.19399 1.000 21.72521 212 TYR D O 1
ATOM 9972 N N . LEU D 1 234 ? 31.44752 63.99491 1.49477 1.000 22.88105 213 LEU D N 1
ATOM 9973 C CA . LEU D 1 234 ? 31.95593 64.67589 2.67148 1.000 25.58723 213 LEU D CA 1
ATOM 9974 C C . LEU D 1 234 ? 33.43853 64.34360 2.84665 1.000 25.55420 213 LEU D C 1
ATOM 9975 O O . LEU D 1 234 ? 34.01847 63.55394 2.09269 1.000 26.66661 213 LEU D O 1
ATOM 9980 N N . ASP D 1 235 ? 34.06585 64.99407 3.82200 1.000 21.85213 214 ASP D N 1
ATOM 9981 C CA . ASP D 1 235 ? 35.48419 64.76075 4.06618 1.000 26.92918 214 ASP D CA 1
ATOM 9982 C C . ASP D 1 235 ? 35.72397 63.31954 4.49818 1.000 24.62720 214 ASP D C 1
ATOM 9983 O O . ASP D 1 235 ? 35.01389 62.78460 5.35254 1.000 23.83447 214 ASP D O 1
ATOM 9988 N N . ALA D 1 236 ? 36.73522 62.69209 3.89386 1.000 25.45827 215 ALA D N 1
ATOM 9989 C CA . ALA D 1 236 ? 37.05853 61.31125 4.23188 1.000 23.54740 215 ALA D CA 1
ATOM 9990 C C . ALA D 1 236 ? 37.52812 61.18695 5.67711 1.000 25.74126 215 ALA D C 1
ATOM 9991 O O .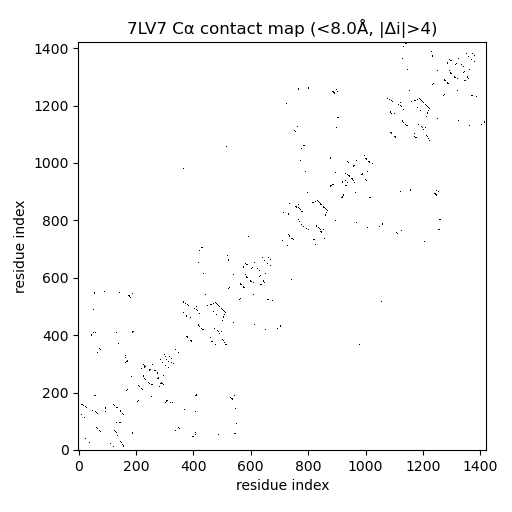 ALA D 1 236 ? 37.35272 60.13510 6.29813 1.000 29.84907 215 ALA D O 1
ATOM 9993 N N . ALA D 1 237 ? 38.10935 62.25201 6.23401 1.000 25.96421 216 ALA D N 1
ATOM 9994 C CA . ALA D 1 237 ? 38.67609 62.17180 7.57793 1.000 26.91825 216 ALA D CA 1
ATOM 9995 C C . ALA D 1 237 ? 37.59109 61.98276 8.63897 1.000 26.76251 216 ALA D C 1
ATOM 9996 O O . ALA D 1 237 ? 37.73765 61.14919 9.54099 1.000 31.61080 216 ALA D O 1
ATOM 9998 N N . THR D 1 238 ? 36.48972 62.74479 8.55610 1.000 26.44378 217 THR D N 1
ATOM 9999 C CA . THR D 1 238 ? 35.43785 62.67356 9.57918 1.000 29.69873 217 THR D CA 1
ATOM 10000 C C . THR D 1 238 ? 34.01535 62.48633 9.06026 1.000 26.93215 217 THR D C 1
ATOM 10001 O O . THR D 1 238 ? 33.14134 62.14024 9.86161 1.000 26.05021 217 THR D O 1
ATOM 10005 N N . HIS D 1 239 ? 33.75085 62.68579 7.76221 1.000 29.13444 218 HIS D N 1
ATOM 10006 C CA . HIS D 1 239 ? 32.37951 62.65576 7.23503 1.000 27.48086 218 HIS D CA 1
ATOM 10007 C C . HIS D 1 239 ? 31.47123 63.61813 8.00770 1.000 28.80263 218 HIS D C 1
ATOM 10008 O O . HIS D 1 239 ? 30.32028 63.30615 8.31905 1.000 27.66130 218 HIS D O 1
ATOM 10015 N N . THR D 1 240 ? 32.00465 64.80376 8.33635 1.000 28.34950 219 THR D N 1
ATOM 10016 C CA . THR D 1 240 ? 31.21778 65.85598 8.96126 1.000 27.13207 219 THR D CA 1
ATOM 10017 C C . THR D 1 240 ? 31.28049 67.18102 8.21090 1.000 24.28312 219 THR D C 1
ATOM 10018 O O . THR D 1 240 ? 30.51411 68.09111 8.55036 1.000 25.66128 219 THR D O 1
ATOM 10022 N N . PHE D 1 241 ? 32.16577 67.32997 7.22347 1.000 26.77895 220 PHE D N 1
ATOM 10023 C CA . PHE D 1 241 ? 32.28292 68.55357 6.43795 1.000 26.26122 220 PHE D CA 1
ATOM 10024 C C . PHE D 1 241 ? 31.98273 68.28291 4.96633 1.000 26.54409 220 PHE D C 1
ATOM 10025 O O . PHE D 1 241 ? 32.31164 67.2207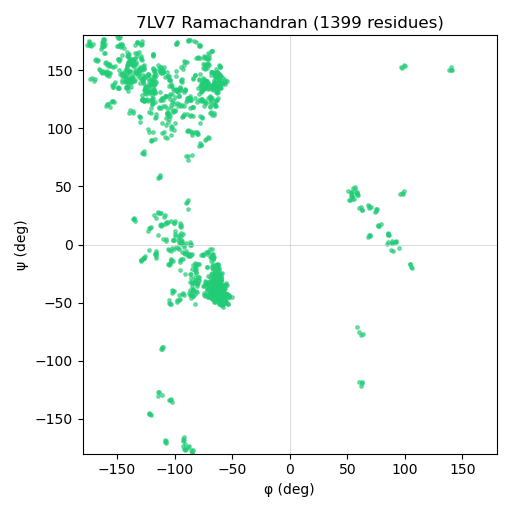8 4.43563 1.000 27.36451 220 PHE D O 1
ATOM 10033 N N . VAL D 1 242 ? 31.36504 69.25844 4.29750 1.000 25.15392 221 VAL D N 1
ATOM 10034 C CA . VAL D 1 242 ? 31.18280 69.15656 2.85231 1.000 25.49443 221 VAL D CA 1
ATOM 10035 C C . VAL D 1 242 ? 32.54223 69.19934 2.17292 1.000 23.92896 221 VAL D C 1
ATOM 10036 O O . VAL D 1 242 ? 33.42340 69.98432 2.55044 1.000 24.40300 221 VAL D O 1
ATOM 10040 N N . GLU D 1 243 ? 32.73264 68.33262 1.17290 1.000 22.29116 222 GLU D N 1
ATOM 10041 C CA . GLU D 1 243 ? 33.95247 68.34536 0.39744 1.000 21.30664 222 GLU D CA 1
ATOM 10042 C C . GLU D 1 243 ? 33.58396 68.82341 -0.99515 1.000 19.94880 222 GLU D C 1
ATOM 10043 O O . GLU D 1 243 ? 33.64846 70.03949 -1.26856 1.000 21.55864 222 GLU D O 1
ATOM 10049 N N . GLU D 1 244 ? 33.18801 67.94189 -1.90691 1.000 18.82382 223 GLU D N 1
ATOM 10050 C CA . GLU D 1 244 ? 32.69862 68.35510 -3.21859 1.000 21.09613 223 GLU D CA 1
ATOM 10051 C C . GLU D 1 244 ? 31.92334 67.21214 -3.85827 1.000 21.74636 223 GLU D C 1
ATOM 10052 O O . GLU D 1 244 ? 31.81915 66.11153 -3.30973 1.000 21.04180 223 GLU D O 1
ATOM 10058 N N . PHE D 1 245 ? 31.33694 67.50771 -5.01066 1.000 19.22414 224 PHE D N 1
ATOM 10059 C CA . PHE D 1 245 ? 30.76427 66.44891 -5.81874 1.000 22.48931 224 PHE D CA 1
ATOM 10060 C C . PHE D 1 245 ? 31.89154 65.73964 -6.56829 1.000 22.27732 224 PHE D C 1
ATOM 10061 O O . PHE D 1 245 ? 33.05457 66.15926 -6.52872 1.000 25.01456 224 PHE D O 1
ATOM 10069 N N . SER D 1 246 ? 31.55674 64.62920 -7.23373 1.000 22.86369 225 SER D N 1
ATOM 10070 C CA . SER D 1 246 ? 32.60985 63.81309 -7.83894 1.000 22.52568 225 SER D CA 1
ATOM 10071 C C . SER D 1 246 ? 33.34661 64.55059 -8.95289 1.000 23.11780 225 SER D C 1
ATOM 10072 O O . SER D 1 246 ? 34.53859 64.29625 -9.17438 1.000 24.57982 225 SER D O 1
ATOM 10075 N N . THR D 1 247 ? 32.68002 65.46874 -9.66889 1.000 22.25210 226 THR D N 1
ATOM 10076 C CA . THR D 1 247 ? 33.41314 66.17586 -10.71391 1.000 22.43143 226 THR D CA 1
ATOM 10077 C C . THR D 1 247 ? 33.12981 67.67502 -10.70809 1.000 25.38897 226 THR D C 1
ATOM 10078 O O . THR D 1 247 ? 33.31083 68.33153 -11.74441 1.000 21.29465 226 THR D O 1
ATOM 10082 N N . SER D 1 248 ? 32.68512 68.23276 -9.58345 1.000 21.27664 227 SER D N 1
ATOM 10083 C CA . SER D 1 248 ? 32.39074 69.65983 -9.53639 1.000 20.94416 227 SER D CA 1
ATOM 10084 C C . SER D 1 248 ? 32.40643 70.13005 -8.08425 1.000 22.90193 227 SER D C 1
ATOM 10085 O O . SER D 1 248 ? 32.01199 69.39194 -7.17505 1.000 21.44833 227 SER D O 1
ATOM 10088 N N . ASN D 1 249 ? 32.83853 71.37530 -7.88207 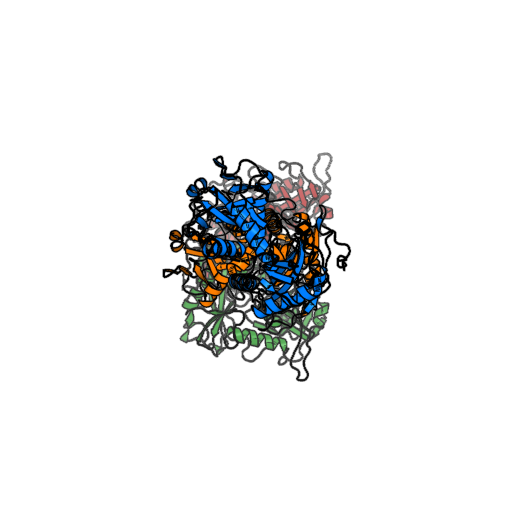1.000 20.64105 228 ASN D N 1
ATOM 10089 C CA . ASN D 1 249 ? 32.86178 71.94971 -6.54215 1.000 22.13707 228 ASN D CA 1
ATOM 10090 C C . ASN D 1 249 ? 31.44731 72.28132 -6.06959 1.000 22.98123 228 ASN D C 1
ATOM 10091 O O . ASN D 1 249 ? 30.50917 72.41230 -6.85973 1.000 19.18217 228 ASN D O 1
ATOM 10096 N N . PHE D 1 250 ? 31.31310 72.43440 -4.75443 1.000 21.43147 229 PHE D N 1
ATOM 10097 C CA . PHE D 1 250 ? 30.05340 72.76964 -4.10077 1.000 21.29497 229 PHE D CA 1
ATOM 10098 C C . PHE D 1 250 ? 30.07661 74.23363 -3.67702 1.000 23.29588 229 PHE D C 1
ATOM 10099 O O . PHE D 1 250 ? 31.11243 74.75355 -3.24693 1.000 24.29959 229 PHE D O 1
ATOM 10107 N N . PHE D 1 251 ? 28.93230 74.89981 -3.79228 1.000 21.96305 230 PHE D N 1
ATOM 10108 C CA . PHE D 1 251 ? 28.78946 76.19583 -3.15358 1.000 23.25758 230 PHE D CA 1
ATOM 10109 C C . PHE D 1 251 ? 27.40938 76.31647 -2.53431 1.000 24.28996 230 PHE D C 1
ATOM 10110 O O . PHE D 1 251 ? 26.47445 75.59282 -2.89803 1.000 23.06223 230 PHE D O 1
ATOM 10118 N N . GLY D 1 252 ? 27.31950 77.22017 -1.55964 1.000 22.63022 231 GLY D N 1
ATOM 10119 C CA . GLY D 1 252 ? 26.04772 77.58719 -0.97064 1.000 23.41184 231 GLY D CA 1
ATOM 10120 C C . GLY D 1 252 ? 25.87319 79.09271 -0.93467 1.000 25.35361 231 GLY D C 1
ATOM 10121 O O . GLY D 1 252 ? 26.83547 79.85242 -0.83104 1.000 23.43722 231 GLY D O 1
ATOM 10122 N N . ILE D 1 253 ? 24.61575 79.51518 -1.01769 1.000 25.63774 232 ILE D N 1
ATOM 10123 C CA . ILE D 1 253 ? 24.23175 80.92042 -0.93746 1.000 25.76087 232 ILE D CA 1
ATOM 10124 C C . ILE D 1 253 ? 23.33611 81.08249 0.28119 1.000 25.98083 232 ILE D C 1
ATOM 10125 O O . ILE D 1 253 ? 22.40479 80.29054 0.48085 1.000 25.70905 232 ILE D O 1
ATOM 10130 N N . LYS D 1 254 ? 23.62215 82.09673 1.09686 1.000 25.85599 233 LYS D N 1
ATOM 10131 C CA . LYS D 1 254 ? 22.78972 82.42425 2.24802 1.000 26.29441 233 LYS D CA 1
ATOM 10132 C C . LYS D 1 254 ? 22.88215 83.92228 2.50557 1.000 26.58693 233 LYS D C 1
ATOM 10133 O O . LYS D 1 254 ? 23.59239 84.65197 1.80934 1.000 28.71296 233 LYS D O 1
ATOM 10139 N N . ASP D 1 255 ? 22.15647 84.37572 3.52271 1.000 25.54162 234 ASP D N 1
ATOM 10140 C CA . ASP D 1 255 ? 22.17930 85.77559 3.95215 1.000 30.50702 234 ASP D CA 1
ATOM 10141 C C . ASP D 1 255 ? 21.67974 86.73370 2.87244 1.000 27.12115 234 ASP D C 1
ATOM 10142 O O . ASP D 1 255 ? 22.09450 87.89323 2.83704 1.000 26.22132 234 ASP D O 1
ATOM 10147 N N . ILE D 1 256 ? 20.77261 86.26450 2.01143 1.000 26.10964 235 ILE D N 1
ATOM 10148 C CA . ILE D 1 256 ? 20.25825 87.07860 0.91427 1.000 26.30174 235 ILE D CA 1
ATOM 10149 C C . ILE D 1 256 ? 19.40444 88.20652 1.48011 1.000 28.02331 235 ILE D C 1
ATOM 10150 O O . ILE D 1 256 ? 18.45615 87.96769 2.23632 1.000 31.75150 235 ILE D O 1
ATOM 10155 N N . GLN D 1 257 ? 19.74354 89.44507 1.12580 1.000 32.28033 236 GLN D N 1
ATOM 10156 C CA . GLN D 1 257 ? 18.93770 90.60933 1.48158 1.000 30.93423 236 GLN D CA 1
ATOM 10157 C C . GLN D 1 257 ? 18.68428 91.44672 0.23784 1.000 28.75308 236 GLN D C 1
ATOM 10158 O O . GLN D 1 257 ? 19.56855 91.59854 -0.61024 1.000 27.74052 236 GLN D O 1
ATOM 10164 N N . ARG D 1 258 ? 17.48748 92.01555 0.15465 1.000 29.62647 237 ARG D N 1
ATOM 10165 C CA . ARG D 1 258 ? 17.03522 92.71438 -1.03466 1.000 33.34337 237 ARG D CA 1
ATOM 10166 C C . ARG D 1 258 ? 16.52925 94.09937 -0.66029 1.000 32.27918 237 ARG D C 1
ATOM 10167 O O . ARG D 1 258 ? 16.13025 94.35482 0.47631 1.000 36.11969 237 ARG D O 1
ATOM 10175 N N . ASP D 1 259 ? 16.51120 94.98350 -1.64994 1.000 37.28957 238 ASP D N 1
ATOM 10176 C CA . ASP D 1 259 ? 16.01831 96.34243 -1.47301 1.000 36.32826 238 ASP D CA 1
ATOM 10177 C C . ASP D 1 259 ? 14.52060 96.42545 -1.79413 1.000 33.46487 238 ASP D C 1
ATOM 10178 O O . ASP D 1 259 ? 13.82646 95.41314 -1.92733 1.000 33.57574 238 ASP D O 1
ATOM 10183 N N . GLY D 1 260 ? 13.99806 97.65421 -1.83991 1.000 34.52678 239 GLY D N 1
ATOM 10184 C CA . GLY D 1 260 ? 12.58777 97.88646 -2.09200 1.000 35.87920 239 GLY D CA 1
ATOM 10185 C C . GLY D 1 260 ? 12.13650 97.49629 -3.48443 1.000 35.93290 239 GLY D C 1
ATOM 10186 O O . GLY D 1 260 ? 10.93304 97.34475 -3.71728 1.000 37.05700 239 GLY D O 1
ATOM 10187 N N . ALA D 1 261 ? 13.06963 97.35196 -4.41940 1.000 34.89641 240 ALA D N 1
ATOM 10188 C CA . ALA D 1 261 ? 12.74995 96.89517 -5.76159 1.000 34.94327 240 ALA D CA 1
ATOM 10189 C C . ALA D 1 261 ? 12.92477 95.39027 -5.92324 1.000 35.03454 240 ALA D C 1
ATOM 10190 O O . ALA D 1 261 ? 12.69789 94.86296 -7.01817 1.000 34.08471 240 ALA D O 1
ATOM 10192 N N . GLY D 1 262 ? 13.31898 94.69217 -4.86443 1.000 33.37463 241 GLY D N 1
ATOM 10193 C CA . GLY D 1 262 ? 13.55059 93.26819 -4.92613 1.000 34.83833 241 GLY D CA 1
ATOM 10194 C C . GLY D 1 262 ? 14.91885 92.87592 -5.41969 1.000 35.20673 241 GLY D C 1
ATOM 10195 O O . GLY D 1 262 ? 15.19494 91.67626 -5.52713 1.000 35.39930 241 GLY D O 1
ATOM 10196 N N . LYS D 1 263 ? 15.77602 93.84270 -5.74236 1.000 33.49425 242 LYS D N 1
ATOM 10197 C CA . LYS D 1 263 ? 17.12330 93.53127 -6.20047 1.000 32.42609 242 LYS D CA 1
ATOM 10198 C C . LYS D 1 263 ? 17.98158 93.05164 -5.03991 1.000 35.74309 242 LYS D C 1
ATOM 10199 O O . LYS D 1 263 ? 17.94177 93.61177 -3.94039 1.000 34.47916 242 LYS D O 1
ATOM 10201 N N . ILE D 1 264 ? 18.75186 91.99294 -5.28000 1.000 34.12257 243 ILE D N 1
ATOM 10202 C CA . ILE D 1 264 ? 19.64522 91.49129 -4.24503 1.000 34.30723 243 ILE D CA 1
ATOM 10203 C C . ILE D 1 264 ? 20.76137 92.50278 -4.02902 1.000 32.43997 243 ILE D C 1
ATOM 10204 O O . ILE D 1 264 ? 21.40273 92.95756 -4.99049 1.000 31.66853 243 ILE D O 1
ATOM 10209 N N . VAL D 1 265 ? 20.97098 92.88938 -2.77016 1.000 30.86447 244 VAL D N 1
ATOM 10210 C CA . VAL D 1 265 ? 21.98128 93.88302 -2.41952 1.000 29.52388 244 VAL D CA 1
ATOM 10211 C C . VAL D 1 265 ? 23.08816 93.31599 -1.54549 1.000 30.94768 244 VAL D C 1
ATOM 10212 O O . VAL D 1 265 ? 24.12657 93.97423 -1.38473 1.000 29.79341 244 VAL D O 1
ATOM 10216 N N . SER D 1 266 ? 22.92502 92.11313 -1.00705 1.000 27.60244 245 SER D N 1
ATOM 10217 C CA . SER D 1 266 ? 23.96374 91.45307 -0.23381 1.000 29.21773 245 SER D CA 1
ATOM 10218 C C . SER D 1 266 ? 23.57975 89.98577 -0.10019 1.000 29.59262 245 SER D C 1
ATOM 10219 O O . SER D 1 266 ? 22.39331 89.63909 -0.09958 1.000 30.67863 245 SER D O 1
ATOM 10222 N N . CYS D 1 267 ? 24.59573 89.13645 -0.00834 1.000 25.18340 246 CYS D N 1
ATOM 10223 C CA . CYS D 1 267 ? 24.43026 87.70810 0.21742 1.000 29.74280 246 CYS D CA 1
ATOM 10224 C C . CYS D 1 267 ? 25.81970 87.12634 0.43064 1.000 27.81609 246 CYS D C 1
ATOM 10225 O O . CYS D 1 267 ? 26.83354 87.80887 0.24667 1.000 27.11322 246 CYS D O 1
ATOM 10228 N N . THR D 1 268 ? 25.86415 85.85181 0.79675 1.000 22.75324 247 THR D N 1
ATOM 10229 C CA . THR D 1 268 ? 27.14144 85.20488 1.04391 1.000 25.17402 247 THR D CA 1
ATOM 10230 C C . THR D 1 268 ? 27.22673 83.94324 0.20659 1.000 30.09324 247 THR D C 1
ATOM 10231 O O . THR D 1 268 ? 26.35209 83.07045 0.29619 1.000 26.81093 247 THR D O 1
ATOM 10235 N N . TYR D 1 269 ? 28.27738 83.87550 -0.61046 1.000 23.36996 248 TYR D N 1
ATOM 10236 C CA . TYR D 1 269 ? 28.65020 82.69213 -1.36489 1.000 26.38143 248 TYR D CA 1
ATOM 10237 C C . TYR D 1 269 ? 29.66614 81.94024 -0.51535 1.000 26.30054 248 TYR D C 1
ATOM 10238 O O . TYR D 1 269 ? 30.71753 82.49557 -0.17903 1.000 23.34939 248 TYR D O 1
ATOM 10247 N N . VAL D 1 270 ? 29.34681 80.69835 -0.15004 1.000 26.48153 249 VAL D N 1
ATOM 10248 C CA . VAL D 1 270 ? 30.17792 79.88070 0.73315 1.000 23.12317 249 VAL D CA 1
ATOM 10249 C C . VAL D 1 270 ? 30.62542 78.65049 -0.04580 1.000 25.13645 249 VAL D C 1
ATOM 10250 O O . VAL D 1 270 ? 29.81114 78.01916 -0.73213 1.000 25.74997 249 VAL D O 1
ATOM 10254 N N . THR D 1 271 ? 31.91974 78.32202 0.03537 1.000 23.70941 250 THR D N 1
ATOM 10255 C CA . THR D 1 271 ? 32.42109 77.12875 -0.64730 1.000 23.07732 250 THR D CA 1
ATOM 10256 C C . THR D 1 271 ? 33.48834 76.47137 0.22417 1.000 24.97050 250 THR D C 1
ATOM 10257 O O . THR D 1 271 ? 34.28279 77.17172 0.87725 1.000 23.73840 250 THR D O 1
ATOM 10261 N N . PRO D 1 272 ? 33.48838 75.13458 0.30111 1.000 25.49990 251 PRO D N 1
ATOM 10262 C CA . PRO D 1 272 ? 34.36788 74.44264 1.25438 1.000 21.40401 251 PRO D CA 1
ATOM 10263 C C . PRO D 1 272 ? 35.84592 74.65657 0.96946 1.000 22.48248 251 PRO D C 1
ATOM 10264 O O . PRO D 1 272 ? 36.27830 74.78592 -0.17585 1.000 19.73809 251 PRO D O 1
ATOM 10268 N N . LYS D 1 273 ? 36.62433 74.69899 2.04239 1.000 24.08222 252 LYS D N 1
ATOM 10269 C CA . LYS D 1 273 ? 38.07067 74.76721 1.95556 1.000 23.49897 252 LYS D CA 1
ATOM 10270 C C . LYS D 1 273 ? 38.63790 73.46679 2.49896 1.000 25.55073 252 LYS D C 1
ATOM 10271 O O . LYS D 1 273 ? 38.24661 73.02498 3.58194 1.000 26.29452 252 LYS D O 1
ATOM 10277 N N . SER D 1 274 ? 39.55107 72.85610 1.74386 1.000 26.32837 253 SER D N 1
ATOM 10278 C CA . SER D 1 274 ? 40.15382 71.58394 2.11979 1.000 24.21871 253 SER D CA 1
ATOM 10279 C C . SER D 1 274 ? 41.26845 71.24198 1.13919 1.000 23.49273 253 SER D C 1
ATOM 10280 O O . SER D 1 274 ? 41.14735 71.53217 -0.06145 1.000 23.76618 253 SER D O 1
ATOM 10283 N N . PRO D 1 275 ? 42.37451 70.64913 1.60970 1.000 23.44140 254 PRO D N 1
ATOM 10284 C CA . PRO D 1 275 ? 43.44051 70.22431 0.68151 1.000 25.45501 254 PRO D CA 1
ATOM 10285 C C . PRO D 1 275 ? 43.02987 69.09798 -0.25179 1.000 24.61494 254 PRO D C 1
ATOM 10286 O O . PRO D 1 275 ? 43.73512 68.84017 -1.24696 1.000 21.36025 254 PRO D O 1
ATOM 10290 N N . SER D 1 276 ? 41.89663 68.45088 0.01790 1.000 22.46788 255 SER D N 1
ATOM 10291 C CA . SER D 1 276 ? 41.41382 67.33857 -0.78109 1.000 21.67985 255 SER D CA 1
ATOM 10292 C C . SER D 1 276 ? 40.59459 67.78932 -1.97832 1.000 19.87383 255 SER D C 1
ATOM 10293 O O . SER D 1 276 ? 40.24614 66.95164 -2.81691 1.000 18.12891 255 SER D O 1
ATOM 10296 N N . ILE D 1 277 ? 40.25891 69.07233 -2.05918 1.000 18.96594 256 ILE D N 1
ATOM 10297 C CA . ILE D 1 277 ? 39.29477 69.55835 -3.04117 1.000 21.92714 256 ILE D CA 1
ATOM 10298 C C . ILE D 1 277 ? 40.02020 69.99414 -4.31103 1.000 19.99502 256 ILE D C 1
ATOM 10299 O O . ILE D 1 277 ? 40.99366 70.75590 -4.25803 1.000 20.00369 256 ILE D O 1
ATOM 10304 N N . LEU D 1 278 ? 39.53196 69.53007 -5.45234 1.000 20.04245 257 LEU D N 1
ATOM 10305 C CA . LEU D 1 278 ? 40.03197 70.01496 -6.73149 1.000 22.47375 257 LEU D CA 1
ATOM 10306 C C . LEU D 1 278 ? 39.69276 71.49940 -6.85905 1.000 21.82892 257 LEU D C 1
ATOM 10307 O O . LEU D 1 278 ? 38.49905 71.85190 -6.85714 1.000 20.39786 257 LEU D O 1
ATOM 10312 N N . PRO D 1 279 ? 40.69741 72.40235 -6.98704 1.000 20.64011 258 PRO D N 1
ATOM 10313 C CA . PRO D 1 279 ? 40.38647 73.83961 -7.09659 1.000 21.96299 258 PRO D CA 1
ATOM 10314 C C . PRO D 1 279 ? 39.74154 74.21041 -8.42176 1.000 21.22263 258 PRO D C 1
ATOM 10315 O O . PRO D 1 279 ? 40.43784 74.53311 -9.38904 1.000 21.45226 258 PRO D O 1
ATOM 10319 N N . SER D 1 280 ? 38.40949 74.18798 -8.46574 1.000 17.81818 259 SER D N 1
ATOM 10320 C CA . SER D 1 280 ? 37.69896 74.46992 -9.70621 1.000 18.39481 259 SER D CA 1
ATOM 10321 C C . SER D 1 280 ? 37.94657 75.89703 -10.19037 1.000 18.23372 259 SER D C 1
ATOM 10322 O O . SER D 1 280 ? 37.81227 76.86823 -9.44001 1.000 23.16010 259 SER D O 1
ATOM 10325 N N . ILE D 1 281 ? 38.27197 76.02487 -11.47151 1.000 20.73186 260 ILE D N 1
ATOM 10326 C CA . ILE D 1 281 ? 38.43481 77.34763 -12.05640 1.000 21.17671 260 ILE D CA 1
ATOM 10327 C C . ILE D 1 281 ? 37.08608 78.04645 -12.19523 1.000 18.66659 260 ILE D C 1
ATOM 10328 O O . ILE D 1 281 ? 37.00374 79.27116 -12.08430 1.000 18.42152 260 ILE D O 1
ATOM 10333 N N . THR D 1 282 ? 36.01158 77.29497 -12.43465 1.000 17.35825 261 THR D N 1
ATOM 10334 C CA . THR D 1 282 ? 34.68459 77.90270 -12.46286 1.000 18.13901 261 THR D CA 1
ATOM 10335 C C . THR D 1 282 ? 34.27668 78.41969 -11.08194 1.000 20.58445 261 THR D C 1
ATOM 10336 O O . THR D 1 282 ? 33.70751 79.51491 -10.96240 1.000 19.83157 261 THR D O 1
ATOM 10340 N N . ASN D 1 283 ? 34.55027 77.64223 -10.02962 1.000 19.01104 262 ASN D N 1
ATOM 10341 C CA . ASN D 1 283 ? 34.33684 78.12150 -8.66588 1.000 18.75149 262 ASN D CA 1
ATOM 10342 C C . ASN D 1 283 ? 35.05252 79.45772 -8.43993 1.000 20.30112 262 ASN D C 1
ATOM 10343 O O . ASN D 1 283 ? 34.44329 80.43595 -7.99261 1.000 20.41230 262 ASN D O 1
ATOM 10348 N N . LYS D 1 284 ? 36.34811 79.52084 -8.76976 1.000 18.04498 263 LYS D N 1
ATOM 10349 C CA . LYS D 1 284 ? 37.08396 80.77608 -8.64685 1.000 20.82473 263 LYS D CA 1
ATOM 10350 C C . LYS D 1 284 ? 36.40223 81.89659 -9.43068 1.000 20.82971 263 LYS D C 1
ATOM 10351 O O . LYS D 1 284 ? 36.29692 83.03359 -8.95675 1.000 19.51453 263 LYS D O 1
ATOM 10357 N N . THR D 1 285 ? 35.95040 81.59409 -10.64231 1.000 23.33058 264 THR D N 1
ATOM 10358 C CA . THR D 1 285 ? 35.23250 82.58182 -11.43615 1.000 22.06058 264 THR D CA 1
ATOM 10359 C C . THR D 1 285 ? 33.98055 83.07168 -10.71608 1.000 22.39843 264 THR D C 1
ATOM 10360 O O . THR D 1 285 ? 33.72231 84.28309 -10.65938 1.000 23.92814 264 THR D O 1
ATOM 10364 N N . LEU D 1 286 ? 33.20201 82.15439 -10.13183 1.000 21.69474 265 LEU D N 1
ATOM 10365 C CA . LEU D 1 286 ? 31.99679 82.58528 -9.42875 1.000 21.21294 265 LEU D CA 1
ATOM 10366 C C . LEU D 1 286 ? 32.34774 83.45417 -8.22064 1.000 21.99721 265 LEU D C 1
ATOM 10367 O O . LEU D 1 286 ? 31.67941 84.46307 -7.94947 1.000 18.60189 265 LEU D O 1
ATOM 10372 N N . ARG D 1 287 ? 33.39801 83.07552 -7.48611 1.000 20.95133 266 ARG D N 1
ATOM 10373 C CA . ARG D 1 287 ? 33.84453 83.88830 -6.36389 1.000 21.94011 266 ARG D CA 1
ATOM 10374 C C . ARG D 1 287 ? 34.22134 85.28636 -6.82984 1.000 24.82631 266 ARG D C 1
ATOM 10375 O O . ARG D 1 287 ? 33.84351 86.28453 -6.20454 1.000 24.17917 266 ARG D O 1
ATOM 10383 N N . GLU D 1 288 ? 34.95745 85.38307 -7.93498 1.000 21.74407 267 GLU D N 1
ATOM 10384 C CA . GLU D 1 288 ? 35.33886 86.70879 -8.39987 1.000 24.32439 267 GLU D CA 1
ATOM 10385 C C . GLU D 1 288 ? 34.11362 87.51561 -8.82279 1.000 24.16666 267 GLU D C 1
ATOM 10386 O O . GLU D 1 288 ? 34.02018 88.71269 -8.52454 1.000 22.16637 267 GLU D O 1
ATOM 10392 N N . LEU D 1 289 ? 33.12523 86.86205 -9.43454 1.000 24.72085 268 LEU D N 1
ATOM 10393 C CA . LEU D 1 289 ? 31.90155 87.57155 -9.80084 1.000 24.68881 268 LEU D CA 1
ATOM 10394 C C . LEU D 1 289 ? 31.16491 88.05063 -8.56222 1.000 25.47555 268 LEU D C 1
ATOM 10395 O O . LEU D 1 289 ? 30.74097 89.21326 -8.49517 1.000 25.97978 268 LEU D O 1
ATOM 10400 N N . ILE D 1 290 ? 31.02845 87.18152 -7.55794 1.000 22.42624 269 ILE D N 1
ATOM 10401 C CA . ILE D 1 290 ? 30.27485 87.56352 -6.36015 1.000 28.05279 269 ILE D CA 1
ATOM 10402 C C . ILE D 1 290 ? 30.87628 88.80627 -5.71542 1.000 27.33669 269 ILE D C 1
ATOM 10403 O O . ILE D 1 290 ? 30.19141 89.81950 -5.53198 1.000 28.23366 269 ILE D O 1
ATOM 10408 N N . SER D 1 291 ? 32.18182 88.77095 -5.41659 1.000 28.03826 270 SER D N 1
ATOM 10409 C CA . SER D 1 291 ? 32.78313 89.85642 -4.64242 1.000 28.98260 270 SER D CA 1
ATOM 10410 C C . SER D 1 291 ? 33.20300 91.04011 -5.51330 1.000 30.80089 270 SER D C 1
ATOM 10411 O O . SER D 1 291 ? 32.97891 92.19341 -5.12685 1.000 30.86939 270 SER D O 1
ATOM 10414 N N . GLN D 1 292 ? 33.81890 90.79433 -6.67756 1.000 29.09602 271 GLN D N 1
ATOM 10415 C CA . GLN D 1 292 ? 34.37287 91.90298 -7.45677 1.000 32.07260 271 GLN D CA 1
ATOM 10416 C C . GLN D 1 292 ? 33.40218 92.48305 -8.47815 1.000 31.94864 271 GLN D C 1
ATOM 10417 O O . GLN D 1 292 ? 33.54595 93.65390 -8.86571 1.000 32.13785 271 GLN D O 1
ATOM 10423 N N . TYR D 1 293 ? 32.43415 91.69644 -8.94266 1.000 30.07110 272 TYR D N 1
ATOM 10424 C CA . TYR D 1 293 ? 31.45402 92.18146 -9.90755 1.000 30.67339 272 TYR D CA 1
ATOM 10425 C C . TYR D 1 293 ? 30.15059 92.60585 -9.24153 1.000 28.89551 272 TYR D C 1
ATOM 10426 O O . TYR D 1 293 ? 29.70062 93.73301 -9.43406 1.000 29.70339 272 TYR D O 1
ATOM 10435 N N . PHE D 1 294 ? 29.57463 91.76877 -8.38542 1.000 28.38139 273 PHE D N 1
ATOM 10436 C CA . PHE D 1 294 ? 28.32593 92.15092 -7.74429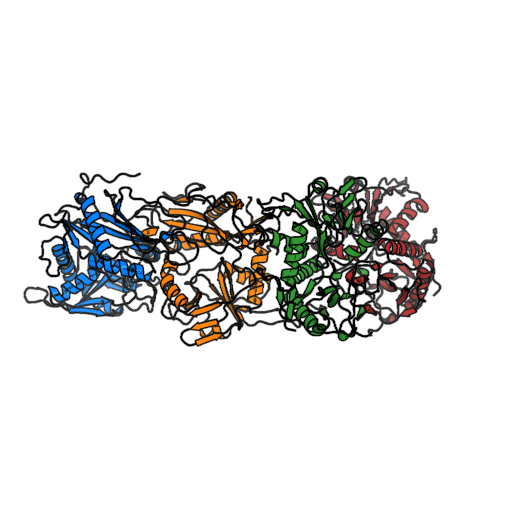 1.000 31.99732 273 PHE D CA 1
ATOM 10437 C C . PHE D 1 294 ? 28.52435 92.82765 -6.39181 1.000 30.94484 273 PHE D C 1
ATOM 10438 O O . PHE D 1 294 ? 27.56808 93.40471 -5.86845 1.000 31.02211 273 PHE D O 1
ATOM 10446 N N . GLY D 1 295 ? 29.72899 92.78520 -5.82244 1.000 30.39797 274 GLY D N 1
ATOM 10447 C CA . GLY D 1 295 ? 29.97261 93.45512 -4.55629 1.000 30.45664 274 GLY D CA 1
ATOM 10448 C C . GLY D 1 295 ? 29.40365 92.76820 -3.33193 1.000 31.82931 274 GLY D C 1
ATOM 10449 O O . GLY D 1 295 ? 29.05612 93.44910 -2.36392 1.000 30.49834 274 GLY D O 1
ATOM 10450 N N . TRP D 1 296 ? 29.29531 91.43237 -3.33883 1.000 30.23542 275 TRP D N 1
ATOM 10451 C CA . TRP D 1 296 ? 28.76866 90.67794 -2.21034 1.000 29.11614 275 TRP D CA 1
ATOM 10452 C C . TRP D 1 296 ? 29.91009 89.91756 -1.53087 1.000 28.84044 275 TRP D C 1
ATOM 10453 O O . TRP D 1 296 ? 31.09200 90.13226 -1.83039 1.000 30.90510 275 TRP D O 1
ATOM 10464 N N . LYS D 1 297 ? 29.55820 89.01603 -0.61612 1.000 24.92089 276 LYS D N 1
ATOM 10465 C CA . LYS D 1 297 ? 30.52490 88.42114 0.29991 1.000 29.76456 276 LYS D CA 1
ATOM 10466 C C . LYS D 1 297 ? 30.87222 86.98838 -0.09986 1.000 25.39805 276 LYS D C 1
ATOM 10467 O O . LYS D 1 297 ? 29.98903 86.19552 -0.43541 1.000 24.60144 276 LYS D O 1
ATOM 10473 N N . VAL D 1 298 ? 32.16358 86.65995 -0.03950 1.000 25.99484 277 VAL D N 1
ATOM 10474 C CA . VAL D 1 298 ? 32.68398 85.33049 -0.37014 1.000 28.03522 277 VAL D CA 1
ATOM 10475 C C . VAL D 1 298 ? 33.36198 84.75419 0.86829 1.000 28.51804 277 VAL D C 1
ATOM 10476 O O . VAL D 1 298 ? 34.15050 85.44013 1.52801 1.000 27.10550 277 VAL D O 1
ATOM 10480 N N . ASP D 1 299 ? 33.04210 83.50216 1.18360 1.000 25.17789 278 ASP D N 1
ATOM 10481 C CA A ASP D 1 299 ? 33.58518 82.81013 2.34790 0.577 26.62732 278 ASP D CA 1
ATOM 10482 C CA B ASP D 1 299 ? 33.58466 82.80478 2.34719 0.423 26.62671 278 ASP D CA 1
ATOM 10483 C C . ASP D 1 299 ? 34.14568 81.47515 1.87364 1.000 26.84552 278 ASP D C 1
ATOM 10484 O O . ASP D 1 299 ? 33.39191 80.60817 1.42086 1.000 28.46404 278 ASP D O 1
ATOM 10493 N N . VAL D 1 300 ? 35.45890 81.31126 1.95634 1.000 26.11919 279 VAL D N 1
ATOM 10494 C CA . VAL D 1 300 ? 36.09878 80.05289 1.59123 1.000 24.45465 279 VAL D CA 1
ATOM 10495 C C . VAL D 1 300 ? 36.60016 79.45889 2.89312 1.000 26.50936 279 VAL D C 1
ATOM 10496 O O . VAL D 1 300 ? 37.61024 79.90737 3.44149 1.000 24.19822 279 VAL D O 1
ATOM 10500 N N . ARG D 1 301 ? 35.89774 78.44103 3.37705 1.000 26.31417 280 ARG D N 1
ATOM 10501 C CA . ARG D 1 301 ? 36.07361 77.96044 4.73681 1.000 23.29500 280 ARG D CA 1
ATOM 10502 C C . ARG D 1 301 ? 35.52219 76.54857 4.81887 1.000 25.12053 280 ARG D C 1
ATOM 10503 O O . ARG D 1 301 ? 34.89639 76.05328 3.88018 1.000 27.12261 280 ARG D O 1
ATOM 10511 N N . GLU D 1 302 ? 35.75017 75.90417 5.95504 1.000 24.32118 281 GLU D N 1
ATOM 10512 C CA . GLU D 1 302 ? 35.12990 74.60695 6.16632 1.000 26.67098 281 GLU D CA 1
ATOM 10513 C C . GLU D 1 302 ? 33.63373 74.78004 6.40351 1.000 30.30536 281 GLU D C 1
ATOM 10514 O O . GLU D 1 302 ? 33.18087 75.74360 7.03733 1.000 29.74405 281 GLU D O 1
ATOM 10520 N N . VAL D 1 303 ? 32.86604 73.85897 5.84278 1.000 27.42638 282 VAL D N 1
ATOM 10521 C CA . VAL D 1 303 ? 31.41312 73.89929 5.86343 1.000 24.10017 282 VAL D CA 1
ATOM 10522 C C . VAL D 1 303 ? 30.92281 72.60597 6.49355 1.000 27.61462 282 VAL D C 1
ATOM 10523 O O . VAL D 1 303 ? 30.89736 71.55882 5.84267 1.000 27.88388 282 VAL D O 1
ATOM 10527 N N . PRO D 1 304 ? 30.56971 72.62464 7.78138 1.000 25.15249 283 PRO D N 1
ATOM 10528 C CA . PRO D 1 304 ? 29.98628 71.42276 8.38927 1.000 24.36012 283 PRO D CA 1
ATOM 10529 C C . PRO D 1 304 ? 28.68919 71.04213 7.68212 1.000 26.58169 283 PRO D C 1
ATOM 10530 O O . PRO D 1 304 ? 27.93439 71.90217 7.22002 1.000 24.96493 283 PRO D O 1
ATOM 10534 N N . PHE D 1 305 ? 28.44237 69.72884 7.57623 1.000 26.06233 284 PHE D N 1
ATOM 10535 C CA . PHE D 1 305 ? 27.22252 69.26666 6.91421 1.000 28.38199 284 PHE D CA 1
ATOM 10536 C C . PHE D 1 305 ? 25.97040 69.78654 7.61457 1.000 30.65403 284 PHE D C 1
ATOM 10537 O O . PHE D 1 305 ? 24.94895 70.04178 6.95645 1.000 31.43012 284 PHE D O 1
ATOM 10545 N N . THR D 1 306 ? 26.03919 69.98187 8.93507 1.000 26.55179 285 THR D N 1
ATOM 10546 C CA . THR D 1 306 ? 24.90135 70.51099 9.68707 1.000 32.37054 285 THR D CA 1
ATOM 10547 C C . THR D 1 306 ? 24.49136 71.90869 9.22645 1.000 34.37266 285 THR D C 1
ATOM 10548 O O . THR D 1 306 ? 23.35041 72.32684 9.48349 1.000 29.15443 285 THR D O 1
ATOM 10552 N N . GLU D 1 307 ? 25.39229 72.63378 8.54624 1.000 30.10057 286 GLU D N 1
ATOM 10553 C CA . GLU D 1 307 ? 25.09663 73.96606 8.02212 1.000 29.71663 286 GLU D CA 1
ATOM 10554 C C . GLU D 1 307 ? 24.34449 73.91696 6.69488 1.000 31.69246 286 GLU D C 1
ATOM 10555 O O . GLU D 1 307 ? 23.73915 74.92490 6.29717 1.000 31.34847 286 GLU D O 1
ATOM 10561 N N . VAL D 1 308 ? 24.35594 72.76687 6.01217 1.000 27.76298 287 VAL D N 1
ATOM 10562 C CA . VAL D 1 308 ? 23.81752 72.69946 4.65383 1.000 31.24052 287 VAL D CA 1
ATOM 10563 C C . VAL D 1 308 ? 22.33418 73.06834 4.63475 1.000 32.16342 287 VAL D C 1
ATOM 10564 O O . VAL D 1 308 ? 21.85361 73.72568 3.70299 1.000 28.22304 287 VAL D O 1
ATOM 10568 N N . LYS D 1 309 ? 21.59454 72.69095 5.67665 1.000 28.31653 288 LYS D N 1
ATOM 10569 C CA . LYS D 1 309 ? 20.16793 72.98906 5.68696 1.000 33.21117 288 LYS D CA 1
ATOM 10570 C C . LYS D 1 309 ? 19.87755 74.48068 5.80647 1.000 33.43462 288 LYS D C 1
ATOM 10571 O O . LYS D 1 309 ? 18.74902 74.89578 5.50833 1.000 30.68258 288 LYS D O 1
ATOM 10577 N N . THR D 1 310 ? 20.87031 75.29658 6.17835 1.000 32.61657 289 THR D N 1
ATOM 10578 C CA . THR D 1 310 ? 20.66056 76.73185 6.32777 1.000 30.28892 289 THR D CA 1
ATOM 10579 C C . THR D 1 310 ? 20.94724 77.50841 5.05428 1.000 33.13290 289 THR D C 1
ATOM 10580 O O . THR D 1 310 ? 20.63527 78.70465 4.99874 1.000 31.28418 289 THR D O 1
ATOM 10584 N N . PHE D 1 311 ? 21.49719 76.85987 4.02772 1.000 32.75447 290 PHE D N 1
ATOM 10585 C CA . PHE D 1 311 ? 21.72582 77.54174 2.76561 1.000 27.93605 290 PHE D CA 1
ATOM 10586 C C . PHE D 1 311 ? 20.40315 77.80359 2.08049 1.000 29.56962 290 PHE D C 1
ATOM 10587 O O . PHE D 1 311 ? 19.51089 76.95417 2.06425 1.000 30.50286 290 PHE D O 1
ATOM 10595 N N . GLN D 1 312 ? 20.28362 78.98711 1.49824 1.000 28.06134 291 GLN D N 1
ATOM 10596 C CA . GLN D 1 312 ? 19.06866 79.29199 0.76171 1.000 28.22879 291 GLN D CA 1
ATOM 10597 C C . GLN D 1 312 ? 19.13590 78.73948 -0.65790 1.000 28.24332 291 GLN D C 1
ATOM 10598 O O . GLN D 1 312 ? 18.10967 78.32547 -1.21683 1.000 31.25661 291 GLN D O 1
ATOM 10604 N N . GLU D 1 313 ? 20.33099 78.71265 -1.23679 1.000 23.73537 292 GLU D N 1
ATOM 10605 C CA . GLU D 1 313 ? 20.59521 78.09915 -2.52543 1.000 24.76327 292 GLU D CA 1
ATOM 10606 C C . GLU D 1 313 ? 21.80108 77.18481 -2.40453 1.000 28.08223 292 GLU D C 1
ATOM 10607 O O . GLU D 1 313 ? 22.69078 77.40040 -1.57321 1.000 27.07077 292 GLU D O 1
ATOM 10613 N N . CYS D 1 314 ? 21.83379 76.17077 -3.25748 1.000 24.57881 293 CYS D N 1
ATOM 10614 C CA . CYS D 1 314 ? 22.94842 75.24392 -3.30318 1.000 24.34702 293 CYS D CA 1
ATOM 10615 C C . CYS D 1 314 ? 23.26772 74.91714 -4.75519 1.000 25.82347 293 CYS D C 1
ATOM 10616 O O . CYS D 1 314 ? 22.35405 74.77204 -5.57807 1.000 25.20607 293 CYS D O 1
ATOM 10619 N N . GLY D 1 315 ? 24.56183 74.79229 -5.06587 1.000 23.28546 294 GLY D N 1
ATOM 10620 C CA . GLY D 1 315 ? 24.96769 74.53402 -6.43663 1.000 27.83804 294 GLY D CA 1
ATOM 10621 C C . GLY D 1 315 ? 26.23294 73.70601 -6.54611 1.000 25.72491 294 GLY D C 1
ATOM 10622 O O . GLY D 1 315 ? 27.03682 73.61819 -5.60786 1.000 21.82813 294 GLY D O 1
ATOM 10623 N N . ALA D 1 316 ? 26.38670 73.07657 -7.71049 1.000 20.51340 295 ALA D N 1
ATOM 10624 C CA . ALA D 1 316 ? 27.64362 72.47115 -8.12339 1.000 19.80120 295 ALA D CA 1
ATOM 10625 C C . ALA D 1 316 ? 28.22157 73.29840 -9.26070 1.000 26.74326 295 ALA D C 1
ATOM 10626 O O . ALA D 1 316 ? 27.48173 73.93764 -10.01589 1.000 27.43987 295 ALA D O 1
ATOM 10628 N N . THR D 1 317 ? 29.54421 73.31476 -9.37370 1.000 21.86345 296 THR D N 1
ATOM 10629 C CA . THR D 1 317 ? 30.15432 74.16725 -10.37899 1.000 22.29856 296 THR D CA 1
ATOM 10630 C C . THR D 1 317 ? 31.35384 73.48959 -11.03041 1.000 22.88823 296 THR D C 1
ATOM 10631 O O . THR D 1 317 ? 32.18047 72.87535 -10.35181 1.000 24.92140 296 THR D O 1
ATOM 10635 N N . GLY D 1 318 ? 31.42960 73.60566 -12.35448 1.000 22.91309 297 GLY D N 1
ATOM 10636 C CA . GLY D 1 318 ? 32.51935 73.05065 -13.14630 1.000 22.07567 297 GLY D CA 1
ATOM 10637 C C . GLY D 1 318 ? 32.36226 73.50183 -14.58146 1.000 21.61294 297 GLY D C 1
ATOM 10638 O O . GLY D 1 318 ? 31.33975 74.07763 -14.95832 1.000 24.81408 297 GLY D O 1
ATOM 10639 N N . THR D 1 319 ? 33.38449 73.21294 -15.39325 1.000 21.76684 298 THR D N 1
ATOM 10640 C CA . THR D 1 319 ? 33.45242 73.78827 -16.74038 1.000 21.73248 298 THR D CA 1
ATOM 10641 C C . THR D 1 319 ? 32.31340 73.30502 -17.63301 1.000 22.68100 298 THR D C 1
ATOM 10642 O O . THR D 1 319 ? 31.68681 74.10298 -18.33953 1.000 21.97172 298 THR D O 1
ATOM 10646 N N . ALA D 1 320 ? 32.02806 72.00191 -17.61742 1.000 17.95753 299 ALA D N 1
ATOM 10647 C CA . ALA D 1 320 ? 31.03013 71.46889 -18.53546 1.000 21.07998 299 ALA D CA 1
ATOM 10648 C C . ALA D 1 320 ? 29.64126 72.03094 -18.26664 1.000 22.65775 299 ALA D C 1
ATOM 10649 O O . ALA D 1 320 ? 28.85645 72.24136 -19.20173 1.000 26.89611 299 ALA D O 1
ATOM 10651 N N . VAL D 1 321 ? 29.32122 72.30234 -17.01263 1.000 24.12951 300 VAL D N 1
ATOM 10652 C CA . VAL D 1 321 ? 27.96869 72.71295 -16.66808 1.000 25.05524 300 VAL D CA 1
ATOM 10653 C C . VAL D 1 321 ? 27.85419 74.20201 -16.38501 1.000 22.75535 300 VAL D C 1
ATOM 10654 O O . VAL D 1 321 ? 26.73217 74.73721 -16.42024 1.000 26.31894 300 VAL D O 1
ATOM 10658 N N . VAL D 1 322 ? 28.97387 74.88864 -16.14644 1.000 22.04152 301 VAL D N 1
ATOM 10659 C CA . VAL D 1 322 ? 29.00845 76.18325 -15.46218 1.000 23.55982 301 VAL D CA 1
ATOM 10660 C C . VAL D 1 322 ? 28.42142 75.98942 -14.06069 1.000 22.89690 301 VAL D C 1
ATOM 10661 O O . VAL D 1 322 ? 29.16503 75.92875 -13.07524 1.000 26.10714 301 VAL D O 1
ATOM 10665 N N . VAL D 1 323 ? 27.10201 75.86289 -13.93598 1.000 20.26609 302 VAL D N 1
ATOM 10666 C CA . VAL D 1 323 ? 26.52883 75.53526 -12.63570 1.000 24.37978 302 VAL D CA 1
ATOM 10667 C C . VAL D 1 323 ? 25.49656 74.43976 -12.81826 1.000 23.96191 302 VAL D C 1
ATOM 10668 O O . VAL D 1 323 ? 24.86051 74.32564 -13.86846 1.000 28.84721 302 VAL D O 1
ATOM 10672 N N . THR D 1 324 ? 25.35635 73.62023 -11.79162 1.000 24.28351 303 THR D N 1
ATOM 10673 C CA . THR D 1 324 ? 24.24527 72.68285 -11.65857 1.000 25.18134 303 THR D CA 1
ATOM 10674 C C . THR D 1 324 ? 23.46393 73.09399 -10.42384 1.000 23.32542 303 THR D C 1
ATOM 10675 O O . THR D 1 324 ? 23.96483 72.92657 -9.29460 1.000 28.76468 303 THR D O 1
ATOM 10679 N N . PRO D 1 325 ? 22.26160 73.64081 -10.56160 1.000 24.19873 304 PRO D N 1
ATOM 10680 C CA . PRO D 1 325 ? 21.48094 73.98776 -9.36690 1.000 25.76729 304 PRO D CA 1
ATOM 10681 C C . PRO D 1 325 ? 21.03401 72.73161 -8.63473 1.000 25.62810 304 PRO D C 1
ATOM 10682 O O . PRO D 1 325 ? 20.59139 71.75820 -9.25246 1.000 25.70081 304 PRO D O 1
ATOM 10686 N N . ILE D 1 326 ? 21.16140 72.75730 -7.30871 1.000 26.45088 305 ILE D N 1
ATOM 10687 C CA . ILE D 1 326 ? 20.81923 71.61931 -6.45966 1.000 24.94294 305 ILE D CA 1
ATOM 10688 C C . ILE D 1 326 ? 19.45298 71.85965 -5.82240 1.000 25.48247 305 ILE D C 1
ATOM 10689 O O . ILE D 1 326 ? 19.28944 72.75800 -4.98656 1.000 25.03635 305 ILE D O 1
ATOM 10694 N N . ALA D 1 327 ? 18.46917 71.02954 -6.18781 1.000 26.12237 306 ALA D N 1
ATOM 10695 C CA . ALA D 1 327 ? 17.13412 71.15627 -5.60268 1.000 29.32828 306 ALA D CA 1
ATOM 10696 C C . ALA D 1 327 ? 17.04066 70.47800 -4.24332 1.000 30.36976 306 ALA D C 1
ATOM 10697 O O . ALA D 1 327 ? 16.28291 70.93615 -3.37977 1.000 30.35941 306 ALA D O 1
ATOM 10699 N N . SER D 1 328 ? 17.79095 69.39980 -4.03132 1.000 23.70540 307 SER D N 1
ATOM 10700 C CA . SER D 1 328 ? 17.70294 68.68934 -2.76556 1.000 30.99253 307 SER D CA 1
ATOM 10701 C C . SER D 1 328 ? 18.96522 67.86789 -2.54573 1.000 29.67737 307 SER D C 1
ATOM 10702 O O . SER D 1 328 ? 19.60989 67.43433 -3.50210 1.000 24.01507 307 SER D O 1
ATOM 10705 N N . ILE D 1 329 ? 19.26949 67.60553 -1.27283 1.000 26.88041 308 ILE D N 1
ATOM 10706 C CA . ILE D 1 329 ? 20.39467 66.76396 -0.88189 1.000 27.68071 308 ILE D CA 1
ATOM 10707 C C . ILE D 1 329 ? 19.86838 65.67757 0.03933 1.000 31.75711 308 ILE D C 1
ATOM 10708 O O . ILE D 1 329 ? 19.26280 65.97377 1.07721 1.000 33.69365 308 ILE D O 1
ATOM 10713 N N . THR D 1 330 ? 20.11097 64.42748 -0.32377 1.000 31.58636 309 THR D N 1
ATOM 10714 C CA . THR D 1 330 ? 19.68868 63.28884 0.47182 1.000 31.19391 309 THR D CA 1
ATOM 10715 C C . THR D 1 330 ? 20.91391 62.67443 1.12718 1.000 33.36746 309 THR D C 1
ATOM 10716 O O . THR D 1 330 ? 21.91613 62.42198 0.45571 1.000 33.16261 309 THR D O 1
ATOM 10720 N N . ARG D 1 331 ? 20.85355 62.49141 2.44593 1.000 36.82648 310 ARG D N 1
ATOM 10721 C CA . ARG D 1 331 ? 21.86510 61.73591 3.17893 1.000 37.17425 310 ARG D CA 1
ATOM 10722 C C . ARG D 1 331 ? 21.15062 60.71447 4.05257 1.000 39.96337 310 ARG D C 1
ATOM 10723 O O . ARG D 1 331 ? 20.50223 61.08184 5.03951 1.000 41.46416 310 ARG D O 1
ATOM 10731 N N . GLY D 1 332 ? 21.27875 59.43808 3.69599 1.000 40.88400 311 GLY D N 1
ATOM 10732 C CA . GLY D 1 332 ? 20.54820 58.40225 4.41164 1.000 38.72984 311 GLY D CA 1
ATOM 10733 C C . GLY D 1 332 ? 19.06077 58.64034 4.23149 1.000 42.29188 311 GLY D C 1
ATOM 10734 O O . GLY D 1 332 ? 18.53111 58.60010 3.11044 1.000 39.37358 311 GLY D O 1
ATOM 10735 N N . SER D 1 333 ? 18.37108 58.88099 5.34299 1.000 39.16050 312 SER D N 1
ATOM 10736 C CA . SER D 1 333 ? 16.94535 59.17054 5.34889 1.000 46.67738 312 SER D CA 1
ATOM 10737 C C . SER D 1 333 ? 16.65405 60.65616 5.50890 1.000 47.17959 312 SER D C 1
ATOM 10738 O O . SER D 1 333 ? 15.48346 61.03808 5.62047 1.000 52.38928 312 SER D O 1
ATOM 10741 N N . THR D 1 334 ? 17.68585 61.49281 5.54624 1.000 45.12117 313 THR D N 1
ATOM 10742 C CA . THR D 1 334 ? 17.54085 62.93294 5.70878 1.000 46.51695 313 THR D CA 1
ATOM 10743 C C . THR D 1 334 ? 17.57959 63.59729 4.33570 1.000 41.17761 313 THR D C 1
ATOM 10744 O O . THR D 1 334 ? 18.48875 63.33501 3.54292 1.000 36.87111 313 THR D O 1
ATOM 10748 N N . VAL D 1 335 ? 16.57498 64.42818 4.05144 1.000 40.60214 314 VAL D N 1
ATOM 10749 C CA . VAL D 1 335 ? 16.46258 65.15818 2.79171 1.000 40.48480 314 VAL D CA 1
ATOM 10750 C C . VAL D 1 335 ? 16.36450 66.65407 3.07314 1.000 38.83807 314 VAL D C 1
ATOM 10751 O O . VAL D 1 335 ? 15.45599 67.10356 3.78222 1.000 38.86574 314 VAL D O 1
ATOM 10755 N N . ILE D 1 336 ? 17.25790 67.42245 2.46058 1.000 36.38680 315 ILE D N 1
ATOM 10756 C CA . ILE D 1 336 ? 17.25295 68.87727 2.54667 1.000 39.82699 315 ILE D CA 1
ATOM 10757 C C . ILE D 1 336 ? 16.68347 69.39593 1.23154 1.000 35.83240 315 ILE D C 1
ATOM 10758 O O . ILE D 1 336 ? 17.23989 69.13517 0.16122 1.000 32.51467 315 ILE D O 1
ATOM 10763 N N . ASP D 1 337 ? 15.54922 70.08009 1.30209 1.000 37.06353 316 ASP D N 1
ATOM 10764 C CA . ASP D 1 337 ? 14.84492 70.56006 0.12415 1.000 34.22492 316 ASP D CA 1
ATOM 10765 C C . ASP D 1 337 ? 15.10199 72.05169 -0.03737 1.000 35.07154 316 ASP D C 1
ATOM 10766 O O . ASP D 1 337 ? 14.75629 72.83806 0.85057 1.000 34.31503 316 ASP D O 1
ATOM 10771 N N . PHE D 1 338 ? 15.69296 72.43769 -1.17245 1.000 33.10318 317 PHE D N 1
ATOM 10772 C CA . PHE D 1 338 ? 15.92753 73.83799 -1.52860 1.000 33.32937 317 PHE D CA 1
ATOM 10773 C C . PHE D 1 338 ? 14.92764 74.35901 -2.54832 1.000 33.59367 317 PHE D C 1
ATOM 10774 O O . PHE D 1 338 ? 14.52395 75.52128 -2.48008 1.000 34.14048 317 PHE D O 1
ATOM 10782 N N . LEU D 1 339 ? 14.57655 73.53138 -3.52489 1.000 32.90147 318 LEU D N 1
ATOM 10783 C CA . LEU D 1 339 ? 13.66944 73.87384 -4.60457 1.000 39.28507 318 LEU D CA 1
ATOM 10784 C C . LEU D 1 339 ? 12.63464 72.76115 -4.71115 1.000 43.07850 318 LEU D C 1
ATOM 10785 O O . LEU D 1 339 ? 12.92509 71.60146 -4.40651 1.000 43.90903 318 LEU D O 1
ATOM 10790 N N . GLN D 1 340 ? 11.40448 73.12350 -5.08394 1.000 49.83246 319 GLN D N 1
ATOM 10791 C CA . GLN D 1 340 ? 10.33222 72.13301 -5.07560 1.000 51.81846 319 GLN D CA 1
ATOM 10792 C C . GLN D 1 340 ? 10.26601 71.30877 -6.36012 1.000 52.25618 319 GLN D C 1
ATOM 10793 O O . GLN D 1 340 ? 9.84088 70.14553 -6.31806 1.000 53.74813 319 GLN D O 1
ATOM 10795 N N . SER D 1 341 ? 10.68800 71.86731 -7.49468 1.000 61.65256 320 SER D N 1
ATOM 10796 C CA . SER D 1 341 ? 10.59473 71.18528 -8.78182 1.000 56.98714 320 SER D CA 1
ATOM 10797 C C . SER D 1 341 ? 11.87629 71.44080 -9.56258 1.000 51.93915 320 SER D C 1
ATOM 10798 O O . SER D 1 341 ? 12.62294 72.38010 -9.27410 1.000 55.29825 320 SER D O 1
ATOM 10801 N N . ASP D 1 342 ? 12.14461 70.57780 -10.54771 1.000 46.13027 321 ASP D N 1
ATOM 10802 C CA . ASP D 1 342 ? 13.32071 70.78976 -11.38701 1.000 45.25055 321 ASP D CA 1
ATOM 10803 C C . ASP D 1 342 ? 13.20028 72.05073 -12.23778 1.000 41.83712 321 ASP D C 1
ATOM 10804 O O . ASP D 1 342 ? 14.22161 72.55017 -12.72548 1.000 39.23831 321 ASP D O 1
ATOM 10809 N N . ASP D 1 343 ? 11.98781 72.59516 -12.39976 1.000 43.98950 322 ASP D N 1
ATOM 10810 C CA . ASP D 1 343 ? 11.82360 73.83474 -13.16075 1.000 43.08634 322 ASP D CA 1
ATOM 10811 C C . ASP D 1 343 ? 12.44538 75.02852 -12.44414 1.000 38.40901 322 ASP D C 1
ATOM 10812 O O . ASP D 1 343 ? 12.87735 75.98550 -13.09475 1.000 36.38659 322 ASP D O 1
ATOM 10814 N N . GLN D 1 344 ? 12.44335 75.01874 -11.11993 1.000 36.45614 323 GLN D N 1
ATOM 10815 C CA . GLN D 1 344 ? 12.95968 76.12354 -10.33056 1.000 35.67355 323 GLN D CA 1
ATOM 10816 C C . GLN D 1 344 ? 14.47773 76.05447 -10.17635 1.000 34.05845 323 GLN D C 1
ATOM 10817 O O . GLN D 1 344 ? 15.06720 74.97258 -10.10249 1.000 34.24807 323 GLN D O 1
ATOM 10823 N N . VAL D 1 345 ? 15.11134 77.22943 -10.13286 1.000 29.25822 324 VAL D N 1
ATOM 10824 C CA . VAL D 1 345 ? 16.54991 77.35361 -9.89555 1.000 28.95518 324 VAL D CA 1
ATOM 10825 C C . VAL D 1 345 ? 16.78029 78.56829 -9.00755 1.000 29.39115 324 VAL D C 1
ATOM 10826 O O . VAL D 1 345 ? 16.03599 79.55139 -9.06447 1.000 27.68768 324 VAL D O 1
ATOM 10830 N N . GLY D 1 346 ? 17.80998 78.50050 -8.17163 1.000 26.05571 325 GLY D N 1
ATOM 10831 C CA . GLY D 1 346 ? 18.07970 79.61346 -7.27746 1.000 27.88902 325 GLY D CA 1
ATOM 10832 C C . GLY D 1 346 ? 18.37974 80.88471 -8.05455 1.000 27.22858 325 GLY D C 1
ATOM 10833 O O . GLY D 1 346 ? 18.93384 80.84588 -9.15573 1.000 23.12458 325 GLY D O 1
ATOM 10834 N N . GLU D 1 347 ? 17.96900 82.02964 -7.49150 1.000 25.50119 326 GLU D N 1
ATOM 10835 C CA . GLU D 1 347 ? 18.12286 83.29499 -8.21296 1.000 26.63159 326 GLU D CA 1
ATOM 10836 C C . GLU D 1 347 ? 19.58959 83.63966 -8.42816 1.000 23.68145 326 GLU D C 1
ATOM 10837 O O . GLU D 1 347 ? 20.01572 83.94009 -9.54954 1.000 25.99327 326 GLU D O 1
ATOM 10843 N N . VAL D 1 348 ? 20.38543 83.57658 -7.36137 1.000 25.32717 327 VAL D N 1
ATOM 10844 C CA . VAL D 1 348 ? 21.80616 83.87437 -7.47745 1.000 23.81747 327 VAL D CA 1
ATOM 10845 C C . VAL D 1 348 ? 22.47526 82.85748 -8.39008 1.000 24.45214 327 VAL D C 1
ATOM 10846 O O . VAL D 1 348 ? 23.31604 83.21145 -9.22229 1.000 23.42943 327 VAL D O 1
ATOM 10850 N N . THR D 1 349 ? 22.08524 81.58224 -8.27406 1.000 25.17144 328 THR D N 1
ATOM 10851 C CA . THR D 1 349 ? 22.64513 80.54417 -9.13826 1.000 23.38121 328 THR D CA 1
ATOM 10852 C C . THR D 1 349 ? 22.36879 80.84747 -10.60583 1.000 24.31972 328 THR D C 1
ATOM 10853 O O . THR D 1 349 ? 23.27036 80.77717 -11.44765 1.000 25.07173 328 THR D O 1
ATOM 10857 N N . LYS D 1 350 ? 21.12154 81.20413 -10.92739 1.000 20.78496 329 LYS D N 1
ATOM 10858 C CA . LYS D 1 350 ? 20.78673 81.52426 -12.30844 1.000 28.72928 329 LYS D CA 1
ATOM 10859 C C . LYS D 1 350 ? 21.55491 82.74935 -12.77568 1.000 29.06635 329 LYS D C 1
ATOM 10860 O O . LYS D 1 350 ? 22.04238 82.78962 -13.91319 1.000 27.51967 329 LYS D O 1
ATOM 10862 N N . LEU D 1 351 ? 21.66446 83.76063 -11.90760 1.000 25.97224 330 LEU D N 1
ATOM 10863 C CA . LEU D 1 351 ? 22.42150 84.96266 -12.25112 1.000 24.73623 330 LEU D CA 1
ATOM 10864 C C . LEU D 1 351 ? 23.86928 84.62782 -12.59061 1.000 26.41037 330 LEU D C 1
ATOM 10865 O O . LEU D 1 351 ? 24.42646 85.14510 -13.56779 1.000 27.97227 330 LEU D O 1
ATOM 10870 N N . LEU D 1 352 ? 24.48992 83.75390 -11.79864 1.000 26.67185 331 LEU D N 1
ATOM 10871 C CA . LEU D 1 352 ? 25.87588 83.37035 -12.04517 1.000 27.44631 331 LEU D CA 1
ATOM 10872 C C . LEU D 1 352 ? 26.02395 82.67361 -13.39136 1.000 24.27900 331 LEU D C 1
ATOM 10873 O O . LEU D 1 352 ? 26.94385 82.97018 -14.15924 1.000 25.90582 331 LEU D O 1
ATOM 10878 N N . TYR D 1 353 ? 25.12493 81.74119 -13.68956 1.000 25.48848 332 TYR D N 1
ATOM 10879 C CA . TYR D 1 353 ? 25.16046 81.03348 -14.96302 1.000 23.64252 332 TYR D CA 1
ATOM 10880 C C . TYR D 1 353 ? 25.08321 82.00112 -16.14131 1.000 28.00663 332 TYR D C 1
ATOM 10881 O O . TYR D 1 353 ? 25.91345 81.94757 -17.06101 1.000 26.99888 332 TYR D O 1
ATOM 10890 N N . GLU D 1 354 ? 24.10621 82.91822 -16.11410 1.000 25.44114 333 GLU D N 1
ATOM 10891 C CA . GLU D 1 354 ? 23.90741 83.82335 -17.24071 1.000 27.94847 333 GLU D CA 1
ATOM 10892 C C . GLU D 1 354 ? 25.06374 84.80195 -17.39610 1.000 27.85934 333 GLU D C 1
ATOM 10893 O O . GLU D 1 354 ? 25.38576 85.19708 -18.52202 1.000 31.76942 333 GLU D O 1
ATOM 10899 N N . THR D 1 355 ? 25.70524 85.19513 -16.29258 1.000 27.38687 334 THR D N 1
ATOM 10900 C CA . THR D 1 355 ? 26.81936 86.13286 -16.38980 1.000 27.59004 334 THR D CA 1
ATOM 10901 C C . THR D 1 355 ? 28.05205 85.45028 -16.96526 1.000 24.52034 334 THR D C 1
ATOM 10902 O O . THR D 1 355 ? 28.72326 86.00559 -17.84299 1.000 26.24996 334 THR D O 1
ATOM 10906 N N . VAL D 1 356 ? 28.35400 84.23460 -16.49275 1.000 26.63209 335 VAL D N 1
ATOM 10907 C CA . VAL D 1 356 ? 29.47326 83.47690 -17.04715 1.000 24.59056 335 VAL D CA 1
ATOM 10908 C C . VAL D 1 356 ? 29.25692 83.24289 -18.53625 1.000 24.71268 335 VAL D C 1
ATOM 10909 O O . VAL D 1 356 ? 30.14492 83.50048 -19.35825 1.000 25.32639 335 VAL D O 1
ATOM 10913 N N . GLN D 1 357 ? 28.07386 82.74498 -18.90254 1.000 25.57490 336 GLN D N 1
ATOM 10914 C CA . GLN D 1 357 ? 27.78557 82.48757 -20.30903 1.000 27.29541 336 GLN D CA 1
ATOM 10915 C C . GLN D 1 357 ? 27.77651 83.77371 -21.12580 1.000 28.47387 336 GLN D C 1
ATOM 10916 O O . GLN D 1 357 ? 28.25041 83.79356 -22.27101 1.000 27.13900 336 GLN D O 1
ATOM 10922 N N . GLY D 1 358 ? 27.22692 84.85144 -20.56289 1.000 28.61418 337 GLY D N 1
ATOM 10923 C CA . GLY D 1 358 ? 27.24956 86.12544 -21.26080 1.000 28.47785 337 GLY D CA 1
ATOM 10924 C C . GLY D 1 358 ? 28.66005 86.58920 -21.56397 1.000 31.29215 337 GLY D C 1
ATOM 10925 O O . GLY D 1 358 ? 28.94187 87.08442 -22.65914 1.000 31.20668 337 GLY D O 1
ATOM 10926 N N . ILE D 1 359 ? 29.57294 86.40646 -20.60684 1.000 28.75624 338 ILE D N 1
ATOM 10927 C CA . ILE D 1 359 ? 30.95766 86.81550 -20.81271 1.000 27.56559 338 ILE D CA 1
ATOM 10928 C C . ILE D 1 359 ? 31.64094 85.90270 -21.81861 1.000 28.48391 338 ILE D C 1
ATOM 10929 O O . ILE D 1 359 ? 32.31179 86.37105 -22.74707 1.000 28.60544 338 ILE D O 1
ATOM 10934 N N . GLN D 1 360 ? 31.44571 84.58785 -21.66621 1.000 27.95649 339 GLN D N 1
ATOM 10935 C CA . GLN D 1 360 ? 32.09357 83.61679 -22.53897 1.000 27.43372 339 GLN D CA 1
ATOM 10936 C C . GLN D 1 360 ? 31.75220 83.87583 -23.99551 1.000 27.41998 339 GLN D C 1
ATOM 10937 O O . GLN D 1 360 ? 32.60297 83.71786 -24.87597 1.000 24.94329 339 GLN D O 1
ATOM 10943 N N . TYR D 1 361 ? 30.51266 84.26227 -24.27744 1.000 30.48176 340 TYR D N 1
ATOM 10944 C CA . TYR D 1 361 ? 30.10518 84.41737 -25.66614 1.000 30.56316 340 TYR D CA 1
ATOM 10945 C C . TYR D 1 361 ? 30.24744 85.84650 -26.18751 1.000 31.99296 340 TYR D C 1
ATOM 10946 O O . TYR D 1 361 ? 29.91979 86.09915 -27.35447 1.000 34.49639 340 TYR D O 1
ATOM 10955 N N . GLY D 1 362 ? 30.74053 86.77756 -25.37466 1.000 31.37579 341 GLY D N 1
ATOM 10956 C CA . GLY D 1 362 ? 30.96727 88.13295 -25.84169 1.000 32.26996 341 GLY D CA 1
ATOM 10957 C C . GLY D 1 362 ? 29.76520 89.04809 -25.76578 1.000 34.57987 341 GLY D C 1
ATOM 10958 O O . GLY D 1 362 ? 29.83014 90.17274 -26.28404 1.000 39.22280 341 GLY D O 1
ATOM 10959 N N . VAL D 1 363 ? 28.67746 88.60736 -25.12578 1.000 33.73787 342 VAL D N 1
ATOM 10960 C CA . VAL D 1 363 ? 27.46889 89.42020 -25.00365 1.000 35.68655 342 VAL D CA 1
ATOM 10961 C C . VAL D 1 363 ? 27.59363 90.40060 -23.85017 1.000 36.56805 342 VAL D C 1
ATOM 10962 O O . VAL D 1 363 ? 27.23651 91.57667 -23.97718 1.000 37.87574 342 VAL D O 1
ATOM 10966 N N . ILE D 1 364 ? 28.11957 89.93522 -22.72281 1.000 34.71964 343 ILE D N 1
ATOM 10967 C CA . ILE D 1 364 ? 28.41719 90.77125 -21.56934 1.000 32.50188 343 ILE D CA 1
ATOM 10968 C C . ILE D 1 364 ? 29.88313 91.16119 -21.68790 1.000 34.38356 343 ILE D C 1
ATOM 10969 O O . ILE D 1 364 ? 30.71589 90.31530 -22.04471 1.000 35.30786 343 ILE D O 1
ATOM 10974 N N . PRO D 1 365 ? 30.22757 92.42353 -21.46003 1.000 33.49137 344 PRO D N 1
ATOM 10975 C CA . PRO D 1 365 ? 31.63347 92.84401 -21.53938 1.000 34.64993 344 PRO D CA 1
ATOM 10976 C C . PRO D 1 365 ? 32.52206 92.05836 -20.58848 1.000 32.04254 344 PRO D C 1
ATOM 10977 O O . PRO D 1 365 ? 32.11611 91.71099 -19.47987 1.000 34.41900 344 PRO D O 1
ATOM 10981 N N . ASP D 1 366 ? 33.74634 91.77815 -21.04331 1.000 31.84796 345 ASP D N 1
ATOM 10982 C CA . ASP D 1 366 ? 34.72103 90.97658 -20.29392 1.000 31.00989 345 ASP D CA 1
ATOM 10983 C C . ASP D 1 366 ? 35.54385 91.89199 -19.38624 1.000 33.52282 345 ASP D C 1
ATOM 10984 O O . ASP D 1 366 ? 36.71894 92.18577 -19.64039 1.000 30.73380 345 ASP D O 1
ATOM 10989 N N . ARG D 1 367 ? 34.90955 92.31876 -18.28152 1.000 34.65461 346 ARG D N 1
ATOM 10990 C CA . ARG D 1 367 ? 35.50866 93.31613 -17.38997 1.000 33.26639 346 ARG D CA 1
ATOM 10991 C C . ARG D 1 367 ? 36.83814 92.83745 -16.80893 1.000 31.32419 346 ARG D C 1
ATOM 10992 O O . ARG D 1 367 ? 37.77197 93.62794 -16.63302 1.000 31.04151 346 ARG D O 1
ATOM 11000 N N . PHE D 1 368 ? 36.95378 91.54440 -16.52504 1.000 31.92324 347 PHE D N 1
ATOM 11001 C CA . PHE D 1 368 ? 38.13194 91.00225 -15.85614 1.000 30.90756 347 PHE D CA 1
ATOM 11002 C C . PHE D 1 368 ? 39.12002 90.34105 -16.80648 1.000 26.38032 347 PHE D C 1
ATOM 11003 O O . PHE D 1 368 ? 40.05554 89.68733 -16.35274 1.000 24.66480 347 PHE D O 1
ATOM 11011 N N . ASN D 1 369 ? 38.94523 90.52117 -18.10940 1.000 27.50823 348 ASN D N 1
ATOM 11012 C CA . ASN D 1 369 ? 39.87904 89.98896 -19.09378 1.000 25.69468 348 ASN D CA 1
ATOM 11013 C C . ASN D 1 369 ? 39.98492 88.47184 -18.95733 1.000 23.09142 348 ASN D C 1
ATOM 11014 O O . ASN D 1 369 ? 41.07759 87.90198 -18.97126 1.000 25.20709 348 ASN D O 1
ATOM 11019 N N . TRP D 1 370 ? 38.84303 87.80856 -18.81737 1.000 22.07997 349 TRP D N 1
ATOM 11020 C CA . TRP D 1 370 ? 38.86530 86.35465 -18.73467 1.000 23.39489 349 TRP D CA 1
ATOM 11021 C C . TRP D 1 370 ? 38.94273 85.69727 -20.10177 1.000 24.71656 349 TRP D C 1
ATOM 11022 O O . TRP D 1 370 ? 39.39706 84.55361 -20.19608 1.000 19.86178 349 TRP D O 1
ATOM 11033 N N . ASN D 1 371 ? 38.53773 86.39535 -21.16181 1.000 23.98741 350 ASN D N 1
ATOM 11034 C CA . ASN D 1 371 ? 38.54053 85.80474 -22.48987 1.000 25.34374 350 ASN D CA 1
ATOM 11035 C C . ASN D 1 371 ? 39.91167 85.99978 -23.12717 1.000 26.12578 350 ASN D C 1
ATOM 11036 O O . ASN D 1 371 ? 40.39938 87.12938 -23.24920 1.000 26.29736 350 ASN D O 1
ATOM 11041 N N . HIS D 1 372 ? 40.51087 84.89706 -23.54336 1.000 22.43166 351 HIS D N 1
ATOM 11042 C CA . HIS D 1 372 ? 41.78212 84.87851 -24.25369 1.000 26.52415 351 HIS D CA 1
ATOM 11043 C C . HIS D 1 372 ? 41.45282 84.69885 -25.73048 1.000 30.91421 351 HIS D C 1
ATOM 11044 O O . HIS D 1 372 ? 41.21130 83.57860 -26.19574 1.000 26.14734 351 HIS D O 1
ATOM 11051 N N . TYR D 1 373 ? 41.44611 85.80922 -26.46662 1.000 27.36222 352 TYR D N 1
ATOM 11052 C CA . TYR D 1 373 ? 41.09974 85.77050 -27.87736 1.000 30.44632 352 TYR D CA 1
ATOM 11053 C C . TYR D 1 373 ? 42.25423 85.21346 -28.69782 1.000 32.38281 352 TYR D C 1
ATOM 11054 O O . TYR D 1 373 ? 43.42937 85.50770 -28.44369 1.000 29.57347 352 TYR D O 1
ATOM 11063 N N . ILE D 1 374 ? 41.90544 84.37941 -29.67096 1.000 32.30419 353 ILE D N 1
ATOM 11064 C CA . ILE D 1 374 ? 42.86470 83.73598 -30.55561 1.000 31.04622 353 ILE D CA 1
ATOM 11065 C C . ILE D 1 374 ? 42.50193 84.16442 -31.96596 1.000 37.84012 353 ILE D C 1
ATOM 11066 O O . ILE D 1 374 ? 41.42206 83.81844 -32.45962 1.000 34.54774 353 ILE D O 1
ATOM 11071 N N . ASP D 1 375 ? 43.41706 84.86878 -32.62992 1.000 40.52823 354 ASP D N 1
ATOM 11072 C CA . ASP D 1 375 ? 43.20719 85.26371 -34.01919 1.000 43.29156 354 ASP D CA 1
ATOM 11073 C C . ASP D 1 375 ? 43.20164 84.01917 -34.89586 1.000 41.10750 354 ASP D C 1
ATOM 11074 O O . ASP D 1 375 ? 44.15337 83.23278 -34.87081 1.000 38.99619 354 ASP D O 1
ATOM 11079 N N . VAL D 1 376 ? 42.09661 83.79462 -35.59764 1.000 39.88445 355 VAL D N 1
ATOM 11080 C CA . VAL D 1 376 ? 41.98891 82.65264 -36.49117 1.000 43.07642 355 VAL D CA 1
ATOM 11081 C C . VAL D 1 376 ? 41.76098 83.13083 -37.92279 1.000 54.82283 355 VAL D C 1
ATOM 11082 O O . VAL D 1 376 ? 41.55103 84.32019 -38.18703 1.000 57.95917 355 VAL D O 1
#

Organism: Giardia intestinalis (strain ATCC 50803 / WB clone C6) (NCBI:txid184922)

InterPro domains:
  IPR001544 Aminotransferase class IV [PF01063] (59-308)
  IPR005786 Branched-chain amino acid aminotransferase II [PIRSF006468] (4-354)
  IPR005786 Branched-chain amino acid aminotransferase II [PTHR42825] (6-353)
  IPR005786 Branched-chain amino acid aminotransferase II [TIGR01123] (33-350)
  IPR033939 Branched-chain aminotransferase [cd01557] (46-341)
  IPR036038 Aminotransferase-like, PLP-dependent enzymes [SSF56752] (6-350)
  IPR043131 Branched-chain-amino-acid aminotransferase-like, N-terminal [G3DSA:3.30.470.10] (2-162)
  IPR043132 Branched-chain-amino-acid aminotransferase-like, C-terminal [G3DSA:3.20.10.10] (163-355)

Secondary structure (DSSP, 8-state):
-PPPP-GGG--GGG--S-----S-EEEEEEETTEEPPPEEE-SSEEEEETTBHHHHS--EEE--EEEEE-TTS-EEEESHHHHHHHHHHHHHHTT-----HHHHHHHHHHHHHHTGGGSPPTTS--EEEEEEEEEE--B-SSSS--SEEEEEEEEEEE--SSTTS---EEEEE-TT--SS-TTSSTT--HHHHHTTHHHHHHHHHTT-SEEEEE-TTTS-BEEEESSSEEEEEEEEEE-TTS-EEEEEEEE---TTS---HHHHHHHHIIIIIS--EEEES--BGGGGGG-SEEEEEETTTEEEEEEEEEETTEEEE--SSTT---HHHHHHHHHHHHHHTTSS--TT--EEE---/-PPP-GGG--GGG--S-----S-EEEEEEETTEEPPPEEE-SSEEEEETTBHHHHH--EEE--EEEEE-TTS-EEEESHHHHHHHHHHHHHHTT-----HHHHHHHHHHHHHHTGGGSPPTTS--EEEEEEEEEE--B-SSSS--S-EEEEEEEEEE--SSTTS---EEEEE-TT--SS-TTSSTT--HHHHHHHHHHHHHHHHTT-SEEEEE-TTTS-BEEEESSSEEEEEEEEEE-TTS-EEEEEEEEE--TTS---HHHHHHHHIIIIIT--EEEEE--BGGGGGG-SEEEEEETTTEEEEEEEEEETTEEEE--SSSS---HHHHHHHHHHHHHHTTSS--TT--EEE---/-PPP-GGG--GGG--S-----S-EEEEEEETTEEPPPEEE-SSEEEEETTBHHHHH--EEE--EEEEE-TTS-EEEESHHHHHHHHHHHHHHTT-----HHHHHHHHHHHHHHTGGGSPPTTS--EEEEEEEEEE-SB-SSSS--S-EEEEEEEEEE--SSTTS---EEEEE-TT--SS-TTSSTT--HHHHHTTHHHHHHHHHTT-SEEEEE-TTTS-BEEEESSSEEEEEEEEEE-TTS-EEEEEEEEE--TTS---HHHHHHHHIIIIIS--EEEEE--BGGGGGG-SEEEEEETTTEEEEEEEEEETTEEEE--SSSS---HHHHHHHHHHHHHHTTSS--TT--EEE---/-PPPP-GGG--GGG--S-----S-EEEEEEETTEEPPPEEE-SSEEEEETTBHHHHH--EEE--EEEEE-TTS-EEEESHHHHHHHHHHHHHHTT-----HHHHHHHHHHHHHHTGGGSPPTTS--EEEEEEEEEE--B-SSSS--S-EEEEEEEEEE--SSTTS---EEEEE-TT--SS-TTSSTT--HHHHHTTHHHHHHHHHTT-SEEEEE-TTTS-BEEEESSSEEEEEEEEEE-TT--EEEEEEEEE--TTS---HHHHHHHHIIIIIS--EEEEE--BGGGGGG-SEEEEEETTTEEEEEEEEEETTEEEES-SSTT---HHHHHHHHHHHHHHTTSS--TT--EEE---

Sequence (1422 aa):
GSMAVDPSTIDWSALKFSWLQTRSHVRSVWRNGEWSPLELVNEPTFNISIAASALHYGQAVFEGLKVFRTVDGRRVAAFRPVENARRLISSCDGLCMESPSEQLFLNALAMVVRDNVDYIPPYGTGGSLYVRPLVIGTGAQLGVAPSSEYMFLMMVAPVGPYYRGGLKSVNAIVMDEFDRAAPYGVGSKCAGNYAASLKAQSVALKKSFPIQLYLDAATHTFVEEFSTSNFFGIKDIQRDGAGKIVSCTYVTPKSPSILPSITNKTLRELISQYFGWKVDVREEVPFTEVKTFQECGATGTAVVVTPIASITRGSTVIDFLQSDDQVGEVTKLLYETVQGIQYGVIPDRFNWNHYIDVSMAVDPSTIDWSALKFSWLQTRSHVVRSVWRNGEWSPLELVNEPTFNNISIAASALHYGQAVFEGLKVFRTVDGRVAAFRPVENARRLISSCDGLCMESPSEQLFLNALAMVVRDNVDYIPPYGTGGSLYVRPLVIGTGAQLGVAPSSEEYMFLMMVAPVGPYYRGGLKSVNAIVMDEFDRAAPYGVGSKCAGNYAASLKAQSVALKKSFPIQLYLDAATHTFVEEFSTSNFFGIKDIQRDGAGKIVSCTYVTPKSPSILPSITNKTLRELISQYFGWKVDDVREVPFTEVKTFQECGATGTAVVVTPIASITRGSTVIDFLQSDDQVGEVTKLLYETVQGIQYGVIPDRFNWNHYIDVSMAVDPSTIDWSALKFSWLQTRSHVVRSVWRNGEWSPLELVNEPTFNISIAASALHYGQAVFEGLKVFRTVDGRVAAFRPVENARRLISSCDGLCMESPSEQLFLNALAMVVRDNVDYIPPYGTGGSLYVRPLVIGTGAQLGVAPSSEEYMFLMMVAPVGPYYRGGLKSVNAIVMDEFDRAAPYGVGSKCAGNYAASLKAQSSVALKKSFPIQLYLDAATHTFVEEFSTSNFFGIKDIQRDGAGKIVSCTYVTPKKSPSILPSITNKTLRELISQQYFGWKVDDVREEVPFTEVKTFQECGATGTAVVVTPIASITRGSTVIDFLQSDDQVGEVTKLLYETVQGIQYGVIPDRFNWNHYIDVGSMAVDPSTIDWSALKFSWLQTRSHVRSVWRNGEWSPLELVNEPTFNISIAASALHYGQAVFEGLKVFRTVDGRRVAAFRPVENARRLISSCDGLCMESPSEQLFLNALAMVVRDNVDYIPPYGTGGSLYVRPLVIGTGAQLGVAPSSEYMFLMMVAPVGPYYRGGLKSVNAIVMDEFDRAAPYGVGSKCAGNYAASLKAQSVALKKSFPIQLYLDAATHTFVEEFSTSNFFGIKDIQRDGAGKIVSCTYVTPKSPSILPSITNKTLRELISQYFGWKVDDVREVPFTEVKTFQECGATGTAVVVTPIASITRGSTVIDFLQSDDQVGEVTKLLYETVQGIQYGVIPDRFNWNHYIDV

Nearest PDB structures (foldseek):
  7lv7-assembly1_B  TM=1.003E+00  e=1.547E-83  Giardia lamblia ATCC 50803
  3jz6-assembly1_B  TM=9.089E-01  e=5.776E-40  Mycolicibacterium smegmatis
  3ht5-assembly1_A-2  TM=9.297E-01  e=1.372E-38  Mycobacterium tuberculosis
  5u3f-assembly1_B  TM=9.286E-01  e=4.365E-38  Mycobacterium tuberculosis H37Rv
  5u3f-assembly1_A  TM=9.291E-01  e=6.686E-38  Mycobacterium tuberculosis H37Rv